Protein 6MDY (pdb70)

Organism: Legionella pneumophila subsp. pneumophila (strain Philadelphia 1 / ATCC 33152 / DSM 7513) (NCBI:txid272624)

Foldseek 3Di:
DDDAQHDDWDLLGQAAEEEEAAADDDLVQRLVGLLLVVVLCVVVVHQYEYEHEYCDPVNRLVSLQCNCVVSVHAYEYEDDQPRPQVSNLVRHQEYEHDQVCLPVLVSLLVNLVSLGAYEYEHHLDDDLLVVLVSLCSSCVVPNPRYEYEYQFHDDPPQFGADDLVSQVSNVVSVHFYEYELLRNGPPLVCSLVVLLVNLLSTGGYYYAYEDVVSHHNSVCVSVSVVSSSVSNVVNSVPPPPD/DADAQHDDFDLLDAAAEEEEAAADDDLVVRLVLLLLVVVLCVVVVHQYEYEYEYPDDPVVRLVSLQCSCVVSVHAYEYEDDLPRPQVSSLVRHQEYEYDQVCLPVLVSLCVNLVSLGAYEYEHHLDDDLLVVLVSLCSSCVPPNPRYEYEYQFHDDPPQAGARDLVSQVSNVVSVHFYEYELLRSPNPCVCSLVVLLVNLLSTGGYYYAHEDVVHHDSVCVSVSVVSSSVSNVVSSVPPPPD/DADAQHDDFDLLDAAAEEEEAAADDDLVVRLVLLLLVVVLCVVVVHQYEYEYEYPPVRLVSLQCNCVVNVHAYEYEDDPPRPLVSSLVRGQEYEYDQVCLVVLVSLCVNLVSLGAYEYEHHLDDDLLCVLVSLCSSCVVPNPRYEYEYQFHDDPPLFGADPLVSQVSNVVSVHFYEYELLRSGNPCVCSLVVLLVNLLSTGGYYYAHEDVVHHDSVCVNVSVVVSSVSNVVSSVPPPSD/DWFDAQHDTFDLLDAAAEEEEAAADQDLVQRLVLLLLVVVLCVVVVHAYEYEHEQAGLPRDDPVPTHGDDNVVRLVSLQCSCVVSVHAYEYEDDQPRPLVSSVVRGQEYEYRQVCLPVLVSLLVNLVSLGAYEYEHHLDDDLVVSLVSLCSSCVVPSRRYEYEYQFHDDPPLFGARDLVSQVSNVVSVHFYEYELLRNGNPCVCSLVVLLVNLLSTGGYYYAYEDVVHDDPVCPNVSVVVSSVSNVVSSVPPPSD

Nearest PDB structures (foldseek):
  6mdy-assembly1_A  TM=1.004E+00  e=9.922E-48  Legionella pneumophila subsp. pneumophila str. Philadelphia 1
  6mdy-assembly1_C  TM=9.969E-01  e=2.234E-43  Legionella pneumophila subsp. pneumophila str. Philadelphia 1
  6mdy-assembly1_D  TM=9.939E-01  e=1.418E-42  Legionella pneumophila subsp. pneumophila str. Philadelphia 1
  3tml-assembly1_B  TM=9.877E-01  e=1.773E-34  Burkholderia cenocepacia J2315
  3fs2-assembly1_B  TM=9.643E-01  e=4.724E-30  Brucella melitensis

Sequence (978 aa):
HMRLCGFEAGLDKPLFLIAGPCVIESEELALETAGYLKEMCSQLNIPFIYKSSFPGFEKGLSILEKVKSQIGVPVLTDVHEDTPLFEVSSVVDVLQTPAFLCRQTNFIQKVAAMNKKPVNIKKGQFLAPWEMKHVIAKAKAQGNEQIMACERGVSFGYNNLVSDMRSLVIMRETGCPVVYDATHSVQQREFIPALARAAVAVGISGLFMETHPPNSWPLDKMKQLLESLKAADEVYKKYSTDFHMRLCGFEAGLDKPLFLIAGPCVIESEELALETAGYLKEMCSQLNIPFIYKSSFGPGFEKGLSILEKVKSQIGVPVLTDVHEDTPLFEVSSVVDVLQTPAFLCRQTNFIQKVAAMNKPVNIKKGQFLAPWEMKHVIAKAKAQGNEQIMACERGVSFGYNNLVSDMRSLVIMRETGCPVVYDATHSVQQREEFIPALARAAVAVGISGLFMETHPNSWPLDKMKQLLESLKAADEVYKKYSTDFHMRLCGFEAGLDKPLFLIAGPCVIESEELALETAGYLKEMCSQLNIPFIYKSSFFEKGLSILEKVKSQIGVPVLTDVHEDTPLFEVSSVVDVLQTPAFLCRQTNFIQKVAAMNKPVNIKKGQFLAPWEMKHVIAKAKAQGNEQIMACERGVSFGYNNLVSDMRSLVIMRETGCPVVYDATHSVQQREFIPALARAAVAVGISGLFMETHPNSWPLDKMKQLLESLKAADEVYKKYSTDFHHMRLCGFEAGLDKPLFLIAGPCVIESEELALETAGYLKEMCSQLNIPFIYKSSFDKANRSSISSYRGPGFEKGLSILEKVKSQIGVPVLTDVHEDTPLFEVSSVVDVLQTPAFLCRQTNNFIQKVAAMNKPVNIKKKGQFLAPWEMKHVIAKAKAQGNEQIMACERGVVSFGYNNLVSDMRSLVIMRETGCPVVYDATHSVQQREFIPALARAAVAVGISGLFMETHPNSWPLDKMKQLLESLKAADEVYKKYSTDF

InterPro domains:
  IPR006218 DAHP synthetase I/KDSA [PF00793] (8-265)
  IPR006269 3-deoxy-8-phosphooctulonate synthase [MF_00056] (8-270)
  IPR006269 3-deoxy-8-phosphooctulonate synthase [PTHR21057] (7-270)
  IPR006269 3-deoxy-8-phosphooctulonate synthase [TIGR01362] (13-268)
  IPR013785 Aldolase-type TIM barrel [G3DSA:3.20.20.70] (1-273)

Radius of gyration: 30.58 Å; Cα contacts (8 Å, |Δi|>4): 2216; chains: 4; bounding box: 65×64×78 Å

Solvent-accessible surface area: 34092 Å² total; per-residue (Å²): 128,18,68,2,41,91,36,88,1,6,30,74,62,74,10,0,1,0,0,0,11,72,56,13,70,52,87,76,41,6,34,67,7,0,24,110,0,78,53,10,1,84,131,26,119,13,32,18,0,1,11,2,37,93,116,44,79,78,52,2,11,53,21,6,94,26,0,73,94,138,30,43,9,28,0,0,0,32,1,56,23,89,28,63,23,165,85,0,10,89,19,1,35,0,0,3,0,14,9,28,0,1,76,1,23,20,8,3,23,105,0,4,61,43,108,53,12,0,0,0,13,1,0,13,22,1,1,5,128,32,0,42,97,18,3,61,92,1,64,73,134,61,8,76,53,1,0,0,0,3,31,0,6,12,4,15,46,82,42,20,0,4,6,2,12,1,1,25,35,1,52,141,26,64,12,8,4,0,0,0,0,1,39,1,9,72,74,38,117,21,0,24,2,2,0,30,0,0,1,5,0,0,1,3,0,1,2,0,16,0,93,108,141,29,27,24,42,13,118,104,0,79,104,8,3,64,8,1,67,20,5,6,61,23,4,45,154,74,21,130,69,122,153,18,65,1,43,91,34,83,1,7,32,50,47,69,2,0,1,0,0,0,21,79,51,5,75,52,90,69,38,3,24,135,7,0,23,112,0,82,110,7,1,73,63,25,123,9,34,17,0,0,7,1,33,70,112,44,45,74,70,54,0,8,66,18,0,83,23,0,74,83,122,28,44,8,32,0,0,3,36,1,56,28,84,27,65,25,161,84,1,16,90,20,2,29,0,0,2,0,16,7,24,0,1,114,35,48,118,21,3,57,46,0,5,62,43,122,53,12,1,0,0,11,1,0,16,23,2,1,6,124,22,0,27,112,24,2,59,106,4,64,62,180,61,15,73,51,0,0,0,0,2,24,0,4,10,4,10,43,84,40,21,0,5,5,1,19,1,1,27,44,0,48,111,18,62,12,11,3,0,0,0,0,3,55,0,2,74,118,41,134,28,0,20,4,3,0,30,0,0,0,4,0,0,0,2,0,0,2,0,14,4,103,110,84,43,23,35,18,114,106,0,77,67,10,1,68,10,0,56,23,6,5,60,25,3,46,80,87,20,106,73,124,105,18,64,1,44,88,37,86,2,9,33,71,55,89,9,0,0,0,0,0,23,83,59,30,94,53,89,76,42,3,28,67,7,0,23,104,0,25,125,13,2,76,73,14,134,13,36,18,0,0,10,1,29,92,119,78,75,14,24,73,28,3,63,27,0,64,82,122,47,58,14,32,0,1,8,39,0,57,26,87,31,64,22,156,105,4,10,90,24,0,28,0,0,6,0,14,8,26,0,1,115,40,67,122,22,2,66,46,0,6,56,33,104,52,14,1,0,0,13,1,0,21,24,1,2,5,144,23,0,37,69,21,2,61,21,2,68,78,90,61,8,76,53,2,0,0,0,3,37,0,4,10,5,13,46,82,35,19,0,3,6,2,20,1,1,23,42,0,49,114,16,62,14,10,4,0,0,1,0,2,19,0,10,72,90,52,75,32,0,23,4,3,0,32,0,0,0,3,0,0,3,1,0,1,6,0,35,5,43,134,90,41,40,57,17,122,31,0,92,71,11,1,71,10,1,57,13,6,13,104,28,6,43,79,102,20,130,71,120,184,85,14,142,1,41,67,29,60,4,10,29,78,48,71,2,0,1,0,0,0,8,53,38,3,121,50,88,76,54,2,26,67,3,0,22,107,0,77,46,18,0,81,144,30,114,7,32,16,0,0,12,2,11,45,10,39,52,52,34,37,7,86,90,79,57,216,44,24,40,68,75,47,1,27,69,18,4,88,19,0,68,79,121,38,47,8,31,0,2,12,26,0,8,28,61,23,62,23,157,102,2,13,92,23,0,31,0,0,6,0,3,7,13,0,0,109,32,48,133,21,4,53,44,0,6,64,36,118,50,11,1,0,0,21,0,0,13,23,2,2,6,125,28,0,57,101,10,0,58,91,2,37,82,153,49,14,107,52,1,0,0,0,1,36,0,3,12,3,12,46,87,36,17,0,4,5,2,21,1,1,24,34,0,48,113,22,24,11,12,4,0,0,0,0,7,18,1,9,76,78,46,116,21,0,25,5,3,0,30,0,0,0,4,0,0,0,2,0,0,6,0,32,0,41,119,76,50,28,42,15,117,114,0,104,69,11,1,62,12,0,59,20,8,6,126,22,4,44,76,101,24,128,62,130

Structure (mmCIF, N/CA/C/O backbone):
data_6MDY
#
_entry.id   6MDY
#
_cell.length_a   71.520
_cell.length_b   87.320
_cell.length_c   160.520
_cell.angle_alpha   90.000
_cell.angle_beta   90.000
_cell.angle_gamma   90.000
#
_symmetry.space_group_name_H-M   'P 21 21 21'
#
loop_
_entity.id
_entity.type
_entity.pdbx_description
1 polymer '2-dehydro-3-deoxyphosphooctonate aldolase'
2 water water
#
loop_
_atom_site.group_PDB
_atom_site.id
_atom_site.type_symbol
_atom_site.label_atom_id
_atom_site.label_alt_id
_atom_site.label_comp_id
_atom_site.label_asym_id
_atom_site.label_entity_id
_atom_site.label_seq_id
_atom_site.pdbx_PDB_ins_code
_atom_site.Cartn_x
_atom_site.Cartn_y
_atom_site.Cartn_z
_atom_site.occupancy
_atom_site.B_iso_or_equiv
_atom_site.auth_seq_id
_atom_site.auth_comp_id
_atom_site.auth_asym_id
_atom_site.auth_atom_id
_atom_site.pdbx_PDB_model_num
ATOM 1 N N . HIS A 1 8 ? -6.213 -28.112 -1.270 1.00 77.24 0 HIS A N 1
ATOM 2 C CA . HIS A 1 8 ? -5.064 -28.179 -2.175 1.00 79.99 0 HIS A CA 1
ATOM 3 C C . HIS A 1 8 ? -5.319 -27.428 -3.486 1.00 77.77 0 HIS A C 1
ATOM 4 O O . HIS A 1 8 ? -6.233 -27.772 -4.233 1.00 80.12 0 HIS A O 1
ATOM 6 N N . MET A 1 9 ? -4.550 -26.361 -3.719 1.00 67.87 1 MET A N 1
ATOM 7 C CA . MET A 1 9 ? -4.651 -25.526 -4.912 1.00 56.69 1 MET A CA 1
ATOM 8 C C . MET A 1 9 ? -3.271 -25.339 -5.536 1.00 62.48 1 MET A C 1
ATOM 9 O O . MET A 1 9 ? -2.278 -25.190 -4.817 1.00 67.92 1 MET A O 1
ATOM 14 N N . ARG A 1 10 ? -3.199 -25.363 -6.869 1.00 61.18 2 ARG A N 1
ATOM 15 C CA . ARG A 1 10 ? -1.950 -25.106 -7.578 1.00 54.89 2 ARG A CA 1
ATOM 16 C C . ARG A 1 10 ? -1.869 -23.640 -7.990 1.00 51.37 2 ARG A C 1
ATOM 17 O O . ARG A 1 10 ? -2.871 -23.031 -8.375 1.00 56.65 2 ARG A O 1
ATOM 19 N N . LEU A 1 11 ? -0.658 -23.091 -7.943 1.00 41.49 3 LEU A N 1
ATOM 20 C CA . LEU A 1 11 ? -0.463 -21.656 -8.123 1.00 39.59 3 LEU A CA 1
ATOM 21 C C . LEU A 1 11 ? 0.995 -21.395 -8.464 1.00 48.00 3 LEU A C 1
ATOM 22 O O . LEU A 1 11 ? 1.873 -21.670 -7.641 1.00 57.65 3 LEU A O 1
ATOM 27 N N . CYS A 1 12 ? 1.254 -20.886 -9.669 1.00 41.77 4 CYS A N 1
ATOM 28 C CA . CYS A 1 12 ? 2.590 -20.423 -10.059 1.00 41.61 4 CYS A CA 1
ATOM 29 C C . CYS A 1 12 ? 3.660 -21.487 -9.847 1.00 52.58 4 CYS A C 1
ATOM 30 O O . CYS A 1 12 ? 4.762 -21.201 -9.372 1.00 59.53 4 CYS A O 1
ATOM 33 N N . GLY A 1 13 ? 3.331 -22.730 -10.182 1.00 54.45 5 GLY A N 1
ATOM 34 C CA . GLY A 1 13 ? 4.287 -23.813 -10.115 1.00 52.30 5 GLY A CA 1
ATOM 35 C C . GLY A 1 13 ? 4.428 -24.478 -8.762 1.00 54.68 5 GLY A C 1
ATOM 36 O O . GLY A 1 13 ? 5.157 -25.471 -8.656 1.00 64.93 5 GLY A O 1
ATOM 37 N N . PHE A 1 14 ? 3.774 -23.964 -7.721 1.00 49.05 6 PHE A N 1
ATOM 38 C CA . PHE A 1 14 ? 3.773 -24.615 -6.420 1.00 52.52 6 PHE A CA 1
ATOM 39 C C . PHE A 1 14 ? 2.336 -24.760 -5.940 1.00 57.96 6 PHE A C 1
ATOM 40 O O . PHE A 1 14 ? 1.400 -24.198 -6.518 1.00 63.84 6 PHE A O 1
ATOM 48 N N . GLU A 1 15 ? 2.166 -25.526 -4.869 1.00 55.74 7 GLU A N 1
ATOM 49 C CA . GLU A 1 15 ? 0.855 -25.774 -4.292 1.00 53.26 7 GLU A CA 1
ATOM 50 C C . GLU A 1 15 ? 0.679 -24.947 -3.030 1.00 49.25 7 GLU A C 1
ATOM 51 O O . GLU A 1 15 ? 1.603 -24.819 -2.220 1.00 51.26 7 GLU A O 1
ATOM 57 N N . ALA A 1 16 ? -0.508 -24.378 -2.877 1.00 44.49 8 ALA A N 1
ATOM 58 C CA . ALA A 1 16 ? -0.835 -23.520 -1.752 1.00 40.22 8 ALA A CA 1
ATOM 59 C C . ALA A 1 16 ? -1.941 -24.150 -0.920 1.00 41.87 8 ALA A C 1
ATOM 60 O O . ALA A 1 16 ? -2.933 -24.655 -1.461 1.00 42.60 8 ALA A O 1
ATOM 62 N N . GLY A 1 17 ? -1.774 -24.095 0.400 1.00 35.32 9 GLY A N 1
ATOM 63 C CA . GLY A 1 17 ? -2.736 -24.678 1.310 1.00 33.53 9 GLY A CA 1
ATOM 64 C C . GLY A 1 17 ? -2.320 -24.658 2.770 1.00 42.56 9 GLY A C 1
ATOM 65 O O . GLY A 1 17 ? -1.141 -24.473 3.101 1.00 41.20 9 GLY A O 1
ATOM 66 N N . LEU A 1 18 ? -3.304 -24.845 3.654 1.00 42.25 10 LEU A N 1
ATOM 67 C CA . LEU A 1 18 ? -3.044 -24.852 5.090 1.00 42.41 10 LEU A CA 1
ATOM 68 C C . LEU A 1 18 ? -1.985 -25.878 5.479 1.00 47.01 10 LEU A C 1
ATOM 69 O O . LEU A 1 18 ? -1.220 -25.652 6.427 1.00 39.60 10 LEU A O 1
ATOM 74 N N . ASP A 1 19 ? -1.927 -27.003 4.767 1.00 51.98 11 ASP A N 1
ATOM 75 C CA . ASP A 1 19 ? -0.980 -28.081 5.030 1.00 53.62 11 ASP A CA 1
ATOM 76 C C . ASP A 1 19 ? 0.261 -28.017 4.149 1.00 59.82 11 ASP A C 1
ATOM 77 O O . ASP A 1 19 ? 1.140 -28.874 4.275 1.00 62.17 11 ASP A O 1
ATOM 82 N N . LYS A 1 20 ? 0.346 -27.048 3.267 1.00 62.65 12 LYS A N 1
ATOM 83 C CA . LYS A 1 20 ? 1.468 -26.891 2.358 1.00 51.34 12 LYS A CA 1
ATOM 84 C C . LYS A 1 20 ? 2.466 -25.905 2.942 1.00 44.19 12 LYS A C 1
ATOM 85 O O . LYS A 1 20 ? 2.148 -25.182 3.890 1.00 47.31 12 LYS A O 1
ATOM 91 N N . PRO A 1 21 ? 3.700 -25.875 2.439 1.00 42.34 13 PRO A N 1
ATOM 92 C CA . PRO A 1 21 ? 4.651 -24.872 2.933 1.00 42.69 13 PRO A CA 1
ATOM 93 C C . PRO A 1 21 ? 4.098 -23.466 2.749 1.00 42.09 13 PRO A C 1
ATOM 94 O O . PRO A 1 21 ? 3.437 -23.159 1.752 1.00 42.97 13 PRO A O 1
ATOM 98 N N . LEU A 1 22 ? 4.373 -22.612 3.728 1.00 40.13 14 LEU A N 1
ATOM 99 C CA . LEU A 1 22 ? 3.908 -21.235 3.662 1.00 39.35 14 LEU A CA 1
ATOM 100 C C . LEU A 1 22 ? 4.595 -20.519 2.505 1.00 44.79 14 LEU A C 1
ATOM 101 O O . LEU A 1 22 ? 5.805 -20.656 2.313 1.00 46.90 14 LEU A O 1
ATOM 106 N N . PHE A 1 23 ? 3.824 -19.758 1.728 1.00 41.18 15 PHE A N 1
ATOM 107 C CA . PHE A 1 23 ? 4.385 -18.968 0.639 1.00 34.61 15 PHE A CA 1
ATOM 108 C C . PHE A 1 23 ? 4.255 -17.482 0.938 1.00 41.39 15 PHE A C 1
ATOM 109 O O . PHE A 1 23 ? 3.493 -17.062 1.814 1.00 44.36 15 PHE A O 1
ATOM 117 N N . LEU A 1 24 ? 4.991 -16.678 0.164 1.00 42.54 16 LEU A N 1
ATOM 118 C CA . LEU A 1 24 ? 5.092 -15.240 0.388 1.00 35.32 16 LEU A CA 1
ATOM 119 C C . LEU A 1 24 ? 4.813 -14.470 -0.898 1.00 38.14 16 LEU A C 1
ATOM 120 O O . LEU A 1 24 ? 5.411 -14.752 -1.942 1.00 41.22 16 LEU A O 1
ATOM 125 N N . ILE A 1 25 ? 3.868 -13.533 -0.822 1.00 43.53 17 ILE A N 1
ATOM 126 C CA . ILE A 1 25 ? 3.704 -12.467 -1.807 1.00 41.95 17 ILE A CA 1
ATOM 127 C C . ILE A 1 25 ? 4.297 -11.204 -1.206 1.00 41.02 17 ILE A C 1
ATOM 128 O O . ILE A 1 25 ? 3.814 -10.718 -0.177 1.00 40.99 17 ILE A O 1
ATOM 133 N N . ALA A 1 26 ? 5.317 -10.645 -1.846 1.00 39.16 18 ALA A N 1
ATOM 134 C CA . ALA A 1 26 ? 5.947 -9.465 -1.279 1.00 41.82 18 ALA A CA 1
ATOM 135 C C . ALA A 1 26 ? 6.498 -8.587 -2.392 1.00 42.50 18 ALA A C 1
ATOM 136 O O . ALA A 1 26 ? 6.743 -9.045 -3.512 1.00 47.64 18 ALA A O 1
ATOM 138 N N . GLY A 1 27 ? 6.717 -7.321 -2.047 1.00 38.23 19 GLY A N 1
ATOM 139 C CA . GLY A 1 27 ? 7.242 -6.330 -2.956 1.00 41.57 19 GLY A CA 1
ATOM 140 C C . GLY A 1 27 ? 6.916 -4.937 -2.458 1.00 43.97 19 GLY A C 1
ATOM 141 O O . GLY A 1 27 ? 6.222 -4.770 -1.450 1.00 38.46 19 GLY A O 1
ATOM 142 N N . PRO A 1 28 ? 7.398 -3.909 -3.154 1.00 45.98 20 PRO A N 1
ATOM 143 C CA . PRO A 1 28 ? 7.075 -2.536 -2.753 1.00 45.54 20 PRO A CA 1
ATOM 144 C C . PRO A 1 28 ? 5.638 -2.186 -3.106 1.00 52.09 20 PRO A C 1
ATOM 145 O O . PRO A 1 28 ? 4.974 -2.873 -3.888 1.00 55.95 20 PRO A O 1
ATOM 149 N N . CYS A 1 29 ? 5.157 -1.090 -2.514 1.00 56.98 21 CYS A N 1
ATOM 150 C CA . CYS A 1 29 ? 3.782 -0.667 -2.763 1.00 67.65 21 CYS A CA 1
ATOM 151 C C . CYS A 1 29 ? 3.571 -0.311 -4.230 1.00 72.35 21 CYS A C 1
ATOM 152 O O . CYS A 1 29 ? 2.747 -0.922 -4.922 1.00 73.84 21 CYS A O 1
ATOM 155 N N . VAL A 1 30 ? 4.306 0.682 -4.721 1.00 75.86 22 VAL A N 1
ATOM 156 C CA . VAL A 1 30 ? 4.193 1.120 -6.104 1.00 75.23 22 VAL A CA 1
ATOM 157 C C . VAL A 1 30 ? 5.552 0.951 -6.761 1.00 81.65 22 VAL A C 1
ATOM 158 O O . VAL A 1 30 ? 6.595 1.036 -6.104 1.00 80.00 22 VAL A O 1
ATOM 160 N N . ILE A 1 31 ? 5.535 0.696 -8.068 1.00 86.10 23 ILE A N 1
ATOM 161 C CA . ILE A 1 31 ? 6.774 0.602 -8.830 1.00 84.21 23 ILE A CA 1
ATOM 162 C C . ILE A 1 31 ? 7.420 1.981 -8.863 1.00 83.19 23 ILE A C 1
ATOM 163 O O . ILE A 1 31 ? 6.822 2.948 -9.346 1.00 87.57 23 ILE A O 1
ATOM 165 N N . GLU A 1 32 ? 8.641 2.080 -8.333 1.00 78.34 24 GLU A N 1
ATOM 166 C CA . GLU A 1 32 ? 9.380 3.351 -8.345 1.00 74.80 24 GLU A CA 1
ATOM 167 C C . GLU A 1 32 ? 10.211 3.456 -9.622 1.00 81.16 24 GLU A C 1
ATOM 168 O O . GLU A 1 32 ? 9.873 4.214 -10.535 1.00 76.98 24 GLU A O 1
ATOM 170 N N . SER A 1 33 ? 11.310 2.709 -9.686 1.00 83.74 25 SER A N 1
ATOM 171 C CA . SER A 1 33 ? 12.169 2.673 -10.858 1.00 80.79 25 SER A CA 1
ATOM 172 C C . SER A 1 33 ? 12.347 1.230 -11.294 1.00 73.90 25 SER A C 1
ATOM 173 O O . SER A 1 33 ? 12.261 0.306 -10.481 1.00 71.34 25 SER A O 1
ATOM 176 N N . GLU A 1 34 ? 12.585 1.049 -12.594 1.00 77.62 26 GLU A N 1
ATOM 177 C CA . GLU A 1 34 ? 12.964 -0.263 -13.108 1.00 77.62 26 GLU A CA 1
ATOM 178 C C . GLU A 1 34 ? 14.190 -0.802 -12.380 1.00 80.68 26 GLU A C 1
ATOM 179 O O . GLU A 1 34 ? 14.277 -2.004 -12.104 1.00 82.28 26 GLU A O 1
ATOM 185 N N . GLU A 1 35 ? 15.146 0.073 -12.059 1.00 81.62 27 GLU A N 1
ATOM 186 C CA . GLU A 1 35 ? 16.334 -0.356 -11.328 1.00 80.11 27 GLU A CA 1
ATOM 187 C C . GLU A 1 35 ? 15.964 -0.892 -9.950 1.00 76.35 27 GLU A C 1
ATOM 188 O O . GLU A 1 35 ? 16.447 -1.951 -9.533 1.00 77.09 27 GLU A O 1
ATOM 190 N N . LEU A 1 36 ? 15.098 -0.177 -9.229 1.00 73.18 28 LEU A N 1
ATOM 191 C CA . LEU A 1 36 ? 14.726 -0.607 -7.884 1.00 71.30 28 LEU A CA 1
ATOM 192 C C . LEU A 1 36 ? 13.911 -1.894 -7.919 1.00 71.00 28 LEU A C 1
ATOM 193 O O . LEU A 1 36 ? 14.090 -2.774 -7.067 1.00 63.71 28 LEU A O 1
ATOM 195 N N . ALA A 1 37 ? 13.009 -2.017 -8.897 1.00 74.59 29 ALA A N 1
ATOM 196 C CA . ALA A 1 37 ? 12.168 -3.206 -8.996 1.00 66.88 29 ALA A CA 1
ATOM 197 C C . ALA A 1 37 ? 12.999 -4.462 -9.234 1.00 68.06 29 ALA A C 1
ATOM 198 O O . ALA A 1 37 ? 12.739 -5.509 -8.630 1.00 65.16 29 ALA A O 1
ATOM 200 N N . LEU A 1 38 ? 13.995 -4.388 -10.120 1.00 66.85 30 LEU A N 1
ATOM 201 C CA . LEU A 1 38 ? 14.817 -5.566 -10.367 1.00 68.23 30 LEU A CA 1
ATOM 202 C C . LEU A 1 38 ? 15.689 -5.894 -9.161 1.00 66.36 30 LEU A C 1
ATOM 203 O O . LEU A 1 38 ? 15.889 -7.069 -8.836 1.00 70.22 30 LEU A O 1
ATOM 208 N N . GLU A 1 39 ? 16.198 -4.873 -8.469 1.00 65.69 31 GLU A N 1
ATOM 209 C CA . GLU A 1 39 ? 16.985 -5.127 -7.266 1.00 59.83 31 GLU A CA 1
ATOM 210 C C . GLU A 1 39 ? 16.117 -5.729 -6.168 1.00 61.35 31 GLU A C 1
ATOM 211 O O . GLU A 1 39 ? 16.503 -6.715 -5.530 1.00 65.83 31 GLU A O 1
ATOM 213 N N . THR A 1 40 ? 14.930 -5.159 -5.948 1.00 53.57 32 THR A N 1
ATOM 214 C CA . THR A 1 40 ? 14.042 -5.660 -4.904 1.00 48.39 32 THR A CA 1
ATOM 215 C C . THR A 1 40 ? 13.563 -7.077 -5.204 1.00 47.68 32 THR A C 1
ATOM 216 O O . THR A 1 40 ? 13.648 -7.966 -4.346 1.00 49.86 32 THR A O 1
ATOM 220 N N . ALA A 1 41 ? 13.076 -7.312 -6.426 1.00 45.40 33 ALA A N 1
ATOM 221 C CA . ALA A 1 41 ? 12.598 -8.644 -6.790 1.00 44.97 33 ALA A CA 1
ATOM 222 C C . ALA A 1 41 ? 13.715 -9.676 -6.710 1.00 51.46 33 ALA A C 1
ATOM 223 O O . ALA A 1 41 ? 13.509 -10.790 -6.208 1.00 47.54 33 ALA A O 1
ATOM 225 N N . GLY A 1 42 ? 14.905 -9.324 -7.205 1.00 55.49 34 GLY A N 1
ATOM 226 C CA . GLY A 1 42 ? 16.032 -10.237 -7.123 1.00 51.62 34 GLY A CA 1
ATOM 227 C C . GLY A 1 42 ? 16.447 -10.527 -5.694 1.00 50.56 34 GLY A C 1
ATOM 228 O O . GLY A 1 42 ? 16.821 -11.655 -5.365 1.00 51.21 34 GLY A O 1
ATOM 229 N N . TYR A 1 43 ? 16.401 -9.508 -4.829 1.00 43.04 35 TYR A N 1
ATOM 230 C CA . TYR A 1 43 ? 16.763 -9.703 -3.429 1.00 44.33 35 TYR A CA 1
ATOM 231 C C . TYR A 1 43 ? 15.774 -10.633 -2.734 1.00 50.58 35 TYR A C 1
ATOM 232 O O . TYR A 1 43 ? 16.174 -11.582 -2.049 1.00 51.02 35 TYR A O 1
ATOM 241 N N . LEU A 1 44 ? 14.474 -10.401 -2.930 1.00 51.53 36 LEU A N 1
ATOM 242 C CA . LEU A 1 44 ? 13.473 -11.261 -2.308 1.00 50.12 36 LEU A CA 1
ATOM 243 C C . LEU A 1 44 ? 13.543 -12.684 -2.850 1.00 53.81 36 LEU A C 1
ATOM 244 O O . LEU A 1 44 ? 13.264 -13.641 -2.117 1.00 54.62 36 LEU A O 1
ATOM 249 N N . LYS A 1 45 ? 13.895 -12.841 -4.128 1.00 50.80 37 LYS A N 1
ATOM 250 C CA . LYS A 1 45 ? 14.021 -14.176 -4.703 1.00 52.73 37 LYS A CA 1
ATOM 251 C C . LYS A 1 45 ? 15.140 -14.966 -4.025 1.00 54.31 37 LYS A C 1
ATOM 252 O O . LYS A 1 45 ? 14.961 -16.142 -3.679 1.00 55.42 37 LYS A O 1
ATOM 258 N N . GLU A 1 46 ? 16.305 -14.335 -3.821 1.00 50.32 38 GLU A N 1
ATOM 259 C CA . GLU A 1 46 ? 17.427 -15.058 -3.224 1.00 43.44 38 GLU A CA 1
ATOM 260 C C . GLU A 1 46 ? 17.135 -15.412 -1.774 1.00 52.90 38 GLU A C 1
ATOM 261 O O . GLU A 1 46 ? 17.421 -16.528 -1.328 1.00 58.05 38 GLU A O 1
ATOM 263 N N . MET A 1 47 ? 16.547 -14.482 -1.032 1.00 53.76 39 MET A N 1
ATOM 264 C CA . MET A 1 47 ? 16.197 -14.746 0.357 1.00 54.80 39 MET A CA 1
ATOM 265 C C . MET A 1 47 ? 15.155 -15.854 0.473 1.00 53.19 39 MET A C 1
ATOM 266 O O . MET A 1 47 ? 15.298 -16.773 1.288 1.00 54.13 39 MET A O 1
ATOM 271 N N . CYS A 1 48 ? 14.105 -15.795 -0.351 1.00 48.57 40 CYS A N 1
ATOM 272 C CA . CYS A 1 48 ? 13.043 -16.794 -0.258 1.00 48.86 40 CYS A CA 1
ATOM 273 C C . CYS A 1 48 ? 13.523 -18.165 -0.711 1.00 49.54 40 CYS A C 1
ATOM 274 O O . CYS A 1 48 ? 13.089 -19.189 -0.170 1.00 53.09 40 CYS A O 1
ATOM 277 N N . SER A 1 49 ? 14.401 -18.209 -1.712 1.00 47.86 41 SER A N 1
ATOM 278 C CA . SER A 1 49 ? 14.927 -19.495 -2.158 1.00 57.94 41 SER A CA 1
ATOM 279 C C . SER A 1 49 ? 15.760 -20.159 -1.063 1.00 66.15 41 SER A C 1
ATOM 280 O O . SER A 1 49 ? 15.618 -21.362 -0.813 1.00 69.48 41 SER A O 1
ATOM 283 N N . GLN A 1 50 ? 16.590 -19.382 -0.359 1.00 66.03 42 GLN A N 1
ATOM 284 C CA . GLN A 1 50 ? 17.417 -19.937 0.709 1.00 60.41 42 GLN A CA 1
ATOM 285 C C . GLN A 1 50 ? 16.609 -20.361 1.929 1.00 63.72 42 GLN A C 1
ATOM 286 O O . GLN A 1 50 ? 17.078 -21.200 2.708 1.00 65.24 42 GLN A O 1
ATOM 292 N N . LEU A 1 51 ? 15.390 -19.853 2.086 1.00 63.17 43 LEU A N 1
ATOM 293 C CA . LEU A 1 51 ? 14.529 -20.248 3.189 1.00 58.53 43 LEU A CA 1
ATOM 294 C C . LEU A 1 51 ? 13.441 -21.214 2.755 1.00 62.05 43 LEU A C 1
ATOM 295 O O . LEU A 1 51 ? 12.589 -21.572 3.573 1.00 72.52 43 LEU A O 1
ATOM 300 N N . ASN A 1 52 ? 13.456 -21.643 1.492 1.00 59.55 44 ASN A N 1
ATOM 301 C CA . ASN A 1 52 ? 12.508 -22.625 0.975 1.00 62.54 44 ASN A CA 1
ATOM 302 C C . ASN A 1 52 ? 11.072 -22.113 1.038 1.00 64.25 44 ASN A C 1
ATOM 303 O O . ASN A 1 52 ? 10.144 -22.855 1.367 1.00 71.89 44 ASN A O 1
ATOM 308 N N . ILE A 1 53 ? 10.881 -20.843 0.708 1.00 58.33 45 ILE A N 1
ATOM 309 C CA . ILE A 1 53 ? 9.563 -20.217 0.713 1.00 46.58 45 ILE A CA 1
ATOM 310 C C . ILE A 1 53 ? 9.171 -19.938 -0.732 1.00 47.56 45 ILE A C 1
ATOM 311 O O . ILE A 1 53 ? 9.874 -19.189 -1.421 1.00 49.33 45 ILE A O 1
ATOM 316 N N . PRO A 1 54 ? 8.093 -20.527 -1.239 1.00 47.57 46 PRO A N 1
ATOM 317 C CA . PRO A 1 54 ? 7.629 -20.160 -2.580 1.00 38.61 46 PRO A CA 1
ATOM 318 C C . PRO A 1 54 ? 7.291 -18.678 -2.611 1.00 43.35 46 PRO A C 1
ATOM 319 O O . PRO A 1 54 ? 6.679 -18.148 -1.680 1.00 40.32 46 PRO A O 1
ATOM 323 N N . PHE A 1 55 ? 7.693 -18.005 -3.692 1.00 40.18 47 PHE A N 1
ATOM 324 C CA . PHE A 1 55 ? 7.689 -16.549 -3.717 1.00 41.22 47 PHE A CA 1
ATOM 325 C C . PHE A 1 55 ? 6.966 -15.998 -4.939 1.00 44.73 47 PHE A C 1
ATOM 326 O O . PHE A 1 55 ? 7.160 -16.478 -6.058 1.00 53.99 47 PHE A O 1
ATOM 334 N N . ILE A 1 56 ? 6.148 -14.966 -4.719 1.00 42.37 48 ILE A N 1
ATOM 335 C CA . ILE A 1 56 ? 5.526 -14.201 -5.794 1.00 41.15 48 ILE A CA 1
ATOM 336 C C . ILE A 1 56 ? 5.805 -12.722 -5.563 1.00 42.80 48 ILE A C 1
ATOM 337 O O . ILE A 1 56 ? 5.466 -12.178 -4.505 1.00 44.93 48 ILE A O 1
ATOM 342 N N . TYR A 1 57 ? 6.385 -12.066 -6.563 1.00 37.85 49 TYR A N 1
ATOM 343 C CA . TYR A 1 57 ? 6.647 -10.637 -6.476 1.00 45.84 49 TYR A CA 1
ATOM 344 C C . TYR A 1 57 ? 5.390 -9.847 -6.817 1.00 42.64 49 TYR A C 1
ATOM 345 O O . TYR A 1 57 ? 4.626 -10.224 -7.710 1.00 39.48 49 TYR A O 1
ATOM 354 N N . LYS A 1 58 ? 5.184 -8.738 -6.113 1.00 41.07 50 LYS A N 1
ATOM 355 C CA . LYS A 1 58 ? 4.027 -7.888 -6.354 1.00 49.01 50 LYS A CA 1
ATOM 356 C C . LYS A 1 58 ? 4.447 -6.428 -6.426 1.00 53.20 50 LYS A C 1
ATOM 357 O O . LYS A 1 58 ? 5.381 -5.998 -5.744 1.00 56.90 50 LYS A O 1
ATOM 363 N N . SER A 1 59 ? 3.754 -5.677 -7.280 1.00 57.60 51 SER A N 1
ATOM 364 C CA . SER A 1 59 ? 3.857 -4.225 -7.308 1.00 64.59 51 SER A CA 1
ATOM 365 C C . SER A 1 59 ? 2.689 -3.680 -8.114 1.00 77.72 51 SER A C 1
ATOM 366 O O . SER A 1 59 ? 2.174 -4.351 -9.010 1.00 81.97 51 SER A O 1
ATOM 369 N N . SER A 1 60 ? 2.268 -2.465 -7.772 1.00 85.76 52 SER A N 1
ATOM 370 C CA . SER A 1 60 ? 1.129 -1.810 -8.398 1.00 95.99 52 SER A CA 1
ATOM 371 C C . SER A 1 60 ? 1.557 -0.557 -9.154 1.00 90.38 52 SER A C 1
ATOM 372 O O . SER A 1 60 ? 2.706 -0.113 -9.082 1.00 86.89 52 SER A O 1
ATOM 375 N N . PHE A 1 61 ? 0.608 -0.016 -9.912 1.00 83.07 53 PHE A N 1
ATOM 376 C CA . PHE A 1 61 ? 0.786 1.234 -10.636 1.00 84.97 53 PHE A CA 1
ATOM 377 C C . PHE A 1 61 ? 0.279 2.399 -9.798 1.00 86.11 53 PHE A C 1
ATOM 378 O O . PHE A 1 61 ? -0.861 2.383 -9.332 1.00 84.76 53 PHE A O 1
ATOM 386 N N . PRO A 1 75 ? 5.706 6.788 -13.097 1.00 89.32 67 PRO A N 1
ATOM 387 C CA . PRO A 1 75 ? 5.699 5.557 -13.898 1.00 93.11 67 PRO A CA 1
ATOM 388 C C . PRO A 1 75 ? 4.379 5.348 -14.644 1.00 94.62 67 PRO A C 1
ATOM 389 O O . PRO A 1 75 ? 3.365 5.049 -14.009 1.00 93.04 67 PRO A O 1
ATOM 393 N N . GLY A 1 76 ? 4.399 5.497 -15.970 1.00 91.54 68 GLY A N 1
ATOM 394 C CA . GLY A 1 76 ? 3.186 5.358 -16.749 1.00 93.00 68 GLY A CA 1
ATOM 395 C C . GLY A 1 76 ? 2.657 3.936 -16.764 1.00 94.87 68 GLY A C 1
ATOM 396 O O . GLY A 1 76 ? 3.353 2.973 -16.435 1.00 100.84 68 GLY A O 1
ATOM 397 N N . PHE A 1 77 ? 1.385 3.810 -17.161 1.00 85.17 69 PHE A N 1
ATOM 398 C CA . PHE A 1 77 ? 0.739 2.498 -17.203 1.00 71.67 69 PHE A CA 1
ATOM 399 C C . PHE A 1 77 ? 1.428 1.576 -18.205 1.00 66.66 69 PHE A C 1
ATOM 400 O O . PHE A 1 77 ? 1.601 0.379 -17.942 1.00 61.78 69 PHE A O 1
ATOM 408 N N . GLU A 1 78 ? 1.796 2.104 -19.373 1.00 66.75 70 GLU A N 1
ATOM 409 C CA . GLU A 1 78 ? 2.512 1.287 -20.346 1.00 65.40 70 GLU A CA 1
ATOM 410 C C . GLU A 1 78 ? 3.917 0.957 -19.854 1.00 73.30 70 GLU A C 1
ATOM 411 O O . GLU A 1 78 ? 4.379 -0.181 -19.995 1.00 76.86 70 GLU A O 1
ATOM 413 N N . LYS A 1 79 ? 4.603 1.932 -19.255 1.00 77.41 71 LYS A N 1
ATOM 414 C CA . LYS A 1 79 ? 5.965 1.692 -18.788 1.00 78.68 71 LYS A CA 1
ATOM 415 C C . LYS A 1 79 ? 5.987 0.724 -17.610 1.00 81.30 71 LYS A C 1
ATOM 416 O O . LYS A 1 79 ? 6.868 -0.141 -17.529 1.00 83.58 71 LYS A O 1
ATOM 418 N N . GLY A 1 80 ? 5.015 0.838 -16.703 1.00 74.14 72 GLY A N 1
ATOM 419 C CA . GLY A 1 80 ? 4.953 -0.074 -15.573 1.00 64.23 72 GLY A CA 1
ATOM 420 C C . GLY A 1 80 ? 4.733 -1.519 -15.983 1.00 73.58 72 GLY A C 1
ATOM 421 O O . GLY A 1 80 ? 5.267 -2.439 -15.358 1.00 77.82 72 GLY A O 1
ATOM 422 N N . LEU A 1 81 ? 3.935 -1.742 -17.032 1.00 70.75 73 LEU A N 1
ATOM 423 C CA . LEU A 1 81 ? 3.685 -3.107 -17.492 1.00 72.04 73 LEU A CA 1
ATOM 424 C C . LEU A 1 81 ? 4.952 -3.789 -17.994 1.00 69.71 73 LEU A C 1
ATOM 425 O O . LEU A 1 81 ? 5.148 -4.987 -17.757 1.00 70.46 73 LEU A O 1
ATOM 430 N N . SER A 1 82 ? 5.818 -3.059 -18.708 1.00 71.84 74 SER A N 1
ATOM 431 C CA . SER A 1 82 ? 7.042 -3.694 -19.200 1.00 74.99 74 SER A CA 1
ATOM 432 C C . SER A 1 82 ? 8.016 -3.952 -18.062 1.00 75.44 74 SER A C 1
ATOM 433 O O . SER A 1 82 ? 8.758 -4.941 -18.096 1.00 78.49 74 SER A O 1
ATOM 436 N N . ILE A 1 83 ? 8.050 -3.064 -17.064 1.00 76.36 75 ILE A N 1
ATOM 437 C CA . ILE A 1 83 ? 8.942 -3.271 -15.926 1.00 75.25 75 ILE A CA 1
ATOM 438 C C . ILE A 1 83 ? 8.565 -4.552 -15.199 1.00 67.71 75 ILE A C 1
ATOM 439 O O . ILE A 1 83 ? 9.434 -5.330 -14.791 1.00 71.43 75 ILE A O 1
ATOM 444 N N . LEU A 1 84 ? 7.266 -4.811 -15.051 1.00 56.98 76 LEU A N 1
ATOM 445 C CA . LEU A 1 84 ? 6.861 -6.082 -14.465 1.00 57.15 76 LEU A CA 1
ATOM 446 C C . LEU A 1 84 ? 7.190 -7.227 -15.406 1.00 60.32 76 LEU A C 1
ATOM 447 O O . LEU A 1 84 ? 7.620 -8.301 -14.972 1.00 62.05 76 LEU A O 1
ATOM 452 N N . GLU A 1 85 ? 7.041 -6.986 -16.706 1.00 61.49 77 GLU A N 1
ATOM 453 C CA . GLU A 1 85 ? 7.413 -7.967 -17.717 1.00 67.74 77 GLU A CA 1
ATOM 454 C C . GLU A 1 85 ? 8.909 -8.239 -17.685 1.00 67.84 77 GLU A C 1
ATOM 455 O O . GLU A 1 85 ? 9.343 -9.382 -17.875 1.00 67.52 77 GLU A O 1
ATOM 461 N N . LYS A 1 86 ? 9.712 -7.198 -17.460 1.00 66.41 78 LYS A N 1
ATOM 462 C CA . LYS A 1 86 ? 11.154 -7.388 -17.355 1.00 63.72 78 LYS A CA 1
ATOM 463 C C . LYS A 1 86 ? 11.529 -8.097 -16.057 1.00 64.60 78 LYS A C 1
ATOM 464 O O . LYS A 1 86 ? 12.448 -8.921 -16.045 1.00 72.19 78 LYS A O 1
ATOM 466 N N . VAL A 1 87 ? 10.829 -7.801 -14.957 1.00 58.60 79 VAL A N 1
ATOM 467 C CA . VAL A 1 87 ? 11.075 -8.519 -13.706 1.00 58.13 79 VAL A CA 1
ATOM 468 C C . VAL A 1 87 ? 10.772 -10.000 -13.877 1.00 58.52 79 VAL A C 1
ATOM 469 O O . VAL A 1 87 ? 11.591 -10.865 -13.545 1.00 58.15 79 VAL A O 1
ATOM 473 N N . LYS A 1 88 ? 9.586 -10.307 -14.401 1.00 57.80 80 LYS A N 1
ATOM 474 C CA . LYS A 1 88 ? 9.191 -11.694 -14.622 1.00 54.64 80 LYS A CA 1
ATOM 475 C C . LYS A 1 88 ? 10.233 -12.449 -15.433 1.00 61.41 80 LYS A C 1
ATOM 476 O O . LYS A 1 88 ? 10.555 -13.603 -15.124 1.00 61.25 80 LYS A O 1
ATOM 482 N N . SER A 1 89 ? 10.798 -11.802 -16.452 1.00 68.78 81 SER A N 1
ATOM 483 C CA . SER A 1 89 ? 11.697 -12.475 -17.381 1.00 70.82 81 SER A CA 1
ATOM 484 C C . SER A 1 89 ? 13.152 -12.462 -16.914 1.00 70.15 81 SER A C 1
ATOM 485 O O . SER A 1 89 ? 13.832 -13.490 -16.980 1.00 68.52 81 SER A O 1
ATOM 488 N N . GLN A 1 90 ? 13.642 -11.326 -16.413 1.00 68.73 82 GLN A N 1
ATOM 489 C CA . GLN A 1 90 ? 15.029 -11.236 -15.960 1.00 70.49 82 GLN A CA 1
ATOM 490 C C . GLN A 1 90 ? 15.227 -11.934 -14.619 1.00 68.98 82 GLN A C 1
ATOM 491 O O . GLN A 1 90 ? 16.170 -12.716 -14.447 1.00 67.26 82 GLN A O 1
ATOM 497 N N . ILE A 1 91 ? 14.347 -11.655 -13.655 1.00 63.01 83 ILE A N 1
ATOM 498 C CA . ILE A 1 91 ? 14.484 -12.248 -12.332 1.00 63.56 83 ILE A CA 1
ATOM 499 C C . ILE A 1 91 ? 13.911 -13.662 -12.300 1.00 66.07 83 ILE A C 1
ATOM 500 O O . ILE A 1 91 ? 14.339 -14.489 -11.488 1.00 69.20 83 ILE A O 1
ATOM 505 N N . GLY A 1 92 ? 12.951 -13.971 -13.168 1.00 63.22 84 GLY A N 1
ATOM 506 C CA . GLY A 1 92 ? 12.371 -15.300 -13.180 1.00 53.80 84 GLY A CA 1
ATOM 507 C C . GLY A 1 92 ? 11.498 -15.583 -11.973 1.00 58.66 84 GLY A C 1
ATOM 508 O O . GLY A 1 92 ? 11.708 -16.573 -11.265 1.00 62.52 84 GLY A O 1
ATOM 509 N N . VAL A 1 93 ? 10.527 -14.714 -11.712 1.00 49.90 85 VAL A N 1
ATOM 510 C CA . VAL A 1 93 ? 9.594 -14.906 -10.606 1.00 43.41 85 VAL A CA 1
ATOM 511 C C . VAL A 1 93 ? 8.170 -14.677 -11.093 1.00 47.43 85 VAL A C 1
ATOM 512 O O . VAL A 1 93 ? 7.960 -13.940 -12.068 1.00 56.64 85 VAL A O 1
ATOM 516 N N . PRO A 1 94 ? 7.169 -15.270 -10.450 1.00 44.05 86 PRO A N 1
ATOM 517 C CA . PRO A 1 94 ? 5.784 -14.890 -10.748 1.00 47.37 86 PRO A CA 1
ATOM 518 C C . PRO A 1 94 ? 5.508 -13.486 -10.236 1.00 48.11 86 PRO A C 1
ATOM 519 O O . PRO A 1 94 ? 6.051 -13.056 -9.216 1.00 59.64 86 PRO A O 1
ATOM 523 N N . VAL A 1 95 ? 4.664 -12.758 -10.959 1.00 44.12 87 VAL A N 1
ATOM 524 C CA . VAL A 1 95 ? 4.373 -11.376 -10.604 1.00 44.57 87 VAL A CA 1
ATOM 525 C C . VAL A 1 95 ? 2.874 -11.219 -10.387 1.00 49.18 87 VAL A C 1
ATOM 526 O O . VAL A 1 95 ? 2.052 -11.884 -11.028 1.00 37.69 87 VAL A O 1
ATOM 530 N N . LEU A 1 96 ? 2.529 -10.341 -9.441 1.00 44.03 88 LEU A N 1
ATOM 531 C CA . LEU A 1 96 ? 1.154 -10.050 -9.054 1.00 41.52 88 LEU A CA 1
ATOM 532 C C . LEU A 1 96 ? 0.910 -8.548 -9.067 1.00 43.38 88 LEU A C 1
ATOM 533 O O . LEU A 1 96 ? 1.823 -7.759 -8.795 1.00 39.82 88 LEU A O 1
ATOM 538 N N . THR A 1 97 ? -0.328 -8.165 -9.406 1.00 37.90 89 THR A N 1
ATOM 539 C CA . THR A 1 97 ? -0.775 -6.781 -9.341 1.00 40.84 89 THR A CA 1
ATOM 540 C C . THR A 1 97 ? -2.295 -6.762 -9.212 1.00 43.13 89 THR A C 1
ATOM 541 O O . THR A 1 97 ? -2.981 -7.778 -9.423 1.00 40.02 89 THR A O 1
ATOM 545 N N . ASP A 1 98 ? -2.788 -5.624 -8.728 1.00 51.24 90 ASP A N 1
ATOM 546 C CA . ASP A 1 98 ? -4.205 -5.290 -8.718 1.00 56.28 90 ASP A CA 1
ATOM 547 C C . ASP A 1 98 ? -4.686 -4.678 -10.024 1.00 55.62 90 ASP A C 1
ATOM 548 O O . ASP A 1 98 ? -3.918 -4.144 -10.823 1.00 66.22 90 ASP A O 1
ATOM 553 N N . VAL A 1 99 ? -5.996 -4.819 -10.218 1.00 48.23 91 VAL A N 1
ATOM 554 C CA . VAL A 1 99 ? -6.794 -4.305 -11.317 1.00 51.15 91 VAL A CA 1
ATOM 555 C C . VAL A 1 99 ? -8.015 -3.641 -10.700 1.00 49.87 91 VAL A C 1
ATOM 556 O O . VAL A 1 99 ? -8.491 -4.051 -9.636 1.00 49.43 91 VAL A O 1
ATOM 560 N N . HIS A 1 100 ? -8.504 -2.606 -11.360 1.00 46.14 92 HIS A N 1
ATOM 561 C CA . HIS A 1 100 ? -9.678 -1.857 -10.955 1.00 42.09 92 HIS A CA 1
ATOM 562 C C . HIS A 1 100 ? -10.777 -2.096 -11.980 1.00 43.12 92 HIS A C 1
ATOM 563 O O . HIS A 1 100 ? -10.598 -2.839 -12.954 1.00 42.75 92 HIS A O 1
ATOM 570 N N . GLU A 1 101 ? -11.924 -1.457 -11.750 1.00 43.90 93 GLU A N 1
ATOM 571 C CA . GLU A 1 101 ? -13.052 -1.610 -12.660 1.00 48.99 93 GLU A CA 1
ATOM 572 C C . GLU A 1 101 ? -12.732 -1.096 -14.059 1.00 53.64 93 GLU A C 1
ATOM 573 O O . GLU A 1 101 ? -13.351 -1.540 -15.030 1.00 54.58 93 GLU A O 1
ATOM 5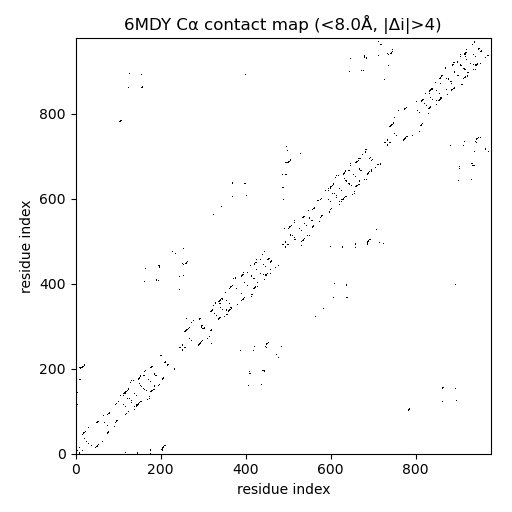79 N N . ASP A 1 102 ? -11.775 -0.180 -14.186 1.00 54.42 94 ASP A N 1
ATOM 580 C CA . ASP A 1 102 ? -11.395 0.386 -15.474 1.00 53.77 94 ASP A CA 1
ATOM 581 C C . ASP A 1 102 ? -10.043 -0.127 -15.965 1.00 47.95 94 ASP A C 1
ATOM 582 O O . ASP A 1 102 ? -9.477 0.444 -16.903 1.00 51.41 94 ASP A O 1
ATOM 587 N N . THR A 1 103 ? -9.503 -1.169 -15.341 1.00 48.46 95 THR A N 1
ATOM 588 C CA . THR A 1 103 ? -8.247 -1.746 -15.804 1.00 52.25 95 THR A CA 1
ATOM 589 C C . THR A 1 103 ? -8.498 -2.540 -17.077 1.00 50.76 95 THR A C 1
ATOM 590 O O . THR A 1 103 ? -9.434 -3.347 -17.116 1.00 57.13 95 THR A O 1
ATOM 594 N N . PRO A 1 104 ? -7.691 -2.354 -18.135 1.00 55.30 96 PRO A N 1
ATOM 595 C CA . PRO A 1 104 ? -7.799 -3.247 -19.300 1.00 58.30 96 PRO A CA 1
ATOM 596 C C . PRO A 1 104 ? -7.250 -4.622 -18.960 1.00 53.74 96 PRO A C 1
ATOM 597 O O . PRO A 1 104 ? -6.031 -4.825 -18.929 1.00 50.55 96 PRO A O 1
ATOM 601 N N . LEU A 1 105 ? -8.153 -5.576 -18.721 1.00 51.58 97 LEU A N 1
ATOM 602 C CA . LEU A 1 105 ? -7.746 -6.858 -18.157 1.00 50.30 97 LEU A CA 1
ATOM 603 C C . LEU A 1 105 ? -6.860 -7.655 -19.107 1.00 57.55 97 LEU A C 1
ATOM 604 O O . LEU A 1 105 ? -5.853 -8.223 -18.676 1.00 64.12 97 LEU A O 1
ATOM 609 N N . PHE A 1 106 ? -7.180 -7.679 -20.405 1.00 54.83 98 PHE A N 1
ATOM 610 C CA . PHE A 1 106 ? -6.403 -8.513 -21.320 1.00 63.69 98 PHE A CA 1
ATOM 611 C C . PHE A 1 106 ? -4.957 -8.040 -21.404 1.00 55.30 98 PHE A C 1
ATOM 612 O O . PHE A 1 106 ? -4.028 -8.856 -21.422 1.00 55.45 98 PHE A O 1
ATOM 620 N N . GLU A 1 107 ? -4.745 -6.725 -21.410 1.00 60.79 99 GLU A N 1
ATOM 621 C CA . GLU A 1 107 ? -3.385 -6.207 -21.477 1.00 62.01 99 GLU A CA 1
ATOM 622 C C . GLU A 1 107 ? -2.616 -6.560 -20.212 1.00 66.02 99 GLU A C 1
ATOM 623 O O . GLU A 1 107 ? -1.480 -7.046 -20.278 1.00 68.62 99 GLU A O 1
ATOM 629 N N . VAL A 1 108 ? -3.230 -6.332 -19.047 1.00 50.95 100 VAL A N 1
ATOM 630 C CA . VAL A 1 108 ? -2.598 -6.698 -17.783 1.00 53.93 100 VAL A CA 1
ATOM 631 C C . VAL A 1 108 ? -2.462 -8.213 -17.666 1.00 53.65 100 VAL A C 1
ATOM 632 O O . VAL A 1 108 ? -1.407 -8.730 -17.276 1.00 47.27 100 VAL A O 1
ATOM 636 N N . SER A 1 109 ? -3.515 -8.950 -18.032 1.00 57.65 101 SER A N 1
ATOM 637 C CA . SER A 1 109 ? -3.505 -10.403 -17.883 1.00 63.85 101 SER A CA 1
ATOM 638 C C . SER A 1 109 ? -2.449 -11.060 -18.764 1.00 64.75 101 SER A C 1
ATOM 639 O O . SER A 1 109 ? -1.983 -12.163 -18.452 1.00 67.76 101 SER A O 1
ATOM 642 N N . SER A 1 110 ? -2.067 -10.414 -19.864 1.00 62.54 102 SER A N 1
ATOM 643 C CA . SER A 1 110 ? -1.063 -10.962 -20.765 1.00 71.81 102 SER A CA 1
ATOM 644 C C . SER A 1 110 ? 0.363 -10.785 -20.254 1.00 74.04 102 SER A C 1
ATOM 645 O O . SER A 1 110 ? 1.301 -11.260 -20.902 1.00 86.73 102 SER A O 1
ATOM 648 N N . VAL A 1 111 ? 0.552 -10.127 -19.115 1.00 64.59 103 VAL A N 1
ATOM 649 C CA . VAL A 1 111 ? 1.870 -9.900 -18.536 1.00 67.47 103 VAL A CA 1
ATOM 650 C C . VAL A 1 111 ? 2.014 -10.587 -17.181 1.00 61.97 103 VAL A C 1
ATOM 651 O O . VAL A 1 111 ? 2.994 -11.298 -16.932 1.00 57.68 103 VAL A O 1
ATOM 655 N N . VAL A 1 112 ? 1.055 -10.370 -16.283 1.00 50.86 104 VAL A N 1
ATOM 656 C CA . VAL A 1 112 ? 1.224 -10.805 -14.900 1.00 59.75 104 VAL A CA 1
ATOM 657 C C . VAL A 1 112 ? 0.775 -12.247 -14.727 1.00 59.78 104 VAL A C 1
ATOM 658 O O . VAL A 1 112 ? 0.104 -12.814 -15.600 1.00 68.63 104 VAL A O 1
ATOM 662 N N . ASP A 1 113 ? 1.159 -12.845 -13.598 1.00 44.67 105 ASP A N 1
ATOM 663 C CA . ASP A 1 113 ? 0.826 -14.224 -13.267 1.00 47.40 105 ASP A CA 1
ATOM 664 C C . ASP A 1 113 ? -0.351 -14.342 -12.309 1.00 50.29 105 ASP A C 1
ATOM 665 O O . ASP A 1 113 ? -1.079 -15.341 -12.363 1.00 52.04 105 ASP A O 1
ATOM 670 N N . VAL A 1 114 ? -0.541 -13.363 -11.421 1.00 42.46 106 VAL A N 1
ATOM 671 C CA . VAL A 1 114 ? -1.599 -13.396 -10.419 1.00 43.80 106 VAL A CA 1
ATOM 672 C C . VAL A 1 114 ? -2.314 -12.052 -10.423 1.00 47.82 106 VAL A C 1
ATOM 673 O O . VAL A 1 114 ? -1.677 -11.003 -10.282 1.00 53.05 106 VAL A O 1
ATOM 677 N N . LEU A 1 115 ? -3.633 -12.084 -10.572 1.00 49.27 107 LEU A N 1
ATOM 678 C CA . LEU A 1 115 ? -4.453 -10.893 -10.428 1.00 44.44 107 LEU A CA 1
ATOM 679 C C . LEU A 1 115 ? -4.890 -10.746 -8.978 1.00 43.15 107 LEU A C 1
ATOM 680 O O . LEU A 1 115 ? -5.016 -11.730 -8.241 1.00 46.17 107 LEU A O 1
ATOM 685 N N . GLN A 1 116 ? -5.114 -9.503 -8.569 1.00 37.43 108 GLN A N 1
ATOM 686 C CA . GLN A 1 116 ? -5.569 -9.210 -7.217 1.00 37.65 108 GLN A CA 1
ATOM 687 C C . GLN A 1 116 ? -6.640 -8.129 -7.280 1.00 43.22 108 GLN A C 1
ATOM 688 O O . GLN A 1 116 ? -6.468 -7.126 -7.979 1.00 39.23 108 GLN A O 1
ATOM 694 N N . THR A 1 117 ? -7.743 -8.333 -6.552 1.00 39.61 109 THR A N 1
ATOM 695 C CA . THR A 1 117 ? -8.800 -7.332 -6.461 1.00 36.71 109 THR A CA 1
ATOM 696 C C . THR A 1 117 ? -8.676 -6.553 -5.158 1.00 39.70 109 THR A C 1
ATOM 697 O O . THR A 1 117 ? -8.611 -7.167 -4.078 1.00 34.76 109 THR A O 1
ATOM 701 N N . PRO A 1 118 ? -8.636 -5.222 -5.213 1.00 45.85 110 PRO A N 1
ATOM 702 C CA . PRO A 1 118 ? -8.474 -4.431 -3.985 1.00 41.37 110 PRO A CA 1
ATOM 703 C C . PRO A 1 118 ? -9.675 -4.568 -3.059 1.00 42.41 110 PRO A C 1
ATOM 704 O O . PRO A 1 118 ? -10.795 -4.871 -3.480 1.00 37.48 110 PRO A O 1
ATOM 708 N N . ALA A 1 119 ? -9.412 -4.321 -1.770 1.00 41.74 111 ALA A N 1
ATOM 709 C CA . ALA A 1 119 ? -10.408 -4.569 -0.728 1.00 35.12 111 ALA A CA 1
ATOM 710 C C . ALA A 1 119 ? -11.698 -3.789 -0.968 1.00 30.08 111 ALA A C 1
ATOM 711 O O . ALA A 1 119 ? -12.797 -4.302 -0.723 1.00 33.49 111 ALA A O 1
ATOM 713 N N . PHE A 1 120 ? -11.594 -2.561 -1.476 1.00 32.08 112 PHE A N 1
ATOM 714 C CA . PHE A 1 120 ? -12.784 -1.730 -1.615 1.00 31.62 112 PHE A CA 1
ATOM 715 C C . PHE A 1 120 ? -13.699 -2.191 -2.746 1.00 29.06 112 PHE A C 1
ATOM 716 O O . PHE A 1 120 ? -14.817 -1.674 -2.855 1.00 36.33 112 PHE A O 1
ATOM 724 N N . LEU A 1 121 ? -13.266 -3.156 -3.565 1.00 29.81 113 LEU A N 1
ATOM 725 C CA . LEU A 1 121 ? -14.055 -3.682 -4.676 1.00 29.82 113 LEU A CA 1
ATOM 726 C C . LEU A 1 121 ? -14.628 -5.067 -4.415 1.00 32.91 113 LEU A C 1
ATOM 727 O O . LEU A 1 121 ? -15.237 -5.646 -5.320 1.00 36.85 113 LEU A O 1
ATOM 732 N N . CYS A 1 122 ? -14.441 -5.617 -3.212 1.00 28.55 114 CYS A N 1
ATOM 733 C CA . CYS A 1 122 ? -14.801 -7.009 -2.952 1.00 27.21 114 CYS A CA 1
ATOM 734 C C . CYS A 1 122 ? -16.297 -7.266 -3.123 1.00 27.82 114 CYS A C 1
ATOM 735 O O . CYS A 1 122 ? -16.698 -8.407 -3.375 1.00 33.98 114 CYS A O 1
ATOM 738 N N . ARG A 1 123 ? -17.139 -6.245 -2.960 1.00 32.75 115 ARG A N 1
ATOM 739 C CA . ARG A 1 123 ? -18.575 -6.419 -3.165 1.00 33.26 115 ARG A CA 1
ATOM 740 C C . ARG A 1 123 ? -19.035 -6.162 -4.599 1.00 33.22 115 ARG A C 1
ATOM 741 O O . ARG A 1 123 ? -20.227 -6.324 -4.880 1.00 37.21 115 ARG A O 1
ATOM 749 N N . GLN A 1 124 ? -18.147 -5.757 -5.511 1.00 34.30 116 GLN A N 1
ATOM 750 C CA . GLN A 1 124 ? -18.539 -5.544 -6.910 1.00 41.37 116 GLN A CA 1
ATOM 751 C C . GLN A 1 124 ? -18.480 -6.877 -7.656 1.00 33.14 116 GLN A C 1
ATOM 752 O O . GLN A 1 124 ? -17.512 -7.200 -8.346 1.00 36.05 116 GLN A O 1
ATOM 758 N N . THR A 1 125 ? -19.558 -7.658 -7.523 1.00 41.53 117 THR A N 1
ATOM 759 C CA . THR A 1 125 ? -19.568 -9.025 -8.044 1.00 40.70 117 THR A CA 1
ATOM 760 C C . THR A 1 125 ? -19.315 -9.046 -9.543 1.00 51.03 117 THR A C 1
ATOM 761 O O . THR A 1 125 ? -18.521 -9.852 -10.039 1.00 57.44 117 THR A O 1
ATOM 765 N N . ASN A 1 126 ? -20.004 -8.175 -10.281 1.00 56.06 118 ASN A N 1
ATOM 766 C CA . ASN A 1 126 ? -19.819 -8.088 -11.724 1.00 60.01 118 ASN A CA 1
ATOM 767 C C . ASN A 1 126 ? -18.351 -7.893 -12.083 1.00 51.40 118 ASN A C 1
ATOM 768 O O . ASN A 1 126 ? -17.849 -8.505 -13.032 1.00 54.13 118 ASN A O 1
ATOM 773 N N . PHE A 1 127 ? -17.636 -7.075 -11.314 1.00 43.78 119 PHE A N 1
ATOM 774 C CA . PHE A 1 127 ? -16.219 -6.874 -11.587 1.00 37.26 119 PHE A CA 1
ATOM 775 C C . PHE A 1 127 ? -15.386 -8.085 -11.171 1.00 39.42 119 PHE A C 1
ATOM 776 O O . PHE A 1 127 ? -14.469 -8.486 -11.896 1.00 42.88 119 PHE A O 1
ATOM 784 N N . ILE A 1 128 ? -15.686 -8.685 -10.014 1.00 34.36 120 ILE A N 1
ATOM 785 C CA . ILE A 1 128 ? -14.944 -9.869 -9.576 1.00 42.29 120 ILE A CA 1
ATOM 786 C C . ILE A 1 128 ? -15.031 -10.983 -10.618 1.00 43.50 120 ILE A C 1
ATOM 787 O O . ILE A 1 128 ? -14.026 -11.622 -10.949 1.00 34.84 120 ILE A O 1
ATOM 792 N N . GLN A 1 129 ? -16.225 -11.214 -11.171 1.00 40.87 121 GLN A N 1
ATOM 793 C CA . GLN A 1 129 ? -16.382 -12.278 -12.155 1.00 40.81 121 GLN A CA 1
ATOM 794 C C . GLN A 1 129 ? -15.606 -11.984 -13.431 1.00 45.32 121 GLN A C 1
ATOM 795 O O . GLN A 1 129 ? -15.048 -12.903 -14.045 1.00 42.31 121 GLN A O 1
ATOM 801 N N . LYS A 1 130 ? -15.554 -10.713 -13.848 1.00 43.91 122 LYS A N 1
ATOM 802 C CA . LYS A 1 130 ? -14.766 -10.367 -15.028 1.00 46.42 122 LYS A CA 1
ATOM 803 C C . LYS A 1 130 ? -13.291 -10.670 -14.803 1.00 49.07 122 LYS A C 1
ATOM 804 O O . LYS A 1 130 ? -12.598 -11.127 -15.721 1.00 50.08 122 LYS A O 1
ATOM 810 N N . VAL A 1 131 ? -12.799 -10.418 -13.585 1.00 39.81 123 VAL A N 1
ATOM 811 C CA . VAL A 1 131 ? -11.408 -10.716 -13.248 1.00 40.33 123 VAL A CA 1
ATOM 812 C C . VAL A 1 131 ? -11.168 -12.218 -13.268 1.00 43.07 123 VAL A C 1
ATOM 813 O O . VAL A 1 131 ? -10.195 -12.704 -13.860 1.00 48.83 123 VAL A O 1
ATOM 817 N N . ALA A 1 132 ? -12.060 -12.977 -12.624 1.00 41.59 124 ALA A N 1
ATOM 818 C CA . ALA A 1 132 ? -11.913 -14.425 -12.565 1.00 43.15 124 ALA A CA 1
ATOM 819 C C . ALA A 1 132 ? -12.049 -15.064 -13.944 1.00 45.48 124 ALA A C 1
ATOM 820 O O . ALA A 1 132 ? -11.502 -16.146 -14.181 1.00 42.61 124 ALA A O 1
ATOM 822 N N . ALA A 1 133 ? -12.766 -14.415 -14.865 1.00 48.42 125 ALA A N 1
ATOM 823 C CA . ALA A 1 133 ? -12.943 -14.974 -16.201 1.00 50.87 125 ALA A CA 1
ATOM 824 C C . ALA A 1 133 ? -11.655 -14.974 -17.014 1.00 50.56 125 ALA A C 1
ATOM 825 O O . ALA A 1 133 ? -11.629 -15.569 -18.093 1.00 57.51 125 ALA A O 1
ATOM 827 N N . MET A 1 134 ? -10.601 -14.310 -16.539 1.00 52.48 126 MET A N 1
ATOM 828 C CA . MET A 1 134 ? -9.305 -14.363 -17.203 1.00 55.29 126 MET A CA 1
ATOM 829 C C . MET A 1 134 ? -8.583 -15.684 -16.954 1.00 51.94 126 MET A C 1
ATOM 830 O O . MET A 1 134 ? -7.515 -15.909 -17.527 1.00 50.29 126 MET A O 1
ATOM 835 N N . ASN A 1 135 ? -9.133 -16.534 -16.082 1.00 57.11 127 ASN A N 1
ATOM 836 C CA . ASN A 1 135 ? -8.634 -17.879 -15.796 1.00 60.05 127 ASN A CA 1
ATOM 837 C C . ASN A 1 135 ? -7.206 -17.884 -15.258 1.00 62.41 127 ASN A C 1
ATOM 838 O O . ASN A 1 135 ? -6.463 -18.854 -15.425 1.00 63.93 127 ASN A O 1
ATOM 843 N N . LYS A 1 136 ? -6.828 -16.818 -14.591 1.00 58.93 128 LYS A N 1
ATOM 844 C CA A LYS A 1 136 ? -5.598 -16.749 -13.825 0.56 55.11 128 LYS A CA 1
ATOM 845 C CA B LYS A 1 136 ? -5.599 -16.740 -13.825 0.44 55.14 128 LYS A CA 1
ATOM 846 C C . LYS A 1 136 ? -5.904 -16.877 -12.345 1.00 52.84 128 LYS A C 1
ATOM 847 O O . LYS A 1 136 ? -7.058 -16.766 -11.918 1.00 44.16 128 LYS A O 1
ATOM 858 N N . PRO A 1 137 ? -4.892 -17.133 -11.520 1.00 50.33 129 PRO A N 1
ATOM 859 C CA . PRO A 1 137 ? -5.118 -17.073 -10.074 1.00 43.51 129 PRO A CA 1
ATOM 860 C C . PRO A 1 137 ? -5.505 -15.662 -9.663 1.00 50.93 129 PRO A C 1
ATOM 861 O O . PRO A 1 137 ? -5.013 -14.682 -10.223 1.00 59.96 129 PRO A O 1
ATOM 865 N N . VAL A 1 138 ? -6.416 -15.560 -8.696 1.00 50.02 130 VAL A N 1
ATOM 866 C CA . VAL A 1 138 ? -6.898 -14.268 -8.217 1.00 42.30 130 VAL A CA 1
ATOM 867 C C . VAL A 1 138 ? -6.792 -14.230 -6.700 1.00 41.64 130 VAL A C 1
ATOM 868 O O . VAL A 1 138 ? -7.321 -15.110 -6.011 1.00 43.86 130 VAL A O 1
ATOM 872 N N . ASN A 1 139 ? -6.109 -13.211 -6.185 1.00 39.92 131 ASN A N 1
ATOM 873 C CA . ASN A 1 139 ? -6.082 -12.911 -4.760 1.00 34.89 131 ASN A CA 1
ATOM 874 C C . ASN A 1 139 ? -7.176 -11.881 -4.470 1.00 37.59 131 ASN A C 1
ATOM 875 O O . ASN A 1 139 ? -7.045 -10.708 -4.834 1.00 33.62 131 ASN A O 1
ATOM 880 N N . ILE A 1 140 ? -8.262 -12.318 -3.839 1.00 34.08 132 ILE A N 1
ATOM 881 C CA . ILE A 1 140 ? -9.402 -11.456 -3.536 1.00 30.37 132 ILE A CA 1
ATOM 882 C C . ILE A 1 140 ? -9.249 -10.944 -2.110 1.00 34.30 132 ILE A C 1
ATOM 883 O O . ILE A 1 140 ? -9.281 -11.723 -1.148 1.00 30.11 132 ILE A O 1
ATOM 888 N N . LYS A 1 141 ? -9.047 -9.636 -1.977 1.00 26.30 133 LYS A N 1
ATOM 889 C CA . LYS A 1 141 ? -8.876 -9.025 -0.667 1.00 32.85 133 LYS A CA 1
ATOM 890 C C . LYS A 1 141 ? -10.229 -8.731 -0.029 1.00 34.73 133 LYS A C 1
ATOM 891 O O . LYS A 1 141 ? -11.103 -8.113 -0.650 1.00 31.07 133 LYS A O 1
ATOM 897 N N . LYS A 1 142 ? -10.381 -9.156 1.223 1.00 29.80 134 LYS A N 1
ATOM 898 C CA . LYS A 1 142 ? -11.599 -8.896 1.978 1.00 28.58 134 LYS A CA 1
ATOM 899 C C . LYS A 1 142 ? -11.652 -7.422 2.371 1.00 29.84 134 LYS A C 1
ATOM 900 O O . LYS A 1 142 ? -10.658 -6.857 2.835 1.00 28.77 134 LYS A O 1
ATOM 906 N N . GLY A 1 143 ? -12.803 -6.787 2.170 1.00 35.82 135 GLY A N 1
ATOM 907 C CA . GLY A 1 143 ? -12.953 -5.407 2.588 1.00 24.49 135 GLY A CA 1
ATOM 908 C C . GLY A 1 143 ? -12.994 -5.270 4.099 1.00 33.40 135 GLY A C 1
ATOM 909 O O . GLY A 1 143 ? -13.488 -6.138 4.819 1.00 37.17 135 GLY A O 1
ATOM 910 N N . GLN A 1 144 ? -12.460 -4.147 4.587 1.00 35.76 136 GLN A N 1
ATOM 911 C CA . GLN A 1 144 ? -12.487 -3.827 6.011 1.00 34.78 136 GLN A CA 1
ATOM 912 C C . GLN A 1 144 ? -13.901 -3.689 6.551 1.00 34.65 136 GLN A C 1
ATOM 913 O O . GLN A 1 144 ? -14.081 -3.649 7.775 1.00 34.32 136 GLN A O 1
ATOM 919 N N . PHE A 1 145 ? -14.896 -3.627 5.668 1.00 32.02 137 PHE A N 1
ATOM 920 C CA . PHE A 1 145 ? -16.305 -3.501 6.010 1.00 31.63 137 PHE A CA 1
ATOM 921 C C . PHE A 1 145 ? -17.037 -4.830 5.917 1.00 25.99 137 PHE A C 1
ATOM 922 O O . PHE A 1 145 ? -18.269 -4.856 6.004 1.00 31.43 137 PHE A O 1
ATOM 930 N N . LEU A 1 146 ? -16.308 -5.928 5.731 1.00 25.18 138 LEU A N 1
ATOM 931 C CA . LEU A 1 146 ? -16.891 -7.247 5.527 1.00 33.95 138 LEU A CA 1
ATOM 932 C C . LEU A 1 146 ? -16.706 -8.130 6.752 1.00 38.02 138 LEU A C 1
ATOM 933 O O . LEU A 1 146 ? -15.649 -8.115 7.395 1.00 41.37 138 LEU A O 1
ATOM 938 N N . ALA A 1 147 ? -17.742 -8.877 7.075 1.00 34.61 139 ALA A N 1
ATOM 939 C CA . ALA A 1 147 ? -17.613 -9.953 8.039 1.00 36.66 139 ALA A CA 1
ATOM 940 C C . ALA A 1 147 ? -17.026 -11.185 7.351 1.00 42.83 139 ALA A C 1
ATOM 941 O O . ALA A 1 147 ? -17.227 -11.383 6.149 1.00 37.35 139 ALA A O 1
ATOM 943 N N . PRO A 1 148 ? -16.273 -12.013 8.086 1.00 41.93 140 PRO A N 1
ATOM 944 C CA . PRO A 1 148 ? -15.597 -13.156 7.440 1.00 43.79 140 PRO A CA 1
ATOM 945 C C . PRO A 1 148 ? -16.534 -14.090 6.693 1.00 43.45 140 PRO A C 1
ATOM 946 O O . PRO A 1 148 ? -16.191 -14.561 5.601 1.00 39.68 140 PRO A O 1
ATOM 950 N N . TRP A 1 149 ? -17.711 -14.365 7.255 1.00 44.09 141 TRP A N 1
ATOM 951 C CA . TRP A 1 149 ? -18.681 -15.245 6.613 1.00 44.81 141 TRP A CA 1
ATOM 952 C C . TRP A 1 149 ? -19.194 -14.675 5.294 1.00 45.54 141 TRP A C 1
ATOM 953 O O . TRP A 1 149 ? -19.753 -15.416 4.475 1.00 46.63 141 TRP A O 1
ATOM 964 N N . GLU A 1 150 ? -19.053 -13.371 5.077 1.00 42.43 142 GLU A N 1
ATOM 965 C CA . GLU A 1 150 ? -19.466 -12.818 3.798 1.00 46.13 142 GLU A CA 1
ATOM 966 C C . GLU A 1 150 ? -18.500 -13.185 2.679 1.00 46.30 142 GLU A C 1
ATOM 967 O O . GLU A 1 150 ? -18.880 -13.113 1.507 1.00 51.74 142 GLU A O 1
ATOM 973 N N . MET A 1 151 ? -17.263 -13.578 3.006 1.00 42.11 143 MET A N 1
ATOM 974 C CA . MET A 1 151 ? -16.328 -13.961 1.952 1.00 44.98 143 MET A CA 1
ATOM 975 C C . MET A 1 151 ? -16.755 -15.255 1.276 1.00 50.02 143 MET A C 1
ATOM 976 O O . MET A 1 151 ? -16.410 -15.482 0.111 1.00 46.74 143 MET A O 1
ATOM 981 N N . LYS A 1 152 ? -17.483 -16.118 1.990 1.00 47.24 144 LYS A N 1
ATOM 982 C CA . LYS A 1 152 ? -18.039 -17.307 1.356 1.00 46.94 144 LYS A CA 1
ATOM 983 C C . LYS A 1 152 ? -18.863 -16.924 0.134 1.00 49.94 144 LYS A C 1
ATOM 984 O O . LYS A 1 152 ? -18.768 -17.563 -0.918 1.00 54.72 144 LYS A O 1
ATOM 986 N N . HIS A 1 153 ? -19.674 -15.874 0.256 1.00 50.03 145 HIS A N 1
ATOM 987 C CA . HIS A 1 153 ? -20.526 -15.460 -0.853 1.00 49.19 145 HIS A CA 1
ATOM 988 C C . HIS A 1 153 ? -19.721 -14.799 -1.964 1.00 44.00 145 HIS A C 1
ATOM 989 O O . HIS A 1 153 ? -19.971 -15.049 -3.148 1.00 44.06 145 HIS A O 1
ATOM 996 N N . VAL A 1 154 ? -18.732 -13.979 -1.603 1.00 36.60 146 VAL A N 1
ATOM 997 C CA . VAL A 1 154 ? -17.872 -13.341 -2.600 1.00 31.84 146 VAL A CA 1
ATOM 998 C C . VAL A 1 154 ? -17.093 -14.388 -3.396 1.00 42.78 146 VAL A C 1
ATOM 999 O O . VAL A 1 154 ? -17.053 -14.360 -4.634 1.00 41.96 146 VAL A O 1
ATOM 1003 N N . ILE A 1 155 ? -16.459 -15.326 -2.692 1.00 35.84 147 ILE A N 1
ATOM 1004 C CA . ILE A 1 155 ? -15.639 -16.333 -3.353 1.00 30.61 147 ILE A CA 1
ATOM 1005 C C . ILE A 1 155 ? -16.487 -17.296 -4.167 1.00 38.99 147 ILE A C 1
ATOM 1006 O O . ILE A 1 155 ? -16.077 -17.745 -5.248 1.00 41.45 147 ILE A O 1
ATOM 1011 N N . ALA A 1 156 ? -17.664 -17.658 -3.655 1.00 43.52 148 ALA A N 1
ATOM 1012 C CA . ALA A 1 156 ? -18.507 -18.611 -4.368 1.00 41.62 148 ALA A CA 1
ATOM 1013 C C . ALA A 1 156 ? -18.913 -18.069 -5.731 1.00 48.67 148 ALA A C 1
ATOM 1014 O O . ALA A 1 156 ? -18.848 -18.783 -6.740 1.00 53.96 148 ALA A O 1
ATOM 1016 N N . LYS A 1 157 ? -19.324 -16.797 -5.786 1.00 52.37 149 LYS A N 1
ATOM 1017 C CA . LYS A 1 157 ? -19.693 -16.204 -7.070 1.00 60.89 149 LYS A CA 1
ATOM 1018 C C . LYS A 1 157 ? -18.480 -16.025 -7.971 1.00 54.60 149 LYS A C 1
ATOM 1019 O O . LYS A 1 157 ? -18.606 -16.120 -9.197 1.00 52.42 149 LYS A O 1
ATOM 1025 N N . ALA A 1 158 ? -17.302 -15.796 -7.380 1.00 48.15 150 ALA A N 1
ATOM 1026 C CA . ALA A 1 158 ? -16.068 -15.687 -8.154 1.00 43.08 150 ALA A CA 1
ATOM 1027 C C . ALA A 1 158 ? -15.690 -17.017 -8.791 1.00 45.08 150 ALA A C 1
ATOM 1028 O O . ALA A 1 158 ? -15.099 -17.041 -9.874 1.00 39.49 150 ALA A O 1
ATOM 1030 N N . LYS A 1 159 ? -16.001 -18.124 -8.131 1.00 52.70 151 LYS A N 1
ATOM 1031 C CA . LYS A 1 159 ? -15.691 -19.451 -8.638 1.00 51.28 151 LYS A CA 1
ATOM 1032 C C . LYS A 1 159 ? -16.794 -20.042 -9.509 1.00 62.93 151 LYS A C 1
ATOM 1033 O O . LYS A 1 159 ? -16.608 -21.133 -10.063 1.00 69.33 151 LYS A O 1
ATOM 1039 N N . ALA A 1 160 ? -17.919 -19.340 -9.662 1.00 57.13 152 ALA A N 1
ATOM 1040 C CA . ALA A 1 160 ? -19.137 -19.926 -10.229 1.00 57.15 152 ALA A CA 1
ATOM 1041 C C . ALA A 1 160 ? -18.963 -20.347 -11.665 1.00 59.87 152 ALA A C 1
ATOM 1042 O O . ALA A 1 160 ? -19.819 -21.044 -12.224 1.00 62.03 152 ALA A O 1
ATOM 1044 N N . GLN A 1 161 ? -17.903 -19.888 -12.282 1.00 55.06 153 GLN A N 1
ATOM 1045 C CA . GLN A 1 161 ? -17.733 -20.003 -13.710 1.00 58.49 153 GLN A CA 1
ATOM 1046 C C . GLN A 1 161 ? -16.461 -20.820 -14.028 1.00 60.34 153 GLN A C 1
ATOM 1047 O O . GLN A 1 161 ? -15.938 -20.801 -15.150 1.00 62.62 153 GLN A O 1
ATOM 1053 N N . GLY A 1 162 ? -15.947 -21.550 -13.009 1.00 60.36 154 GLY A N 1
ATOM 1054 C CA . GLY A 1 162 ? -14.931 -22.580 -13.139 1.00 59.91 154 GLY A CA 1
ATOM 1055 C C . GLY A 1 162 ? -13.535 -22.187 -12.699 1.00 63.55 154 GLY A C 1
ATOM 1056 O O . GLY A 1 162 ? -12.668 -23.065 -12.622 1.00 75.03 154 GLY A O 1
ATOM 1057 N N . ASN A 1 163 ? -13.285 -20.916 -12.375 1.00 53.86 155 ASN A N 1
ATOM 1058 C CA . ASN A 1 163 ? -11.935 -20.537 -11.958 1.00 46.97 155 ASN A CA 1
ATOM 1059 C C . ASN A 1 163 ? -11.647 -21.149 -10.594 1.00 51.58 155 ASN A C 1
ATOM 1060 O O . ASN A 1 163 ? -12.157 -20.677 -9.577 1.00 53.13 155 ASN A O 1
ATOM 1065 N N . GLU A 1 164 ? -10.833 -22.204 -10.570 1.00 62.91 156 GLU A N 1
ATOM 1066 C CA . GLU A 1 164 ? -10.508 -22.921 -9.344 1.00 66.26 156 GLU A CA 1
ATOM 1067 C C . GLU A 1 164 ? -9.226 -22.412 -8.688 1.00 63.78 156 GLU A C 1
ATOM 1068 O O . GLU A 1 164 ? -8.599 -23.144 -7.910 1.00 71.15 156 GLU A O 1
ATOM 1070 N N . GLN A 1 165 ? -8.814 -21.186 -8.999 1.00 53.98 157 GLN A N 1
ATOM 1071 C CA . GLN A 1 165 ? -7.578 -20.608 -8.491 1.00 47.97 157 GLN A CA 1
ATOM 1072 C C . GLN A 1 165 ? -7.843 -19.319 -7.725 1.00 48.45 157 GLN A C 1
ATOM 1073 O O . GLN A 1 165 ? -7.165 -18.306 -7.929 1.00 41.60 157 GLN A O 1
ATOM 1079 N N . ILE A 1 166 ? -8.858 -19.320 -6.864 1.00 52.30 158 ILE A N 1
ATOM 1080 C CA . ILE A 1 166 ? -9.211 -18.149 -6.068 1.00 40.33 158 ILE A CA 1
ATOM 1081 C C . ILE A 1 166 ? -8.592 -18.277 -4.683 1.00 47.32 158 ILE A C 1
ATOM 1082 O O . ILE A 1 166 ? -8.600 -19.359 -4.080 1.00 48.85 158 ILE A O 1
ATOM 1087 N N . MET A 1 167 ? -8.075 -17.167 -4.165 1.00 47.37 159 MET A N 1
ATOM 1088 C CA . MET A 1 167 ? -7.560 -17.105 -2.806 1.00 38.94 159 MET A CA 1
ATOM 1089 C C . MET A 1 167 ? -8.260 -15.985 -2.052 1.00 37.29 159 MET A C 1
ATOM 1090 O O . MET A 1 167 ? -8.753 -15.026 -2.653 1.00 37.03 159 MET A O 1
ATOM 1095 N N . ALA A 1 168 ? -8.317 -16.129 -0.729 1.00 31.79 160 ALA A N 1
ATOM 1096 C CA . ALA A 1 168 ? -8.957 -15.160 0.150 1.00 26.15 160 ALA A CA 1
ATOM 1097 C C . ALA A 1 168 ? -7.889 -14.481 0.991 1.00 31.19 160 ALA A C 1
ATOM 1098 O O . ALA A 1 168 ? -7.157 -15.152 1.726 1.00 34.97 160 ALA A O 1
ATOM 1100 N N . CYS A 1 169 ? -7.820 -13.155 0.900 1.00 40.04 161 CYS A N 1
ATOM 1101 C CA . CYS A 1 169 ? -6.769 -12.379 1.545 1.00 40.03 161 CYS A CA 1
ATOM 1102 C C . CYS A 1 169 ? -7.363 -11.495 2.630 1.00 38.92 161 CYS A C 1
ATOM 1103 O O . CYS A 1 169 ? -8.210 -10.638 2.350 1.00 43.55 161 CYS A O 1
ATOM 1106 N N . GLU A 1 170 ? -6.887 -11.688 3.855 1.00 34.06 162 GLU A N 1
ATOM 1107 C CA . GLU A 1 170 ? -7.316 -10.917 5.014 1.00 33.92 162 GLU A CA 1
ATOM 1108 C C . GLU A 1 170 ? -6.434 -9.680 5.167 1.00 31.78 162 GLU A C 1
ATOM 1109 O O . GLU A 1 170 ? -5.207 -9.781 5.092 1.00 36.98 162 GLU A O 1
ATOM 1115 N N . ARG A 1 171 ? -7.055 -8.508 5.353 1.00 26.04 163 ARG A N 1
ATOM 1116 C CA . ARG A 1 171 ? -6.297 -7.266 5.507 1.00 27.69 163 ARG A CA 1
ATOM 1117 C C . ARG A 1 171 ? -6.776 -6.426 6.693 1.00 28.64 163 ARG A C 1
ATOM 1118 O O . ARG A 1 171 ? -6.416 -5.248 6.797 1.00 28.32 163 ARG A O 1
ATOM 1126 N N . GLY A 1 172 ? -7.571 -6.992 7.591 1.00 25.22 164 GLY A N 1
ATOM 1127 C CA . GLY A 1 172 ? -8.073 -6.240 8.720 1.00 20.30 164 GLY A CA 1
ATOM 1128 C C . GLY A 1 172 ? -9.516 -5.799 8.543 1.00 27.14 164 GLY A C 1
ATOM 1129 O O . GLY A 1 172 ? -10.088 -5.832 7.448 1.00 27.57 164 GLY A O 1
ATOM 1130 N N . VAL A 1 173 ? -10.113 -5.394 9.663 1.00 22.32 165 VAL A N 1
ATOM 1131 C CA . VAL A 1 173 ? -11.505 -4.971 9.730 1.00 22.43 165 VAL A CA 1
ATOM 1132 C C . VAL A 1 173 ? -11.562 -3.657 10.498 1.00 32.29 165 VAL A C 1
ATOM 1133 O O . VAL A 1 173 ? -10.757 -3.407 11.403 1.00 37.02 165 VAL A O 1
ATOM 1137 N N . SER A 1 174 ? -12.503 -2.800 10.112 1.00 27.99 166 SER A N 1
ATOM 1138 C CA . SER A 1 174 ? -12.619 -1.492 10.744 1.00 27.44 166 SER A CA 1
ATOM 1139 C C . SER A 1 174 ? -12.955 -1.635 12.222 1.00 25.27 166 SER A C 1
ATOM 1140 O O . SER A 1 174 ? -13.813 -2.429 12.610 1.00 30.59 166 SER A O 1
ATOM 1143 N N . PHE A 1 175 ? -12.286 -0.836 13.044 1.00 19.03 167 PHE A N 1
ATOM 1144 C CA . PHE A 1 175 ? -12.449 -0.844 14.494 1.00 28.58 167 PHE A CA 1
ATOM 1145 C C . PHE A 1 175 ? -12.599 0.615 14.914 1.00 24.43 167 PHE A C 1
ATOM 1146 O O . PHE A 1 175 ? -11.602 1.304 15.145 1.00 23.31 167 PHE A O 1
ATOM 1154 N N . GLY A 1 176 ? -13.842 1.085 15.001 1.00 30.02 168 GLY A N 1
ATOM 1155 C CA . GLY A 1 176 ? -14.045 2.495 15.268 1.00 28.90 168 GLY A CA 1
ATOM 1156 C C . GLY A 1 176 ? -13.511 3.339 14.124 1.00 32.52 168 GLY A C 1
ATOM 1157 O O . GLY A 1 176 ? -13.472 2.918 12.965 1.00 39.83 168 GLY A O 1
ATOM 1158 N N . TYR A 1 177 ? -13.074 4.547 14.460 1.00 23.75 169 TYR A N 1
ATOM 1159 C CA . TYR A 1 177 ? -12.491 5.459 13.487 1.00 31.74 169 TYR A CA 1
ATOM 1160 C C . TYR A 1 177 ? -10.978 5.282 13.402 1.00 32.81 169 TYR A C 1
ATOM 1161 O O . TYR A 1 177 ? -10.298 5.134 14.420 1.00 30.72 169 TYR A O 1
ATOM 1170 N N . ASN A 1 178 ? -10.459 5.291 12.171 1.00 37.64 170 ASN A N 1
ATOM 1171 C CA . ASN A 1 178 ? -9.016 5.368 11.912 1.00 40.19 170 ASN A CA 1
ATOM 1172 C C . ASN A 1 178 ? -8.242 4.255 12.612 1.00 35.25 170 ASN A C 1
ATOM 1173 O O . ASN A 1 178 ? -7.173 4.479 13.182 1.00 42.90 170 ASN A O 1
ATOM 1178 N N . ASN A 1 179 ? -8.760 3.037 12.533 1.00 26.80 171 ASN A N 1
ATOM 1179 C CA . ASN A 1 179 ? -8.132 1.920 13.215 1.00 22.53 171 ASN A CA 1
ATOM 1180 C C . ASN A 1 179 ? -8.607 0.629 12.572 1.00 29.12 171 ASN A C 1
ATOM 1181 O O . ASN A 1 179 ? -9.807 0.457 12.334 1.00 34.15 171 ASN A O 1
ATOM 1186 N N . LEU A 1 180 ? -7.668 -0.265 12.289 1.00 26.09 172 LEU A N 1
ATOM 1187 C CA . LEU A 1 180 ? -7.969 -1.598 11.798 1.00 22.54 172 LEU A CA 1
ATOM 1188 C C . LEU A 1 180 ? -7.534 -2.612 12.840 1.00 34.30 172 LEU A C 1
ATOM 1189 O O . LEU A 1 180 ? -6.450 -2.487 13.422 1.00 47.33 172 LEU A O 1
ATOM 1194 N N . VAL A 1 181 ? -8.381 -3.605 13.092 1.00 26.22 173 VAL A N 1
ATOM 1195 C CA . VAL A 1 181 ? -8.040 -4.684 14.008 1.00 25.72 173 VAL A CA 1
ATOM 1196 C C . VAL A 1 181 ? -7.972 -5.973 13.207 1.00 25.93 173 VAL A C 1
ATOM 1197 O O . VAL A 1 181 ? -8.717 -6.157 12.237 1.00 19.89 173 VAL A O 1
ATOM 1201 N N . SER A 1 182 ? -7.047 -6.844 13.595 1.00 34.83 174 SER A N 1
ATOM 1202 C CA . SER A 1 182 ? -6.841 -8.134 12.947 1.00 33.41 174 SER A CA 1
ATOM 1203 C C . SER A 1 182 ? -7.551 -9.187 13.790 1.00 20.13 174 SER A C 1
ATOM 1204 O O . SER A 1 182 ? -6.988 -9.704 14.755 1.00 38.51 174 SER A O 1
ATOM 1207 N N . ASP A 1 183 ? -8.784 -9.512 13.422 1.00 18.98 175 ASP A N 1
ATOM 1208 C CA . ASP A 1 183 ? -9.547 -10.561 14.101 1.00 27.11 175 ASP A CA 1
ATOM 1209 C C . ASP A 1 183 ? -9.067 -11.913 13.578 1.00 32.54 175 ASP A C 1
ATOM 1210 O O . ASP A 1 183 ? -9.436 -12.341 12.481 1.00 26.62 175 ASP A O 1
ATOM 1215 N N . MET A 1 184 ? -8.266 -12.607 14.388 1.00 27.02 176 MET A N 1
ATOM 1216 C CA . MET A 1 184 ? -7.653 -13.855 13.950 1.00 31.83 176 MET A CA 1
ATOM 1217 C C . MET A 1 184 ? -8.682 -14.951 13.666 1.00 30.11 176 MET A C 1
ATOM 1218 O O . MET A 1 184 ? -8.358 -15.924 12.975 1.00 33.28 176 MET A O 1
ATOM 1223 N N . ARG A 1 185 ? -9.909 -14.820 14.182 1.00 24.81 177 ARG A N 1
ATOM 1224 C CA . ARG A 1 185 ? -10.955 -15.790 13.860 1.00 26.83 177 ARG A CA 1
ATOM 1225 C C . ARG A 1 185 ? -11.235 -15.831 12.368 1.00 32.68 177 ARG A C 1
ATOM 1226 O O . ARG A 1 185 ? -11.636 -16.874 11.837 1.00 33.63 177 ARG A O 1
ATOM 1234 N N . SER A 1 186 ? -11.034 -14.703 11.683 1.00 28.35 178 SER A N 1
ATOM 1235 C CA . SER A 1 186 ? -11.307 -14.633 10.256 1.00 25.19 178 SER A CA 1
ATOM 1236 C C . SER A 1 186 ? -10.443 -15.617 9.486 1.00 29.93 178 SER A C 1
ATOM 1237 O O . SER A 1 186 ? -10.894 -16.190 8.484 1.00 29.17 178 SER A O 1
ATOM 1240 N N . LEU A 1 187 ? -9.212 -15.843 9.959 1.00 32.57 179 LEU A N 1
ATOM 1241 C CA . LEU A 1 187 ? -8.312 -16.796 9.318 1.00 33.60 179 LEU A CA 1
ATOM 1242 C C . LEU A 1 187 ? -8.858 -18.212 9.372 1.00 34.52 179 LEU A C 1
ATOM 1243 O O . LEU A 1 187 ? -8.602 -19.010 8.461 1.00 29.70 179 LEU A O 1
ATOM 1248 N N . VAL A 1 188 ? -9.606 -18.538 10.427 1.00 26.06 180 VAL A N 1
ATOM 1249 C CA . VAL A 1 188 ? -10.196 -19.865 10.541 1.00 29.77 180 VAL A CA 1
ATOM 1250 C C . VAL A 1 188 ? -11.470 -19.948 9.720 1.00 34.09 180 VAL A C 1
ATOM 1251 O O . VAL A 1 188 ? -11.672 -20.908 8.964 1.00 32.04 180 VAL A O 1
ATOM 1255 N N . ILE A 1 189 ? -12.336 -18.932 9.862 1.00 27.44 181 ILE A N 1
ATOM 1256 C CA . ILE A 1 189 ? -13.644 -18.933 9.209 1.00 30.21 181 ILE A CA 1
ATOM 1257 C C . ILE A 1 189 ? -13.496 -19.021 7.698 1.00 36.15 181 ILE A C 1
ATOM 1258 O O . ILE A 1 189 ? -14.206 -19.789 7.035 1.00 33.53 181 ILE A O 1
ATOM 1263 N N . MET A 1 190 ? -12.569 -18.244 7.127 1.00 31.97 182 MET A N 1
ATOM 1264 C CA . MET A 1 190 ? -12.465 -18.207 5.674 1.00 28.31 182 MET A CA 1
ATOM 1265 C C . MET A 1 190 ? -11.922 -19.504 5.089 1.00 34.50 182 MET A C 1
ATOM 1266 O O . MET A 1 190 ? -11.965 -19.673 3.869 1.00 39.63 182 MET A O 1
ATOM 1271 N N . ARG A 1 191 ? -11.423 -20.423 5.920 1.00 32.66 183 ARG A N 1
ATOM 1272 C CA . ARG A 1 191 ? -11.114 -21.761 5.434 1.00 32.94 183 ARG A CA 1
ATOM 1273 C C . ARG A 1 191 ? -12.342 -22.457 4.862 1.00 41.65 183 ARG A C 1
ATOM 1274 O O . ARG A 1 191 ? -12.200 -23.365 4.033 1.00 39.34 183 ARG A O 1
ATOM 1282 N N . GLU A 1 192 ? -13.544 -22.046 5.277 1.00 45.67 184 GLU A N 1
ATOM 1283 C CA . GLU A 1 192 ? -14.761 -22.690 4.795 1.00 45.93 184 GLU A CA 1
ATOM 1284 C C . GLU A 1 192 ? -15.012 -22.430 3.314 1.00 45.14 184 GLU A C 1
ATOM 1285 O O . GLU A 1 192 ? -15.818 -23.138 2.702 1.00 38.23 184 GLU A O 1
ATOM 1291 N N . THR A 1 193 ? -14.337 -21.439 2.725 1.00 43.80 185 THR A N 1
ATOM 1292 C CA . THR A 1 193 ? -14.424 -21.234 1.286 1.00 46.15 185 THR A CA 1
ATOM 1293 C C . THR A 1 193 ? -13.736 -22.345 0.498 1.00 47.03 185 THR A C 1
ATOM 1294 O O . THR A 1 193 ? -14.017 -22.511 -0.695 1.00 44.31 185 THR A O 1
ATOM 1298 N N . GLY A 1 194 ? -12.889 -23.141 1.146 1.00 47.20 186 GLY A N 1
ATOM 1299 C CA . GLY A 1 194 ? -12.087 -24.107 0.428 1.00 41.13 186 GLY A CA 1
ATOM 1300 C C . GLY A 1 194 ? -10.944 -23.508 -0.358 1.00 38.39 186 GLY A C 1
ATOM 1301 O O . GLY A 1 194 ? -10.477 -24.121 -1.319 1.00 47.89 186 GLY A O 1
ATOM 1302 N N . CYS A 1 195 ? -10.471 -22.333 0.029 1.00 36.21 187 CYS A N 1
ATOM 1303 C CA . CYS A 1 195 ? -9.439 -21.610 -0.692 1.00 37.69 187 CYS A CA 1
ATOM 1304 C C . CYS A 1 195 ? -8.284 -21.318 0.248 1.00 36.15 187 CYS A C 1
ATOM 1305 O O . CYS A 1 195 ? -8.467 -21.256 1.470 1.00 41.05 187 CYS A O 1
ATOM 1308 N N . PRO A 1 196 ? -7.081 -21.122 -0.284 1.00 35.81 188 PRO A N 1
ATOM 1309 C CA . PRO A 1 196 ? -5.977 -20.665 0.569 1.00 35.72 188 PRO A CA 1
ATOM 1310 C C . PRO A 1 196 ? -6.322 -19.325 1.202 1.00 36.56 188 PRO A C 1
ATOM 1311 O O . PRO A 1 196 ? -6.918 -18.450 0.569 1.00 32.82 188 PRO A O 1
ATOM 1315 N N . VAL A 1 197 ? -5.993 -19.190 2.479 1.00 30.33 189 VAL A N 1
ATOM 1316 C CA . VAL A 1 197 ? -6.163 -17.936 3.196 1.00 28.75 189 VAL A CA 1
ATOM 1317 C C . VAL A 1 197 ? -4.813 -17.241 3.232 1.00 29.58 189 VAL A C 1
ATOM 1318 O O . VAL A 1 197 ? -3.814 -17.829 3.669 1.00 32.66 189 VAL A O 1
ATOM 1322 N N . VAL A 1 198 ? -4.776 -16.002 2.755 1.00 34.57 190 VAL A N 1
ATOM 1323 C CA . VAL A 1 198 ? -3.566 -15.190 2.729 1.00 29.40 190 VAL A CA 1
ATOM 1324 C C . VAL A 1 198 ? -3.723 -14.084 3.758 1.00 32.48 190 VAL A C 1
ATOM 1325 O O . VAL A 1 198 ? -4.800 -13.486 3.879 1.00 36.76 190 VAL A O 1
ATOM 1329 N N . TYR A 1 199 ? -2.655 -13.809 4.499 1.00 34.05 191 TYR A N 1
ATOM 1330 C CA . TYR A 1 199 ? -2.675 -12.784 5.537 1.00 29.60 191 TYR A CA 1
ATOM 1331 C C . TYR A 1 199 ? -1.826 -11.596 5.102 1.00 31.38 191 TYR A C 1
ATOM 1332 O O . TYR A 1 199 ? -0.606 -11.724 4.933 1.00 31.53 191 TYR A O 1
ATOM 1341 N N . ASP A 1 200 ? -2.465 -10.438 4.971 1.00 25.68 192 ASP A N 1
ATOM 1342 C CA . ASP A 1 200 ? -1.782 -9.179 4.675 1.00 39.48 192 ASP A CA 1
ATOM 1343 C C . ASP A 1 200 ? -1.250 -8.601 5.982 1.00 39.64 192 ASP A C 1
ATOM 1344 O O . ASP A 1 200 ? -1.987 -7.983 6.750 1.00 41.99 192 ASP A O 1
ATOM 1349 N N . ALA A 1 201 ? 0.044 -8.783 6.224 1.00 46.30 193 ALA A N 1
ATOM 1350 C CA . ALA A 1 201 ? 0.649 -8.373 7.485 1.00 51.89 193 ALA A CA 1
ATOM 1351 C C . ALA A 1 201 ? 0.991 -6.889 7.540 1.00 51.19 193 ALA A C 1
ATOM 1352 O O . ALA A 1 201 ? 1.247 -6.373 8.633 1.00 61.08 193 ALA A O 1
ATOM 1354 N N . THR A 1 202 ? 1.019 -6.188 6.408 1.00 51.62 194 THR A N 1
ATOM 1355 C CA . THR A 1 202 ? 1.455 -4.798 6.407 1.00 51.40 194 THR A CA 1
ATOM 1356 C C . THR A 1 202 ? 0.300 -3.813 6.282 1.00 48.85 194 THR A C 1
ATOM 1357 O O . THR A 1 202 ? 0.518 -2.607 6.430 1.00 53.33 194 THR A O 1
ATOM 1361 N N . HIS A 1 203 ? -0.932 -4.296 6.103 1.00 47.06 195 HIS A N 1
ATOM 1362 C CA . HIS A 1 203 ? -2.093 -3.423 6.010 1.00 60.88 195 HIS A CA 1
ATOM 1363 C C . HIS A 1 203 ? -3.061 -3.616 7.168 1.00 68.57 195 HIS A C 1
ATOM 1364 O O . HIS A 1 203 ? -3.930 -2.765 7.366 1.00 73.69 195 HIS A O 1
ATOM 1371 N N . SER A 1 204 ? -2.932 -4.711 7.935 1.00 74.87 196 SER A N 1
ATOM 1372 C CA . SER A 1 204 ? -3.828 -5.002 9.053 1.00 77.78 196 SER A CA 1
ATOM 1373 C C . SER A 1 204 ? -3.654 -4.067 10.238 1.00 85.29 196 SER A C 1
ATOM 1374 O O . SER A 1 204 ? -4.440 -4.118 11.190 1.00 83.66 196 SER A O 1
ATOM 1377 N N . VAL A 1 205 ? -2.592 -3.279 10.207 1.00 107.18 197 VAL A N 1
ATOM 1378 C CA . VAL A 1 205 ? -2.296 -2.224 11.152 1.00 111.14 197 VAL A CA 1
ATOM 1379 C C . VAL A 1 205 ? -2.428 -0.818 10.545 1.00 113.29 197 VAL A C 1
ATOM 1380 O O . VAL A 1 205 ? -2.883 0.092 11.240 1.00 124.02 197 VAL A O 1
ATOM 1384 N N . GLN A 1 206 ? -2.053 -0.592 9.273 1.00 103.92 198 GLN A N 1
ATOM 1385 C CA . GLN A 1 206 ? -2.229 0.712 8.566 1.00 97.86 198 GLN A CA 1
ATOM 1386 C C . GLN A 1 206 ? -3.217 1.724 9.167 1.00 91.56 198 GLN A C 1
ATOM 1387 O O . GLN A 1 206 ? -4.396 1.417 9.373 1.00 85.79 198 GLN A O 1
ATOM 1389 N N . GLN A 1 218 ? 3.176 1.897 14.304 1.00 70.82 210 GLN A N 1
ATOM 1390 C CA . GLN A 1 218 ? 2.358 0.803 13.793 1.00 69.68 210 GLN A CA 1
ATOM 1391 C C . GLN A 1 218 ? 3.198 -0.237 13.036 1.00 69.75 210 GLN A C 1
ATOM 1392 O O . GLN A 1 218 ? 2.719 -1.320 12.719 1.00 69.91 210 GLN A O 1
ATOM 1394 N N . ARG A 1 219 ? 4.471 0.067 12.788 1.00 69.10 211 ARG A N 1
ATOM 1395 C CA . ARG A 1 219 ? 5.338 -0.911 12.139 1.00 63.21 211 ARG A CA 1
ATOM 1396 C C . ARG A 1 219 ? 5.864 -1.949 13.126 1.00 49.82 211 ARG A C 1
ATOM 1397 O O . ARG A 1 219 ? 6.156 -3.077 12.725 1.00 47.44 211 ARG A O 1
ATOM 1399 N N . GLU A 1 220 ? 5.980 -1.588 14.408 1.00 51.48 212 GLU A N 1
ATOM 1400 C CA . GLU A 1 220 ? 6.459 -2.515 15.432 1.00 54.05 212 GLU A CA 1
ATOM 1401 C C . GLU A 1 220 ? 5.559 -3.739 15.577 1.00 50.85 212 GLU A C 1
ATOM 1402 O O . GLU A 1 220 ? 6.021 -4.800 16.012 1.00 56.70 212 GLU A O 1
ATOM 1408 N N . PHE A 1 221 ? 4.273 -3.608 15.246 1.00 42.14 213 PHE A N 1
ATOM 1409 C CA . PHE A 1 221 ? 3.314 -4.699 15.369 1.00 29.51 213 PHE A CA 1
ATOM 1410 C C . PHE A 1 221 ? 3.313 -5.634 14.166 1.00 37.28 213 PHE A C 1
ATOM 1411 O O . PHE A 1 221 ? 2.673 -6.689 14.228 1.00 36.77 213 PHE A O 1
ATOM 1419 N N . ILE A 1 222 ? 3.958 -5.256 13.061 1.00 35.37 214 ILE A N 1
ATOM 1420 C CA . ILE A 1 222 ? 3.955 -6.113 11.874 1.00 36.16 214 ILE A CA 1
ATOM 1421 C C . ILE A 1 222 ? 4.498 -7.505 12.181 1.00 31.30 214 ILE A C 1
ATOM 1422 O O . ILE A 1 222 ? 3.809 -8.491 11.877 1.00 31.23 214 ILE A O 1
ATOM 1427 N N . PRO A 1 223 ? 5.690 -7.666 12.776 1.00 33.62 215 PRO A N 1
ATOM 1428 C CA . PRO A 1 223 ? 6.136 -9.037 13.095 1.00 31.15 215 PRO A CA 1
ATOM 1429 C C . PRO A 1 223 ? 5.242 -9.741 14.110 1.00 28.19 215 PRO A C 1
ATOM 1430 O O . PRO A 1 223 ? 4.968 -10.940 13.955 1.00 36.50 215 PRO A O 1
ATOM 1434 N N . ALA A 1 224 ? 4.760 -9.036 15.136 1.00 24.92 216 ALA A N 1
ATOM 1435 C CA . ALA A 1 224 ? 3.882 -9.677 16.112 1.00 32.24 216 ALA A CA 1
ATOM 1436 C C . ALA A 1 224 ? 2.627 -10.229 15.444 1.00 33.51 216 ALA A C 1
ATOM 1437 O O . ALA A 1 224 ? 2.282 -11.404 15.617 1.00 31.71 216 ALA A O 1
ATOM 1439 N N . LEU A 1 225 ? 1.956 -9.406 14.637 1.00 30.97 217 LEU A N 1
ATOM 1440 C CA . LEU A 1 225 ? 0.726 -9.858 14.004 1.00 23.06 217 LEU A CA 1
ATOM 1441 C C . LEU A 1 225 ? 0.999 -10.942 12.971 1.00 30.50 217 LEU A C 1
ATOM 1442 O O . LEU A 1 225 ? 0.162 -11.833 12.782 1.00 31.52 217 LEU A O 1
ATOM 1447 N N . ALA A 1 226 ? 2.154 -10.891 12.296 1.00 24.89 218 ALA A N 1
ATOM 1448 C CA . ALA A 1 226 ? 2.505 -11.960 11.364 1.00 25.70 218 ALA A CA 1
ATOM 1449 C C . ALA A 1 226 ? 2.747 -13.267 12.103 1.00 31.47 218 ALA A C 1
ATOM 1450 O O . ALA A 1 226 ? 2.334 -14.334 11.635 1.00 29.79 218 ALA A O 1
ATOM 1452 N N . ARG A 1 227 ? 3.421 -13.203 13.259 1.00 29.80 219 ARG A N 1
ATOM 1453 C CA . ARG A 1 227 ? 3.609 -14.403 14.069 1.00 31.18 219 ARG A CA 1
ATOM 1454 C C . ARG A 1 227 ? 2.263 -14.990 14.478 1.00 31.99 219 ARG A C 1
ATOM 1455 O O . ARG A 1 227 ? 2.042 -16.203 14.371 1.00 39.17 219 ARG A O 1
ATOM 1463 N N . ALA A 1 228 ? 1.344 -14.133 14.930 1.00 27.01 220 ALA A N 1
ATOM 1464 C CA . ALA A 1 228 ? 0.021 -14.589 15.341 1.00 27.97 220 ALA A CA 1
ATOM 1465 C C . ALA A 1 228 ? -0.691 -15.320 14.209 1.00 34.30 220 ALA A C 1
ATOM 1466 O O . ALA A 1 228 ? -1.156 -16.457 14.378 1.00 28.82 220 ALA A O 1
ATOM 1468 N N . ALA A 1 229 ? -0.771 -14.684 13.036 1.00 26.65 221 ALA A N 1
ATOM 1469 C CA . ALA A 1 229 ? -1.508 -15.266 11.921 1.00 23.31 221 ALA A CA 1
ATOM 1470 C C . ALA A 1 229 ? -0.920 -16.610 11.509 1.00 27.94 221 ALA A C 1
ATOM 1471 O O . ALA A 1 229 ? -1.656 -17.577 11.266 1.00 26.69 221 ALA A O 1
ATOM 1473 N N . VAL A 1 230 ? 0.406 -16.698 11.446 1.00 25.00 222 VAL A N 1
ATOM 1474 C CA . VAL A 1 230 ? 1.028 -17.954 11.053 1.00 27.72 222 VAL A CA 1
ATOM 1475 C C . VAL A 1 230 ? 0.755 -19.033 12.095 1.00 26.79 222 VAL A C 1
ATOM 1476 O O . VAL A 1 230 ? 0.522 -20.199 11.755 1.00 28.48 222 VAL A O 1
ATOM 1480 N N . ALA A 1 231 ? 0.741 -18.659 13.378 1.00 28.13 223 ALA A N 1
ATOM 1481 C CA . ALA A 1 231 ? 0.451 -19.634 14.425 1.00 25.32 223 ALA A CA 1
ATOM 1482 C C . ALA A 1 231 ? -0.989 -20.113 14.362 1.00 34.93 223 ALA A C 1
ATOM 1483 O O . ALA A 1 231 ? -1.262 -21.286 14.645 1.00 42.42 223 ALA A O 1
ATOM 1485 N N . VAL A 1 232 ? -1.915 -19.230 13.983 1.00 32.35 224 VAL A N 1
ATOM 1486 C CA . VAL A 1 232 ? -3.300 -19.645 13.800 1.00 30.62 224 VAL A CA 1
ATOM 1487 C C . VAL A 1 232 ? -3.387 -20.667 12.680 1.00 35.76 224 VAL A C 1
ATOM 1488 O O . VAL A 1 232 ? -4.149 -21.638 12.757 1.00 36.20 224 VAL A O 1
ATOM 1492 N N . GLY A 1 233 ? -2.582 -20.481 11.639 1.00 37.42 225 GLY A N 1
ATOM 1493 C CA . GLY A 1 233 ? -2.610 -21.350 10.485 1.00 36.23 225 GLY A CA 1
ATOM 1494 C C . GLY A 1 233 ? -3.144 -20.624 9.267 1.00 35.64 225 GLY A C 1
ATOM 1495 O O . GLY A 1 233 ? -4.347 -20.360 9.163 1.00 24.58 225 GLY A O 1
ATOM 1496 N N . ILE A 1 234 ? -2.254 -20.309 8.326 1.00 25.01 226 ILE A N 1
ATOM 1497 C CA . ILE A 1 234 ? -2.621 -19.664 7.075 1.00 26.60 226 ILE A CA 1
ATOM 1498 C C . ILE A 1 234 ? -1.895 -20.386 5.948 1.00 31.54 226 ILE A C 1
ATOM 1499 O O . ILE A 1 234 ? -1.048 -21.251 6.177 1.00 30.40 226 ILE A O 1
ATOM 1504 N N . SER A 1 235 ? -2.238 -20.020 4.716 1.00 32.91 227 SER A N 1
ATOM 1505 C CA . SER A 1 235 ? -1.602 -20.606 3.545 1.00 29.80 227 SER A CA 1
ATOM 1506 C C . SER A 1 235 ? -0.446 -19.773 3.026 1.00 29.57 227 SER A C 1
ATOM 1507 O O . SER A 1 235 ? 0.547 -20.327 2.552 1.00 33.59 227 SER A O 1
ATOM 1510 N N . GLY A 1 236 ? -0.554 -18.454 3.112 1.00 32.92 228 GLY A N 1
ATOM 1511 C CA . GLY A 1 236 ? 0.444 -17.577 2.535 1.00 37.47 228 GLY A CA 1
ATOM 1512 C C . GLY A 1 236 ? 0.468 -16.257 3.271 1.00 42.35 228 GLY A C 1
ATOM 1513 O O . GLY A 1 236 ? -0.471 -15.900 3.993 1.00 38.15 228 GLY A O 1
ATOM 1514 N N . LEU A 1 237 ? 1.569 -15.539 3.084 1.00 41.79 229 LEU A N 1
ATOM 1515 C CA . LEU A 1 237 ? 1.761 -14.220 3.656 1.00 31.93 229 LEU A CA 1
ATOM 1516 C C . LEU A 1 237 ? 1.845 -13.175 2.558 1.00 36.42 229 LEU A C 1
ATOM 1517 O O . LEU A 1 237 ? 2.490 -13.394 1.526 1.00 40.19 229 LEU A O 1
ATOM 1522 N N . PHE A 1 238 ? 1.260 -12.013 2.826 1.00 33.74 230 PHE A N 1
ATOM 1523 C CA . PHE A 1 238 ? 1.318 -10.865 1.934 1.00 35.11 230 PHE A CA 1
ATOM 1524 C C . PHE A 1 238 ? 2.003 -9.730 2.681 1.00 39.40 230 PHE A C 1
ATOM 1525 O O . PHE A 1 238 ? 1.586 -9.370 3.790 1.00 34.68 230 PHE A O 1
ATOM 1533 N N . MET A 1 239 ? 3.058 -9.173 2.086 1.00 37.67 231 MET A N 1
ATOM 1534 C CA . MET A 1 239 ? 3.862 -8.186 2.791 1.00 40.11 231 MET A CA 1
ATOM 1535 C C . MET A 1 239 ? 4.373 -7.123 1.837 1.00 38.14 231 MET A C 1
ATOM 1536 O O . MET A 1 239 ? 4.901 -7.435 0.768 1.00 43.08 231 MET A O 1
ATOM 1541 N N . GLU A 1 240 ? 4.236 -5.869 2.244 1.00 45.00 232 GLU A N 1
ATOM 1542 C CA . GLU A 1 240 ? 4.850 -4.759 1.536 1.00 45.33 232 GLU A CA 1
ATOM 1543 C C . GLU A 1 240 ? 6.233 -4.516 2.128 1.00 47.22 232 GLU A C 1
ATOM 1544 O O . GLU A 1 240 ? 6.384 -4.433 3.353 1.00 36.51 232 GLU A O 1
ATOM 1550 N N . THR A 1 241 ? 7.249 -4.460 1.271 1.00 48.66 233 THR A N 1
ATOM 1551 C CA . THR A 1 241 ? 8.608 -4.277 1.749 1.00 53.67 233 THR A CA 1
ATOM 1552 C C . THR A 1 241 ? 9.326 -3.236 0.906 1.00 64.14 233 THR A C 1
ATOM 1553 O O . THR A 1 241 ? 9.187 -3.211 -0.320 1.00 73.16 233 THR A O 1
ATOM 1557 N N . HIS A 1 242 ? 10.091 -2.376 1.579 1.00 70.89 234 HIS A N 1
ATOM 1558 C CA . HIS A 1 242 ? 10.918 -1.346 0.956 1.00 75.02 234 HIS A CA 1
ATOM 1559 C C . HIS A 1 242 ? 12.262 -1.269 1.666 1.00 76.21 234 HIS A C 1
ATOM 1560 O O . HIS A 1 242 ? 12.320 -1.432 2.893 1.00 79.98 234 HIS A O 1
ATOM 1567 N N . PRO A 1 243 ? 13.362 -1.044 0.931 1.00 78.78 235 PRO A N 1
ATOM 1568 C CA . PRO A 1 243 ? 14.653 -0.796 1.592 1.00 77.74 235 PRO A CA 1
ATOM 1569 C C . PRO A 1 243 ? 14.752 0.595 2.225 1.00 77.48 235 PRO A C 1
ATOM 1570 O O . PRO A 1 243 ? 14.334 1.580 1.616 1.00 76.75 235 PRO A O 1
ATOM 1574 N N . PRO A 1 253 ? 6.120 3.761 4.834 1.00 79.86 245 PRO A N 1
ATOM 1575 C CA . PRO A 1 253 ? 5.276 3.970 6.017 1.00 82.18 245 PRO A CA 1
ATOM 1576 C C . PRO A 1 253 ? 4.922 2.661 6.732 1.00 84.67 245 PRO A C 1
ATOM 1577 O O . PRO A 1 253 ? 5.614 2.265 7.674 1.00 81.35 245 PRO A O 1
ATOM 1579 N N . ASN A 1 254 ? 3.851 2.005 6.296 1.00 82.19 246 ASN A N 1
ATOM 1580 C CA . ASN A 1 254 ? 3.500 0.683 6.814 1.00 73.87 246 ASN A CA 1
ATOM 1581 C C . ASN A 1 254 ? 4.172 -0.416 5.995 1.00 72.78 246 ASN A C 1
ATOM 1582 O O . ASN A 1 254 ? 3.541 -1.369 5.547 1.00 77.93 246 ASN A O 1
ATOM 1584 N N . SER A 1 255 ? 5.479 -0.283 5.800 1.00 69.98 247 SER A N 1
ATOM 1585 C CA . SER A 1 255 ? 6.270 -1.252 5.062 1.00 68.55 247 SER A CA 1
ATOM 1586 C C . SER A 1 255 ? 7.327 -1.856 5.973 1.00 68.30 247 SER A C 1
ATOM 1587 O O . SER A 1 255 ? 7.763 -1.232 6.943 1.00 79.95 247 SER A O 1
ATOM 1590 N N . TRP A 1 256 ? 7.737 -3.077 5.652 1.00 61.80 248 TRP A N 1
ATOM 1591 C CA . TRP A 1 256 ? 8.806 -3.695 6.420 1.00 53.19 248 TRP A CA 1
ATOM 1592 C C . TRP A 1 256 ? 10.129 -3.498 5.701 1.00 54.50 248 TRP A C 1
ATOM 1593 O O . TRP A 1 256 ? 10.208 -3.736 4.489 1.00 54.57 248 TRP A O 1
ATOM 1604 N N . PRO A 1 257 ? 11.177 -3.055 6.391 1.00 53.34 249 PRO A N 1
ATOM 1605 C CA . PRO A 1 257 ? 12.457 -2.830 5.709 1.00 50.76 249 PRO A CA 1
ATOM 1606 C C . PRO A 1 257 ? 13.026 -4.124 5.144 1.00 51.44 249 PRO A C 1
ATOM 1607 O O . PRO A 1 257 ? 12.966 -5.182 5.776 1.00 54.29 249 PRO A O 1
ATOM 1611 N N . LEU A 1 258 ? 13.587 -4.015 3.935 1.00 48.64 250 LEU A N 1
ATOM 1612 C CA . LEU A 1 258 ? 14.086 -5.180 3.207 1.00 48.83 250 LEU A CA 1
ATOM 1613 C C . LEU A 1 258 ? 15.202 -5.892 3.965 1.00 51.40 250 LEU A C 1
ATOM 1614 O O . LEU A 1 258 ? 15.312 -7.123 3.915 1.00 50.18 250 LEU A O 1
ATOM 1619 N N . ASP A 1 259 ? 16.053 -5.138 4.649 1.00 52.26 251 ASP A N 1
ATOM 1620 C CA . ASP A 1 259 ? 17.171 -5.733 5.363 1.00 52.89 251 ASP A CA 1
ATOM 1621 C C . ASP A 1 259 ? 16.761 -6.360 6.687 1.00 54.37 251 ASP A C 1
ATOM 1622 O O . ASP A 1 259 ? 17.616 -6.926 7.373 1.00 68.06 251 ASP A O 1
ATOM 1627 N N . LYS A 1 260 ? 15.490 -6.272 7.065 1.00 43.95 252 LYS A N 1
ATOM 1628 C CA . LYS A 1 260 ? 14.975 -6.975 8.229 1.00 45.68 252 LYS A CA 1
ATOM 1629 C C . LYS A 1 260 ? 14.021 -8.088 7.838 1.00 42.28 252 LYS A C 1
ATOM 1630 O O . LYS A 1 260 ? 13.437 -8.735 8.717 1.00 34.46 252 LYS A O 1
ATOM 1636 N N . MET A 1 261 ? 13.858 -8.324 6.535 1.00 42.07 253 MET A N 1
ATOM 1637 C CA . MET A 1 261 ? 12.891 -9.303 6.054 1.00 45.97 253 MET A CA 1
ATOM 1638 C C . MET A 1 261 ? 13.308 -10.731 6.388 1.00 43.27 253 MET A C 1
ATOM 1639 O O . MET A 1 261 ? 12.471 -11.544 6.797 1.00 41.73 253 MET A O 1
ATOM 1644 N N . LYS A 1 262 ? 14.594 -11.059 6.227 1.00 44.42 254 LYS A N 1
ATOM 1645 C CA . LYS A 1 262 ? 15.012 -12.450 6.365 1.00 39.77 254 LYS A CA 1
ATOM 1646 C C . LYS A 1 262 ? 14.894 -12.928 7.804 1.00 41.26 254 LYS A C 1
ATOM 1647 O O . LYS A 1 262 ? 14.446 -14.055 8.051 1.00 38.86 254 LYS A O 1
ATOM 1653 N N . GLN A 1 263 ? 15.302 -12.101 8.767 1.00 34.55 255 GLN A N 1
ATOM 1654 C CA . GLN A 1 263 ? 15.135 -12.494 10.161 1.00 36.59 255 GLN A CA 1
ATOM 1655 C C . GLN A 1 263 ? 13.664 -12.725 10.483 1.00 34.98 255 GLN A C 1
ATOM 1656 O O . GLN A 1 263 ? 13.305 -13.722 11.125 1.00 31.82 255 GLN A O 1
ATOM 1662 N N . LEU A 1 264 ? 12.791 -11.844 9.993 1.00 30.68 256 LEU A N 1
ATOM 1663 C CA . LEU A 1 264 ? 11.364 -12.001 10.246 1.00 33.65 256 LEU A CA 1
ATOM 1664 C C . LEU A 1 264 ? 10.841 -13.287 9.618 1.00 34.01 256 LEU A C 1
ATOM 1665 O O . LEU A 1 264 ? 10.142 -14.071 10.270 1.00 37.86 256 LEU A O 1
ATOM 1670 N N . LEU A 1 265 ? 11.179 -13.529 8.351 1.00 37.14 257 LEU A N 1
ATOM 1671 C CA . LEU A 1 265 ? 10.728 -14.753 7.696 1.00 45.13 257 LEU A CA 1
ATOM 1672 C C . LEU A 1 265 ? 11.270 -15.991 8.402 1.00 46.39 257 LEU A C 1
ATOM 1673 O O . LEU A 1 265 ? 10.587 -17.022 8.457 1.00 54.76 257 LEU A O 1
ATOM 1678 N N . GLU A 1 266 ? 12.482 -15.908 8.958 1.00 37.64 258 GLU A N 1
ATOM 1679 C CA . GLU A 1 266 ? 13.007 -17.024 9.737 1.00 35.53 258 GLU A CA 1
ATOM 1680 C C . GLU A 1 266 ? 12.100 -17.345 10.922 1.00 38.18 258 GLU A C 1
ATOM 1681 O O . GLU A 1 266 ? 11.809 -18.516 11.189 1.00 38.54 258 GLU A O 1
ATOM 1687 N N . SER A 1 267 ? 11.625 -16.322 11.638 1.00 33.20 259 SER A N 1
ATOM 1688 C CA . SER A 1 267 ? 10.779 -16.605 12.793 1.00 31.44 259 SER A CA 1
ATOM 1689 C C . SER A 1 267 ? 9.411 -17.110 12.366 1.00 32.44 259 SER A C 1
ATOM 1690 O O . SER A 1 267 ? 8.844 -17.994 13.019 1.00 37.05 259 SER A O 1
ATOM 1693 N N . LEU A 1 268 ? 8.884 -16.592 11.253 1.00 29.98 260 LEU A N 1
ATOM 1694 C CA . LEU A 1 268 ? 7.575 -17.030 10.775 1.00 32.61 260 LEU A CA 1
ATOM 1695 C C . LEU A 1 268 ? 7.626 -18.455 10.253 1.00 33.44 260 LEU A C 1
ATOM 1696 O O . LEU A 1 268 ? 6.639 -19.191 10.365 1.00 41.73 260 LEU A O 1
ATOM 1701 N N . LYS A 1 269 ? 8.751 -18.856 9.663 1.00 27.28 261 LYS A N 1
ATOM 1702 C CA . LYS A 1 269 ? 8.868 -20.230 9.193 1.00 30.54 261 LYS A CA 1
ATOM 1703 C C . LYS A 1 269 ? 8.875 -21.203 10.367 1.00 37.18 261 LYS A C 1
ATOM 1704 O O . LYS A 1 269 ? 8.242 -22.265 10.308 1.00 40.81 261 LYS A O 1
ATOM 1710 N N . ALA A 1 270 ? 9.536 -20.829 11.466 1.00 38.56 262 ALA A N 1
ATOM 1711 C CA . ALA A 1 270 ? 9.543 -21.679 12.652 1.00 37.89 262 ALA A CA 1
ATOM 1712 C C . ALA A 1 270 ? 8.164 -21.758 13.293 1.00 38.95 262 ALA A C 1
ATOM 1713 O O . ALA A 1 270 ? 7.726 -22.842 13.698 1.00 39.08 262 ALA A O 1
ATOM 1715 N N . ALA A 1 271 ? 7.467 -20.625 13.399 1.00 31.70 263 ALA A N 1
ATOM 1716 C CA . ALA A 1 271 ? 6.106 -20.660 13.924 1.00 34.24 263 ALA A CA 1
ATOM 1717 C C . ALA A 1 271 ? 5.184 -21.468 13.015 1.00 37.60 263 ALA A C 1
ATOM 1718 O O . ALA A 1 271 ? 4.251 -22.121 13.497 1.00 41.66 263 ALA A O 1
ATOM 1720 N N . ASP A 1 272 ? 5.429 -21.434 11.701 1.00 36.69 264 ASP A N 1
ATOM 1721 C CA . ASP A 1 272 ? 4.621 -22.208 10.765 1.00 35.87 264 ASP A CA 1
ATOM 1722 C C . ASP A 1 272 ? 4.861 -23.703 10.929 1.00 39.19 264 ASP A C 1
ATOM 1723 O O . ASP A 1 272 ? 3.927 -24.501 10.800 1.00 41.66 264 ASP A O 1
ATOM 1728 N N . GLU A 1 273 ? 6.107 -24.103 11.202 1.00 40.22 265 GLU A N 1
ATOM 1729 C CA . GLU A 1 273 ? 6.385 -25.515 11.445 1.00 35.74 265 GLU A CA 1
ATOM 1730 C C . GLU A 1 273 ? 5.649 -26.003 12.689 1.00 34.23 265 GLU A C 1
ATOM 1731 O O . GLU A 1 273 ? 5.119 -27.121 12.712 1.00 39.14 265 GLU A O 1
ATOM 1733 N N . VAL A 1 274 ? 5.590 -25.169 13.726 1.00 34.70 266 VAL A N 1
ATOM 1734 C CA . VAL A 1 274 ? 4.888 -25.554 14.946 1.00 35.59 266 VAL A CA 1
ATOM 1735 C C . VAL A 1 274 ? 3.390 -25.703 14.693 1.00 39.99 266 VAL A C 1
ATOM 1736 O O . VAL A 1 274 ? 2.755 -26.631 15.214 1.00 40.94 266 VAL A O 1
ATOM 1740 N N . TYR A 1 275 ? 2.795 -24.808 13.892 1.00 37.20 267 TYR A N 1
ATOM 1741 C CA . TYR A 1 275 ? 1.367 -24.935 13.608 1.00 30.93 267 TYR A CA 1
ATOM 1742 C C . TYR A 1 275 ? 1.053 -26.244 12.892 1.00 33.50 267 TYR A C 1
ATOM 1743 O O . TYR A 1 275 ? 0.093 -26.945 13.240 1.00 39.40 267 TYR A O 1
ATOM 1752 N N . LYS A 1 276 ? 1.838 -26.586 11.872 1.00 33.71 268 LYS A N 1
ATOM 1753 C CA . LYS A 1 276 ? 1.534 -27.801 11.125 1.00 40.34 268 LYS A CA 1
ATOM 1754 C C . LYS A 1 276 ? 1.785 -29.051 11.957 1.00 44.53 268 LYS A C 1
ATOM 1755 O O . LYS A 1 276 ? 1.147 -30.084 11.731 1.00 48.63 268 LYS A O 1
ATOM 1761 N N . LYS A 1 277 ? 2.714 -28.985 12.911 1.00 46.97 269 LYS A N 1
ATOM 1762 C CA . LYS A 1 277 ? 3.034 -30.177 13.684 1.00 45.01 269 LYS A CA 1
ATOM 1763 C C . LYS A 1 277 ? 1.861 -30.602 14.557 1.00 42.68 269 LYS A C 1
ATOM 1764 O O . LYS A 1 277 ? 1.543 -31.793 14.638 1.00 53.75 269 LYS A O 1
ATOM 1770 N N . TYR A 1 278 ? 1.192 -29.652 15.198 1.00 36.50 270 TYR A N 1
ATOM 1771 C CA . TYR A 1 278 ? 0.117 -29.989 16.121 1.00 41.62 270 TYR A CA 1
ATOM 1772 C C . TYR A 1 278 ? -1.260 -29.742 15.533 1.00 41.03 270 TYR A C 1
ATOM 1773 O O . TYR A 1 278 ? -2.263 -29.996 16.208 1.00 43.58 270 TYR A O 1
ATOM 1782 N N . SER A 1 279 ? -1.331 -29.294 14.286 1.00 35.65 271 SER A N 1
ATOM 1783 C CA . SER A 1 279 ? -2.607 -28.914 13.704 1.00 40.80 271 SER A CA 1
ATOM 1784 C C . SER A 1 279 ? -3.576 -30.089 13.690 1.00 48.36 271 SER A C 1
ATOM 1785 O O . SER A 1 279 ? -3.213 -31.220 13.349 1.00 40.30 271 SER A O 1
ATOM 1788 N N . THR A 1 280 ? -4.808 -29.814 14.103 1.00 56.31 272 THR A N 1
ATOM 1789 C CA . THR A 1 280 ? -5.922 -30.732 13.934 1.00 58.18 272 THR A CA 1
ATOM 1790 C C . THR A 1 280 ? -6.869 -30.279 12.832 1.00 50.61 272 THR A C 1
ATOM 1791 O O . THR A 1 280 ? -7.940 -30.864 12.668 1.00 60.40 272 THR A O 1
ATOM 1795 N N . ASP A 1 281 ? -6.495 -29.258 12.068 1.00 53.42 273 ASP A N 1
ATOM 1796 C CA . ASP A 1 281 ? -7.343 -28.721 11.013 1.00 60.23 273 ASP A CA 1
ATOM 1797 C C . ASP A 1 281 ? -7.148 -29.423 9.679 1.00 63.38 273 ASP A C 1
ATOM 1798 O O . ASP A 1 281 ? -7.949 -29.207 8.762 1.00 54.78 273 ASP A O 1
ATOM 1803 N N . PHE A 1 282 ? -6.090 -30.218 9.535 1.00 70.86 274 PHE A N 1
ATOM 1804 C CA . PHE A 1 282 ? -5.965 -31.132 8.404 1.00 74.70 274 PHE A CA 1
ATOM 1805 C C . PHE A 1 282 ? -5.540 -32.512 8.900 1.00 82.71 274 PHE A C 1
ATOM 1806 O O . PHE A 1 282 ? -5.839 -32.884 10.037 1.00 87.37 274 PHE A O 1
ATOM 1815 N N . HIS B 1 8 ? 12.194 -9.530 36.255 1.00 87.43 0 HIS B N 1
ATOM 1816 C CA . HIS B 1 8 ? 11.188 -10.589 36.314 1.00 84.82 0 HIS B CA 1
ATOM 1817 C C . HIS B 1 8 ? 10.456 -10.577 37.648 1.00 73.49 0 HIS B C 1
ATOM 1818 O O . HIS B 1 8 ? 10.968 -10.103 38.657 1.00 78.83 0 HIS B O 1
ATOM 1825 N N . MET B 1 9 ? 9.269 -11.162 37.645 1.00 58.23 1 MET B N 1
ATOM 1826 C CA . MET B 1 9 ? 8.355 -11.139 38.769 1.00 42.41 1 MET B CA 1
ATOM 1827 C C . MET B 1 9 ? 8.231 -12.530 39.368 1.00 42.74 1 MET B C 1
ATOM 1828 O O . MET B 1 9 ? 8.152 -13.526 38.643 1.00 40.25 1 MET B O 1
ATOM 1833 N N . ARG B 1 10 ? 8.220 -12.585 40.697 1.00 42.32 2 ARG B N 1
ATOM 1834 C CA . ARG B 1 10 ? 8.042 -13.827 41.435 1.00 48.26 2 ARG B CA 1
ATOM 1835 C C . ARG B 1 10 ? 6.568 -14.002 41.772 1.00 50.57 2 ARG B C 1
ATOM 1836 O O . ARG B 1 10 ? 5.853 -13.030 42.032 1.00 52.65 2 ARG B O 1
ATOM 1838 N N . LEU B 1 11 ? 6.115 -15.253 41.751 1.00 47.19 3 LEU B N 1
ATOM 1839 C CA . LEU B 1 11 ? 4.689 -15.536 41.854 1.00 43.67 3 LEU B CA 1
ATOM 1840 C C . LEU B 1 11 ? 4.512 -17.006 42.218 1.00 45.01 3 LEU B C 1
ATOM 1841 O O . LEU B 1 11 ? 4.865 -17.883 41.422 1.00 46.97 3 LEU B O 1
ATOM 1846 N N . CYS B 1 12 ? 3.989 -17.271 43.418 1.00 38.45 4 CYS B N 1
ATOM 1847 C CA . CYS B 1 12 ? 3.646 -18.630 43.852 1.00 36.03 4 CYS B CA 1
ATOM 1848 C C . CYS B 1 12 ? 4.811 -19.599 43.687 1.00 43.63 4 CYS B C 1
ATOM 1849 O O . CYS B 1 12 ? 4.639 -20.742 43.257 1.00 49.86 4 CYS B O 1
ATOM 1852 N N . GLY B 1 13 ? 6.014 -19.134 44.010 1.00 45.04 5 GLY B N 1
ATOM 1853 C CA . GLY B 1 13 ? 7.183 -19.983 43.959 1.00 44.30 5 GLY B CA 1
ATOM 1854 C C . GLY B 1 13 ? 7.861 -20.093 42.608 1.00 48.08 5 GLY B C 1
ATOM 1855 O O . GLY B 1 13 ? 8.934 -20.709 42.524 1.00 53.31 5 GLY B O 1
ATOM 1856 N N . PHE B 1 14 ? 7.293 -19.510 41.552 1.00 40.62 6 PHE B N 1
ATOM 1857 C CA . PHE B 1 14 ? 7.927 -19.517 40.241 1.00 46.26 6 PHE B CA 1
ATOM 1858 C C . PHE B 1 14 ? 8.015 -18.095 39.702 1.00 51.93 6 PHE B C 1
ATOM 1859 O O . PHE B 1 14 ? 7.465 -17.149 40.272 1.00 54.72 6 PHE B O 1
ATOM 1867 N N . GLU B 1 15 ? 8.726 -17.958 38.588 1.00 53.10 7 GLU B N 1
ATOM 1868 C CA . GLU B 1 15 ? 8.951 -16.672 37.945 1.00 53.73 7 GLU B CA 1
ATOM 1869 C C . GLU B 1 15 ? 8.031 -16.498 36.745 1.00 46.66 7 GLU B C 1
ATOM 1870 O O . GLU B 1 15 ? 7.813 -17.434 35.968 1.00 47.03 7 GLU B O 1
ATOM 1876 N N . ALA B 1 16 ? 7.492 -15.293 36.602 1.00 41.41 8 ALA B N 1
ATOM 1877 C CA . ALA B 1 16 ? 6.608 -14.950 35.501 1.00 36.07 8 ALA B CA 1
ATOM 1878 C C . ALA B 1 16 ? 7.281 -13.884 34.651 1.00 38.97 8 ALA B C 1
ATOM 1879 O O . ALA B 1 16 ? 7.879 -12.937 35.175 1.00 42.17 8 ALA B O 1
ATOM 1881 N N . GLY B 1 17 ? 7.208 -14.055 33.341 1.00 37.23 9 GLY B N 1
ATOM 1882 C CA . GLY B 1 17 ? 7.814 -13.080 32.473 1.00 33.36 9 GLY B CA 1
ATOM 1883 C C . GLY B 1 17 ? 7.842 -13.476 31.018 1.00 40.16 9 GLY B C 1
ATOM 1884 O O . GLY B 1 17 ? 7.685 -14.648 30.657 1.00 43.07 9 GLY B O 1
ATOM 1885 N N . LEU B 1 18 ? 8.035 -12.466 30.174 1.00 43.06 10 LEU B N 1
ATOM 1886 C CA . LEU B 1 18 ? 8.118 -12.690 28.741 1.00 40.83 10 LEU B CA 1
ATOM 1887 C C . LEU B 1 18 ? 9.237 -13.663 28.391 1.00 46.78 10 LEU B C 1
ATOM 1888 O O . LEU B 1 18 ? 9.097 -14.461 27.457 1.00 54.14 10 LEU B O 1
ATOM 1893 N N . ASP B 1 19 ? 10.338 -13.632 29.141 1.00 44.03 11 ASP B N 1
ATOM 1894 C CA . ASP B 1 19 ? 11.476 -14.505 28.891 1.00 47.70 11 ASP B CA 1
ATOM 1895 C C . ASP B 1 19 ? 11.455 -15.762 29.749 1.00 44.69 11 ASP B C 1
ATOM 1896 O O . ASP B 1 19 ? 12.343 -16.607 29.610 1.00 47.51 11 ASP B O 1
ATOM 1901 N N . LYS B 1 20 ? 10.485 -15.899 30.630 1.00 40.84 12 LYS B N 1
ATOM 1902 C CA . LYS B 1 20 ? 10.367 -17.052 31.506 1.00 45.81 12 LYS B CA 1
ATOM 1903 C C . LYS B 1 20 ? 9.360 -18.046 30.935 1.00 45.82 12 LYS B C 1
ATOM 1904 O O . LYS B 1 20 ? 8.553 -17.695 30.072 1.00 42.68 12 LYS B O 1
ATOM 1910 N N . PRO B 1 21 ? 9.380 -19.304 31.380 1.00 47.88 13 PRO B N 1
ATOM 1911 C CA . PRO B 1 21 ? 8.407 -20.276 30.866 1.00 45.24 13 PRO B CA 1
ATOM 1912 C C . PRO B 1 21 ? 6.966 -19.845 31.098 1.00 49.74 13 PRO B C 1
ATOM 1913 O O . PRO B 1 21 ? 6.628 -19.231 32.112 1.00 56.25 13 PRO B O 1
ATOM 1917 N N . LEU B 1 22 ? 6.116 -20.184 30.135 1.00 46.46 14 LEU B N 1
ATOM 1918 C CA . LEU B 1 22 ? 4.702 -19.845 30.207 1.00 42.64 14 LEU B CA 1
ATOM 1919 C C . LEU B 1 22 ? 4.024 -20.569 31.368 1.00 45.17 14 LEU B C 1
ATOM 1920 O O . LEU B 1 22 ? 4.263 -21.757 31.600 1.00 38.70 14 LEU B O 1
ATOM 1925 N N . PHE B 1 23 ? 3.177 -19.852 32.105 1.00 41.98 15 PHE B N 1
ATOM 1926 C CA . PHE B 1 23 ? 2.387 -20.445 33.176 1.00 41.27 15 PHE B CA 1
ATOM 1927 C C . PHE B 1 23 ? 0.903 -20.436 32.810 1.00 36.66 15 PHE B C 1
ATOM 1928 O O . PHE B 1 23 ? 0.468 -19.746 31.885 1.00 41.79 15 PHE B O 1
ATOM 1936 N N . LEU B 1 24 ? 0.118 -21.207 33.570 1.00 34.14 16 LEU B N 1
ATOM 1937 C CA . LEU B 1 24 ? -1.301 -21.418 33.296 1.00 27.41 16 LEU B CA 1
ATOM 1938 C C . LEU B 1 24 ? -2.128 -21.162 34.549 1.00 30.71 16 LEU B C 1
ATOM 1939 O O . LEU B 1 24 ? -1.844 -21.722 35.610 1.00 32.23 16 LEU B O 1
ATOM 1944 N N . ILE B 1 25 ? -3.122 -20.292 34.426 1.00 31.88 17 ILE B N 1
ATOM 1945 C CA . ILE B 1 25 ? -4.213 -20.174 35.383 1.00 29.22 17 ILE B CA 1
ATOM 1946 C C . ILE B 1 25 ? -5.400 -20.900 34.773 1.00 37.77 17 ILE B C 1
ATOM 1947 O O . ILE B 1 25 ? -5.896 -20.504 33.710 1.00 37.40 17 ILE B O 1
ATOM 1952 N N . ALA B 1 26 ? -5.875 -21.948 35.437 1.00 34.32 18 ALA B N 1
ATOM 1953 C CA . ALA B 1 26 ? -6.951 -22.721 34.846 1.00 32.06 18 ALA B CA 1
ATOM 1954 C C . ALA B 1 26 ? -7.843 -23.305 35.925 1.00 36.16 18 ALA B C 1
ATOM 1955 O O . ALA B 1 26 ? -7.438 -23.490 37.075 1.00 41.08 18 ALA B O 1
ATOM 1957 N N . GLY B 1 27 ? -9.063 -23.628 35.514 1.00 38.98 19 GLY B N 1
ATOM 1958 C CA . GLY B 1 27 ? -10.051 -24.208 36.384 1.00 35.67 19 GLY B CA 1
ATOM 1959 C C . GLY B 1 27 ? -11.431 -23.954 35.829 1.00 43.29 19 GLY B C 1
ATOM 1960 O O . GLY B 1 27 ? -11.594 -23.276 34.812 1.00 48.03 19 GLY B O 1
ATOM 1961 N N . PRO B 1 28 ? -12.451 -24.493 36.484 1.00 48.45 20 PRO B N 1
ATOM 1962 C CA . PRO B 1 28 ? -13.830 -24.239 36.062 1.00 47.48 20 PRO B CA 1
ATOM 1963 C C . PRO B 1 28 ? -14.264 -22.833 36.457 1.00 59.31 20 PRO B C 1
ATOM 1964 O O . PRO B 1 28 ? -13.607 -22.145 37.239 1.00 64.06 20 PRO B O 1
ATOM 1968 N N . CYS B 1 29 ? -15.393 -22.405 35.888 1.00 71.92 21 CYS B N 1
ATOM 1969 C CA . CYS B 1 29 ? -15.913 -21.075 36.194 1.00 89.64 21 CYS B CA 1
ATOM 1970 C C . CYS B 1 29 ? -16.283 -20.950 37.669 1.00 101.64 21 CYS B C 1
ATOM 1971 O O . CYS B 1 29 ? -15.715 -20.131 38.401 1.00 101.77 21 CYS B O 1
ATOM 1974 N N . VAL B 1 30 ? -17.226 -21.770 38.126 1.00 107.24 22 VAL B N 1
ATOM 1975 C CA . VAL B 1 30 ? -17.715 -21.718 39.496 1.00 104.86 22 VAL B CA 1
ATOM 1976 C C . VAL B 1 30 ? -17.462 -23.061 40.165 1.00 101.35 22 VAL B C 1
ATOM 1977 O O . VAL B 1 30 ? -17.426 -24.109 39.512 1.00 100.68 22 VAL B O 1
ATOM 1979 N N . ILE B 1 31 ? -17.289 -23.017 41.486 1.00 97.82 23 ILE B N 1
ATOM 1980 C CA . ILE B 1 31 ? -17.096 -24.221 42.288 1.00 84.79 23 ILE B CA 1
ATOM 1981 C C . ILE B 1 31 ? -18.367 -25.059 42.241 1.00 89.38 23 ILE B C 1
ATOM 1982 O O . ILE B 1 31 ? -19.456 -24.581 42.582 1.00 89.30 23 ILE B O 1
ATOM 1984 N N . GLU B 1 32 ? -18.240 -26.309 41.789 1.00 91.39 24 GLU B N 1
ATOM 1985 C CA . GLU B 1 32 ? -19.396 -27.199 41.755 1.00 99.40 24 GLU B CA 1
ATOM 1986 C C . GLU B 1 32 ? -19.530 -27.973 43.062 1.00 96.84 24 GLU B C 1
ATOM 1987 O O . GLU B 1 32 ? -20.345 -27.619 43.920 1.00 105.89 24 GLU B O 1
ATOM 1989 N N . SER B 1 33 ? -18.736 -29.026 43.223 1.00 87.08 25 SER B N 1
ATOM 1990 C CA . SER B 1 33 ? -18.709 -29.811 44.448 1.00 81.27 25 SER B CA 1
ATOM 1991 C C . SER B 1 33 ? -17.264 -29.922 44.909 1.00 72.60 25 SER B C 1
ATOM 1992 O O . SER B 1 33 ? -16.332 -29.820 44.107 1.00 62.76 25 SER B O 1
ATOM 1995 N N . GLU B 1 34 ? -17.082 -30.112 46.216 1.00 72.79 26 GLU B N 1
ATOM 1996 C CA . GLU B 1 34 ? -15.744 -30.391 46.718 1.00 71.72 26 GLU B CA 1
ATOM 1997 C C . GLU B 1 34 ? -15.125 -31.572 45.983 1.00 68.50 26 GLU B C 1
ATOM 1998 O O . GLU B 1 34 ? -13.954 -31.518 45.591 1.00 60.39 26 GLU B O 1
ATOM 2004 N N . GLU B 1 35 ? -15.917 -32.619 45.724 1.00 74.02 27 GLU B N 1
ATOM 2005 C CA . GLU B 1 35 ? -15.405 -33.782 45.002 1.00 75.51 27 GLU B CA 1
ATOM 2006 C C . GLU B 1 35 ? -14.975 -33.405 43.590 1.00 73.90 27 GLU B C 1
ATOM 2007 O O . GLU B 1 35 ? -13.871 -33.748 43.152 1.00 68.72 27 GLU B O 1
ATOM 2009 N N . LEU B 1 36 ? -15.827 -32.669 42.869 1.00 73.40 28 LEU B N 1
ATOM 2010 C CA . LEU B 1 36 ? -15.501 -32.295 41.495 1.00 73.17 28 LEU B CA 1
ATOM 2011 C C . LEU B 1 36 ? -14.349 -31.297 41.447 1.00 73.26 28 LEU B C 1
ATOM 2012 O O . LEU B 1 36 ? -13.493 -31.375 40.556 1.00 71.46 28 LEU B O 1
ATOM 2014 N N . ALA B 1 37 ? -14.321 -30.337 42.377 1.00 71.45 29 ALA B N 1
ATOM 2015 C CA . ALA B 1 37 ? -13.237 -29.359 42.390 1.00 59.70 29 ALA B CA 1
ATOM 2016 C C . ALA B 1 37 ? -11.892 -30.029 42.647 1.00 48.46 29 ALA B C 1
ATOM 2017 O O . ALA B 1 37 ? -10.884 -29.657 42.038 1.00 48.04 29 ALA B O 1
ATOM 2019 N N . LEU B 1 38 ? -11.847 -31.000 43.567 1.00 51.46 30 LEU B N 1
ATOM 2020 C CA . LEU B 1 38 ? -10.581 -31.676 43.857 1.00 52.98 30 LEU B CA 1
ATOM 2021 C C . LEU B 1 38 ? -10.122 -32.542 42.700 1.00 53.63 30 LEU B C 1
ATOM 2022 O O . LEU B 1 38 ? -8.915 -32.654 42.445 1.00 55.94 30 LEU B O 1
ATOM 2027 N N . GLU B 1 39 ? -11.067 -33.171 42.002 1.00 61.44 31 GLU B N 1
ATOM 2028 C CA . GLU B 1 39 ? -10.724 -33.973 40.834 1.00 61.59 31 GLU B CA 1
ATOM 2029 C C . GLU B 1 39 ? -10.158 -33.092 39.726 1.00 59.38 31 GLU B C 1
ATOM 2030 O O . GLU B 1 39 ? -9.134 -33.415 39.117 1.00 57.23 31 GLU B O 1
ATOM 2036 N N . THR B 1 40 ? -10.818 -31.974 39.436 1.00 63.99 32 THR B N 1
ATOM 2037 C CA . THR B 1 40 ? -10.336 -31.105 38.377 1.00 61.78 32 THR B CA 1
ATOM 2038 C C . THR B 1 40 ? -8.964 -30.527 38.712 1.00 49.60 32 THR B C 1
ATOM 2039 O O . THR B 1 40 ? -8.061 -30.533 37.867 1.00 40.44 32 THR B O 1
ATOM 2043 N N . ALA B 1 41 ? -8.804 -29.999 39.939 1.00 47.00 33 ALA B N 1
ATOM 2044 C CA . ALA B 1 41 ? -7.525 -29.415 40.327 1.00 43.08 33 ALA B CA 1
ATOM 2045 C C . ALA B 1 41 ? -6.394 -30.436 40.227 1.00 43.08 33 ALA B C 1
ATOM 2046 O O . ALA B 1 41 ? -5.314 -30.117 39.718 1.00 45.93 33 ALA B O 1
ATOM 2048 N N . GLY B 1 42 ? -6.615 -31.665 40.705 1.00 42.14 34 GLY B N 1
ATOM 2049 C CA . GLY B 1 42 ? -5.568 -32.675 40.614 1.00 49.44 34 GLY B CA 1
ATOM 2050 C C . GLY B 1 42 ? -5.227 -33.042 39.182 1.00 52.66 34 GLY B C 1
ATOM 2051 O O . GLY B 1 42 ? -4.056 -33.217 38.836 1.00 53.69 34 GLY B O 1
ATOM 2052 N N . TYR B 1 43 ? -6.247 -33.141 38.327 1.00 42.75 35 TYR B N 1
ATOM 2053 C CA . TYR B 1 43 ? -6.034 -33.494 36.930 1.00 45.08 35 TYR B CA 1
ATOM 2054 C C . TYR B 1 43 ? -5.220 -32.422 36.221 1.00 50.40 35 TYR B C 1
ATOM 2055 O O . TYR B 1 43 ? -4.294 -32.732 35.463 1.00 58.06 35 TYR B O 1
ATOM 2064 N N . LEU B 1 44 ? -5.559 -31.152 36.455 1.00 52.11 36 LEU B N 1
ATOM 2065 C CA . LEU B 1 44 ? -4.813 -30.047 35.859 1.00 46.19 36 LEU B CA 1
ATOM 2066 C C . LEU B 1 44 ? -3.394 -29.966 36.407 1.00 50.67 36 LEU B C 1
ATOM 2067 O O . LEU B 1 44 ? -2.466 -29.595 35.679 1.00 46.06 36 LEU B O 1
ATOM 2072 N N . LYS B 1 45 ? -3.205 -30.294 37.689 1.00 51.33 37 LYS B N 1
ATOM 2073 C CA . LYS B 1 45 ? -1.865 -30.257 38.263 1.00 47.07 37 LYS B CA 1
ATOM 2074 C C . LYS B 1 45 ? -0.954 -31.267 37.579 1.00 46.07 37 LYS B C 1
ATOM 2075 O O . LYS B 1 45 ? 0.175 -30.944 37.193 1.00 48.14 37 LYS B O 1
ATOM 2081 N N . GLU B 1 46 ? -1.451 -32.492 37.389 1.00 46.42 38 GLU B N 1
ATOM 2082 C CA . GLU B 1 46 ? -0.641 -33.553 36.801 1.00 51.10 38 GLU B CA 1
ATOM 2083 C C . GLU B 1 46 ? -0.307 -33.252 35.351 1.00 54.44 38 GLU B C 1
ATOM 2084 O O . GLU B 1 46 ? 0.806 -33.534 34.890 1.00 58.19 38 GLU B O 1
ATOM 2090 N N . MET B 1 47 ? -1.273 -32.699 34.619 1.00 44.77 39 MET B N 1
ATOM 2091 C CA . MET B 1 47 ? -1.066 -32.354 33.220 1.00 41.12 39 MET B CA 1
ATOM 2092 C C . MET B 1 47 ? 0.026 -31.304 33.071 1.00 45.39 39 MET B C 1
ATOM 2093 O O . MET B 1 47 ? 0.908 -31.421 32.208 1.00 46.84 39 MET B O 1
ATOM 2098 N N . CYS B 1 48 ? -0.017 -30.268 33.910 1.00 43.16 40 CYS B N 1
ATOM 2099 C CA . CYS B 1 48 ? 1.008 -29.235 33.867 1.00 45.18 40 CYS B CA 1
ATOM 2100 C C . CYS B 1 48 ? 2.338 -29.781 34.357 1.00 45.30 40 CYS B C 1
ATOM 2101 O O . CYS B 1 48 ? 3.401 -29.407 33.847 1.00 48.21 40 CYS B O 1
ATOM 2104 N N . SER B 1 49 ? 2.293 -30.665 35.352 1.00 43.73 41 SER B N 1
ATOM 2105 C CA . SER B 1 49 ? 3.520 -31.276 35.838 1.00 41.75 41 SER B CA 1
ATOM 2106 C C . SER B 1 49 ? 4.165 -32.110 34.745 1.00 49.11 41 SER B C 1
ATOM 2107 O O . SER B 1 49 ? 5.385 -32.065 34.556 1.00 57.24 41 SER B O 1
ATOM 2110 N N . GLN B 1 50 ? 3.360 -32.854 33.988 1.00 50.39 42 GLN B N 1
ATOM 2111 C CA . GLN B 1 50 ? 3.920 -33.637 32.898 1.00 54.55 42 GLN B CA 1
ATOM 2112 C C . GLN B 1 50 ? 4.414 -32.750 31.760 1.00 50.33 42 GLN B C 1
ATOM 2113 O O . GLN B 1 50 ? 5.221 -33.205 30.947 1.00 49.69 42 GLN B O 1
ATOM 2115 N N . LEU B 1 51 ? 3.976 -31.491 31.699 1.00 45.42 43 LEU B N 1
ATOM 2116 C CA . LEU B 1 51 ? 4.448 -30.553 30.689 1.00 53.65 43 LEU B CA 1
ATOM 2117 C C . LEU B 1 51 ? 5.388 -29.487 31.238 1.00 53.43 43 LEU B C 1
ATOM 2118 O O . LEU B 1 51 ? 5.788 -28.593 30.488 1.00 47.74 43 LEU B O 1
ATOM 2123 N N . ASN B 1 52 ? 5.722 -29.536 32.527 1.00 57.64 44 ASN B N 1
ATOM 2124 C CA . ASN B 1 52 ? 6.649 -28.580 33.138 1.00 56.96 44 ASN B CA 1
ATOM 2125 C C . ASN B 1 52 ? 6.154 -27.144 32.981 1.00 49.44 44 ASN B C 1
ATOM 2126 O O . ASN B 1 52 ? 6.922 -26.228 32.671 1.00 50.52 44 ASN B O 1
ATOM 2131 N N . ILE B 1 53 ? 4.858 -26.958 33.181 1.00 35.77 45 ILE B N 1
ATOM 2132 C CA . ILE B 1 53 ? 4.189 -25.667 33.082 1.00 35.18 45 ILE B CA 1
ATOM 2133 C C . ILE B 1 53 ? 3.774 -25.260 34.491 1.00 46.86 45 ILE B C 1
ATOM 2134 O O . ILE B 1 53 ? 2.966 -25.962 35.112 1.00 51.46 45 ILE B O 1
ATOM 2139 N N . PRO B 1 54 ? 4.281 -24.153 35.031 1.00 44.75 46 PRO B N 1
ATOM 2140 C CA . PRO B 1 54 ? 3.809 -23.707 36.347 1.00 40.55 46 PRO B CA 1
ATOM 2141 C C . PRO B 1 54 ? 2.308 -23.469 36.300 1.00 47.89 46 PRO B C 1
ATOM 2142 O O . PRO B 1 54 ? 1.775 -22.973 35.305 1.00 51.26 46 PRO B O 1
ATOM 2146 N N . PHE B 1 55 ? 1.619 -23.877 37.369 1.00 46.64 47 PHE B N 1
ATOM 2147 C CA . PHE B 1 55 ? 0.166 -23.976 37.361 1.00 38.08 47 PHE B CA 1
ATOM 2148 C C . PHE B 1 55 ? -0.449 -23.254 38.554 1.00 38.66 47 PHE B C 1
ATOM 2149 O O . PHE B 1 55 ? 0.050 -23.359 39.680 1.00 43.40 47 PHE B O 1
ATOM 2157 N N . ILE B 1 56 ? -1.536 -22.520 38.297 1.00 33.17 48 ILE B N 1
ATOM 2158 C CA . ILE B 1 56 ? -2.351 -21.896 39.336 1.00 37.95 48 ILE B CA 1
ATOM 2159 C C . ILE B 1 56 ? -3.805 -22.277 39.092 1.00 41.06 48 ILE B C 1
ATOM 2160 O O . ILE B 1 56 ? -4.317 -22.095 37.981 1.00 34.10 48 ILE B O 1
ATOM 2165 N N . TYR B 1 57 ? -4.458 -22.823 40.124 1.00 39.88 49 TYR B N 1
ATOM 2166 C CA . TYR B 1 57 ? -5.870 -23.187 40.056 1.00 37.74 49 TYR B CA 1
ATOM 2167 C C . TYR B 1 57 ? -6.778 -21.992 40.332 1.00 47.65 49 TYR B C 1
ATOM 2168 O O . TYR B 1 57 ? -6.494 -21.165 41.206 1.00 53.87 49 TYR B O 1
ATOM 2177 N N . LYS B 1 58 ? -7.894 -21.917 39.598 1.00 47.66 50 LYS B N 1
ATOM 2178 C CA . LYS B 1 58 ? -8.872 -20.852 39.787 1.00 46.35 50 LYS B CA 1
ATOM 2179 C C . LYS B 1 58 ? -10.289 -21.408 39.797 1.00 52.51 50 LYS B C 1
ATOM 2180 O O . LYS B 1 58 ? -10.589 -22.390 39.109 1.00 53.00 50 LYS B O 1
ATOM 2186 N N . SER B 1 59 ? -11.139 -20.803 40.625 1.00 46.90 51 SER B N 1
ATOM 2187 C CA . SER B 1 59 ? -12.583 -20.981 40.547 1.00 54.58 51 SER B CA 1
ATOM 2188 C C . SER B 1 59 ? -13.228 -19.923 41.429 1.00 67.28 51 SER B C 1
ATOM 2189 O O . SER B 1 59 ? -12.655 -19.512 42.444 1.00 59.09 51 SER B O 1
ATOM 2192 N N . SER B 1 60 ? -14.424 -19.496 41.037 1.00 79.99 52 SER B N 1
ATOM 2193 C CA . SER B 1 60 ? -15.170 -18.457 41.732 1.00 91.34 52 SER B CA 1
ATOM 2194 C C . SER B 1 60 ? -16.434 -19.042 42.349 1.00 91.18 52 SER B C 1
ATOM 2195 O O . SER B 1 60 ? -16.802 -20.194 42.103 1.00 85.87 52 SER B O 1
ATOM 2198 N N . PHE B 1 61 ? -17.075 -18.242 43.193 1.00 91.29 53 PHE B N 1
ATOM 2199 C CA . PHE B 1 61 ? -18.303 -18.665 43.859 1.00 99.89 53 PHE B CA 1
ATOM 2200 C C . PHE B 1 61 ? -19.573 -18.181 43.153 1.00 104.14 53 PHE B C 1
ATOM 2201 O O . PHE B 1 61 ? -19.628 -17.067 42.629 1.00 103.88 53 PHE B O 1
ATOM 2209 N N . GLY B 1 74 ? -24.628 -21.121 43.100 1.00 110.80 66 GLY B N 1
ATOM 2210 C CA . GLY B 1 74 ? -23.811 -22.222 43.583 1.00 112.11 66 GLY B CA 1
ATOM 2211 C C . GLY B 1 74 ? -23.594 -22.222 45.087 1.00 120.99 66 GLY B C 1
ATOM 2212 O O . GLY B 1 74 ? -24.395 -21.648 45.828 1.00 129.26 66 GLY B O 1
ATOM 2213 N N . PRO B 1 75 ? -22.518 -22.872 45.539 1.00 119.78 67 PRO B N 1
ATOM 2214 C CA . PRO B 1 75 ? -22.227 -22.909 46.978 1.00 124.50 67 PRO B CA 1
ATOM 2215 C C . PRO B 1 75 ? -22.064 -21.512 47.559 1.00 127.20 67 PRO B C 1
ATOM 2216 O O . PRO B 1 75 ? -21.715 -20.559 46.858 1.00 131.31 67 PRO B O 1
ATOM 2220 N N . GLY B 1 76 ? -22.319 -21.404 48.858 1.00 123.78 68 GLY B N 1
ATOM 2221 C CA . GLY B 1 76 ? -22.166 -20.138 49.548 1.00 124.05 68 GLY B CA 1
ATOM 2222 C C . GLY B 1 76 ? -20.738 -19.623 49.495 1.00 122.60 68 GLY B C 1
ATOM 2223 O O . GLY B 1 76 ? -19.795 -20.305 49.090 1.00 115.55 68 GLY B O 1
ATOM 2224 N N . PHE B 1 77 ? -20.589 -18.366 49.916 1.00 79.64 69 PHE B N 1
ATOM 2225 C CA . PHE B 1 77 ? -19.271 -17.742 49.928 1.00 74.72 69 PHE B CA 1
ATOM 2226 C C . PHE B 1 77 ? -18.342 -18.425 50.929 1.00 77.95 69 PHE B C 1
ATOM 2227 O O . PHE B 1 77 ? -17.177 -18.700 50.613 1.00 74.53 69 PHE B O 1
ATOM 2235 N N . GLU B 1 78 ? -18.841 -18.717 52.137 1.00 76.43 70 GLU B N 1
ATOM 2236 C CA . GLU B 1 78 ? -18.014 -19.371 53.150 1.00 73.20 70 GLU B CA 1
ATOM 2237 C C . GLU B 1 78 ? -17.699 -20.813 52.771 1.00 73.64 70 GLU B C 1
ATOM 2238 O O . GLU B 1 78 ? -16.573 -21.281 52.976 1.00 73.88 70 GLU B O 1
ATOM 2240 N N . LYS B 1 79 ? -18.682 -21.539 52.234 1.00 74.21 71 LYS B N 1
ATOM 2241 C CA . LYS B 1 79 ? -18.448 -22.926 51.841 1.00 74.54 71 LYS B CA 1
ATOM 2242 C C . LYS B 1 79 ? -17.513 -23.007 50.639 1.00 65.88 71 LYS B C 1
ATOM 2243 O O . LYS B 1 79 ? -16.678 -23.916 50.553 1.00 70.42 71 LYS B O 1
ATOM 2245 N N . GLY B 1 80 ? -17.646 -22.074 49.695 1.00 57.21 72 GLY B N 1
ATOM 2246 C CA . GLY B 1 80 ? -16.732 -22.048 48.568 1.00 51.76 72 GLY B CA 1
ATOM 2247 C C . GLY B 1 80 ? -15.304 -21.772 48.993 1.00 60.14 72 GLY B C 1
ATOM 2248 O O . GLY B 1 80 ? -14.357 -22.328 48.429 1.00 62.05 72 GLY B O 1
ATOM 2249 N N . LEU B 1 81 ? -15.129 -20.903 49.994 1.00 62.21 73 LEU B N 1
ATOM 2250 C CA . LEU B 1 81 ? -13.797 -20.617 50.520 1.00 58.10 73 LEU B CA 1
ATOM 2251 C C . LEU B 1 81 ? -13.153 -21.862 51.117 1.00 55.30 73 LEU B C 1
ATOM 2252 O O . LEU B 1 81 ? -11.932 -22.042 51.025 1.00 55.10 73 LEU B O 1
ATOM 2257 N N . SER B 1 82 ? -13.955 -22.725 51.748 1.00 55.51 74 SER B N 1
ATOM 2258 C CA . SER B 1 82 ? -13.402 -23.942 52.333 1.00 55.28 74 SER B CA 1
ATOM 2259 C C . SER B 1 82 ? -12.950 -24.910 51.253 1.00 54.66 74 SER B C 1
ATOM 2260 O O . SER B 1 82 ? -11.920 -25.578 51.398 1.00 56.35 74 SER B O 1
ATOM 2263 N N . ILE B 1 83 ? -13.698 -24.983 50.155 1.00 53.28 75 ILE B N 1
ATOM 2264 C CA . ILE B 1 83 ? -13.320 -25.874 49.065 1.00 55.98 75 ILE B CA 1
ATOM 2265 C C . ILE B 1 83 ? -11.991 -25.433 48.467 1.00 51.89 75 ILE B C 1
ATOM 2266 O O . ILE B 1 83 ? -11.138 -26.265 48.131 1.00 54.92 75 ILE B O 1
ATOM 2271 N N . LEU B 1 84 ? -11.784 -24.118 48.345 1.00 39.90 76 LEU B N 1
ATOM 2272 C CA . LEU B 1 84 ? -10.486 -23.621 47.903 1.00 49.59 76 LEU B CA 1
ATOM 2273 C C . LEU B 1 84 ? -9.410 -23.909 48.940 1.00 53.15 76 LEU B C 1
ATOM 2274 O O . LEU B 1 84 ? -8.251 -24.155 48.583 1.00 50.05 76 LEU B O 1
ATOM 2279 N N . GLU B 1 85 ? -9.778 -23.883 50.223 1.00 55.31 77 GLU B N 1
ATOM 2280 C CA . GLU B 1 85 ? -8.848 -24.269 51.278 1.00 59.31 77 GLU B CA 1
ATOM 2281 C C . GLU B 1 85 ? -8.475 -25.740 51.161 1.00 56.40 77 GLU B C 1
ATOM 2282 O O . GLU B 1 85 ? -7.302 -26.103 51.305 1.00 60.18 77 GLU B O 1
ATOM 2288 N N . LYS B 1 86 ? -9.453 -26.596 50.871 1.00 55.98 78 LYS B N 1
ATOM 2289 C CA . LYS B 1 86 ? -9.154 -28.019 50.740 1.00 59.50 78 LYS B CA 1
ATOM 2290 C C . LYS B 1 86 ? -8.387 -28.314 49.456 1.00 57.48 78 LYS B C 1
ATOM 2291 O O . LYS B 1 86 ? -7.498 -29.171 49.447 1.00 60.76 78 LYS B O 1
ATOM 2293 N N . VAL B 1 87 ? -8.702 -27.607 48.366 1.00 53.78 79 VAL B N 1
ATOM 2294 C CA . VAL B 1 87 ? -7.930 -27.762 47.132 1.00 53.18 79 VAL B CA 1
ATOM 2295 C C . VAL B 1 87 ? -6.476 -27.381 47.371 1.00 60.49 79 VAL B C 1
ATOM 2296 O O . VAL B 1 87 ? -5.552 -28.126 47.023 1.00 64.25 79 VAL B O 1
ATOM 2300 N N . LYS B 1 88 ? -6.258 -26.206 47.967 1.00 60.50 80 LYS B N 1
ATOM 2301 C CA . LYS B 1 88 ? -4.907 -25.745 48.272 1.00 54.61 80 LYS B CA 1
ATOM 2302 C C . LYS B 1 88 ? -4.133 -26.761 49.102 1.00 58.40 80 LYS B C 1
ATOM 2303 O O . LYS B 1 88 ? -2.955 -27.019 48.832 1.00 65.53 80 LYS B O 1
ATOM 2309 N N . SER B 1 89 ? -4.778 -27.360 50.104 1.00 55.67 81 SER B N 1
ATOM 2310 C CA . SER B 1 89 ? -4.067 -28.224 51.038 1.00 59.19 81 SER B CA 1
ATOM 2311 C C . SER B 1 89 ? -3.985 -29.665 50.546 1.00 66.48 81 SER B C 1
ATOM 2312 O O . SER B 1 89 ? -2.917 -30.284 50.618 1.00 67.66 81 SER B O 1
ATOM 2315 N N . GLN B 1 90 ? -5.089 -30.201 50.025 1.00 66.60 82 GLN B N 1
ATOM 2316 C CA . GLN B 1 90 ? -5.118 -31.584 49.568 1.00 60.50 82 GLN B CA 1
ATOM 2317 C C . GLN B 1 90 ? -4.404 -31.745 48.227 1.00 55.47 82 GLN B C 1
ATOM 2318 O O . GLN B 1 90 ? -3.567 -32.640 48.061 1.00 52.25 82 GLN B O 1
ATOM 2324 N N . ILE B 1 91 ? -4.713 -30.879 47.260 1.00 51.09 83 ILE B N 1
ATOM 2325 C CA . ILE B 1 91 ? -4.087 -31.006 45.946 1.00 55.65 83 ILE B CA 1
ATOM 2326 C C . ILE B 1 91 ? -2.696 -30.386 45.947 1.00 56.06 83 ILE B C 1
ATOM 2327 O O . ILE B 1 91 ? -1.842 -30.766 45.137 1.00 53.81 83 ILE B O 1
ATOM 2332 N N . GLY B 1 92 ? -2.442 -29.429 46.832 1.00 55.46 84 GLY B N 1
ATOM 2333 C CA . GLY B 1 92 ? -1.131 -28.820 46.893 1.00 54.59 84 GLY B CA 1
ATOM 2334 C C . GLY B 1 92 ? -0.836 -27.960 45.683 1.00 53.36 84 GLY B C 1
ATOM 2335 O O . GLY B 1 92 ? 0.201 -28.126 45.034 1.00 52.81 84 GLY B O 1
ATOM 2336 N N . VAL B 1 93 ? -1.744 -27.042 45.367 1.00 47.02 85 VAL B N 1
ATOM 2337 C CA . VAL B 1 93 ? -1.558 -26.108 44.260 1.00 42.72 85 VAL B CA 1
ATOM 2338 C C . VAL B 1 93 ? -1.893 -24.707 44.760 1.00 44.44 85 VAL B C 1
ATOM 2339 O O . VAL B 1 93 ? -2.656 -24.563 45.728 1.00 47.82 85 VAL B O 1
ATOM 2343 N N . PRO B 1 94 ? -1.335 -23.656 44.163 1.00 38.96 86 PRO B N 1
ATOM 2344 C CA . PRO B 1 94 ? -1.795 -22.301 44.484 1.00 38.77 86 PRO B CA 1
ATOM 2345 C C . PRO B 1 94 ? -3.170 -22.060 43.880 1.00 41.27 86 PRO B C 1
ATOM 2346 O O . PRO B 1 94 ? -3.514 -22.618 42.836 1.00 44.54 86 PRO B O 1
ATOM 2350 N N . VAL B 1 95 ? -3.969 -21.231 44.554 1.00 39.79 87 VAL B N 1
ATOM 2351 C CA . VAL B 1 95 ? -5.339 -20.962 44.130 1.00 35.66 87 VAL B CA 1
ATOM 2352 C C . VAL B 1 95 ? -5.545 -19.463 43.906 1.00 35.13 87 VAL B C 1
ATOM 2353 O O . VAL B 1 95 ? -4.955 -18.617 44.588 1.00 32.19 87 VAL B O 1
ATOM 2357 N N . LEU B 1 96 ? -6.397 -19.145 42.923 1.00 40.70 88 LEU B N 1
ATOM 2358 C CA . LEU B 1 96 ? -6.752 -17.780 42.541 1.00 37.59 88 LEU B CA 1
ATOM 2359 C C . LEU B 1 96 ? -8.271 -17.643 42.528 1.00 43.77 88 LEU B C 1
ATOM 2360 O O . LEU B 1 96 ? -8.990 -18.596 42.215 1.00 46.60 88 LEU B O 1
ATOM 2365 N N . THR B 1 97 ? -8.764 -16.452 42.868 1.00 39.15 89 THR B N 1
ATOM 2366 C CA . THR B 1 97 ? -10.194 -16.187 42.760 1.00 40.74 89 THR B CA 1
ATOM 2367 C C . THR B 1 97 ? -10.422 -14.690 42.595 1.00 34.73 89 THR B C 1
ATOM 2368 O O . THR B 1 97 ? -9.539 -13.877 42.870 1.00 36.35 89 THR B O 1
ATOM 2372 N N . ASP B 1 98 ? -11.623 -14.337 42.139 1.00 40.71 90 ASP B N 1
ATOM 2373 C CA . ASP B 1 98 ? -12.000 -12.941 41.933 1.00 40.44 90 ASP B CA 1
ATOM 2374 C C . ASP B 1 98 ? -12.455 -12.307 43.245 1.00 35.72 90 ASP B C 1
ATOM 2375 O O . ASP B 1 98 ? -12.881 -12.994 44.177 1.00 37.75 90 ASP B O 1
ATOM 2380 N N . VAL B 1 99 ? -12.359 -10.979 43.313 1.00 25.01 91 VAL B N 1
ATOM 2381 C CA . VAL B 1 99 ? -12.915 -10.201 44.415 1.00 35.90 91 VAL B CA 1
ATOM 2382 C C . VAL B 1 99 ? -13.693 -9.024 43.838 1.00 35.20 91 VAL B C 1
ATOM 2383 O O . VAL B 1 99 ? -13.383 -8.523 42.752 1.00 36.41 91 VAL B O 1
ATOM 2387 N N . HIS B 1 100 ? -14.731 -8.607 44.559 1.00 43.10 92 HIS B N 1
ATOM 2388 C CA . HIS B 1 100 ? -15.580 -7.478 44.195 1.00 36.49 92 HIS B CA 1
ATOM 2389 C C . HIS B 1 100 ? -15.418 -6.355 45.216 1.00 36.12 92 HIS B C 1
ATOM 2390 O O . HIS B 1 100 ? -14.684 -6.478 46.199 1.00 45.52 92 HIS B O 1
ATOM 2397 N N . GLU B 1 101 ? -16.139 -5.253 44.988 1.00 37.42 93 GLU B N 1
ATOM 2398 C CA . GLU B 1 101 ? -16.043 -4.107 45.890 1.00 40.93 93 GLU B CA 1
ATOM 2399 C C . GLU B 1 101 ? -16.519 -4.453 47.295 1.00 33.21 93 GLU B C 1
ATOM 2400 O O . GLU B 1 101 ? -16.079 -3.831 48.266 1.00 44.76 93 GLU B O 1
ATOM 2406 N N . ASP B 1 102 ? -17.398 -5.442 47.426 1.00 33.59 94 ASP B N 1
ATOM 2407 C CA . ASP B 1 102 ? -17.937 -5.845 48.720 1.00 43.59 94 ASP B CA 1
ATOM 2408 C C . ASP B 1 102 ? -17.370 -7.176 49.202 1.00 42.78 94 ASP B C 1
ATOM 2409 O O . ASP B 1 102 ? -17.899 -7.753 50.155 1.00 51.79 94 ASP B O 1
ATOM 2414 N N . THR B 1 103 ? -16.318 -7.676 48.571 1.00 42.67 95 THR B N 1
ATOM 2415 C CA . THR B 1 103 ? -15.698 -8.914 49.025 1.00 47.33 95 THR B CA 1
ATOM 2416 C C . THR B 1 103 ? -14.911 -8.651 50.302 1.00 52.69 95 THR B C 1
ATOM 2417 O O . THR B 1 103 ? -14.116 -7.704 50.345 1.00 56.79 95 THR B O 1
ATOM 2421 N N . PRO B 1 104 ? -15.071 -9.478 51.353 1.00 55.70 96 PRO B N 1
ATOM 2422 C CA . PRO B 1 104 ? -14.193 -9.341 52.527 1.00 51.99 96 PRO B CA 1
ATOM 2423 C C . PRO B 1 104 ? -12.776 -9.790 52.198 1.00 46.71 96 PRO B C 1
ATOM 2424 O O . PRO B 1 104 ? -12.492 -10.988 52.089 1.00 47.48 96 PRO B O 1
ATOM 2428 N N . LEU B 1 105 ? -11.884 -8.809 52.023 1.00 38.36 97 LEU B N 1
ATOM 2429 C CA . LEU B 1 105 ? -10.551 -9.083 51.497 1.00 42.33 97 LEU B CA 1
ATOM 2430 C C . LEU B 1 105 ? -9.715 -9.922 52.459 1.00 46.97 97 LEU B C 1
ATOM 2431 O O . LEU B 1 105 ? -8.957 -10.795 52.017 1.00 42.08 97 LEU B O 1
ATOM 2436 N N . PHE B 1 106 ? -9.810 -9.661 53.772 1.00 36.47 98 PHE B N 1
ATOM 2437 C CA . PHE B 1 106 ? -8.977 -10.394 54.726 1.00 37.90 98 PHE B CA 1
ATOM 2438 C C . PHE B 1 106 ? -9.354 -11.870 54.796 1.00 38.08 98 PHE B C 1
ATOM 2439 O O . PHE B 1 106 ? -8.474 -12.736 54.875 1.00 38.32 98 PHE B O 1
ATOM 2447 N N . GLU B 1 107 ? -10.648 -12.179 54.742 1.00 38.20 99 GLU B N 1
ATOM 2448 C CA . GLU B 1 107 ? -11.064 -13.577 54.786 1.00 44.34 99 GLU B CA 1
ATOM 2449 C C . GLU B 1 107 ? -10.606 -14.329 53.543 1.00 44.54 99 GLU B C 1
ATOM 2450 O O . GLU B 1 107 ? -10.085 -15.447 53.641 1.00 40.64 99 GLU B O 1
ATOM 2456 N N . VAL B 1 108 ? -10.810 -13.733 52.361 1.00 39.87 100 VAL B N 1
ATOM 2457 C CA . VAL B 1 108 ? -10.370 -14.349 51.111 1.00 40.48 100 VAL B CA 1
ATOM 2458 C C . VAL B 1 108 ? -8.848 -14.444 51.065 1.00 44.85 100 VAL B C 1
ATOM 2459 O O . VAL B 1 108 ? -8.290 -15.478 50.675 1.00 45.40 100 VAL B O 1
ATOM 2463 N N . SER B 1 109 ? -8.152 -13.372 51.473 1.00 33.22 101 SER B N 1
ATOM 2464 C CA . SER B 1 109 ? -6.692 -13.364 51.407 1.00 35.64 101 SER B CA 1
ATOM 2465 C C . SER B 1 109 ? -6.072 -14.393 52.343 1.00 43.86 101 SER B C 1
ATOM 2466 O O . SER B 1 109 ? -4.952 -14.854 52.097 1.00 47.88 101 SER B O 1
ATOM 2469 N N . SER B 1 110 ? -6.767 -14.765 53.415 1.00 45.21 102 SER B N 1
ATOM 2470 C CA . SER B 1 110 ? -6.205 -15.769 54.308 1.00 51.10 102 SER B CA 1
ATOM 2471 C C . SER B 1 110 ? -6.316 -17.177 53.733 1.00 52.85 102 SER B C 1
ATOM 2472 O O . SER B 1 110 ? -5.787 -18.117 54.330 1.00 57.35 102 SER B O 1
ATOM 2475 N N . VAL B 1 111 ? -6.946 -17.330 52.568 1.00 48.46 103 VAL B N 1
ATOM 2476 C CA . VAL B 1 111 ? -7.136 -18.621 51.920 1.00 49.34 103 VAL B CA 1
ATOM 2477 C C . VAL B 1 111 ? -6.411 -18.688 50.579 1.00 45.11 103 VAL B C 1
ATOM 2478 O O . VAL B 1 111 ? -5.637 -19.617 50.324 1.00 41.38 103 VAL B O 1
ATOM 2482 N N . VAL B 1 112 ? -6.648 -17.711 49.706 1.00 38.40 104 VAL B N 1
ATOM 2483 C CA . VAL B 1 112 ? -6.137 -17.808 48.343 1.00 45.59 104 VAL B CA 1
ATOM 2484 C C . VAL B 1 112 ? -4.727 -17.241 48.245 1.00 48.71 104 VAL B C 1
ATOM 2485 O O . VAL B 1 112 ? -4.255 -16.544 49.149 1.00 48.93 104 VAL B O 1
ATOM 2489 N N . ASP B 1 113 ? -4.056 -17.544 47.134 1.00 43.26 105 ASP B N 1
ATOM 2490 C CA . ASP B 1 113 ? -2.699 -17.094 46.854 1.00 38.06 105 ASP B CA 1
ATOM 2491 C C . ASP B 1 113 ? -2.646 -15.907 45.908 1.00 39.37 105 ASP B C 1
ATOM 2492 O O . ASP B 1 113 ? -1.729 -15.088 46.012 1.00 31.42 105 ASP B O 1
ATOM 2497 N N . VAL B 1 114 ? -3.606 -15.797 44.993 1.00 40.05 106 VAL B N 1
ATOM 2498 C CA . VAL B 1 114 ? -3.634 -14.742 43.989 1.00 41.10 106 VAL B CA 1
ATOM 2499 C C . VAL B 1 114 ? -5.033 -14.147 43.961 1.00 38.13 106 VAL B C 1
ATOM 2500 O O . VAL B 1 114 ? -6.021 -14.881 43.855 1.00 37.48 106 VAL B O 1
ATOM 2504 N N . LEU B 1 115 ? -5.112 -12.824 44.073 1.00 33.65 107 LEU B N 1
ATOM 2505 C CA . LEU B 1 115 ? -6.353 -12.085 43.899 1.00 32.25 107 LEU B CA 1
ATOM 2506 C C . LEU B 1 115 ? -6.517 -11.664 42.441 1.00 36.48 107 LEU B C 1
ATOM 2507 O O . LEU B 1 115 ? -5.537 -11.498 41.708 1.00 37.92 107 LEU B O 1
ATOM 2512 N N . GLN B 1 116 ? -7.767 -11.499 42.016 1.00 27.95 108 GLN B N 1
ATOM 2513 C CA . GLN B 1 116 ? -8.037 -11.069 40.648 1.00 27.00 108 GLN B CA 1
ATOM 2514 C C . GLN B 1 116 ? -9.143 -10.019 40.614 1.00 30.89 108 GLN B C 1
ATOM 2515 O O . GLN B 1 116 ? -10.190 -10.192 41.246 1.00 31.09 108 GLN B O 1
ATOM 2521 N N . THR B 1 117 ? -8.908 -8.925 39.869 1.00 31.66 109 THR B N 1
ATOM 2522 C CA . THR B 1 117 ? -9.984 -7.953 39.726 1.00 34.05 109 THR B CA 1
ATOM 2523 C C . THR B 1 117 ? -10.661 -8.127 38.381 1.00 38.73 109 THR B C 1
ATOM 2524 O O . THR B 1 117 ? -9.977 -8.124 37.341 1.00 40.21 109 THR B O 1
ATOM 2528 N N . PRO B 1 118 ? -11.983 -8.287 38.377 1.00 36.25 110 PRO B N 1
ATOM 2529 C CA . PRO B 1 118 ? -12.703 -8.512 37.120 1.00 33.08 110 PRO B CA 1
ATOM 2530 C C . PRO B 1 118 ? -12.624 -7.306 36.198 1.00 35.73 110 PRO B C 1
ATOM 2531 O O . PRO B 1 118 ? -12.331 -6.179 36.613 1.00 34.86 110 PRO B O 1
ATOM 2535 N N . ALA B 1 119 ? -12.851 -7.584 34.910 1.00 24.46 111 ALA B N 1
ATOM 2536 C CA . ALA B 1 119 ? -12.715 -6.561 33.884 1.00 23.54 111 ALA B CA 1
ATOM 2537 C C . ALA B 1 119 ? -13.618 -5.365 34.163 1.00 28.23 111 ALA B C 1
ATOM 2538 O O . ALA B 1 119 ? -13.209 -4.213 33.968 1.00 29.46 111 ALA B O 1
ATOM 2540 N N . PHE B 1 120 ? -14.828 -5.609 34.675 1.00 30.10 112 PHE B N 1
ATOM 2541 C CA . PHE B 1 120 ? -15.778 -4.512 34.833 1.00 34.20 112 PHE B CA 1
ATOM 2542 C C . PHE B 1 120 ? -15.406 -3.563 35.966 1.00 41.00 112 PHE B C 1
ATOM 2543 O O . PHE B 1 120 ? -16.036 -2.504 36.090 1.00 40.86 112 PHE B O 1
ATOM 2551 N N . LEU B 1 121 ? -14.394 -3.898 36.772 1.00 34.81 113 LEU B N 1
ATOM 2552 C CA . LEU B 1 121 ? -13.942 -3.039 37.860 1.00 32.97 113 LEU B CA 1
ATOM 2553 C C . LEU B 1 121 ? -12.614 -2.343 37.567 1.00 32.65 113 LEU B C 1
ATOM 2554 O O . LEU B 1 121 ? -12.113 -1.612 38.431 1.00 25.93 113 LEU B O 1
ATOM 2559 N N . CYS B 1 122 ? -12.054 -2.514 36.360 1.00 23.99 114 CYS B N 1
ATOM 2560 C CA . CYS B 1 122 ? -10.683 -2.072 36.092 1.00 28.94 114 CYS B CA 1
ATOM 2561 C C . CYS B 1 122 ? -10.502 -0.569 36.257 1.00 24.43 114 CYS B C 1
ATOM 2562 O O . CYS B 1 122 ? -9.391 -0.115 36.547 1.00 39.93 114 CYS B O 1
ATOM 2565 N N . ARG B 1 123 ? -11.554 0.218 36.077 1.00 25.77 115 ARG B N 1
ATOM 2566 C CA . ARG B 1 123 ? -11.443 1.656 36.279 1.00 31.54 115 ARG B CA 1
ATOM 2567 C C . ARG B 1 123 ? -11.719 2.091 37.716 1.00 30.87 115 ARG B C 1
ATOM 2568 O O . ARG B 1 123 ? -11.566 3.275 38.022 1.00 35.36 115 ARG B O 1
ATOM 2576 N N . GLN B 1 124 ? -12.082 1.176 38.614 1.00 28.01 116 GLN B N 1
ATOM 2577 C CA . GLN B 1 124 ? -12.341 1.550 40.009 1.00 37.14 116 GLN B CA 1
ATOM 2578 C C . GLN B 1 124 ? -11.004 1.616 40.735 1.00 39.17 116 GLN B C 1
ATOM 2579 O O . GLN B 1 124 ? -10.583 0.662 41.394 1.00 33.11 116 GLN B O 1
ATOM 2585 N N . THR B 1 125 ? -10.344 2.778 40.623 1.00 43.76 117 THR B N 1
ATOM 2586 C CA . THR B 1 125 ? -8.961 2.925 41.080 1.00 44.97 117 THR B CA 1
ATOM 2587 C C . THR B 1 125 ? -8.819 2.578 42.557 1.00 40.80 117 THR B C 1
ATOM 2588 O O . THR B 1 125 ? -7.906 1.841 42.953 1.00 34.89 117 THR B O 1
ATOM 2592 N N . ASN B 1 126 ? -9.708 3.106 43.392 1.00 34.48 118 ASN B N 1
ATOM 2593 C CA . ASN B 1 126 ? -9.551 2.886 44.818 1.00 39.52 118 ASN B CA 1
ATOM 2594 C C . ASN B 1 126 ? -9.857 1.445 45.194 1.00 39.39 118 ASN B C 1
ATOM 2595 O O . ASN B 1 126 ? -9.231 0.902 46.112 1.00 41.50 118 ASN B O 1
ATOM 2600 N N . PHE B 1 127 ? -10.786 0.794 44.497 1.00 30.96 119 PHE B N 1
ATOM 2601 C CA . PHE B 1 127 ? -10.964 -0.625 44.768 1.00 37.27 119 PHE B CA 1
ATOM 2602 C C . PHE B 1 127 ? -9.720 -1.405 44.372 1.00 40.32 119 PHE B C 1
ATOM 2603 O O . PHE B 1 127 ? -9.280 -2.289 45.117 1.00 38.23 119 PHE B O 1
ATOM 2611 N N . ILE B 1 128 ? -9.125 -1.073 43.214 1.00 39.32 120 ILE B N 1
ATOM 2612 C CA . ILE B 1 128 ? -7.874 -1.714 42.803 1.00 44.60 120 ILE B CA 1
ATOM 2613 C C . ILE B 1 128 ? -6.806 -1.505 43.869 1.00 41.77 120 ILE B C 1
ATOM 2614 O O . ILE B 1 128 ? -6.068 -2.432 44.226 1.00 41.15 120 ILE B O 1
ATOM 2619 N N . GLN B 1 129 ? -6.728 -0.289 44.411 1.00 35.69 121 GLN B N 1
ATOM 2620 C CA . GLN B 1 129 ? -5.740 0.004 45.442 1.00 42.39 121 GLN B CA 1
ATOM 2621 C C . GLN B 1 129 ? -6.032 -0.763 46.731 1.00 42.73 121 GLN B C 1
ATOM 2622 O O . GLN B 1 129 ? -5.100 -1.195 47.420 1.00 43.79 121 GLN B O 1
ATOM 2628 N N . LYS B 1 130 ? -7.311 -0.944 47.084 1.00 45.39 122 LYS B N 1
ATOM 2629 C CA . LYS B 1 130 ? -7.619 -1.750 48.266 1.00 42.67 122 LYS B CA 1
ATOM 2630 C C . LYS B 1 130 ? -7.189 -3.197 48.061 1.00 40.56 122 LYS B C 1
ATOM 2631 O O . LYS B 1 130 ? -6.661 -3.831 48.982 1.00 46.39 122 LYS B O 1
ATOM 2633 N N . VAL B 1 131 ? -7.378 -3.721 46.848 1.00 42.13 123 VAL B N 1
ATOM 2634 C CA . VAL B 1 131 ? -6.969 -5.088 46.535 1.00 42.46 123 VAL B CA 1
ATOM 2635 C C . VAL B 1 131 ? -5.453 -5.229 46.611 1.00 49.16 123 VAL B C 1
ATOM 2636 O O . VAL B 1 131 ? -4.928 -6.184 47.201 1.00 45.39 123 VAL B O 1
ATOM 2640 N N . ALA B 1 132 ? -4.728 -4.289 45.996 1.00 45.98 124 ALA B N 1
ATOM 2641 C CA . ALA B 1 132 ? -3.272 -4.367 46.000 1.00 42.03 124 ALA B CA 1
ATOM 2642 C C . ALA B 1 132 ? -2.708 -4.207 47.404 1.00 38.28 124 ALA B C 1
ATOM 2643 O O . ALA B 1 132 ? -1.636 -4.742 47.706 1.00 38.77 124 ALA B O 1
ATOM 2645 N N . ALA B 1 133 ? -3.427 -3.506 48.283 1.00 40.82 125 ALA B N 1
ATOM 2646 C CA . ALA B 1 133 ? -2.928 -3.277 49.632 1.00 39.84 125 ALA B CA 1
ATOM 2647 C C . ALA B 1 133 ? -2.879 -4.550 50.465 1.00 41.44 125 ALA B C 1
ATOM 2648 O O . ALA B 1 133 ? -2.255 -4.542 51.533 1.00 44.95 125 ALA B O 1
ATOM 2650 N N . MET B 1 134 ? -3.483 -5.643 49.987 1.00 41.67 126 MET B N 1
ATOM 2651 C CA . MET B 1 134 ? -3.427 -6.932 50.666 1.00 40.38 126 MET B CA 1
ATOM 2652 C C . MET B 1 134 ? -2.076 -7.618 50.510 1.00 42.99 126 MET B C 1
ATOM 2653 O O . MET B 1 134 ? -1.856 -8.663 51.131 1.00 48.83 126 MET B O 1
ATOM 2658 N N . ASN B 1 135 ? -1.177 -7.056 49.699 1.00 49.42 127 ASN B N 1
ATOM 2659 C CA . ASN B 1 135 ? 0.192 -7.555 49.528 1.00 56.63 127 ASN B CA 1
ATOM 2660 C C . ASN B 1 135 ? 0.240 -8.970 48.965 1.00 46.40 127 ASN B C 1
ATOM 2661 O O . ASN B 1 135 ? 1.165 -9.730 49.254 1.00 42.63 127 ASN B O 1
ATOM 2666 N N . LYS B 1 136 ? -0.745 -9.335 48.165 1.00 41.53 128 LYS B N 1
ATOM 2667 C CA . LYS B 1 136 ? -0.714 -10.569 47.410 1.00 43.71 128 LYS B CA 1
ATOM 2668 C C . LYS B 1 136 ? -0.648 -10.251 45.925 1.00 42.92 128 LYS B C 1
ATOM 2669 O O . LYS B 1 136 ? -1.034 -9.158 45.499 1.00 40.56 128 LYS B O 1
ATOM 2675 N N . PRO B 1 137 ? -0.120 -11.159 45.109 1.00 42.31 129 PRO B N 1
ATOM 2676 C CA . PRO B 1 137 ? -0.157 -10.937 43.657 1.00 36.73 129 PRO B CA 1
ATOM 2677 C C . PRO B 1 137 ? -1.585 -10.705 43.183 1.00 29.02 129 PRO B C 1
ATOM 2678 O O . PRO B 1 137 ? -2.531 -11.298 43.703 1.00 33.64 129 PRO B O 1
ATOM 2682 N N . VAL B 1 138 ? -1.743 -9.811 42.204 1.00 24.00 130 VAL B N 1
ATOM 2683 C CA . VAL B 1 138 ? -3.059 -9.459 41.675 1.00 26.46 130 VAL B CA 1
ATOM 2684 C C . VAL B 1 138 ? -3.054 -9.624 40.161 1.00 37.17 130 VAL B C 1
ATOM 2685 O O . VAL B 1 138 ? -2.199 -9.061 39.466 1.00 39.51 130 VAL B O 1
ATOM 2689 N N . ASN B 1 139 ? -4.015 -10.392 39.656 1.00 32.65 131 ASN B N 1
ATOM 2690 C CA . ASN B 1 139 ? -4.292 -10.464 38.231 1.00 22.98 131 ASN B CA 1
ATOM 2691 C C . ASN B 1 139 ? -5.353 -9.409 37.927 1.00 29.20 131 ASN B C 1
ATOM 2692 O O . ASN B 1 139 ? -6.520 -9.570 38.305 1.00 32.15 131 ASN B O 1
ATOM 2697 N N . ILE B 1 140 ? -4.945 -8.313 37.282 1.00 25.74 132 ILE B N 1
ATOM 2698 C CA . ILE B 1 140 ? -5.857 -7.218 36.952 1.00 26.57 132 ILE B CA 1
ATOM 2699 C C . ILE B 1 140 ? -6.351 -7.410 35.519 1.00 27.90 132 ILE B C 1
ATOM 2700 O O . ILE B 1 140 ? -5.582 -7.266 34.565 1.00 28.97 132 ILE B O 1
ATOM 2705 N N . LYS B 1 141 ? -7.641 -7.700 35.358 1.00 30.06 133 LYS B N 1
ATOM 2706 C CA . LYS B 1 141 ? -8.195 -7.912 34.023 1.00 33.51 133 LYS B CA 1
ATOM 2707 C C . LYS B 1 141 ? -8.519 -6.586 33.339 1.00 35.38 133 LYS B C 1
ATOM 2708 O O . LYS B 1 141 ? -9.231 -5.742 33.896 1.00 32.38 133 LYS B O 1
ATOM 2714 N N . LYS B 1 142 ? -7.991 -6.414 32.124 1.00 30.32 134 LYS B N 1
ATOM 2715 C CA . LYS B 1 142 ? -8.311 -5.253 31.299 1.00 25.77 134 LYS B CA 1
ATOM 2716 C C . LYS B 1 142 ? -9.788 -5.271 30.906 1.00 33.94 134 LYS B C 1
ATOM 2717 O O . LYS B 1 142 ? -10.305 -6.293 30.440 1.00 27.33 134 LYS B O 1
ATOM 2723 N N . GLY B 1 143 ? -10.473 -4.146 31.104 1.00 31.27 135 GLY B N 1
ATOM 2724 C CA . GLY B 1 143 ? -11.870 -4.066 30.721 1.00 26.09 135 GLY B CA 1
ATOM 2725 C C . GLY B 1 143 ? -12.045 -4.024 29.213 1.00 36.33 135 GLY B C 1
ATOM 2726 O O . GLY B 1 143 ? -11.237 -3.452 28.482 1.00 45.99 135 GLY B O 1
ATOM 2727 N N . GLN B 1 144 ? -13.139 -4.631 28.746 1.00 44.03 136 GLN B N 1
ATOM 2728 C CA . GLN B 1 144 ? -13.486 -4.648 27.324 1.00 53.05 136 GLN B CA 1
ATOM 2729 C C . GLN B 1 144 ? -13.715 -3.255 26.753 1.00 49.81 136 GLN B C 1
ATOM 2730 O O . GLN B 1 144 ? -13.800 -3.104 25.531 1.00 40.84 136 GLN B O 1
ATOM 2736 N N . PHE B 1 145 ? -13.822 -2.243 27.607 1.00 51.92 137 PHE B N 1
ATOM 2737 C CA . PHE B 1 145 ? -14.012 -0.860 27.203 1.00 42.97 137 PHE B CA 1
ATOM 2738 C C . PHE B 1 145 ? -12.720 -0.064 27.278 1.00 33.44 137 PHE B C 1
ATOM 2739 O O . PHE B 1 145 ? -12.756 1.161 27.171 1.00 40.30 137 PHE B O 1
ATOM 2747 N N . LEU B 1 146 ? -11.585 -0.728 27.482 1.00 38.25 138 LEU B N 1
ATOM 2748 C CA . LEU B 1 146 ? -10.302 -0.067 27.690 1.00 42.85 138 LEU B CA 1
ATOM 2749 C C . LEU B 1 146 ? -9.393 -0.208 26.477 1.00 46.02 138 LEU B C 1
ATOM 2750 O O . LEU B 1 146 ? -9.323 -1.276 25.860 1.00 46.57 138 LEU B O 1
ATOM 2755 N N . ALA B 1 147 ? -8.700 0.888 26.143 1.00 41.98 139 ALA B N 1
ATOM 2756 C CA . ALA B 1 147 ? -7.591 0.830 25.209 1.00 38.87 139 ALA B CA 1
ATOM 2757 C C . ALA B 1 147 ? -6.341 0.334 25.936 1.00 41.63 139 ALA B C 1
ATOM 2758 O O . ALA B 1 147 ? -6.157 0.608 27.125 1.00 28.25 139 ALA B O 1
ATOM 2760 N N . PRO B 1 148 ? -5.468 -0.400 25.240 1.00 35.39 140 PRO B N 1
ATOM 2761 C CA . PRO B 1 148 ? -4.298 -0.990 25.924 1.00 37.30 140 PRO B CA 1
ATOM 2762 C C . PRO B 1 148 ? -3.419 0.023 26.641 1.00 37.44 140 PRO B C 1
ATOM 2763 O O . PRO B 1 148 ? -2.965 -0.253 27.760 1.00 38.70 140 PRO B O 1
ATOM 2767 N N . TRP B 1 149 ? -3.187 1.199 26.040 1.00 37.14 141 TRP B N 1
ATOM 2768 C CA . TRP B 1 149 ? -2.325 2.207 26.650 1.00 35.74 141 TRP B CA 1
ATOM 2769 C C . TRP B 1 149 ? -2.880 2.729 27.967 1.00 38.80 141 TRP B C 1
ATOM 2770 O O . TRP B 1 149 ? -2.123 3.275 28.778 1.00 44.92 141 TRP B O 1
ATOM 2781 N N . GLU B 1 150 ? -4.182 2.576 28.196 1.00 36.10 142 GLU B N 1
ATOM 2782 C CA . GLU B 1 150 ? -4.777 3.001 29.453 1.00 37.86 142 GLU B CA 1
ATOM 2783 C C . GLU B 1 150 ? -4.413 2.070 30.599 1.00 41.56 142 GLU B C 1
ATOM 2784 O O . GLU B 1 150 ? -4.582 2.438 31.767 1.00 44.03 142 GLU B O 1
ATOM 2790 N N . MET B 1 151 ? -3.941 0.867 30.290 1.00 39.45 143 MET B N 1
ATOM 2791 C CA . MET B 1 151 ? -3.602 -0.075 31.345 1.00 44.63 143 MET B CA 1
ATOM 2792 C C . MET B 1 151 ? -2.381 0.369 32.138 1.00 49.28 143 MET B C 1
ATOM 2793 O O . MET B 1 151 ? -2.283 0.060 33.329 1.00 50.79 143 MET B O 1
ATOM 2798 N N . LYS B 1 152 ? -1.457 1.107 31.513 1.00 53.62 144 LYS B N 1
ATOM 2799 C CA . LYS B 1 152 ? -0.290 1.594 32.244 1.00 49.17 144 LYS B CA 1
ATOM 2800 C C . LYS B 1 152 ? -0.714 2.357 33.485 1.00 48.42 144 LYS B C 1
ATOM 2801 O O . LYS B 1 152 ? -0.163 2.155 34.571 1.00 50.13 144 LYS B O 1
ATOM 2803 N N . HIS B 1 153 ? -1.721 3.214 33.347 1.00 50.84 145 HIS B N 1
ATOM 2804 C CA . HIS B 1 153 ? -2.178 4.008 34.479 1.00 52.28 145 HIS B CA 1
ATOM 2805 C C . HIS B 1 153 ? -2.922 3.151 35.501 1.00 48.98 145 HIS B C 1
ATOM 2806 O O . HIS B 1 153 ? -2.777 3.360 36.711 1.00 51.72 145 HIS B O 1
ATOM 2813 N N . VAL B 1 154 ? -3.715 2.178 35.043 1.00 36.62 146 VAL B N 1
ATOM 2814 C CA . VAL B 1 154 ? -4.388 1.280 35.981 1.00 36.91 146 VAL B CA 1
ATOM 2815 C C . VAL B 1 154 ? -3.358 0.507 36.791 1.00 40.04 146 VAL B C 1
ATOM 2816 O O . VAL B 1 154 ? -3.473 0.371 38.016 1.00 39.10 146 VAL B O 1
ATOM 2820 N N . ILE B 1 155 ? -2.350 -0.034 36.105 1.00 36.25 147 ILE B N 1
ATOM 2821 C CA . ILE B 1 155 ? -1.301 -0.793 36.771 1.00 37.05 147 ILE B CA 1
ATOM 2822 C C . ILE B 1 155 ? -0.464 0.112 37.662 1.00 40.38 147 ILE B C 1
ATOM 2823 O O . ILE B 1 155 ? -0.105 -0.260 38.786 1.00 43.24 147 ILE B O 1
ATOM 2828 N N . ALA B 1 156 ? -0.149 1.317 37.182 1.00 38.72 148 ALA B N 1
ATOM 2829 C CA . ALA B 1 156 ? 0.687 2.227 37.958 1.00 35.80 148 ALA B CA 1
ATOM 2830 C C . ALA B 1 156 ? 0.035 2.576 39.286 1.00 44.02 148 ALA B C 1
ATOM 2831 O O . ALA B 1 156 ? 0.715 2.663 40.316 1.00 49.33 148 ALA B O 1
ATOM 2833 N N . LYS B 1 157 ? -1.284 2.801 39.278 1.00 41.74 149 LYS B N 1
ATOM 2834 C CA . LYS B 1 157 ? -1.982 3.104 40.521 1.00 48.96 149 LYS B CA 1
ATOM 2835 C C . LYS B 1 157 ? -1.967 1.909 41.467 1.00 54.37 149 LYS B C 1
ATOM 2836 O O . LYS B 1 157 ? -1.890 2.088 42.689 1.00 52.21 149 LYS B O 1
ATOM 2842 N N . ALA B 1 158 ? -1.999 0.689 40.915 1.00 50.88 150 ALA B N 1
ATOM 2843 C CA . ALA B 1 158 ? -1.945 -0.516 41.739 1.00 44.88 150 ALA B CA 1
ATOM 2844 C C . ALA B 1 158 ? -0.580 -0.700 42.400 1.00 37.87 150 ALA B C 1
ATOM 2845 O O . ALA B 1 158 ? -0.501 -1.202 43.524 1.00 40.05 150 ALA B O 1
ATOM 2847 N N . LYS B 1 159 ? 0.496 -0.298 41.734 1.00 37.83 151 LYS B N 1
ATOM 2848 C CA . LYS B 1 159 ? 1.841 -0.456 42.272 1.00 42.54 151 LYS B CA 1
ATOM 2849 C C . LYS B 1 159 ? 2.275 0.720 43.133 1.00 48.39 151 LYS B C 1
ATOM 2850 O O . LYS B 1 159 ? 3.385 0.694 43.672 1.00 56.41 151 LYS B O 1
ATOM 2856 N N . ALA B 1 160 ? 1.426 1.742 43.276 1.00 46.79 152 ALA B N 1
ATOM 2857 C CA . ALA B 1 160 ? 1.866 3.008 43.847 1.00 49.89 152 ALA B CA 1
ATOM 2858 C C . ALA B 1 160 ? 2.301 2.891 45.304 1.00 48.05 152 ALA B C 1
ATOM 2859 O O . ALA B 1 160 ? 2.998 3.784 45.801 1.00 58.03 152 ALA B O 1
ATOM 2861 N N . GLN B 1 161 ? 1.895 1.842 46.011 1.00 41.58 153 GLN B N 1
ATOM 2862 C CA . GLN B 1 161 ? 2.320 1.667 47.394 1.00 46.74 153 GLN B CA 1
ATOM 2863 C C . GLN B 1 161 ? 3.159 0.405 47.586 1.00 41.20 153 GLN B C 1
ATOM 2864 O O . GLN B 1 161 ? 3.195 -0.156 48.679 1.00 39.75 153 GLN B O 1
ATOM 2870 N N . GLY B 1 162 ? 3.831 -0.066 46.534 1.00 38.02 154 GLY B N 1
ATOM 2871 C CA . GLY B 1 162 ? 4.898 -1.039 46.683 1.00 41.20 154 GLY B CA 1
ATOM 2872 C C . GLY B 1 162 ? 4.567 -2.469 46.307 1.00 41.50 154 GLY B C 1
ATOM 2873 O O . GLY B 1 162 ? 5.472 -3.314 46.329 1.00 42.15 154 GLY B O 1
ATOM 2874 N N . ASN B 1 163 ? 3.322 -2.787 45.977 1.00 34.44 155 ASN B N 1
ATOM 2875 C CA . ASN B 1 163 ? 3.015 -4.143 45.543 1.00 33.04 155 ASN B CA 1
ATOM 2876 C C . ASN B 1 163 ? 3.658 -4.380 44.183 1.00 40.97 155 ASN B C 1
ATOM 2877 O O . ASN B 1 163 ? 3.192 -3.858 43.167 1.00 40.98 155 ASN B O 1
ATOM 2882 N N . GLU B 1 164 ? 4.735 -5.160 44.161 1.00 41.53 156 GLU B N 1
ATOM 2883 C CA . GLU B 1 164 ? 5.469 -5.434 42.937 1.00 43.24 156 GLU B CA 1
ATOM 2884 C C . GLU B 1 164 ? 5.027 -6.732 42.246 1.00 51.47 156 GLU B C 1
ATOM 2885 O O . GLU B 1 164 ? 5.756 -7.247 41.390 1.00 62.33 156 GLU B O 1
ATOM 2887 N N . GLN B 1 165 ? 3.840 -7.249 42.555 1.00 47.94 157 GLN B N 1
ATOM 2888 C CA . GLN B 1 165 ? 3.377 -8.515 41.993 1.00 45.19 157 GLN B CA 1
ATOM 2889 C C . GLN B 1 165 ? 2.079 -8.356 41.210 1.00 39.54 157 GLN B C 1
ATOM 2890 O O . GLN B 1 165 ? 1.159 -9.166 41.325 1.00 43.53 157 GLN B O 1
ATOM 2896 N N . ILE B 1 166 ? 1.993 -7.323 40.399 1.00 33.45 158 ILE B N 1
ATOM 2897 C CA . ILE B 1 166 ? 0.805 -7.038 39.607 1.00 27.44 158 ILE B CA 1
ATOM 2898 C C . ILE B 1 166 ? 0.987 -7.624 38.217 1.00 31.09 158 ILE B C 1
ATOM 2899 O O . ILE B 1 166 ? 2.083 -7.572 37.647 1.00 38.93 158 ILE B O 1
ATOM 2904 N N . MET B 1 167 ? -0.089 -8.188 37.672 1.00 33.40 159 MET B N 1
ATOM 2905 C CA . MET B 1 167 ? -0.139 -8.687 36.306 1.00 26.21 159 MET B CA 1
ATOM 2906 C C . MET B 1 167 ? -1.302 -8.030 35.569 1.00 32.60 159 MET B C 1
ATOM 2907 O O . MET B 1 167 ? -2.297 -7.624 36.184 1.00 30.84 159 MET B O 1
ATOM 2912 N N . ALA B 1 168 ? -1.172 -7.935 34.244 1.00 30.21 160 ALA B N 1
ATOM 2913 C CA . ALA B 1 168 ? -2.196 -7.359 33.378 1.00 25.80 160 ALA B CA 1
ATOM 2914 C C . ALA B 1 168 ? -2.765 -8.460 32.499 1.00 28.77 160 ALA B C 1
ATOM 2915 O O . ALA B 1 168 ? -2.019 -9.117 31.764 1.00 37.49 160 ALA B O 1
ATOM 2917 N N . CYS B 1 169 ? -4.079 -8.638 32.553 1.00 26.88 161 CYS B N 1
ATOM 2918 C CA . CYS B 1 169 ? -4.750 -9.746 31.887 1.00 28.51 161 CYS B CA 1
ATOM 2919 C C . CYS B 1 169 ? -5.639 -9.228 30.767 1.00 25.19 161 CYS B C 1
ATOM 2920 O O . CYS B 1 169 ? -6.564 -8.444 31.012 1.00 29.76 161 CYS B O 1
ATOM 2923 N N . GLU B 1 170 ? -5.364 -9.695 29.551 1.00 29.11 162 GLU B N 1
ATOM 2924 C CA . GLU B 1 170 ? -6.103 -9.326 28.355 1.00 28.59 162 GLU B CA 1
ATOM 2925 C C . GLU B 1 170 ? -7.262 -10.294 28.170 1.00 30.29 162 GLU B C 1
ATOM 2926 O O . GLU B 1 170 ? -7.065 -11.512 28.202 1.00 41.55 162 GLU B O 1
ATOM 2932 N N . ARG B 1 171 ? -8.472 -9.754 27.979 1.00 25.00 163 ARG B N 1
ATOM 2933 C CA . ARG B 1 171 ? -9.651 -10.599 27.807 1.00 25.33 163 ARG B CA 1
ATOM 2934 C C . ARG B 1 171 ? -10.521 -10.174 26.626 1.00 33.18 163 ARG B C 1
ATOM 2935 O O . ARG B 1 171 ? -11.691 -10.565 26.563 1.00 37.84 163 ARG B O 1
ATOM 2943 N N . GLY B 1 172 ? -10.007 -9.364 25.709 1.00 29.19 164 GLY B N 1
ATOM 2944 C CA . GLY B 1 172 ? -10.774 -8.929 24.561 1.00 27.09 164 GLY B CA 1
ATOM 2945 C C . GLY B 1 172 ? -11.329 -7.531 24.741 1.00 32.56 164 GLY B C 1
ATOM 2946 O O . GLY B 1 172 ? -11.353 -6.969 25.837 1.00 36.84 164 GLY B O 1
ATOM 2947 N N . VAL B 1 173 ? -11.787 -6.965 23.621 1.00 29.29 165 VAL B N 1
ATOM 2948 C CA . VAL B 1 173 ? -12.298 -5.601 23.562 1.00 25.38 165 VAL B CA 1
ATOM 2949 C C . VAL B 1 173 ? -13.599 -5.606 22.768 1.00 29.38 165 VAL B C 1
ATOM 2950 O O . VAL B 1 173 ? -13.751 -6.367 21.803 1.00 32.58 165 VAL B O 1
ATOM 2954 N N . SER B 1 174 ? -14.548 -4.769 23.192 1.00 31.08 166 SER B N 1
ATOM 2955 C CA . SER B 1 174 ? -15.859 -4.701 22.554 1.00 30.83 166 SER B CA 1
ATOM 2956 C C . SER B 1 174 ? -15.738 -4.398 21.066 1.00 26.59 166 SER B C 1
ATOM 2957 O O . SER B 1 174 ? -14.951 -3.541 20.647 1.00 24.78 166 SER B O 1
ATOM 2960 N N . PHE B 1 175 ? -16.523 -5.119 20.263 1.00 26.26 167 PHE B N 1
ATOM 2961 C CA . PHE B 1 175 ? -16.501 -4.980 18.801 1.00 29.98 167 PHE B CA 1
ATOM 2962 C C . PHE B 1 175 ? -17.948 -4.944 18.318 1.00 33.89 167 PHE B C 1
ATOM 2963 O O . PHE B 1 175 ? -18.571 -5.989 18.094 1.00 31.16 167 PHE B O 1
ATOM 2971 N N . GLY B 1 176 ? -18.479 -3.737 18.164 1.00 29.78 168 GLY B N 1
ATOM 2972 C CA . GLY B 1 176 ? -19.883 -3.687 17.840 1.00 33.55 168 GLY B CA 1
ATOM 2973 C C . GLY B 1 176 ? -20.706 -4.259 18.978 1.00 32.11 168 GLY B C 1
ATOM 2974 O O . GLY B 1 176 ? -20.312 -4.230 20.149 1.00 38.64 168 GLY B O 1
ATOM 2975 N N . TYR B 1 177 ? -21.860 -4.808 18.629 1.00 33.61 169 TYR B N 1
ATOM 2976 C CA . TYR B 1 177 ? -22.721 -5.436 19.618 1.00 39.47 169 TYR B CA 1
ATOM 2977 C C . TYR B 1 177 ? -22.412 -6.926 19.748 1.00 40.62 169 TYR B C 1
ATOM 2978 O O . TYR B 1 177 ? -22.189 -7.618 18.749 1.00 41.10 169 TYR B O 1
ATOM 2987 N N . ASN B 1 178 ? -22.377 -7.401 20.997 1.00 40.53 170 ASN B N 1
ATOM 2988 C CA . ASN B 1 178 ? -22.348 -8.832 21.330 1.00 46.14 170 ASN B CA 1
ATOM 2989 C C . ASN B 1 178 ? -21.177 -9.557 20.676 1.00 42.90 170 ASN B C 1
ATOM 2990 O O . ASN B 1 178 ? -21.320 -10.663 20.151 1.00 50.24 170 ASN B O 1
ATOM 2995 N N . ASN B 1 179 ? -20.001 -8.944 20.745 1.00 31.21 171 ASN B N 1
ATOM 2996 C CA . ASN B 1 179 ? -18.835 -9.519 20.092 1.00 27.14 171 ASN B CA 1
ATOM 2997 C C . ASN B 1 179 ? -17.583 -8.948 20.729 1.00 31.69 171 ASN B C 1
ATOM 2998 O O . ASN B 1 179 ? -17.457 -7.729 20.876 1.00 34.07 171 ASN B O 1
ATOM 3003 N N . LEU B 1 180 ? -16.658 -9.828 21.078 1.00 28.63 172 LEU B N 1
ATOM 3004 C CA . LEU B 1 180 ? -15.351 -9.436 21.568 1.00 24.89 172 LEU B CA 1
ATOM 3005 C C . LEU B 1 180 ? -14.314 -9.865 20.546 1.00 34.29 172 LEU B C 1
ATOM 3006 O O . LEU B 1 180 ? -14.361 -10.994 20.038 1.00 33.65 172 LEU B O 1
ATOM 3011 N N . VAL B 1 181 ? -13.380 -8.974 20.257 1.00 30.29 173 VAL B N 1
ATOM 3012 C CA . VAL B 1 181 ? -12.282 -9.284 19.360 1.00 30.21 173 VAL B CA 1
ATOM 3013 C C . VAL B 1 181 ? -11.000 -9.239 20.175 1.00 29.24 173 VAL B C 1
ATOM 3014 O O . VAL B 1 181 ? -10.874 -8.466 21.132 1.00 31.10 173 VAL B O 1
ATOM 3018 N N . SER B 1 182 ? -10.063 -10.112 19.823 1.00 30.59 174 SER B N 1
ATOM 3019 C CA . SER B 1 182 ? -8.768 -10.185 20.492 1.00 28.77 174 SER B CA 1
ATOM 3020 C C . SER B 1 182 ? -7.759 -9.424 19.636 1.00 30.79 174 SER B C 1
ATOM 3021 O O . SER B 1 1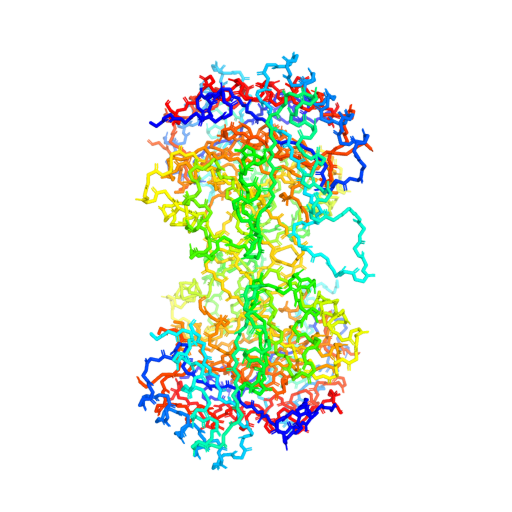82 ? -7.236 -9.953 18.654 1.00 43.00 174 SER B O 1
ATOM 3024 N N . ASP B 1 183 ? -7.510 -8.168 20.001 1.00 26.17 175 ASP B N 1
ATOM 3025 C CA . ASP B 1 183 ? -6.529 -7.318 19.330 1.00 22.91 175 ASP B CA 1
ATOM 3026 C C . ASP B 1 183 ? -5.145 -7.685 19.846 1.00 28.61 175 ASP B C 1
ATOM 3027 O O . ASP B 1 183 ? -4.754 -7.277 20.939 1.00 28.96 175 ASP B O 1
ATOM 3032 N N . MET B 1 184 ? -4.384 -8.426 19.032 1.00 34.81 176 MET B N 1
ATOM 3033 C CA . MET B 1 184 ? -3.089 -8.950 19.459 1.00 33.04 176 MET B CA 1
ATOM 3034 C C . MET B 1 184 ? -2.061 -7.853 19.730 1.00 27.49 176 MET B C 1
ATOM 3035 O O . MET B 1 184 ? -1.089 -8.102 20.449 1.00 29.63 176 MET B O 1
ATOM 3040 N N . ARG B 1 185 ? -2.257 -6.645 19.196 1.00 27.19 177 ARG B N 1
ATOM 3041 C CA . ARG B 1 185 ? -1.351 -5.550 19.542 1.00 31.27 177 ARG B CA 1
ATOM 3042 C C . ARG B 1 185 ? -1.368 -5.268 21.041 1.00 27.37 177 ARG B C 1
ATOM 3043 O O . ARG B 1 185 ? -0.359 -4.836 21.605 1.00 29.57 177 ARG B O 1
ATOM 3051 N N . SER B 1 186 ? -2.498 -5.519 21.700 1.00 20.50 178 SER B N 1
ATOM 3052 C CA . SER B 1 186 ? -2.601 -5.222 23.117 1.00 24.58 178 SER B CA 1
ATOM 3053 C C . SER B 1 186 ? -1.583 -6.020 23.922 1.00 27.81 178 SER B C 1
ATOM 3054 O O . SER B 1 186 ? -1.063 -5.528 24.931 1.00 29.31 178 SER B O 1
ATOM 3057 N N . LEU B 1 187 ? -1.272 -7.237 23.477 1.00 22.66 179 LEU B N 1
ATOM 3058 C CA . LEU B 1 187 ? -0.266 -8.043 24.154 1.00 23.21 179 LEU B CA 1
ATOM 3059 C C . LEU B 1 187 ? 1.106 -7.387 24.090 1.00 34.26 179 LEU B C 1
ATOM 3060 O O . LEU B 1 187 ? 1.914 -7.535 25.024 1.00 30.85 179 LEU B O 1
ATOM 3065 N N . VAL B 1 188 ? 1.385 -6.653 23.007 1.00 23.56 180 VAL B N 1
ATOM 3066 C CA . VAL B 1 188 ? 2.668 -5.967 22.883 1.00 28.23 180 VAL B CA 1
ATOM 3067 C C . VAL B 1 188 ? 2.655 -4.657 23.658 1.00 29.96 180 VAL B C 1
ATOM 3068 O O . VAL B 1 188 ? 3.575 -4.368 24.431 1.00 37.71 180 VAL B O 1
ATOM 3072 N N . ILE B 1 189 ? 1.603 -3.856 23.478 1.00 25.86 181 ILE B N 1
ATOM 3073 C CA . ILE B 1 189 ? 1.533 -2.551 24.132 1.00 32.39 181 ILE B CA 1
ATOM 3074 C C . ILE B 1 189 ? 1.613 -2.701 25.643 1.00 33.66 181 ILE B C 1
ATOM 3075 O O . ILE B 1 189 ? 2.297 -1.927 26.318 1.00 29.63 181 ILE B O 1
ATOM 3080 N N . MET B 1 190 ? 0.901 -3.679 26.201 1.00 35.61 182 MET B N 1
ATOM 3081 C CA . MET B 1 190 ? 0.845 -3.796 27.652 1.00 33.71 182 MET B CA 1
ATOM 3082 C C . MET B 1 190 ? 2.154 -4.273 28.272 1.00 38.11 182 MET B C 1
ATOM 3083 O O . MET B 1 190 ? 2.281 -4.233 29.499 1.00 39.19 182 MET B O 1
ATOM 3088 N N . ARG B 1 191 ? 3.127 -4.719 27.473 1.00 34.52 183 ARG B N 1
ATOM 3089 C CA . ARG B 1 191 ? 4.460 -4.954 28.018 1.00 28.50 183 ARG B CA 1
ATOM 3090 C C . ARG B 1 191 ? 5.050 -3.688 28.632 1.00 42.59 183 ARG B C 1
ATOM 3091 O O . ARG B 1 191 ? 5.941 -3.783 29.484 1.00 43.61 183 ARG B O 1
ATOM 3099 N N . GLU B 1 192 ? 4.581 -2.507 28.209 1.00 42.10 184 GLU B N 1
ATOM 3100 C CA . GLU B 1 192 ? 5.062 -1.236 28.748 1.00 40.95 184 GLU B CA 1
ATOM 3101 C C . GLU B 1 192 ? 4.616 -0.992 30.190 1.00 39.99 184 GLU B C 1
ATOM 3102 O O . GLU B 1 192 ? 5.127 -0.067 30.828 1.00 35.31 184 GLU B O 1
ATOM 3108 N N . THR B 1 193 ? 3.668 -1.773 30.712 1.00 39.53 185 THR B N 1
ATOM 3109 C CA . THR B 1 193 ? 3.333 -1.698 32.130 1.00 34.81 185 THR B CA 1
ATOM 3110 C C . THR B 1 193 ? 4.465 -2.187 33.024 1.00 38.00 185 THR B C 1
ATOM 3111 O O . THR B 1 193 ? 4.402 -1.986 34.240 1.00 39.01 185 THR B O 1
ATOM 3115 N N . GLY B 1 194 ? 5.465 -2.863 32.469 1.00 40.03 186 GLY B N 1
ATOM 3116 C CA . GLY B 1 194 ? 6.471 -3.480 33.301 1.00 43.55 186 GLY B CA 1
ATOM 3117 C C . GLY B 1 194 ? 5.968 -4.685 34.061 1.00 50.60 186 GLY B C 1
ATOM 3118 O O . GLY B 1 194 ? 6.538 -5.034 35.098 1.00 61.14 186 GLY B O 1
ATOM 3119 N N . CYS B 1 195 ? 4.904 -5.318 33.586 1.00 39.83 187 CYS B N 1
ATOM 3120 C CA . CYS B 1 195 ? 4.261 -6.433 34.261 1.00 31.99 187 CYS B CA 1
ATOM 3121 C C . CYS B 1 195 ? 4.140 -7.607 33.309 1.00 21.59 187 CYS B C 1
ATOM 3122 O O . CYS B 1 195 ? 4.096 -7.426 32.089 1.00 32.23 187 CYS B O 1
ATOM 3125 N N . PRO B 1 196 ? 4.048 -8.823 33.837 1.00 26.56 188 PRO B N 1
ATOM 3126 C CA . PRO B 1 196 ? 3.703 -9.962 32.982 1.00 27.09 188 PRO B CA 1
ATOM 3127 C C . PRO B 1 196 ? 2.327 -9.755 32.368 1.00 32.06 188 PRO B C 1
ATOM 3128 O O . PRO B 1 196 ? 1.397 -9.297 33.035 1.00 38.72 188 PRO B O 1
ATOM 3132 N N . VAL B 1 197 ? 2.201 -10.083 31.081 1.00 31.29 189 VAL B N 1
ATOM 3133 C CA . VAL B 1 197 ? 0.920 -10.030 30.387 1.00 22.61 189 VAL B CA 1
ATOM 3134 C C . VAL B 1 197 ? 0.332 -11.435 30.335 1.00 30.90 189 VAL B C 1
ATOM 3135 O O . VAL B 1 197 ? 0.980 -12.373 29.858 1.00 34.35 189 VAL B O 1
ATOM 3139 N N . VAL B 1 198 ? -0.901 -11.570 30.820 1.00 35.18 190 VAL B N 1
ATOM 3140 C CA . VAL B 1 198 ? -1.636 -12.827 30.870 1.00 33.49 190 VAL B CA 1
ATOM 3141 C C . VAL B 1 198 ? -2.739 -12.769 29.824 1.00 35.28 190 VAL B C 1
ATOM 3142 O O . VAL B 1 198 ? -3.383 -11.727 29.652 1.00 30.70 190 VAL B O 1
ATOM 3146 N N . TYR B 1 199 ? -2.956 -13.879 29.118 1.00 32.88 191 TYR B N 1
ATOM 3147 C CA . TYR B 1 199 ? -3.965 -13.942 28.069 1.00 22.74 191 TYR B CA 1
ATOM 3148 C C . TYR B 1 199 ? -5.119 -14.833 28.510 1.00 25.97 191 TYR B C 1
ATOM 3149 O O . TYR B 1 199 ? -4.927 -16.023 28.791 1.00 24.36 191 TYR B O 1
ATOM 3158 N N . ASP B 1 200 ? -6.314 -14.254 28.562 1.00 24.91 192 ASP B N 1
ATOM 3159 C CA . ASP B 1 200 ? -7.542 -14.992 28.836 1.00 31.75 192 ASP B CA 1
ATOM 3160 C C . ASP B 1 200 ? -8.050 -15.587 27.527 1.00 39.18 192 ASP B C 1
ATOM 3161 O O . ASP B 1 200 ? -8.653 -14.895 26.706 1.00 34.20 192 ASP B O 1
ATOM 3166 N N . ALA B 1 201 ? -7.805 -16.879 27.319 1.00 45.21 193 ALA B N 1
ATOM 3167 C CA . ALA B 1 201 ? -8.169 -17.499 26.051 1.00 43.67 193 ALA B CA 1
ATOM 3168 C C . ALA B 1 201 ? -9.636 -17.920 25.971 1.00 45.97 193 ALA B C 1
ATOM 3169 O O . ALA B 1 201 ? -10.140 -18.137 24.867 1.00 51.64 193 ALA B O 1
ATOM 3171 N N . THR B 1 202 ? -10.335 -18.033 27.096 1.00 46.40 194 THR B N 1
ATOM 3172 C CA . THR B 1 202 ? -11.704 -18.515 27.093 1.00 52.30 194 THR B CA 1
ATOM 3173 C C . THR B 1 202 ? -12.719 -17.389 27.276 1.00 58.99 194 THR B C 1
ATOM 3174 O O . THR B 1 202 ? -13.918 -17.645 27.172 1.00 59.98 194 THR B O 1
ATOM 3178 N N . HIS B 1 203 ? -12.287 -16.137 27.456 1.00 69.31 195 HIS B N 1
ATOM 3179 C CA . HIS B 1 203 ? -13.224 -15.026 27.667 1.00 84.47 195 HIS B CA 1
ATOM 3180 C C . HIS B 1 203 ? -13.207 -14.014 26.547 1.00 87.31 195 HIS B C 1
ATOM 3181 O O . HIS B 1 203 ? -14.227 -13.380 26.248 1.00 89.30 195 HIS B O 1
ATOM 3188 N N . SER B 1 204 ? -12.088 -13.912 25.879 1.00 88.44 196 SER B N 1
ATOM 3189 C CA . SER B 1 204 ? -12.025 -13.083 24.705 1.00 92.21 196 SER B CA 1
ATOM 3190 C C . SER B 1 204 ? -12.674 -13.722 23.471 1.00 89.75 196 SER B C 1
ATOM 3191 O O . SER B 1 204 ? -12.515 -13.216 22.350 1.00 84.85 196 SER B O 1
ATOM 3194 N N . VAL B 1 205 ? -13.340 -14.851 23.669 1.00 87.87 197 VAL B N 1
ATOM 3195 C CA . VAL B 1 205 ? -14.228 -15.438 22.687 1.00 89.64 197 VAL B CA 1
ATOM 3196 C C . VAL B 1 205 ? -15.656 -15.066 23.016 1.00 94.94 197 VAL B C 1
ATOM 3197 O O . VAL B 1 205 ? -16.376 -14.628 22.120 1.00 92.74 197 VAL B O 1
ATOM 3201 N N . GLN B 1 206 ? -16.031 -15.113 24.309 1.00 99.14 198 GLN B N 1
ATOM 3202 C CA . GLN B 1 206 ? -17.425 -14.986 24.807 1.00 101.47 198 GLN B CA 1
ATOM 3203 C C . GLN B 1 206 ? -18.525 -14.565 23.806 1.00 104.76 198 GLN B C 1
ATOM 3204 O O . GLN B 1 206 ? -18.946 -13.408 23.755 1.00 105.93 198 GLN B O 1
ATOM 3206 N N . GLN B 1 218 ? -18.474 -21.068 18.814 1.00 74.84 210 GLN B N 1
ATOM 3207 C CA . GLN B 1 218 ? -17.563 -20.014 19.251 1.00 76.38 210 GLN B CA 1
ATOM 3208 C C . GLN B 1 218 ? -16.409 -20.581 20.084 1.00 73.06 210 GLN B C 1
ATOM 3209 O O . GLN B 1 218 ? -15.422 -19.890 20.368 1.00 56.95 210 GLN B O 1
ATOM 3215 N N . ARG B 1 219 ? -16.526 -21.860 20.444 1.00 79.08 211 ARG B N 1
ATOM 3216 C CA . ARG B 1 219 ? -15.473 -22.528 21.198 1.00 75.78 211 ARG B CA 1
ATOM 3217 C C . ARG B 1 219 ? -14.334 -23.012 20.312 1.00 69.79 211 ARG B C 1
ATOM 3218 O O . ARG B 1 219 ? -13.215 -23.181 20.805 1.00 69.36 211 ARG B O 1
ATOM 3220 N N . GLU B 1 220 ? -14.586 -23.227 19.020 1.00 71.66 212 GLU B N 1
ATOM 3221 C CA A GLU B 1 220 ? -13.546 -23.709 18.119 0.46 68.59 212 GLU B CA 1
ATOM 3222 C CA B GLU B 1 220 ? -13.539 -23.712 18.129 0.54 68.54 212 GLU B CA 1
ATOM 3223 C C . GLU B 1 220 ? -12.458 -22.670 17.859 1.00 65.47 212 GLU B C 1
ATOM 3224 O O . GLU B 1 220 ? -11.430 -23.013 17.265 1.00 69.14 212 GLU B O 1
ATOM 3235 N N . PHE B 1 221 ? -12.652 -21.420 18.285 1.00 43.11 213 PHE B N 1
ATOM 3236 C CA . PHE B 1 221 ? -11.633 -20.391 18.136 1.00 30.05 213 PHE B CA 1
ATOM 3237 C C . PHE B 1 221 ? -10.682 -20.315 19.322 1.00 37.33 213 PHE B C 1
ATOM 3238 O O . PHE B 1 221 ? -9.630 -19.671 19.208 1.00 37.67 213 PHE B O 1
ATOM 3246 N N . ILE B 1 222 ? -11.024 -20.947 20.452 1.00 32.98 214 ILE B N 1
ATOM 3247 C CA . ILE B 1 222 ? -10.146 -20.899 21.626 1.00 35.59 214 ILE B CA 1
ATOM 3248 C C . ILE B 1 222 ? -8.739 -21.405 21.319 1.00 34.13 214 ILE B C 1
ATOM 3249 O O . ILE B 1 222 ? -7.771 -20.700 21.644 1.00 35.52 214 ILE B O 1
ATOM 3254 N N . PRO B 1 223 ? -8.544 -22.593 20.729 1.00 42.34 215 PRO B N 1
ATOM 3255 C CA . PRO B 1 223 ? -7.160 -23.015 20.450 1.00 43.28 215 PRO B CA 1
ATOM 3256 C C . PRO B 1 223 ? -6.452 -22.096 19.476 1.00 43.93 215 PRO B C 1
ATOM 3257 O O . PRO B 1 223 ? -5.260 -21.809 19.655 1.00 39.01 215 PRO B O 1
ATOM 3261 N N . ALA B 1 224 ? -7.158 -21.627 18.444 1.00 35.70 216 ALA B N 1
ATOM 3262 C CA . ALA B 1 224 ? -6.547 -20.721 17.478 1.00 31.50 216 ALA B CA 1
ATOM 3263 C C . ALA B 1 224 ? -6.068 -19.436 18.148 1.00 32.69 216 ALA B C 1
ATOM 3264 O O . ALA B 1 224 ? -4.938 -18.985 17.921 1.00 29.51 216 ALA B O 1
ATOM 3266 N N . LEU B 1 225 ? -6.918 -18.822 18.975 1.00 36.31 217 LEU B N 1
ATOM 3267 C CA . LEU B 1 225 ? -6.537 -17.559 19.603 1.00 31.57 217 LEU B CA 1
ATOM 3268 C C . LEU B 1 225 ? -5.435 -17.744 20.642 1.00 28.34 217 LEU B C 1
ATOM 3269 O O . LEU B 1 225 ? -4.574 -16.870 20.790 1.00 24.43 217 LEU B O 1
ATOM 3274 N N . ALA B 1 226 ? -5.423 -18.872 21.352 1.00 32.90 218 ALA B N 1
ATOM 3275 C CA . ALA B 1 226 ? -4.348 -19.109 22.310 1.00 32.75 218 ALA B CA 1
ATOM 3276 C C . ALA B 1 226 ? -3.013 -19.262 21.598 1.00 27.23 218 ALA B C 1
ATOM 3277 O O . ALA B 1 226 ? -1.992 -18.737 22.061 1.00 31.93 218 ALA B O 1
ATOM 3279 N N . ARG B 1 227 ? -3.001 -19.969 20.464 1.00 28.16 219 ARG B N 1
ATOM 3280 C CA . ARG B 1 227 ? -1.774 -20.089 19.680 1.00 32.83 219 ARG B CA 1
ATOM 3281 C C . ARG B 1 227 ? -1.284 -18.712 19.252 1.00 29.02 219 ARG B C 1
ATOM 3282 O O . ARG B 1 227 ? -0.099 -18.389 19.396 1.00 27.47 219 ARG B O 1
ATOM 3290 N N . ALA B 1 228 ? -2.201 -17.871 18.765 1.00 33.30 220 ALA B N 1
ATOM 3291 C CA . ALA B 1 228 ? -1.839 -16.518 18.357 1.00 36.38 220 ALA B CA 1
ATOM 3292 C C . ALA B 1 228 ? -1.192 -15.756 19.507 1.00 40.43 220 ALA B C 1
ATOM 3293 O O . ALA B 1 228 ? -0.082 -15.225 19.368 1.00 35.65 220 ALA B O 1
ATOM 3295 N N . ALA B 1 229 ? -1.851 -15.729 20.670 1.00 42.11 221 ALA B N 1
ATOM 3296 C CA . ALA B 1 229 ? -1.313 -14.969 21.794 1.00 34.37 221 ALA B CA 1
ATOM 3297 C C . ALA B 1 229 ? 0.069 -15.473 22.191 1.00 31.55 221 ALA B C 1
ATOM 3298 O O . ALA B 1 229 ? 0.992 -14.680 22.413 1.00 31.96 221 ALA B O 1
ATOM 3300 N N . VAL B 1 230 ? 0.244 -16.791 22.252 1.00 34.04 222 VAL B N 1
ATOM 3301 C CA . VAL B 1 230 ? 1.533 -17.330 22.662 1.00 33.88 222 VAL B CA 1
ATOM 3302 C C . VAL B 1 230 ? 2.606 -17.014 21.624 1.00 29.24 222 VAL B C 1
ATOM 3303 O O . VAL B 1 230 ? 3.749 -16.697 21.973 1.00 31.20 222 VAL B O 1
ATOM 3307 N N . ALA B 1 231 ? 2.251 -17.053 20.335 1.00 24.53 223 ALA B N 1
ATOM 3308 C CA . ALA B 1 231 ? 3.235 -16.735 19.305 1.00 25.92 223 ALA B CA 1
ATOM 3309 C C . ALA B 1 231 ? 3.630 -15.268 19.347 1.00 27.58 223 ALA B C 1
ATOM 3310 O O . ALA B 1 231 ? 4.779 -14.923 19.047 1.00 32.49 223 ALA B O 1
ATOM 3312 N N . VAL B 1 232 ? 2.691 -14.394 19.701 1.00 27.17 224 VAL B N 1
ATOM 3313 C CA . VAL B 1 232 ? 3.017 -12.985 19.873 1.00 24.73 224 VAL B CA 1
ATOM 3314 C C . VAL B 1 232 ? 3.987 -12.808 21.025 1.00 29.19 224 VAL B C 1
ATOM 3315 O O . VAL B 1 232 ? 4.889 -11.962 20.975 1.00 32.91 224 VAL B O 1
ATOM 3319 N N . GLY B 1 233 ? 3.825 -13.607 22.078 1.00 31.49 225 GLY B N 1
ATOM 3320 C CA . GLY B 1 233 ? 4.658 -13.493 23.258 1.00 22.96 225 GLY B CA 1
ATOM 3321 C C . GLY B 1 233 ? 3.861 -13.009 24.451 1.00 30.20 225 GLY B C 1
ATOM 3322 O O . GLY B 1 233 ? 3.445 -11.846 24.501 1.00 32.53 225 GLY B O 1
ATOM 3323 N N . ILE B 1 234 ? 3.619 -13.904 25.409 1.00 29.18 226 ILE B N 1
ATOM 3324 C CA . ILE B 1 234 ? 2.906 -13.587 26.641 1.00 29.63 226 ILE B CA 1
ATOM 3325 C C . ILE B 1 234 ? 3.646 -14.256 27.791 1.00 31.63 226 ILE B C 1
ATOM 3326 O O . ILE B 1 234 ? 4.580 -15.033 27.589 1.00 28.11 226 ILE B O 1
ATOM 3331 N N . SER B 1 235 ? 3.213 -13.945 29.009 1.00 31.87 227 SER B N 1
ATOM 3332 C CA . SER B 1 235 ? 3.783 -14.540 30.210 1.00 29.84 227 SER B CA 1
ATOM 3333 C C . SER B 1 235 ? 2.971 -15.720 30.729 1.00 31.61 227 SER B C 1
ATOM 3334 O O . SER B 1 235 ? 3.547 -16.704 31.199 1.00 30.22 227 SER B O 1
ATOM 3337 N N . GLY B 1 236 ? 1.646 -15.664 30.618 1.00 33.17 228 GLY B N 1
ATOM 3338 C CA . GLY B 1 236 ? 0.804 -16.707 31.172 1.00 34.83 228 GLY B CA 1
ATOM 3339 C C . GLY B 1 236 ? -0.498 -16.813 30.404 1.00 45.13 228 GLY B C 1
ATOM 3340 O O . GLY B 1 236 ? -0.898 -15.899 29.672 1.00 42.31 228 GLY B O 1
ATOM 3341 N N . LEU B 1 237 ? -1.151 -17.958 30.576 1.00 40.46 229 LEU B N 1
ATOM 3342 C CA . LEU B 1 237 ? -2.446 -18.239 29.980 1.00 33.10 229 LEU B CA 1
ATOM 3343 C C . LEU B 1 237 ? -3.493 -18.378 31.071 1.00 35.24 229 LEU B C 1
ATOM 3344 O O . LEU B 1 237 ? -3.215 -18.937 32.138 1.00 36.09 229 LEU B O 1
ATOM 3349 N N . PHE B 1 238 ? -4.699 -17.888 30.783 1.00 29.37 230 PHE B N 1
ATOM 3350 C CA . PHE B 1 238 ? -5.856 -17.991 31.666 1.00 32.69 230 PHE B CA 1
ATOM 3351 C C . PHE B 1 238 ? -6.942 -18.748 30.911 1.00 42.71 230 PHE B C 1
ATOM 3352 O O . PHE B 1 238 ? -7.312 -18.352 29.797 1.00 42.11 230 PHE B O 1
ATOM 3360 N N . MET B 1 239 ? -7.451 -19.831 31.510 1.00 42.32 231 MET B N 1
ATOM 3361 C CA . MET B 1 239 ? -8.387 -20.708 30.814 1.00 38.17 231 MET B CA 1
ATOM 3362 C C . MET B 1 239 ? -9.426 -21.304 31.753 1.00 36.39 231 MET B C 1
ATOM 3363 O O . MET B 1 239 ? -9.103 -21.769 32.848 1.00 46.46 231 MET B O 1
ATOM 3368 N N . GLU B 1 240 ? -10.675 -21.281 31.307 1.00 37.31 232 GLU B N 1
ATOM 3369 C CA . GLU B 1 240 ? -11.767 -22.011 31.935 1.00 50.03 232 GLU B CA 1
ATOM 3370 C C . GLU B 1 240 ? -11.902 -23.389 31.288 1.00 50.53 232 GLU B C 1
ATOM 3371 O O . GLU B 1 240 ? -11.807 -23.523 30.065 1.00 55.88 232 GLU B O 1
ATOM 3377 N N . THR B 1 241 ? -12.108 -24.415 32.118 1.00 55.03 233 THR B N 1
ATOM 3378 C CA . THR B 1 241 ? -12.117 -25.808 31.683 1.00 65.27 233 THR B CA 1
ATOM 3379 C C . THR B 1 241 ? -13.409 -26.494 32.107 1.00 67.63 233 THR B C 1
ATOM 3380 O O . THR B 1 241 ? -13.994 -26.172 33.145 1.00 63.75 233 THR B O 1
ATOM 3384 N N . HIS B 1 242 ? -13.830 -27.467 31.299 1.00 73.25 234 HIS B N 1
ATOM 3385 C CA . HIS B 1 242 ? -15.077 -28.195 31.500 1.00 77.28 234 HIS B CA 1
ATOM 3386 C C . HIS B 1 242 ? -14.778 -29.686 31.599 1.00 75.73 234 HIS B C 1
ATOM 3387 O O . HIS B 1 242 ? -14.145 -30.251 30.691 1.00 75.80 234 HIS B O 1
ATOM 3394 N N . PRO B 1 243 ? -15.202 -30.365 32.680 1.00 82.89 235 PRO B N 1
ATOM 3395 C CA . PRO B 1 243 ? -15.127 -31.818 32.898 1.00 85.31 235 PRO B CA 1
ATOM 3396 C C . PRO B 1 243 ? -16.213 -32.620 32.179 1.00 81.64 235 PRO B C 1
ATOM 3397 O O . PRO B 1 243 ? -16.527 -32.343 31.022 1.00 77.78 235 PRO B O 1
ATOM 3401 N N . ASN B 1 254 ? -18.549 -21.406 26.787 1.00 77.91 246 ASN B N 1
ATOM 3402 C CA . ASN B 1 254 ? -17.250 -20.937 26.320 1.00 74.57 246 ASN B CA 1
ATOM 3403 C C . ASN B 1 254 ? -16.093 -21.479 27.169 1.00 78.15 246 ASN B C 1
ATOM 3404 O O . ASN B 1 254 ? -15.229 -20.724 27.621 1.00 85.44 246 ASN B O 1
ATOM 3406 N N . SER B 1 255 ? -16.088 -22.793 27.384 1.00 79.67 247 SER B N 1
ATOM 3407 C CA . SER B 1 255 ? -15.029 -23.474 28.112 1.00 77.29 247 SER B CA 1
ATOM 3408 C C . SER B 1 255 ? -14.354 -24.506 27.216 1.00 74.04 247 SER B C 1
ATOM 3409 O O . SER B 1 255 ? -14.954 -25.012 26.261 1.00 79.03 247 SER B O 1
ATOM 3412 N N . TRP B 1 256 ? -13.103 -24.831 27.547 1.00 62.28 248 TRP B N 1
ATOM 3413 C CA . TRP B 1 256 ? -12.364 -25.857 26.824 1.00 59.23 248 TRP B CA 1
ATOM 3414 C C . TRP B 1 256 ? -12.486 -27.181 27.558 1.00 58.72 248 TRP B C 1
ATOM 3415 O O . TRP B 1 256 ? -12.307 -27.219 28.781 1.00 53.23 248 TRP B O 1
ATOM 3426 N N . PRO B 1 257 ? -12.807 -28.275 26.870 1.00 65.71 249 PRO B N 1
ATOM 3427 C CA . PRO B 1 257 ? -12.966 -29.562 27.566 1.00 66.08 249 PRO B CA 1
ATOM 3428 C C . PRO B 1 257 ? -11.660 -30.043 28.190 1.00 62.09 249 PRO B C 1
ATOM 3429 O O . PRO B 1 257 ? -10.582 -29.908 27.610 1.00 54.76 249 PRO B O 1
ATOM 3433 N N . LEU B 1 258 ? -11.780 -30.622 29.388 1.00 54.09 250 LEU B N 1
ATOM 3434 C CA . LEU B 1 258 ? -10.612 -31.057 30.156 1.00 47.43 250 LEU B CA 1
ATOM 3435 C C . LEU B 1 258 ? -9.805 -32.119 29.422 1.00 50.74 250 LEU B C 1
ATOM 3436 O O . LEU B 1 258 ? -8.569 -32.124 29.480 1.00 50.28 250 LEU B O 1
ATOM 3441 N N . ASP B 1 259 ? -10.478 -33.027 28.722 1.00 56.04 251 ASP B N 1
ATOM 3442 C CA . ASP B 1 259 ? -9.762 -34.093 28.040 1.00 56.65 251 ASP B CA 1
ATOM 3443 C C . ASP B 1 259 ? -9.099 -33.608 26.762 1.00 48.84 251 ASP B C 1
ATOM 3444 O O . ASP B 1 259 ? -8.433 -34.398 26.086 1.00 52.09 251 ASP B O 1
ATOM 3449 N N . LYS B 1 260 ? -9.267 -32.333 26.420 1.00 36.39 252 LYS B N 1
ATOM 3450 C CA . LYS B 1 260 ? -8.562 -31.733 25.302 1.00 40.14 252 LYS B CA 1
ATOM 3451 C C . LYS B 1 260 ? -7.522 -30.716 25.746 1.00 39.94 252 LYS B C 1
ATOM 3452 O O . LYS B 1 260 ? -6.863 -30.109 24.892 1.00 45.37 252 LYS B O 1
ATOM 3458 N N . MET B 1 261 ? -7.348 -30.526 27.059 1.00 41.28 253 MET B N 1
ATOM 3459 C CA . MET B 1 261 ? -6.420 -29.517 27.561 1.00 44.40 253 MET B CA 1
ATOM 3460 C C . MET B 1 261 ? -4.966 -29.897 27.294 1.00 47.59 253 MET B C 1
ATOM 3461 O O . MET B 1 261 ? -4.154 -29.037 26.933 1.00 52.30 253 MET B O 1
ATOM 3466 N N . LYS B 1 262 ? -4.607 -31.172 27.469 1.00 43.05 254 LYS B N 1
ATOM 3467 C CA . LYS B 1 262 ? -3.194 -31.524 27.365 1.00 45.41 254 LYS B CA 1
ATOM 3468 C C . LYS B 1 262 ? -2.688 -31.373 25.933 1.00 46.11 254 LYS B C 1
ATOM 3469 O O . LYS B 1 262 ? -1.588 -30.852 25.716 1.00 51.24 254 LYS B O 1
ATOM 3475 N N . GLN B 1 263 ? -3.476 -31.807 24.943 1.00 40.34 255 GLN B N 1
ATOM 3476 C CA . GLN B 1 263 ? -3.068 -31.619 23.552 1.00 41.17 255 GLN B CA 1
ATOM 3477 C C . GLN B 1 263 ? -2.903 -30.137 23.219 1.00 38.62 255 GLN B C 1
ATOM 3478 O O . GLN B 1 263 ? -1.917 -29.747 22.580 1.00 33.71 255 GLN B O 1
ATOM 3480 N N . LEU B 1 264 ? -3.832 -29.290 23.679 1.00 33.70 256 LEU B N 1
ATOM 3481 C CA . LEU B 1 264 ? -3.725 -27.859 23.398 1.00 30.99 256 LEU B CA 1
ATOM 3482 C C . LEU B 1 264 ? -2.483 -27.267 24.049 1.00 40.37 256 LEU B C 1
ATOM 3483 O O . LEU B 1 264 ? -1.698 -26.563 23.399 1.00 39.03 256 LEU B O 1
ATOM 3488 N N . LEU B 1 265 ? -2.284 -27.552 25.339 1.00 38.01 257 LEU B N 1
ATOM 3489 C CA . LEU B 1 265 ? -1.108 -27.040 26.027 1.00 36.24 257 LEU B CA 1
ATOM 3490 C C . LEU B 1 265 ? 0.170 -27.568 25.389 1.00 36.58 257 LEU B C 1
ATOM 3491 O O . LEU B 1 265 ? 1.183 -26.858 25.351 1.00 36.66 257 LEU B O 1
ATOM 3496 N N . GLU B 1 266 ? 0.145 -28.805 24.881 1.00 34.27 258 GLU B N 1
ATOM 3497 C CA . GLU B 1 266 ? 1.314 -29.328 24.179 1.00 44.37 258 GLU B CA 1
ATOM 3498 C C . GLU B 1 266 ? 1.651 -28.473 22.967 1.00 38.30 258 GLU B C 1
ATOM 3499 O O . GLU B 1 266 ? 2.826 -28.178 22.720 1.00 41.14 258 GLU B O 1
ATOM 3505 N N . SER B 1 267 ? 0.632 -28.059 22.203 1.00 30.36 259 SER B N 1
ATOM 3506 C CA . SER B 1 267 ? 0.872 -27.200 21.045 1.00 30.77 259 SER B CA 1
ATOM 3507 C C . SER B 1 267 ? 1.271 -25.792 21.462 1.00 35.82 259 SER B C 1
ATOM 3508 O O . SER B 1 267 ? 2.096 -25.157 20.795 1.00 35.89 259 SER B O 1
ATOM 3511 N N . LEU B 1 268 ? 0.709 -25.294 22.564 1.00 34.10 260 LEU B N 1
ATOM 3512 C CA . LEU B 1 268 ? 1.063 -23.958 23.024 1.00 33.31 260 LEU B CA 1
ATOM 3513 C C . LEU B 1 268 ? 2.486 -23.906 23.569 1.00 36.26 260 LEU B C 1
ATOM 3514 O O . LEU B 1 268 ? 3.176 -22.895 23.399 1.00 35.25 260 LEU B O 1
ATOM 3519 N N . LYS B 1 269 ? 2.954 -24.976 24.215 1.00 37.21 261 LYS B N 1
ATOM 3520 C CA . LYS B 1 269 ? 4.317 -24.933 24.732 1.00 44.28 261 LYS B CA 1
ATOM 3521 C C . LYS B 1 269 ? 5.332 -24.893 23.596 1.00 40.72 261 LYS B C 1
ATOM 3522 O O . LYS B 1 269 ? 6.343 -24.188 23.689 1.00 39.03 261 LYS B O 1
ATOM 3528 N N . ALA B 1 270 ? 5.060 -25.612 22.502 1.00 31.44 262 ALA B N 1
ATOM 3529 C CA . ALA B 1 270 ? 5.940 -25.559 21.342 1.00 38.00 262 ALA B CA 1
ATOM 3530 C C . ALA B 1 270 ? 5.911 -24.181 20.692 1.00 42.66 262 ALA B C 1
ATOM 3531 O O . ALA B 1 270 ? 6.956 -23.657 20.286 1.00 36.98 262 ALA B O 1
ATOM 3533 N N . ALA B 1 271 ? 4.727 -23.574 20.584 1.00 36.36 263 ALA B N 1
ATOM 3534 C CA . ALA B 1 271 ? 4.658 -22.219 20.047 1.00 40.25 263 ALA B CA 1
ATOM 3535 C C . ALA B 1 271 ? 5.415 -21.238 20.934 1.00 38.98 263 ALA B C 1
ATOM 3536 O O . ALA B 1 271 ? 6.083 -20.326 20.432 1.00 34.27 263 ALA B O 1
ATOM 3538 N N . ASP B 1 272 ? 5.371 -21.448 22.256 1.00 36.19 264 ASP B N 1
ATOM 3539 C CA . ASP B 1 272 ? 6.063 -20.554 23.180 1.00 39.54 264 ASP B CA 1
ATOM 3540 C C . ASP B 1 272 ? 7.570 -20.656 23.018 1.00 34.02 264 ASP B C 1
ATOM 3541 O O . ASP B 1 272 ? 8.278 -19.644 23.094 1.00 38.09 264 ASP B O 1
ATOM 3546 N N . GLU B 1 273 ? 8.079 -21.865 22.781 1.00 43.81 265 GLU B N 1
ATOM 3547 C CA . GLU B 1 273 ? 9.516 -22.023 22.586 1.00 44.98 265 GLU B CA 1
ATOM 3548 C C . GLU B 1 273 ? 9.984 -21.276 21.340 1.00 43.55 265 GLU B C 1
ATOM 3549 O O . GLU B 1 273 ? 11.023 -20.601 21.365 1.00 44.99 265 GLU B O 1
ATOM 3551 N N . VAL B 1 274 ? 9.198 -21.336 20.260 1.00 40.37 266 VAL B N 1
ATOM 3552 C CA . VAL B 1 274 ? 9.570 -20.648 19.027 1.00 38.62 266 VAL B CA 1
ATOM 3553 C C . VAL B 1 274 ? 9.587 -19.142 19.242 1.00 37.68 266 VAL B C 1
ATOM 3554 O O . VAL B 1 274 ? 10.504 -18.449 18.784 1.00 37.07 266 VAL B O 1
ATOM 3558 N N . TYR B 1 275 ? 8.608 -18.614 19.978 1.00 37.79 267 TYR B N 1
ATOM 3559 C CA . TYR B 1 275 ? 8.634 -17.183 20.253 1.00 33.76 267 TYR B CA 1
ATOM 3560 C C . TYR B 1 275 ? 9.903 -16.800 21.002 1.00 36.39 267 TYR B C 1
ATOM 3561 O O . TYR B 1 275 ? 10.559 -15.811 20.656 1.00 40.96 267 TYR B O 1
ATOM 3570 N N . LYS B 1 276 ? 10.279 -17.580 22.016 1.00 37.80 268 LYS B N 1
ATOM 3571 C CA . LYS B 1 276 ? 11.450 -17.215 22.812 1.00 46.52 268 LYS B CA 1
ATOM 3572 C C . LYS B 1 276 ? 12.746 -17.347 22.021 1.00 44.37 268 LYS B C 1
ATOM 3573 O O . LYS B 1 276 ? 13.701 -16.610 22.286 1.00 49.45 268 LYS B O 1
ATOM 3579 N N . LYS B 1 277 ? 12.806 -18.271 21.056 1.00 48.53 269 LYS B N 1
ATOM 3580 C CA . LYS B 1 277 ? 14.041 -18.447 20.295 1.00 44.70 269 LYS B CA 1
ATOM 3581 C C . LYS B 1 277 ? 14.326 -17.231 19.426 1.00 41.37 269 LYS B C 1
ATOM 3582 O O . LYS B 1 277 ? 15.475 -16.789 19.335 1.00 43.76 269 LYS B O 1
ATOM 3584 N N . TYR B 1 278 ? 13.293 -16.658 18.805 1.00 38.74 270 TYR B N 1
ATOM 3585 C CA . TYR B 1 278 ? 13.467 -15.555 17.868 1.00 38.27 270 TYR B CA 1
ATOM 3586 C C . TYR B 1 278 ? 13.153 -14.203 18.479 1.00 49.18 270 TYR B C 1
ATOM 3587 O O . TYR B 1 278 ? 13.218 -13.189 17.774 1.00 54.31 270 TYR B O 1
ATOM 3596 N N . SER B 1 279 ? 12.810 -14.160 19.764 1.00 50.84 271 SER B N 1
ATOM 3597 C CA . SER B 1 279 ? 12.365 -12.911 20.357 1.00 54.42 271 SER B CA 1
ATOM 3598 C C . SER B 1 279 ? 13.472 -11.867 20.340 1.00 62.27 271 SER B C 1
ATOM 3599 O O . SER B 1 279 ? 14.603 -12.124 20.765 1.00 62.68 271 SER B O 1
ATOM 3602 N N . THR B 1 280 ? 13.127 -10.681 19.849 1.00 65.89 272 THR B N 1
ATOM 3603 C CA . THR B 1 280 ? 13.948 -9.490 19.988 1.00 68.30 272 THR B CA 1
ATOM 3604 C C . THR B 1 280 ? 13.344 -8.515 20.990 1.00 69.48 272 THR B C 1
ATOM 3605 O O . THR B 1 280 ? 13.804 -7.375 21.089 1.00 78.18 272 THR B O 1
ATOM 3609 N N . ASP B 1 281 ? 12.313 -8.937 21.727 1.00 75.32 273 ASP B N 1
ATOM 3610 C CA . ASP B 1 281 ? 11.644 -8.079 22.695 1.00 88.17 273 ASP B CA 1
ATOM 3611 C C . ASP B 1 281 ? 12.304 -8.122 24.064 1.00 100.14 273 ASP B C 1
ATOM 3612 O O . ASP B 1 281 ? 12.051 -7.235 24.889 1.00 101.15 273 ASP B O 1
ATOM 3617 N N . PHE B 1 282 ? 13.153 -9.117 24.308 1.00 102.51 274 PHE B N 1
ATOM 3618 C CA . PHE B 1 282 ? 14.011 -9.142 25.485 1.00 103.98 274 PHE B CA 1
ATOM 3619 C C . PHE B 1 282 ? 15.438 -9.485 25.067 1.00 105.96 274 PHE B C 1
ATOM 3620 O O . PHE B 1 282 ? 16.410 -8.997 25.648 1.00 107.68 274 PHE B O 1
ATOM 3629 N N . HIS C 1 8 ? -48.920 5.320 33.030 1.00 89.73 0 HIS C N 1
ATOM 3630 C CA . HIS C 1 8 ? -47.565 5.859 33.052 1.00 85.43 0 HIS C CA 1
ATOM 3631 C C . HIS C 1 8 ? -46.863 5.494 34.357 1.00 89.98 0 HIS C C 1
ATOM 3632 O O . HIS C 1 8 ? -47.319 4.620 35.088 1.00 95.62 0 HIS C O 1
ATOM 3634 N N . MET C 1 9 ? -45.755 6.177 34.645 1.00 83.91 1 MET C N 1
ATOM 3635 C CA . MET C 1 9 ? -44.944 5.921 35.828 1.00 67.56 1 MET C CA 1
ATOM 3636 C C . MET C 1 9 ? -44.813 7.199 36.642 1.00 60.53 1 MET C C 1
ATOM 3637 O O . MET C 1 9 ? -44.633 8.285 36.082 1.00 51.65 1 MET C O 1
ATOM 3642 N N . ARG C 1 10 ? -44.913 7.066 37.961 1.00 55.70 2 ARG C N 1
ATOM 3643 C CA . ARG C 1 10 ? -44.732 8.185 38.871 1.00 58.01 2 ARG C CA 1
ATOM 3644 C C . ARG C 1 10 ? -43.295 8.228 39.384 1.00 59.95 2 ARG C C 1
ATOM 3645 O O . ARG C 1 10 ? -42.656 7.192 39.579 1.00 72.31 2 ARG C O 1
ATOM 3647 N N . LEU C 1 11 ? -42.791 9.447 39.595 1.00 51.71 3 LEU C N 1
ATOM 3648 C CA . LEU C 1 11 ? -41.393 9.653 39.974 1.00 57.54 3 LEU C CA 1
ATOM 3649 C C . LEU C 1 11 ? -41.278 11.047 40.577 1.00 60.16 3 LEU C C 1
ATOM 3650 O O . LEU C 1 11 ? -41.426 12.042 39.859 1.00 58.95 3 LEU C O 1
ATOM 3655 N N . CYS C 1 12 ? -40.988 11.115 41.879 1.00 58.27 4 CYS C N 1
ATOM 3656 C CA . CYS C 1 12 ? -40.762 12.385 42.575 1.00 45.47 4 CYS C CA 1
ATOM 3657 C C . CYS C 1 12 ? -41.914 13.361 42.347 1.00 55.78 4 CYS C C 1
ATOM 3658 O O . CYS C 1 12 ? -41.711 14.564 42.167 1.00 58.14 4 CYS C O 1
ATOM 3661 N N . GLY C 1 13 ? -43.139 12.839 42.354 1.00 52.11 5 GLY C N 1
ATOM 3662 C CA . GLY C 1 13 ? -44.311 13.672 42.239 1.00 52.72 5 GLY C CA 1
ATOM 3663 C C . GLY C 1 13 ? -44.751 14.003 40.831 1.00 55.10 5 GLY C C 1
ATOM 3664 O O . GLY C 1 13 ? -45.803 14.633 40.664 1.00 62.52 5 GLY C O 1
ATOM 3665 N N . PHE C 1 14 ? -44.004 13.594 39.810 1.00 53.73 6 PHE C N 1
ATOM 3666 C CA . PHE C 1 14 ? -44.417 13.831 38.436 1.00 55.17 6 PHE C CA 1
ATOM 3667 C C . PHE C 1 14 ? -44.418 12.519 37.664 1.00 58.30 6 PHE C C 1
ATOM 3668 O O . PHE C 1 14 ? -43.958 11.479 38.145 1.00 59.51 6 PHE C O 1
ATOM 3676 N N . GLU C 1 15 ? -44.948 12.575 36.449 1.00 58.86 7 GLU C N 1
ATOM 3677 C CA . GLU C 1 15 ? -45.047 11.394 35.612 1.00 61.27 7 GLU C CA 1
ATOM 3678 C C . GLU C 1 15 ? -43.935 11.400 34.574 1.00 52.29 7 GLU C C 1
ATOM 3679 O O . GLU C 1 15 ? -43.589 12.448 34.020 1.00 54.01 7 GLU C O 1
ATOM 3685 N N . ALA C 1 16 ? -43.343 10.229 34.363 1.00 49.46 8 ALA C N 1
ATOM 3686 C CA . ALA C 1 16 ? -42.265 10.036 33.405 1.00 44.24 8 ALA C CA 1
ATOM 3687 C C . ALA C 1 16 ? -42.735 9.065 32.335 1.00 45.33 8 ALA C C 1
ATOM 3688 O O . ALA C 1 16 ? -43.317 8.019 32.648 1.00 47.73 8 ALA C O 1
ATOM 3690 N N . GLY C 1 17 ? -42.477 9.404 31.080 1.00 42.04 9 GLY C N 1
ATOM 3691 C CA . GLY C 1 17 ? -42.892 8.521 30.015 1.00 43.75 9 GLY C CA 1
ATOM 3692 C C . GLY C 1 17 ? -42.749 9.122 28.640 1.00 46.98 9 GLY C C 1
ATOM 3693 O O . GLY C 1 17 ? -42.638 10.345 28.492 1.00 39.39 9 GLY C O 1
ATOM 3694 N N . LEU C 1 18 ? -42.762 8.253 27.625 1.00 53.00 10 LEU C N 1
ATOM 3695 C CA . LEU C 1 18 ? -42.664 8.706 26.241 1.00 42.53 10 LEU C CA 1
ATOM 3696 C C . LEU C 1 18 ? -43.756 9.719 25.908 1.00 40.98 10 LEU C C 1
ATOM 3697 O O . LEU C 1 18 ? -43.524 10.646 25.124 1.00 40.69 10 LEU C O 1
ATOM 3702 N N . ASP C 1 19 ? -44.927 9.587 26.525 1.00 49.57 11 ASP C N 1
ATOM 3703 C CA . ASP C 1 19 ? -46.062 10.471 26.283 1.00 56.13 11 ASP C CA 1
ATOM 3704 C C . ASP C 1 19 ? -46.145 11.620 27.284 1.00 63.78 11 ASP C C 1
ATOM 3705 O O . ASP C 1 19 ? -47.068 12.436 27.198 1.00 43.29 11 ASP C O 1
ATOM 3710 N N . LYS C 1 20 ? -45.252 11.672 28.259 1.00 65.04 12 LYS C N 1
ATOM 3711 C CA . LYS C 1 20 ? -45.260 12.740 29.243 1.00 60.71 12 LYS C CA 1
ATOM 3712 C C . LYS C 1 20 ? -44.199 13.780 28.909 1.00 52.55 12 LYS C C 1
ATOM 3713 O O . LYS C 1 20 ? -43.265 13.504 28.151 1.00 49.21 12 LYS C O 1
ATOM 3719 N N . PRO C 1 21 ? -44.314 14.993 29.461 1.00 50.68 13 PRO C N 1
ATOM 3720 C CA . PRO C 1 21 ? -43.278 16.012 29.237 1.00 41.56 13 PRO C CA 1
ATOM 3721 C C . PRO C 1 21 ? -41.904 15.551 29.703 1.00 49.80 13 PRO C C 1
ATOM 3722 O O . PRO C 1 21 ? -41.764 14.784 30.659 1.00 54.54 13 PRO C O 1
ATOM 3726 N N . LEU C 1 22 ? -40.885 16.027 28.996 1.00 46.57 14 LEU C N 1
ATOM 3727 C CA . LEU C 1 22 ? -39.504 15.679 29.304 1.00 39.59 14 LEU C CA 1
ATOM 3728 C C . LEU C 1 22 ? -39.098 16.197 30.686 1.00 46.38 14 LEU C C 1
ATOM 3729 O O . LEU C 1 22 ? -39.406 17.335 31.053 1.00 46.62 14 LEU C O 1
ATOM 3734 N N . PHE C 1 23 ? -38.411 15.355 31.463 1.00 42.15 15 PHE C N 1
ATOM 3735 C CA . PHE C 1 23 ? -37.866 15.763 32.754 1.00 43.11 15 PHE C CA 1
ATOM 3736 C C . PHE C 1 23 ? -36.340 15.782 32.684 1.00 42.07 15 PHE C C 1
ATOM 3737 O O . PHE C 1 23 ? -35.728 15.309 31.720 1.00 32.74 15 PHE C O 1
ATOM 3745 N N . LEU C 1 24 ? -35.723 16.388 33.698 1.00 39.75 16 LEU C N 1
ATOM 3746 C CA . LEU C 1 24 ? -34.281 16.592 33.700 1.00 37.93 16 LEU C CA 1
ATOM 3747 C C . LEU C 1 24 ? -33.667 16.142 35.015 1.00 41.35 16 LEU C C 1
ATOM 3748 O O . LEU C 1 24 ? -34.086 16.587 36.089 1.00 45.10 16 LEU C O 1
ATOM 3753 N N . ILE C 1 25 ? -32.668 15.271 34.913 1.00 42.22 17 ILE C N 1
ATOM 3754 C CA . ILE C 1 25 ? -31.731 14.986 35.991 1.00 42.50 17 ILE C CA 1
ATOM 3755 C C . ILE C 1 25 ? -30.465 15.784 35.702 1.00 46.00 17 ILE C C 1
ATOM 3756 O O . ILE C 1 25 ? -29.877 15.653 34.621 1.00 45.81 17 ILE C O 1
ATOM 3761 N N . ALA C 1 26 ? -30.058 16.642 36.637 1.00 45.10 18 ALA C N 1
ATOM 3762 C CA . ALA C 1 26 ? -28.882 17.470 36.402 1.00 48.08 18 ALA C CA 1
ATOM 3763 C C . ALA C 1 26 ? -28.156 17.757 37.713 1.00 47.05 18 ALA C C 1
ATOM 3764 O O . ALA C 1 26 ? -28.721 17.644 38.806 1.00 41.61 18 ALA C O 1
ATOM 3766 N N . GLY C 1 27 ? -26.883 18.132 37.582 1.00 44.22 19 GLY C N 1
ATOM 3767 C CA . GLY C 1 27 ? -26.063 18.463 38.720 1.00 36.01 19 GLY C CA 1
ATOM 3768 C C . GLY C 1 27 ? -24.581 18.308 38.448 1.00 42.25 19 GLY C C 1
ATOM 3769 O O . GLY C 1 27 ? -24.164 17.906 37.359 1.00 52.43 19 GLY C O 1
ATOM 3770 N N . PRO C 1 28 ? -23.755 18.641 39.436 1.00 49.01 20 PRO C N 1
ATOM 3771 C CA . PRO C 1 28 ? -22.309 18.434 39.310 1.00 55.41 20 PRO C CA 1
ATOM 3772 C C . PRO C 1 28 ? -21.972 16.959 39.463 1.00 73.19 20 PRO C C 1
ATOM 3773 O O . PRO C 1 28 ? -22.788 16.148 39.905 1.00 79.49 20 PRO C O 1
ATOM 3777 N N . CYS C 1 29 ? -20.737 16.619 39.093 1.00 84.69 21 CYS C N 1
ATOM 3778 C CA . CYS C 1 29 ? -20.295 15.234 39.211 1.00 94.87 21 CYS C CA 1
ATOM 3779 C C . CYS C 1 29 ? -20.265 14.785 40.671 1.00 101.69 21 CYS C C 1
ATOM 3780 O O . CYS C 1 29 ? -20.983 13.858 41.069 1.00 103.51 21 CYS C O 1
ATOM 3783 N N . VAL C 1 30 ? -19.436 15.437 41.485 1.00 98.56 22 VAL C N 1
ATOM 3784 C CA . VAL C 1 30 ? -19.271 15.104 42.894 1.00 94.19 22 VAL C CA 1
ATOM 3785 C C . VAL C 1 30 ? -19.570 16.336 43.736 1.00 97.05 22 VAL C C 1
ATOM 3786 O O . VAL C 1 30 ? -19.414 17.473 43.279 1.00 93.61 22 VAL C O 1
ATOM 3788 N N . ILE C 1 31 ? -20.012 16.106 44.973 1.00 103.55 23 ILE C N 1
ATOM 3789 C CA . ILE C 1 31 ? -20.206 17.214 45.897 1.00 104.76 23 ILE C CA 1
ATOM 3790 C C . ILE C 1 31 ? -18.844 17.822 46.187 1.00 107.62 23 ILE C C 1
ATOM 3791 O O . ILE C 1 31 ? -17.957 17.164 46.747 1.00 112.11 23 ILE C O 1
ATOM 3796 N N . GLU C 1 32 ? -18.678 19.085 45.811 1.00 101.54 24 GLU C N 1
ATOM 3797 C CA . GLU C 1 32 ? -17.444 19.825 46.098 1.00 98.84 24 GLU C CA 1
ATOM 3798 C C . GLU C 1 32 ? -17.584 20.514 47.453 1.00 100.00 24 GLU C C 1
ATOM 3799 O O . GLU C 1 32 ? -16.915 20.146 48.423 1.00 100.10 24 GLU C O 1
ATOM 3801 N N . SER C 1 33 ? -18.447 21.520 47.530 1.00 97.22 25 SER C N 1
ATOM 3802 C CA . SER C 1 33 ? -18.671 22.255 48.762 1.00 93.24 25 SER C CA 1
ATOM 3803 C C . SER C 1 33 ? -20.135 22.136 49.142 1.00 83.75 25 SER C C 1
ATOM 3804 O O . SER C 1 33 ? -21.000 21.959 48.281 1.00 85.11 25 SER C O 1
ATOM 3807 N N . GLU C 1 34 ? -20.415 22.180 50.443 1.00 76.73 26 GLU C N 1
ATOM 3808 C CA . GLU C 1 34 ? -21.800 22.349 50.864 1.00 71.82 26 GLU C CA 1
ATOM 3809 C C . GLU C 1 34 ? -22.381 23.632 50.281 1.00 68.27 26 GLU C C 1
ATOM 3810 O O . GLU C 1 34 ? -23.526 23.650 49.818 1.00 69.38 26 GLU C O 1
ATOM 3816 N N . GLU C 1 35 ? -21.585 24.707 50.268 1.00 76.10 27 GLU C N 1
ATOM 3817 C CA . GLU C 1 35 ? -22.031 25.972 49.695 1.00 83.20 27 GLU C CA 1
ATOM 3818 C C . GLU C 1 35 ? -22.282 25.833 48.199 1.00 88.21 27 GLU C C 1
ATOM 3819 O O . GLU C 1 35 ? -23.300 26.307 47.685 1.00 86.97 27 GLU C O 1
ATOM 3821 N N . LEU C 1 36 ? -21.361 25.180 47.484 1.00 90.02 28 LEU C N 1
ATOM 3822 C CA . LEU C 1 36 ? -21.498 25.058 46.033 1.00 88.01 28 LEU C CA 1
ATOM 3823 C C . LEU C 1 36 ? -22.692 24.190 45.653 1.00 81.87 28 LEU C C 1
ATOM 3824 O O . LEU C 1 36 ? -23.395 24.488 44.680 1.00 79.93 28 LEU C O 1
ATOM 3826 N N . ALA C 1 37 ? -22.930 23.104 46.393 1.00 76.59 29 ALA C N 1
ATOM 3827 C CA . ALA C 1 37 ? -24.067 22.243 46.083 1.00 67.23 29 ALA C CA 1
ATOM 3828 C C . ALA C 1 37 ? -25.382 22.992 46.250 1.00 71.25 29 ALA C C 1
ATOM 3829 O O . ALA C 1 37 ? -26.286 22.869 45.416 1.00 73.79 29 ALA C O 1
ATOM 3831 N N . LEU C 1 38 ? -25.503 23.790 47.314 1.00 71.26 30 LEU C N 1
ATOM 3832 C CA . LEU C 1 38 ? -26.743 24.522 47.541 1.00 65.82 30 LEU C CA 1
ATOM 3833 C C . LEU C 1 38 ? -26.965 25.582 46.469 1.00 64.36 30 LEU C C 1
ATOM 3834 O O . LEU C 1 38 ? -28.098 25.790 46.022 1.00 62.42 30 LEU C O 1
ATOM 3839 N N . GLU C 1 39 ? -25.891 26.246 46.031 1.00 66.00 31 GLU C N 1
ATOM 3840 C CA . GLU C 1 39 ? -26.008 27.262 44.990 1.00 67.73 31 GLU C CA 1
ATOM 3841 C C . GLU C 1 39 ? -26.390 26.640 43.651 1.00 64.13 31 GLU C C 1
ATOM 3842 O O . GLU C 1 39 ? -27.304 27.122 42.970 1.00 58.50 31 GLU C O 1
ATOM 3844 N N . THR C 1 40 ? -25.706 25.559 43.265 1.00 59.78 32 THR C N 1
ATOM 3845 C CA . THR C 1 40 ? -26.000 24.904 41.994 1.00 57.91 32 THR C CA 1
ATOM 3846 C C . THR C 1 40 ? -27.400 24.306 41.992 1.00 59.36 32 THR C C 1
ATOM 3847 O O . THR C 1 40 ? -28.154 24.481 41.026 1.00 61.01 32 THR C O 1
ATOM 3851 N N . ALA C 1 41 ? -27.764 23.597 43.062 1.00 59.15 33 ALA C N 1
ATOM 3852 C CA . ALA C 1 41 ? -29.110 23.040 43.142 1.00 62.07 33 ALA C CA 1
ATOM 3853 C C . ALA C 1 41 ? -30.156 24.147 43.090 1.00 62.53 33 ALA C C 1
ATOM 3854 O O . ALA C 1 41 ? -31.182 24.013 42.411 1.00 59.68 33 ALA C O 1
ATOM 3856 N N . GLY C 1 42 ? -29.910 25.252 43.803 1.00 61.87 34 GLY C N 1
ATOM 3857 C CA . GLY C 1 42 ? -30.826 26.378 43.743 1.00 54.55 34 GLY C CA 1
ATOM 3858 C C . GLY C 1 42 ? -30.889 27.007 42.363 1.00 59.10 34 GLY C C 1
ATOM 3859 O O . GLY C 1 42 ? -31.959 27.415 41.903 1.00 58.63 34 GLY C O 1
ATOM 3860 N N . TYR C 1 43 ? -29.740 27.111 41.690 1.00 57.43 35 TYR C N 1
ATOM 3861 C CA . TYR C 1 43 ? -29.723 27.673 40.344 1.00 58.80 35 TYR C CA 1
ATOM 3862 C C . TYR C 1 43 ? -30.483 26.773 39.378 1.00 62.80 35 TYR C C 1
ATOM 3863 O O . TYR C 1 43 ? -31.302 27.250 38.586 1.00 65.52 35 TYR C O 1
ATOM 3872 N N . LEU C 1 44 ? -30.230 25.460 39.438 1.00 63.18 36 LEU C N 1
ATOM 3873 C CA . LEU C 1 44 ? -30.923 24.531 38.550 1.00 60.15 36 LEU C CA 1
ATOM 3874 C C . LEU C 1 44 ? -32.409 24.461 38.871 1.00 65.40 36 LEU C C 1
ATOM 3875 O O . LEU C 1 44 ? -33.242 24.335 37.966 1.00 67.68 36 LEU C O 1
ATOM 3880 N N . LYS C 1 45 ? -32.764 24.553 40.152 1.00 61.36 37 LYS C N 1
ATOM 3881 C CA . LYS C 1 45 ? -34.178 24.561 40.503 1.00 53.68 37 LYS C CA 1
ATOM 3882 C C . LYS C 1 45 ? -34.875 25.786 39.917 1.00 65.07 37 LYS C C 1
ATOM 3883 O O . LYS C 1 45 ? -35.965 25.668 39.347 1.00 63.40 37 LYS C O 1
ATOM 3885 N N . GLU C 1 46 ? -34.240 26.956 39.992 1.00 68.21 38 GLU C N 1
ATOM 3886 C CA . GLU C 1 46 ? -34.887 28.164 39.496 1.00 76.81 38 GLU C CA 1
ATOM 3887 C C . GLU C 1 46 ? -35.088 28.096 37.991 1.00 71.08 38 GLU C C 1
ATOM 3888 O O . GLU C 1 46 ? -36.167 28.409 37.461 1.00 72.00 38 GLU C O 1
ATOM 3894 N N . MET C 1 47 ? -34.059 27.632 37.298 1.00 73.76 39 MET C N 1
ATOM 3895 C CA . MET C 1 47 ? -34.107 27.580 35.851 1.00 72.86 39 MET C CA 1
ATOM 3896 C C . MET C 1 47 ? -35.199 26.650 35.366 1.00 67.53 39 MET C C 1
ATOM 3897 O O . MET C 1 47 ? -35.967 27.002 34.462 1.00 74.47 39 MET C O 1
ATOM 3902 N N . CYS C 1 48 ? -35.307 25.473 35.980 1.00 52.51 40 CYS C N 1
ATOM 3903 C CA . CYS C 1 48 ? -36.300 24.512 35.530 1.00 50.11 40 CYS C CA 1
ATOM 3904 C C . CYS C 1 48 ? -37.712 25.014 35.783 1.00 53.79 40 CYS C C 1
ATOM 3905 O O . CYS C 1 48 ? -38.616 24.715 34.997 1.00 52.91 40 CYS C O 1
ATOM 3908 N N . SER C 1 49 ? -37.922 25.753 36.878 1.00 53.25 41 SER C N 1
ATOM 3909 C CA . SER C 1 49 ? -39.240 26.324 37.142 1.00 64.01 41 SER C CA 1
ATOM 3910 C C . SER C 1 49 ? -39.618 27.347 36.080 1.00 63.89 41 SER C C 1
ATOM 3911 O O . SER C 1 49 ? -40.772 27.398 35.639 1.00 73.13 41 SER C O 1
ATOM 3914 N N . GLN C 1 50 ? -38.655 28.166 35.648 1.00 61.99 42 GLN C N 1
ATOM 3915 C CA . GLN C 1 50 ? -38.955 29.166 34.634 1.00 66.79 42 GLN C CA 1
ATOM 3916 C C . GLN C 1 50 ? -39.267 28.525 33.292 1.00 66.42 42 GLN C C 1
ATOM 3917 O O . GLN C 1 50 ? -39.901 29.162 32.445 1.00 71.83 42 GLN C O 1
ATOM 3919 N N . LEU C 1 51 ? -38.866 27.271 33.092 1.00 65.92 43 LEU C N 1
ATOM 3920 C CA . LEU C 1 51 ? -39.215 26.528 31.893 1.00 66.81 43 LEU C CA 1
ATOM 3921 C C . LEU C 1 51 ? -40.243 25.439 32.150 1.00 64.97 43 LEU C C 1
ATOM 3922 O O . LEU C 1 51 ? -40.607 24.733 31.211 1.00 64.59 43 LEU C O 1
ATOM 3927 N N . ASN C 1 52 ? -40.718 25.276 33.388 1.00 62.76 44 ASN C N 1
ATOM 3928 C CA . ASN C 1 52 ? -41.737 24.267 33.693 1.00 64.11 44 ASN C CA 1
ATOM 3929 C C . ASN C 1 52 ? -41.265 22.857 33.321 1.00 59.83 44 ASN C C 1
ATOM 3930 O O . ASN C 1 52 ? -42.007 22.073 32.723 1.00 61.85 44 ASN C O 1
ATOM 3935 N N . ILE C 1 53 ? -40.018 22.539 33.647 1.00 46.10 45 ILE C N 1
ATOM 3936 C CA . ILE C 1 53 ? -39.411 21.237 33.370 1.00 48.15 45 ILE C CA 1
ATOM 3937 C C . ILE C 1 53 ? -39.223 20.505 34.696 1.00 50.93 45 ILE C C 1
ATOM 3938 O O . ILE C 1 53 ? -38.476 20.988 35.557 1.00 53.02 45 ILE C O 1
ATOM 3943 N N . PRO C 1 54 ? -39.831 19.333 34.892 1.00 48.69 46 PRO C N 1
ATOM 3944 C CA . PRO C 1 54 ? -39.598 18.588 36.138 1.00 48.20 46 PRO C CA 1
ATOM 3945 C C . PRO C 1 54 ? -38.117 18.291 36.326 1.00 49.55 46 PRO C C 1
ATOM 3946 O O . PRO C 1 54 ? -37.424 17.869 35.396 1.00 50.84 46 PRO C O 1
ATOM 3950 N N . PHE C 1 55 ? -37.637 18.491 37.550 1.00 44.71 47 PHE C N 1
ATOM 395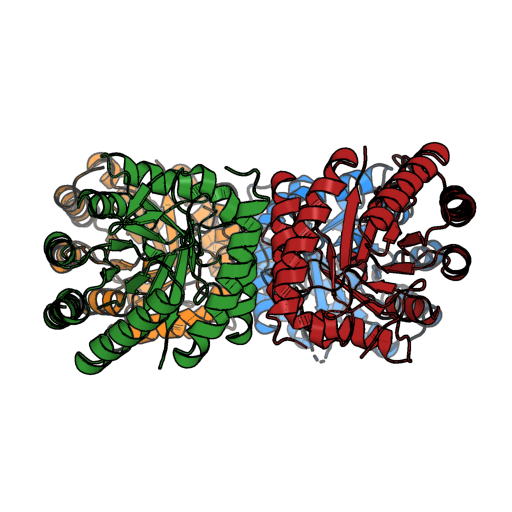1 C CA . PHE C 1 55 ? -36.205 18.517 37.805 1.00 48.40 47 PHE C CA 1
ATOM 3952 C C . PHE C 1 55 ? -35.831 17.588 38.953 1.00 48.71 47 PHE C C 1
ATOM 3953 O O . PHE C 1 55 ? -36.529 17.526 39.968 1.00 54.54 47 PHE C O 1
ATOM 3961 N N . ILE C 1 56 ? -34.725 16.866 38.781 1.00 43.46 48 ILE C N 1
ATOM 3962 C CA . ILE C 1 56 ? -34.125 16.059 39.838 1.00 45.18 48 ILE C CA 1
ATOM 3963 C C . ILE C 1 56 ? -32.654 16.439 39.944 1.00 49.44 48 ILE C C 1
ATOM 3964 O O . ILE C 1 56 ? -31.911 16.348 38.958 1.00 44.64 48 ILE C O 1
ATOM 3969 N N . TYR C 1 57 ? -32.228 16.835 41.139 1.00 52.83 49 TYR C N 1
ATOM 3970 C CA . TYR C 1 57 ? -30.830 17.165 41.365 1.00 53.51 49 TYR C CA 1
ATOM 3971 C C . TYR C 1 57 ? -30.032 15.894 41.601 1.00 53.45 49 TYR C C 1
ATOM 3972 O O . TYR C 1 57 ? -30.502 14.961 42.257 1.00 54.40 49 TYR C O 1
ATOM 3981 N N . LYS C 1 58 ? -28.817 15.861 41.065 1.00 50.10 50 LYS C N 1
ATOM 3982 C CA . LYS C 1 58 ? -27.943 14.714 41.244 1.00 56.88 50 LYS C CA 1
ATOM 3983 C C . LYS C 1 58 ? -26.528 15.182 41.552 1.00 58.58 50 LYS C C 1
ATOM 3984 O O . LYS C 1 58 ? -26.083 16.238 41.094 1.00 60.40 50 LYS C O 1
ATOM 3990 N N . SER C 1 59 ? -25.844 14.394 42.372 1.00 60.89 51 SER C N 1
ATOM 3991 C CA . SER C 1 59 ? -24.422 14.518 42.656 1.00 70.93 51 SER C CA 1
ATOM 3992 C C . SER C 1 59 ? -24.000 13.246 43.365 1.00 73.08 51 SER C C 1
ATOM 3993 O O . SER C 1 59 ? -24.813 12.615 44.045 1.00 72.15 51 SER C O 1
ATOM 3996 N N . SER C 1 60 ? -22.739 12.869 43.209 1.00 75.43 52 SER C N 1
ATOM 3997 C CA . SER C 1 60 ? -22.278 11.637 43.823 1.00 77.70 52 SER C CA 1
ATOM 3998 C C . SER C 1 60 ? -21.278 11.920 44.937 1.00 74.25 52 SER C C 1
ATOM 3999 O O . SER C 1 60 ? -20.687 13.001 45.028 1.00 70.29 52 SER C O 1
ATOM 4002 N N . PHE C 1 61 ? -21.102 10.914 45.786 1.00 73.77 53 PHE C N 1
ATOM 4003 C CA . PHE C 1 61 ? -20.154 10.969 46.882 1.00 75.92 53 PHE C CA 1
ATOM 4004 C C . PHE C 1 61 ? -18.857 10.285 46.476 1.00 84.11 53 PHE C C 1
ATOM 4005 O O . PHE C 1 61 ? -18.877 9.154 45.983 1.00 87.73 53 PHE C O 1
ATOM 4007 N N . PHE C 1 77 ? -18.193 9.791 53.054 1.00 87.05 69 PHE C N 1
ATOM 4008 C CA . PHE C 1 77 ? -19.513 9.242 52.767 1.00 86.01 69 PHE C CA 1
ATOM 4009 C C . PHE C 1 77 ? -20.586 9.833 53.678 1.00 85.02 69 PHE C C 1
ATOM 4010 O O . PHE C 1 77 ? -21.650 10.249 53.209 1.00 83.46 69 PHE C O 1
ATOM 4018 N N . GLU C 1 78 ? -20.295 9.891 54.982 1.00 80.48 70 GLU C N 1
ATOM 4019 C CA . GLU C 1 78 ? -21.261 10.458 55.915 1.00 70.65 70 GLU C CA 1
ATOM 4020 C C . GLU C 1 78 ? -21.422 11.955 55.683 1.00 78.08 70 GLU C C 1
ATOM 4021 O O . GLU C 1 78 ? -22.545 12.474 55.687 1.00 81.48 70 GLU C O 1
ATOM 4023 N N . LYS C 1 79 ? -20.312 12.659 55.448 1.00 74.46 71 LYS C N 1
ATOM 4024 C CA . LYS C 1 79 ? -20.381 14.101 55.238 1.00 68.84 71 LYS C CA 1
ATOM 4025 C C . LYS C 1 79 ? -21.039 14.441 53.906 1.00 66.78 71 LYS C C 1
ATOM 4026 O O . LYS C 1 79 ? -21.795 15.415 53.817 1.00 63.96 71 LYS C O 1
ATOM 4028 N N . GLY C 1 80 ? -20.747 13.672 52.856 1.00 72.33 72 GLY C N 1
ATOM 4029 C CA . GLY C 1 80 ? -21.403 13.910 51.579 1.00 67.89 72 GLY C CA 1
ATOM 4030 C C . GLY C 1 80 ? -22.892 13.620 51.621 1.00 63.48 72 GLY C C 1
ATOM 4031 O O . GLY C 1 80 ? -23.697 14.361 51.044 1.00 57.61 72 GLY C O 1
ATOM 4032 N N . LEU C 1 81 ? -23.277 12.542 52.313 1.00 66.17 73 LEU C N 1
ATOM 4033 C CA . LEU C 1 81 ? -24.690 12.212 52.470 1.00 67.15 73 LEU C CA 1
ATOM 4034 C C . LEU C 1 81 ? -25.428 13.301 53.231 1.00 70.59 73 LEU C C 1
ATOM 4035 O O . LEU C 1 81 ? -26.607 13.567 52.965 1.00 66.76 73 LEU C O 1
ATOM 4040 N N . SER C 1 82 ? -24.745 13.944 54.177 1.00 72.05 74 SER C N 1
ATOM 4041 C CA . SER C 1 82 ? -25.365 15.006 54.957 1.00 68.03 74 SER C CA 1
ATOM 4042 C C . SER C 1 82 ? -25.656 16.240 54.104 1.00 70.85 74 SER C C 1
ATOM 4043 O O . SER C 1 82 ? -26.686 16.896 54.291 1.00 56.20 74 SER C O 1
ATOM 4046 N N . ILE C 1 83 ? -24.761 16.576 53.169 1.00 75.44 75 ILE C N 1
ATOM 4047 C CA . ILE C 1 83 ? -24.966 17.747 52.320 1.00 71.59 75 ILE C CA 1
ATOM 4048 C C . ILE C 1 83 ? -26.160 17.543 51.415 1.00 66.65 75 ILE C C 1
ATOM 4049 O O . ILE C 1 83 ? -26.975 18.455 51.211 1.00 71.42 75 ILE C O 1
ATOM 4054 N N . LEU C 1 84 ? -26.304 16.335 50.880 1.00 61.85 76 LEU C N 1
ATOM 4055 C CA . LEU C 1 84 ? -27.458 16.066 50.027 1.00 62.68 76 LEU C CA 1
ATOM 4056 C C . LEU C 1 84 ? -28.746 16.151 50.811 1.00 67.10 76 LEU C C 1
ATOM 4057 O O . LEU C 1 84 ? -29.775 16.579 50.280 1.00 68.05 76 LEU C O 1
ATOM 4062 N N . GLU C 1 85 ? -28.741 15.778 52.078 1.00 70.81 77 GLU C N 1
ATOM 4063 C CA . GLU C 1 85 ? -29.991 16.113 52.726 1.00 80.73 77 GLU C CA 1
ATOM 4064 C C . GLU C 1 85 ? -30.196 17.621 52.893 1.00 76.62 77 GLU C C 1
ATOM 4065 O O . GLU C 1 85 ? -31.316 18.136 52.671 1.00 84.35 77 GLU C O 1
ATOM 4071 N N . LYS C 1 86 ? -29.148 18.357 53.260 1.00 67.72 78 LYS C N 1
ATOM 4072 C CA . LYS C 1 86 ? -29.390 19.780 53.403 1.00 67.94 78 LYS C CA 1
ATOM 4073 C C . LYS C 1 86 ? -29.828 20.348 52.067 1.00 67.96 78 LYS C C 1
ATOM 4074 O O . LYS C 1 86 ? -30.607 21.307 52.041 1.00 65.72 78 LYS C O 1
ATOM 4076 N N . VAL C 1 87 ? -29.353 19.768 50.958 1.00 60.35 79 VAL C N 1
ATOM 4077 C CA . VAL C 1 87 ? -29.838 20.152 49.629 1.00 64.71 79 VAL C CA 1
ATOM 4078 C C . VAL C 1 87 ? -31.328 19.842 49.477 1.00 64.12 79 VAL C C 1
ATOM 4079 O O . VAL C 1 87 ? -32.117 20.691 49.044 1.00 58.14 79 VAL C O 1
ATOM 4083 N N . LYS C 1 88 ? -31.719 18.600 49.785 1.00 61.95 80 LYS C N 1
ATOM 4084 C CA . LYS C 1 88 ? -33.122 18.205 49.704 1.00 64.75 80 LYS C CA 1
ATOM 4085 C C . LYS C 1 88 ? -34.012 19.141 50.508 1.00 79.48 80 LYS C C 1
ATOM 4086 O O . LYS C 1 88 ? -35.105 19.503 50.058 1.00 85.45 80 LYS C O 1
ATOM 4092 N N . SER C 1 89 ? -33.555 19.554 51.695 1.00 82.65 81 SER C N 1
ATOM 4093 C CA . SER C 1 89 ? -34.373 20.332 52.618 1.00 87.92 81 SER C CA 1
ATOM 4094 C C . SER C 1 89 ? -34.299 21.835 52.359 1.00 88.57 81 SER C C 1
ATOM 4095 O O . SER C 1 89 ? -35.336 22.507 52.334 1.00 92.36 81 SER C O 1
ATOM 4098 N N . GLN C 1 90 ? -33.103 22.379 52.128 1.00 86.90 82 GLN C N 1
ATOM 4099 C CA . GLN C 1 90 ? -32.984 23.822 51.936 1.00 88.76 82 GLN C CA 1
ATOM 4100 C C . GLN C 1 90 ? -33.501 24.238 50.564 1.00 81.98 82 GLN C C 1
ATOM 4101 O O . GLN C 1 90 ? -34.300 25.176 50.449 1.00 76.39 82 GLN C O 1
ATOM 4107 N N . ILE C 1 91 ? -33.071 23.539 49.512 1.00 78.84 83 ILE C N 1
ATOM 4108 C CA . ILE C 1 91 ? -33.479 23.920 48.165 1.00 78.36 83 ILE C CA 1
ATOM 4109 C C . ILE C 1 91 ? -34.865 23.381 47.829 1.00 76.44 83 ILE C C 1
ATOM 4110 O O . ILE C 1 91 ? -35.580 23.969 47.009 1.00 83.96 83 ILE C O 1
ATOM 4115 N N . GLY C 1 92 ? -35.273 22.274 48.445 1.00 70.07 84 GLY C N 1
ATOM 4116 C CA . GLY C 1 92 ? -36.568 21.685 48.161 1.00 59.00 84 GLY C CA 1
ATOM 4117 C C . GLY C 1 92 ? -36.663 21.046 46.786 1.00 61.24 84 GLY C C 1
ATOM 4118 O O . GLY C 1 92 ? -37.584 21.344 46.021 1.00 66.97 84 GLY C O 1
ATOM 4119 N N . VAL C 1 93 ? -35.720 20.167 46.458 1.00 53.41 85 VAL C N 1
ATOM 4120 C CA . VAL C 1 93 ? -35.735 19.439 45.189 1.00 60.80 85 VAL C CA 1
ATOM 4121 C C . VAL C 1 93 ? -35.482 17.966 45.473 1.00 53.60 85 VAL C C 1
ATOM 4122 O O . VAL C 1 93 ? -34.888 17.609 46.501 1.00 49.46 85 VAL C O 1
ATOM 4126 N N . PRO C 1 94 ? -35.933 17.081 44.585 1.00 57.46 86 PRO C N 1
ATOM 4127 C CA . PRO C 1 94 ? -35.559 15.670 44.707 1.00 59.25 86 PRO C CA 1
ATOM 4128 C C . PRO C 1 94 ? -34.089 15.484 44.381 1.00 59.94 86 PRO C C 1
ATOM 4129 O O . PRO C 1 94 ? -33.527 16.174 43.526 1.00 65.72 86 PRO C O 1
ATOM 4133 N N . VAL C 1 95 ? -33.468 14.523 45.061 1.00 57.52 87 VAL C N 1
ATOM 4134 C CA . VAL C 1 95 ? -32.037 14.283 44.943 1.00 53.39 87 VAL C CA 1
ATOM 4135 C C . VAL C 1 95 ? -31.804 12.854 44.472 1.00 42.23 87 VAL C C 1
ATOM 4136 O O . VAL C 1 95 ? -32.521 11.933 44.878 1.00 46.77 87 VAL C O 1
ATOM 4140 N N . LEU C 1 96 ? -30.782 12.677 43.627 1.00 38.87 88 LEU C N 1
ATOM 4141 C CA . LEU C 1 96 ? -30.373 11.394 43.068 1.00 37.22 88 LEU C CA 1
ATOM 4142 C C . LEU C 1 96 ? -28.883 11.202 43.317 1.00 47.22 88 LEU C C 1
ATOM 4143 O O . LEU C 1 96 ? -28.105 12.161 43.270 1.00 45.10 88 LEU C O 1
ATOM 4148 N N . THR C 1 97 ? -28.476 9.952 43.532 1.00 47.96 89 THR C N 1
ATOM 4149 C CA . THR C 1 97 ? -27.058 9.664 43.703 1.00 44.61 89 THR C CA 1
ATOM 4150 C C . THR C 1 97 ? -26.767 8.233 43.276 1.00 45.02 89 THR C C 1
ATOM 4151 O O . THR C 1 97 ? -27.665 7.389 43.209 1.00 35.71 89 THR C O 1
ATOM 4155 N N . ASP C 1 98 ? -25.487 7.965 43.009 1.00 51.15 90 ASP C N 1
ATOM 4156 C CA . ASP C 1 98 ? -25.053 6.637 42.598 1.00 51.86 90 ASP C CA 1
ATOM 4157 C C . ASP C 1 98 ? -24.913 5.753 43.827 1.00 53.63 90 ASP C C 1
ATOM 4158 O O . ASP C 1 98 ? -24.721 6.240 44.942 1.00 66.16 90 ASP C O 1
ATOM 4163 N N . VAL C 1 99 ? -25.016 4.442 43.621 1.00 50.97 91 VAL C N 1
ATOM 4164 C CA . VAL C 1 99 ? -24.708 3.468 44.661 1.00 56.18 91 VAL C CA 1
ATOM 4165 C C . VAL C 1 99 ? -23.803 2.399 44.061 1.00 56.04 91 VAL C C 1
ATOM 4166 O O . VAL C 1 99 ? -23.898 2.069 42.876 1.00 55.74 91 VAL C O 1
ATOM 4170 N N . HIS C 1 100 ? -22.909 1.869 44.884 1.00 55.69 92 HIS C N 1
ATOM 4171 C CA . HIS C 1 100 ? -21.969 0.830 44.484 1.00 54.30 92 HIS C CA 1
ATOM 4172 C C . HIS C 1 100 ? -22.252 -0.460 45.255 1.00 57.14 92 HIS C C 1
ATOM 4173 O O . HIS C 1 100 ? -23.141 -0.524 46.111 1.00 59.88 92 HIS C O 1
ATOM 4180 N N . GLU C 1 101 ? -21.458 -1.494 44.958 1.00 51.70 93 GLU C N 1
ATOM 4181 C CA . GLU C 1 101 ? -21.663 -2.791 45.597 1.00 55.06 93 GLU C CA 1
ATOM 4182 C C . GLU C 1 101 ? -21.453 -2.728 47.107 1.00 57.61 93 GLU C C 1
ATOM 4183 O O . GLU C 1 101 ? -22.006 -3.552 47.848 1.00 51.00 93 GLU C O 1
ATOM 4189 N N . ASP C 1 102 ? -20.664 -1.766 47.585 1.00 57.93 94 ASP C N 1
ATOM 4190 C CA . ASP C 1 102 ? -20.381 -1.637 49.007 1.00 58.87 94 ASP C CA 1
ATOM 4191 C C . ASP C 1 102 ? -21.084 -0.443 49.642 1.00 60.13 94 ASP C C 1
ATOM 4192 O O . ASP C 1 102 ? -20.812 -0.125 50.803 1.00 68.60 94 ASP C O 1
ATOM 4197 N N . THR C 1 103 ? -21.981 0.211 48.926 1.00 57.44 95 THR C N 1
ATOM 4198 C CA . THR C 1 103 ? -22.724 1.313 49.521 1.00 56.59 95 THR C CA 1
ATOM 4199 C C . THR C 1 103 ? -23.788 0.764 50.461 1.00 60.46 95 THR C C 1
ATOM 4200 O O . THR C 1 103 ? -24.533 -0.142 50.076 1.00 63.38 95 THR C O 1
ATOM 4204 N N . PRO C 1 104 ? -23.906 1.293 51.683 1.00 59.85 96 PRO C N 1
ATOM 4205 C CA . PRO C 1 104 ? -25.045 0.917 52.529 1.00 58.51 96 PRO C CA 1
ATOM 4206 C C . PRO C 1 104 ? -26.325 1.506 51.967 1.00 57.90 96 PRO C C 1
ATOM 4207 O O . PRO C 1 104 ? -26.572 2.713 52.068 1.00 50.40 96 PRO C O 1
ATOM 4211 N N . LEU C 1 105 ? -27.134 0.645 51.347 1.00 49.93 97 LEU C N 1
ATOM 4212 C CA . LEU C 1 105 ? -28.288 1.115 50.590 1.00 55.39 97 LEU C CA 1
ATOM 4213 C C . LEU C 1 105 ? -29.319 1.782 51.492 1.00 59.48 97 LEU C C 1
ATOM 4214 O O . LEU C 1 105 ? -29.878 2.825 51.137 1.00 58.50 97 LEU C O 1
ATOM 4219 N N . PHE C 1 106 ? -29.559 1.215 52.676 1.00 64.44 98 PHE C N 1
ATOM 4220 C CA . PHE C 1 106 ? -30.601 1.745 53.549 1.00 61.31 98 PHE C CA 1
ATOM 4221 C C . PHE C 1 106 ? -30.269 3.151 54.031 1.00 56.08 98 PHE C C 1
ATOM 4222 O O . PHE C 1 106 ? -31.169 3.982 54.191 1.00 56.45 98 PHE C O 1
ATOM 4230 N N . GLU C 1 107 ? -28.992 3.438 54.290 1.00 54.14 99 GLU C N 1
ATOM 4231 C CA . GLU C 1 107 ? -28.632 4.785 54.724 1.00 58.66 99 GLU C CA 1
ATOM 4232 C C . GLU C 1 107 ? -28.829 5.799 53.599 1.00 57.37 99 GLU C C 1
ATOM 4233 O O . GLU C 1 107 ? -29.423 6.864 53.807 1.00 64.38 99 GLU C O 1
ATOM 4239 N N . VAL C 1 108 ? -28.338 5.485 52.397 1.00 52.33 100 VAL C N 1
ATOM 4240 C CA . VAL C 1 108 ? -28.533 6.381 51.260 1.00 50.55 100 VAL C CA 1
ATOM 4241 C C . VAL C 1 108 ? -30.013 6.482 50.908 1.00 52.12 100 VAL C C 1
ATOM 4242 O O . VAL C 1 108 ? -30.525 7.568 50.608 1.00 49.96 100 VAL C O 1
ATOM 4246 N N . SER C 1 109 ? -30.723 5.348 50.930 1.00 54.50 101 SER C N 1
ATOM 4247 C CA . SER C 1 109 ? -32.129 5.343 50.534 1.00 56.62 101 SER C CA 1
ATOM 4248 C C . SER C 1 109 ? -33.000 6.155 51.487 1.00 58.56 101 SER C C 1
ATOM 4249 O O . SER C 1 109 ? -34.036 6.685 51.071 1.00 54.07 101 SER C O 1
ATOM 4252 N N . SER C 1 110 ? -32.600 6.277 52.754 1.00 54.46 102 SER C N 1
ATOM 4253 C CA . SER C 1 110 ? -33.362 7.075 53.707 1.00 53.60 102 SER C CA 1
ATOM 4254 C C . SER C 1 110 ? -33.114 8.568 53.538 1.00 56.51 102 SER C C 1
ATOM 4255 O O . SER C 1 110 ? -33.720 9.370 54.258 1.00 64.38 102 SER C O 1
ATOM 4258 N N . VAL C 1 111 ? -32.244 8.953 52.605 1.00 51.64 103 VAL C N 1
ATOM 4259 C CA . VAL C 1 111 ? -31.906 10.345 52.342 1.00 54.51 103 VAL C CA 1
ATOM 4260 C C . VAL C 1 111 ? -32.338 10.768 50.941 1.00 50.91 103 VAL C C 1
ATOM 4261 O O . VAL C 1 111 ? -33.073 11.744 50.772 1.00 49.99 103 VAL C O 1
ATOM 4265 N N . VAL C 1 112 ? -31.908 10.030 49.922 1.00 47.24 104 VAL C N 1
ATOM 4266 C CA . VAL C 1 112 ? -32.119 10.458 48.543 1.00 54.91 104 VAL C CA 1
ATOM 4267 C C . VAL C 1 112 ? -33.472 9.966 48.048 1.00 55.70 104 VAL C C 1
ATOM 4268 O O . VAL C 1 112 ? -34.116 9.125 48.684 1.00 60.16 104 VAL C O 1
ATOM 4272 N N . ASP C 1 113 ? -33.917 10.499 46.915 1.00 52.36 105 ASP C N 1
ATOM 4273 C CA . ASP C 1 113 ? -35.207 10.138 46.344 1.00 52.92 105 ASP C CA 1
ATOM 4274 C C . ASP C 1 113 ? -35.104 9.115 45.229 1.00 45.65 105 ASP C C 1
ATOM 4275 O O . ASP C 1 113 ? -36.049 8.349 45.015 1.00 41.19 105 ASP C O 1
ATOM 4280 N N . VAL C 1 114 ? -33.994 9.113 44.497 1.00 45.15 106 VAL C N 1
ATOM 4281 C CA . VAL C 1 114 ? -33.778 8.224 43.365 1.00 42.19 106 VAL C CA 1
ATOM 4282 C C . VAL C 1 114 ? -32.384 7.623 43.481 1.00 45.43 106 VAL C C 1
ATOM 4283 O O . VAL C 1 114 ? -31.399 8.351 43.641 1.00 52.47 106 VAL C O 1
ATOM 4287 N N . LEU C 1 115 ? -32.305 6.301 43.395 1.00 39.40 107 LEU C N 1
ATOM 4288 C CA . LEU C 1 115 ? -31.033 5.600 43.311 1.00 45.23 107 LEU C CA 1
ATOM 4289 C C . LEU C 1 115 ? -30.605 5.440 41.853 1.00 46.49 107 LEU C C 1
ATOM 4290 O O . LEU C 1 115 ? -31.432 5.394 40.936 1.00 33.48 107 LEU C O 1
ATOM 4295 N N . GLN C 1 116 ? -29.295 5.352 41.645 1.00 42.97 108 GLN C N 1
ATOM 4296 C CA . GLN C 1 116 ? -28.752 5.181 40.304 1.00 39.88 108 GLN C CA 1
ATOM 4297 C C . GLN C 1 116 ? -27.669 4.117 40.333 1.00 37.71 108 GLN C C 1
ATOM 4298 O O . GLN C 1 116 ? -26.836 4.097 41.245 1.00 37.58 108 GLN C O 1
ATOM 4304 N N . THR C 1 117 ? -27.714 3.221 39.385 1.00 34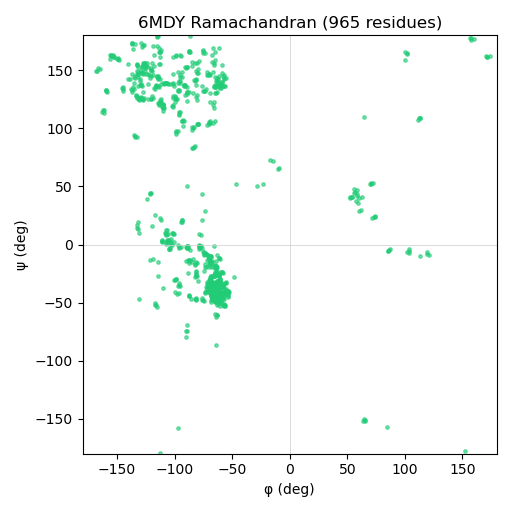.95 109 THR C N 1
ATOM 4305 C CA . THR C 1 117 ? -26.629 2.251 39.290 1.00 40.99 109 THR C CA 1
ATOM 4306 C C . THR C 1 117 ? -25.673 2.652 38.178 1.00 36.76 109 THR C C 1
ATOM 4307 O O . THR C 1 117 ? -26.117 2.914 37.043 1.00 37.01 109 THR C O 1
ATOM 4311 N N . PRO C 1 118 ? -24.377 2.742 38.470 1.00 34.43 110 PRO C N 1
ATOM 4312 C CA . PRO C 1 118 ? -23.416 3.151 37.438 1.00 38.15 110 PRO C CA 1
ATOM 4313 C C . PRO C 1 118 ? -23.305 2.121 36.318 1.00 42.69 110 PRO C C 1
ATOM 4314 O O . PRO C 1 118 ? -23.550 0.924 36.507 1.00 40.00 110 PRO C O 1
ATOM 4318 N N . ALA C 1 119 ? -22.899 2.609 35.137 1.00 39.27 111 ALA C N 1
ATOM 4319 C CA . ALA C 1 119 ? -22.880 1.779 33.933 1.00 33.73 111 ALA C CA 1
ATOM 4320 C C . ALA C 1 119 ? -22.024 0.528 34.104 1.00 42.70 111 ALA C C 1
ATOM 4321 O O . ALA C 1 119 ? -22.336 -0.520 33.523 1.00 42.28 111 ALA C O 1
ATOM 4323 N N . PHE C 1 120 ? -20.934 0.613 34.872 1.00 32.91 112 PHE C N 1
ATOM 4324 C CA . PHE C 1 120 ? -20.039 -0.533 34.979 1.00 33.75 112 PHE C CA 1
ATOM 4325 C C . PHE C 1 120 ? -20.610 -1.674 35.822 1.00 36.41 112 PHE C C 1
ATOM 4326 O O . PHE C 1 120 ? -20.017 -2.759 35.828 1.00 41.20 112 PHE C O 1
ATOM 4334 N N . LEU C 1 121 ? -21.748 -1.478 36.497 1.00 35.70 113 LEU C N 1
ATOM 4335 C CA . LEU C 1 121 ? -22.351 -2.522 37.323 1.00 33.78 113 LEU C CA 1
ATOM 4336 C C . LEU C 1 121 ? -23.605 -3.146 36.722 1.00 39.53 113 LEU C C 1
ATOM 4337 O O . LEU C 1 121 ? -24.186 -4.039 37.344 1.00 34.74 113 LEU C O 1
ATOM 4342 N N . CYS C 1 122 ? -24.018 -2.735 35.518 1.00 33.46 114 CYS C N 1
ATOM 4343 C CA . CYS C 1 122 ? -25.309 -3.162 34.981 1.00 39.21 114 CYS C CA 1
ATOM 4344 C C . CYS C 1 122 ? -25.411 -4.676 34.789 1.00 40.75 114 CYS C C 1
ATOM 4345 O O . CYS C 1 122 ? -26.519 -5.228 34.811 1.00 48.08 114 CYS C O 1
ATOM 4348 N N . ARG C 1 123 ? -24.295 -5.369 34.591 1.00 42.04 115 ARG C N 1
ATOM 4349 C CA . ARG C 1 123 ? -24.378 -6.815 34.421 1.00 46.24 115 ARG C CA 1
ATOM 4350 C C . ARG C 1 123 ? -24.355 -7.574 35.742 1.00 44.45 115 ARG C C 1
ATOM 4351 O O . ARG C 1 123 ? -24.575 -8.791 35.738 1.00 42.43 115 ARG C O 1
ATOM 4359 N N . GLN C 1 124 ? -24.167 -6.883 36.870 1.00 46.09 116 GLN C N 1
ATOM 4360 C CA . GLN C 1 124 ? -24.204 -7.519 38.189 1.00 51.89 116 GLN C CA 1
ATOM 4361 C C . GLN C 1 124 ? -25.668 -7.624 38.608 1.00 54.08 116 GLN C C 1
ATOM 4362 O O . GLN C 1 124 ? -26.202 -6.797 39.351 1.00 45.41 116 GLN C O 1
ATOM 4368 N N . THR C 1 125 ? -26.317 -8.690 38.128 1.00 57.37 117 THR C N 1
ATOM 4369 C CA . THR C 1 125 ? -27.761 -8.840 38.285 1.00 64.73 117 THR C CA 1
ATOM 4370 C C . THR C 1 125 ? -28.170 -8.814 39.752 1.00 65.19 117 THR C C 1
ATOM 4371 O O . THR C 1 125 ? -29.127 -8.129 40.129 1.00 63.16 117 THR C O 1
ATOM 4375 N N . ASN C 1 126 ? -27.454 -9.552 40.601 1.00 66.33 118 ASN C N 1
ATOM 4376 C CA . ASN C 1 126 ? -27.850 -9.615 42.001 1.00 62.60 118 ASN C CA 1
ATOM 4377 C C . ASN C 1 126 ? -27.738 -8.256 42.680 1.00 55.32 118 ASN C C 1
ATOM 4378 O O . ASN C 1 126 ? -28.575 -7.912 43.521 1.00 53.30 118 ASN C O 1
ATOM 4383 N N . PHE C 1 127 ? -26.736 -7.458 42.314 1.00 53.06 119 PHE C N 1
ATOM 4384 C CA . PHE C 1 127 ? -26.626 -6.122 42.890 1.00 47.04 119 PHE C CA 1
ATOM 4385 C C . PHE C 1 127 ? -27.780 -5.232 42.443 1.00 44.77 119 PHE C C 1
ATOM 4386 O O . PHE C 1 127 ? -28.305 -4.439 43.237 1.00 41.54 119 PHE C O 1
ATOM 4394 N N . ILE C 1 128 ? -28.181 -5.340 41.174 1.00 41.23 120 ILE C N 1
ATOM 4395 C CA . ILE C 1 128 ? -29.312 -4.555 40.685 1.00 42.64 120 ILE C CA 1
ATOM 4396 C C . ILE C 1 128 ? -30.560 -4.835 41.519 1.00 51.32 120 ILE C C 1
ATOM 4397 O O . ILE C 1 128 ? -31.293 -3.913 41.897 1.00 46.38 120 ILE C O 1
ATOM 4402 N N . GLN C 1 129 ? -30.810 -6.109 41.836 1.00 54.78 121 GLN C N 1
ATOM 4403 C CA . GLN C 1 129 ? -31.986 -6.468 42.624 1.00 49.99 121 GLN C CA 1
ATOM 4404 C C . GLN C 1 129 ? -31.883 -5.955 44.052 1.00 48.97 121 GLN C C 1
ATOM 4405 O O . GLN C 1 129 ? -32.889 -5.540 44.641 1.00 53.13 121 GLN C O 1
ATOM 4411 N N . LYS C 1 130 ? -30.680 -5.972 44.630 1.00 45.46 122 LYS C N 1
ATOM 4412 C CA . LYS C 1 130 ? -30.520 -5.411 45.966 1.00 55.46 122 LYS C CA 1
ATOM 4413 C C . LYS C 1 130 ? -30.856 -3.928 45.966 1.00 62.97 122 LYS C C 1
ATOM 4414 O O . LYS C 1 130 ? -31.452 -3.419 46.923 1.00 72.99 122 LYS C O 1
ATOM 4416 N N . VAL C 1 131 ? -30.471 -3.217 44.902 1.00 55.69 123 VAL C N 1
ATOM 4417 C CA . VAL C 1 131 ? -30.799 -1.800 44.791 1.00 44.92 123 VAL C CA 1
ATOM 4418 C C . VAL C 1 131 ? -32.297 -1.612 44.615 1.00 43.40 123 VAL C C 1
ATOM 4419 O O . VAL C 1 131 ? -32.915 -0.771 45.277 1.00 54.42 123 VAL C O 1
ATOM 4423 N N . ALA C 1 132 ? -32.904 -2.387 43.712 1.00 43.33 124 ALA C N 1
ATOM 4424 C CA . ALA C 1 132 ? -34.337 -2.264 43.464 1.00 48.51 124 ALA C CA 1
ATOM 4425 C C . ALA C 1 132 ? -35.163 -2.653 44.683 1.00 50.88 124 ALA C C 1
ATOM 4426 O O . ALA C 1 132 ? -36.297 -2.184 44.828 1.00 52.66 124 ALA C O 1
ATOM 4428 N N . ALA C 1 133 ? -34.618 -3.489 45.567 1.00 50.13 125 ALA C N 1
ATOM 4429 C CA . ALA C 1 133 ? -35.352 -3.901 46.755 1.00 57.28 125 ALA C CA 1
ATOM 4430 C C . ALA C 1 133 ? -35.558 -2.758 47.739 1.00 56.85 125 ALA C C 1
ATOM 4431 O O . ALA C 1 133 ? -36.317 -2.922 48.699 1.00 69.09 125 ALA C O 1
ATOM 4433 N N . MET C 1 134 ? -34.911 -1.610 47.530 1.00 49.15 126 MET C N 1
ATOM 4434 C CA . MET C 1 134 ? -35.156 -0.462 48.392 1.00 50.98 126 MET C CA 1
ATOM 4435 C C . MET C 1 134 ? -36.490 0.200 48.101 1.00 56.80 126 MET C C 1
ATOM 4436 O O . MET 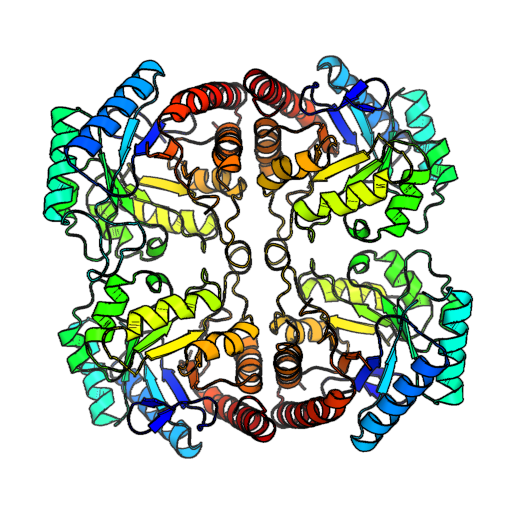C 1 134 ? -36.896 1.087 48.857 1.00 49.71 126 MET C O 1
ATOM 4441 N N . ASN C 1 135 ? -37.167 -0.205 47.024 1.00 66.43 127 ASN C N 1
ATOM 4442 C CA . ASN C 1 135 ? -38.495 0.302 46.671 1.00 66.89 127 ASN C CA 1
ATOM 4443 C C . ASN C 1 135 ? -38.485 1.818 46.471 1.00 63.23 127 ASN C C 1
ATOM 4444 O O . ASN C 1 135 ? -39.442 2.520 46.803 1.00 70.26 127 ASN C O 1
ATOM 4449 N N . LYS C 1 136 ? -37.395 2.319 45.921 1.00 52.97 128 LYS C N 1
ATOM 4450 C CA . LYS C 1 136 ? -37.255 3.666 45.417 1.00 50.63 128 LYS C CA 1
ATOM 4451 C C . LYS C 1 136 ? -37.089 3.627 43.900 1.00 51.76 128 LYS C C 1
ATOM 4452 O O . LYS C 1 136 ? -36.668 2.607 43.346 1.00 56.39 128 LYS C O 1
ATOM 4458 N N . PRO C 1 137 ? -37.433 4.694 43.190 1.00 46.58 129 PRO C N 1
ATOM 4459 C CA . PRO C 1 137 ? -37.120 4.729 41.756 1.00 41.80 129 PRO C CA 1
ATOM 4460 C C . PRO C 1 137 ? -35.624 4.551 41.543 1.00 48.72 129 PRO C C 1
ATOM 4461 O O . PRO C 1 137 ? -34.812 4.997 42.356 1.00 49.33 129 PRO C O 1
ATOM 4465 N N . VAL C 1 138 ? -35.261 3.833 40.475 1.00 47.15 130 VAL C N 1
ATOM 4466 C CA . VAL C 1 138 ? -33.862 3.554 40.153 1.00 38.62 130 VAL C CA 1
ATOM 4467 C C . VAL C 1 138 ? -33.589 3.859 38.685 1.00 49.20 130 VAL C C 1
ATOM 4468 O O . VAL C 1 138 ? -34.265 3.329 37.794 1.00 47.52 130 VAL C O 1
ATOM 4472 N N . ASN C 1 139 ? -32.574 4.685 38.443 1.00 53.66 131 ASN C N 1
ATOM 4473 C CA . ASN C 1 139 ? -32.038 4.944 37.112 1.00 41.60 131 ASN C CA 1
ATOM 4474 C C . ASN C 1 139 ? -30.880 3.978 36.861 1.00 40.61 131 ASN C C 1
ATOM 4475 O O . ASN C 1 139 ? -29.805 4.122 37.451 1.00 41.76 131 ASN C O 1
ATOM 4480 N N . ILE C 1 140 ? -31.103 2.985 36.005 1.00 42.91 132 ILE C N 1
ATOM 4481 C CA . ILE C 1 140 ? -30.110 1.961 35.687 1.00 36.72 132 ILE C CA 1
ATOM 4482 C C . ILE C 1 140 ? -29.377 2.376 34.413 1.00 35.51 132 ILE C C 1
ATOM 4483 O O . ILE C 1 140 ? -29.967 2.418 33.328 1.00 34.84 132 ILE C O 1
ATOM 4488 N N . LYS C 1 141 ? -28.086 2.672 34.526 1.00 33.38 133 LYS C N 1
ATOM 4489 C CA . LYS C 1 141 ? -27.316 3.080 33.357 1.00 30.27 133 LYS C CA 1
ATOM 4490 C C . LYS C 1 141 ? -26.888 1.861 32.549 1.00 34.87 133 LYS C C 1
ATOM 4491 O O . LYS C 1 141 ? -26.322 0.908 33.095 1.00 40.46 133 LYS C O 1
ATOM 4497 N N . LYS C 1 142 ? -27.163 1.898 31.247 1.00 34.47 134 LYS C N 1
ATOM 4498 C CA . LYS C 1 142 ? -26.679 0.871 30.338 1.00 33.83 134 LYS C CA 1
ATOM 4499 C C . LYS C 1 142 ? -25.167 0.987 30.184 1.00 34.57 134 LYS C C 1
ATOM 4500 O O . LYS C 1 142 ? -24.637 2.075 29.945 1.00 32.08 134 LYS C O 1
ATOM 4506 N N . GLY C 1 143 ? -24.467 -0.133 30.341 1.00 32.67 135 GLY C N 1
ATOM 4507 C CA . GLY C 1 143 ? -23.029 -0.123 30.154 1.00 37.42 135 GLY C CA 1
ATOM 4508 C C . GLY C 1 143 ? -22.650 0.155 28.711 1.00 44.24 135 GLY C C 1
ATOM 4509 O O . GLY C 1 143 ? -23.363 -0.201 27.771 1.00 49.99 135 GLY C O 1
ATOM 4510 N N . GLN C 1 144 ? -21.501 0.818 28.534 1.00 45.32 136 GLN C N 1
ATOM 4511 C CA . GLN C 1 144 ? -20.967 1.071 27.194 1.00 47.23 136 GLN C CA 1
ATOM 4512 C C . GLN C 1 144 ? -20.683 -0.223 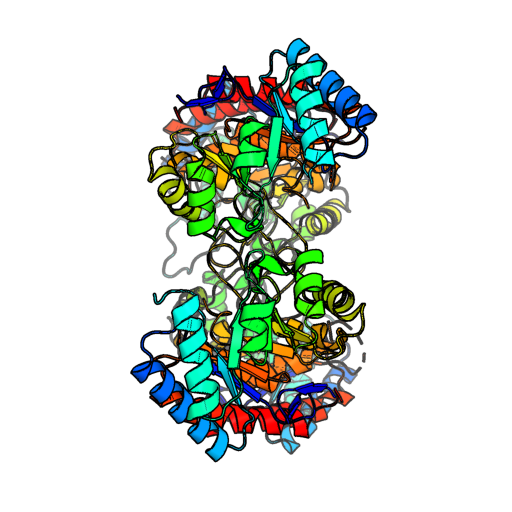26.444 1.00 36.56 136 GLN C C 1
ATOM 4513 O O . GLN C 1 144 ? -20.440 -0.179 25.234 1.00 37.65 136 GLN C O 1
ATOM 4519 N N . PHE C 1 145 ? -20.699 -1.356 27.148 1.00 33.55 137 PHE C N 1
ATOM 4520 C CA . PHE C 1 145 ? -20.452 -2.685 26.614 1.00 36.26 137 PHE C CA 1
ATOM 4521 C C . PHE C 1 145 ? -21.729 -3.501 26.405 1.00 27.56 137 PHE C C 1
ATOM 4522 O O . PHE C 1 145 ? -21.641 -4.696 26.124 1.00 29.17 137 PHE C O 1
ATOM 4530 N N . LEU C 1 146 ? -22.908 -2.894 26.528 1.00 33.91 138 LEU C N 1
ATOM 4531 C CA . LEU C 1 146 ? -24.175 -3.611 26.430 1.00 41.38 138 LEU C CA 1
ATOM 4532 C C . LEU C 1 146 ? -24.883 -3.323 25.119 1.00 48.26 138 LEU C C 1
ATOM 4533 O O . LEU C 1 146 ? -24.929 -2.175 24.658 1.00 48.26 138 LEU C O 1
ATOM 4538 N N . ALA C 1 147 ? -25.462 -4.370 24.545 1.00 46.91 139 ALA C N 1
ATOM 4539 C CA . ALA C 1 147 ? -26.387 -4.148 23.452 1.00 45.21 139 ALA C CA 1
ATOM 4540 C C . ALA C 1 147 ? -27.752 -3.738 24.004 1.00 39.20 139 ALA C C 1
ATOM 4541 O O . ALA C 1 147 ? -28.155 -4.187 25.080 1.00 34.43 139 ALA C O 1
ATOM 4543 N N . PRO C 1 148 ? -28.482 -2.892 23.272 1.00 40.56 140 PRO C N 1
ATOM 4544 C CA . PRO C 1 148 ? -29.761 -2.376 23.802 1.00 45.73 140 PRO C CA 1
ATOM 4545 C C . PRO C 1 148 ? -30.749 -3.466 24.184 1.00 49.28 140 PRO C C 1
ATOM 4546 O O . PRO C 1 148 ? -31.408 -3.358 25.226 1.00 51.99 140 PRO C O 1
ATOM 4550 N N . TRP C 1 149 ? -30.854 -4.528 23.381 1.00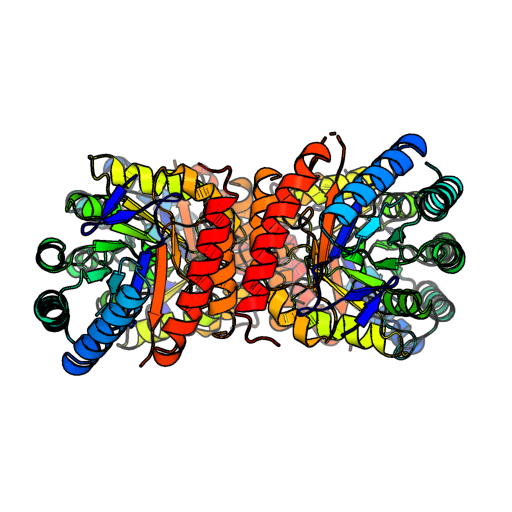 45.42 141 TRP C N 1
ATOM 4551 C CA . TRP C 1 149 ? -31.788 -5.605 23.688 1.00 43.61 141 TRP C CA 1
ATOM 4552 C C . TRP C 1 149 ? -31.442 -6.308 24.994 1.00 49.62 141 TRP C C 1
ATOM 4553 O O . TRP C 1 149 ? -32.297 -6.996 25.562 1.00 56.63 141 TRP C O 1
ATOM 4564 N N . GLU C 1 150 ? -30.206 -6.167 25.474 1.00 50.00 142 GLU C N 1
ATOM 4565 C CA . GLU C 1 150 ? -29.838 -6.773 26.745 1.00 54.51 142 GLU C CA 1
ATOM 4566 C C . GLU C 1 150 ? -30.450 -6.041 27.934 1.00 57.67 142 GLU C C 1
ATOM 4567 O O . GLU C 1 150 ? -30.547 -6.627 29.017 1.00 64.33 142 GLU C O 1
ATOM 4573 N N . MET C 1 151 ? -30.878 -4.786 27.761 1.00 54.36 143 MET C N 1
ATOM 4574 C CA . MET C 1 151 ? -31.484 -4.072 28.881 1.00 44.60 143 MET C CA 1
ATOM 4575 C C . MET C 1 151 ? -32.825 -4.676 29.264 1.00 45.45 143 MET C C 1
ATOM 4576 O O . MET C 1 151 ? -33.236 -4.570 30.424 1.00 43.32 143 MET C O 1
ATOM 4581 N N . LYS C 1 152 ? -33.521 -5.303 28.309 1.00 41.35 144 LYS C N 1
ATOM 4582 C CA . LYS C 1 152 ? -34.760 -5.997 28.642 1.00 41.54 144 LYS C CA 1
ATOM 4583 C C . LYS C 1 152 ? -34.530 -6.995 29.771 1.00 46.63 144 LYS C C 1
ATOM 4584 O O . LYS C 1 152 ? -35.340 -7.095 30.700 1.00 50.01 144 LYS C O 1
ATOM 4586 N N . HIS C 1 153 ? -33.421 -7.740 29.708 1.00 51.10 145 HIS C N 1
ATOM 4587 C CA . HIS C 1 153 ? -33.127 -8.716 30.751 1.00 45.61 145 HIS C CA 1
ATOM 4588 C C . HIS C 1 153 ? -32.710 -8.033 32.049 1.00 48.39 145 HIS C C 1
ATOM 4589 O O . HIS C 1 153 ? -33.132 -8.444 33.136 1.00 54.02 145 HIS C O 1
ATOM 4591 N N . VAL C 1 154 ? -31.905 -6.974 31.953 1.00 49.96 146 VAL C N 1
ATOM 4592 C CA . VAL C 1 154 ? -31.480 -6.241 33.145 1.00 49.03 146 VAL C CA 1
ATOM 4593 C C . VAL C 1 154 ? -32.688 -5.648 33.857 1.00 57.71 146 VAL C C 1
ATOM 4594 O O . VAL C 1 154 ? -32.841 -5.776 35.079 1.00 54.81 146 VAL C O 1
ATOM 4598 N N . ILE C 1 155 ? -33.574 -5.003 33.095 1.00 60.34 147 ILE C N 1
ATOM 4599 C CA . ILE C 1 155 ? -34.753 -4.373 33.680 1.00 57.44 147 ILE C CA 1
ATOM 4600 C C . ILE C 1 155 ? -35.698 -5.424 34.260 1.00 52.36 147 ILE C C 1
ATOM 4601 O O . ILE C 1 155 ? -36.295 -5.221 35.325 1.00 42.70 147 ILE C O 1
ATOM 4606 N N . ALA C 1 156 ? -35.855 -6.560 33.574 1.00 49.85 148 ALA C N 1
ATOM 4607 C CA . ALA C 1 156 ? -36.768 -7.588 34.069 1.00 48.85 148 ALA C CA 1
ATOM 4608 C C . ALA C 1 156 ? -36.338 -8.092 35.435 1.00 56.09 148 ALA C C 1
ATOM 4609 O O . ALA C 1 156 ? -37.171 -8.263 36.334 1.00 63.81 148 ALA C O 1
ATOM 4611 N N . LYS C 1 157 ? -35.037 -8.327 35.618 1.00 58.82 149 LYS C N 1
ATOM 4612 C CA . LYS C 1 157 ? -34.556 -8.762 36.923 1.00 57.61 149 LYS C CA 1
ATOM 4613 C C . LYS C 1 157 ? -34.723 -7.658 37.960 1.00 55.96 149 LYS C C 1
ATOM 4614 O O . LYS C 1 157 ? -34.989 -7.945 39.134 1.00 53.85 149 LYS C O 1
ATOM 4616 N N . ALA C 1 158 ? -34.613 -6.396 37.535 1.00 57.25 150 ALA C N 1
ATOM 4617 C CA . ALA C 1 158 ? -34.806 -5.274 38.448 1.00 58.07 150 ALA C CA 1
ATOM 4618 C C . ALA C 1 158 ? -36.257 -5.151 38.901 1.00 62.94 150 ALA C C 1
ATOM 4619 O O . ALA C 1 158 ? -36.521 -4.758 40.042 1.00 63.09 150 ALA C O 1
ATOM 4621 N N . LYS C 1 159 ? -37.212 -5.467 38.030 1.00 64.94 151 LYS C N 1
ATOM 4622 C CA . LYS C 1 159 ? -38.625 -5.334 38.363 1.00 65.70 151 LYS C CA 1
ATOM 4623 C C . LYS C 1 159 ? -39.199 -6.587 38.997 1.00 72.24 151 LYS C C 1
ATOM 4624 O O . LYS C 1 159 ? -40.383 -6.609 39.351 1.00 78.89 151 LYS C O 1
ATOM 4630 N N . ALA C 1 160 ? -38.382 -7.622 39.149 1.00 68.79 152 ALA C N 1
ATOM 4631 C CA . ALA C 1 160 ? -38.875 -8.940 39.513 1.00 69.39 152 ALA C CA 1
ATOM 4632 C C . ALA C 1 160 ? -39.495 -8.998 40.907 1.00 69.75 152 ALA C C 1
ATOM 4633 O O . ALA C 1 160 ? -40.230 -9.949 41.201 1.00 79.41 152 ALA C O 1
ATOM 4635 N N . GLN C 1 161 ? -39.218 -8.024 41.776 1.00 67.88 153 GLN C N 1
ATOM 4636 C CA . GLN C 1 161 ? -39.812 -7.991 43.107 1.00 65.86 153 GLN C CA 1
ATOM 4637 C C . GLN C 1 161 ? -40.781 -6.826 43.261 1.00 68.05 153 GLN C C 1
ATOM 4638 O O . GLN C 1 161 ? -41.063 -6.398 44.384 1.00 66.78 153 GLN C O 1
ATOM 4640 N N . GLY C 1 162 ? -41.293 -6.300 42.145 1.00 71.77 154 GLY C N 1
ATOM 4641 C CA . GLY C 1 162 ? -42.430 -5.405 42.149 1.00 74.30 154 GLY C CA 1
ATOM 4642 C C . GLY C 1 162 ? -42.100 -3.937 41.983 1.00 67.57 154 GLY C C 1
ATOM 4643 O O . GLY C 1 162 ? -43.025 -3.125 41.851 1.00 69.24 154 GLY C O 1
ATOM 4644 N N . ASN C 1 163 ? -40.823 -3.568 41.974 1.00 60.92 155 ASN C N 1
ATOM 4645 C CA . ASN C 1 163 ? -40.460 -2.164 41.805 1.00 59.53 155 ASN C CA 1
ATOM 4646 C C . ASN C 1 163 ? -40.842 -1.722 40.399 1.00 57.27 155 ASN C C 1
ATOM 4647 O O . ASN C 1 163 ? -40.164 -2.050 39.424 1.00 55.57 155 ASN C O 1
ATOM 4652 N N . GLU C 1 164 ? -41.935 -0.965 40.297 1.00 55.92 156 GLU C N 1
ATOM 4653 C CA . GLU C 1 164 ? -42.443 -0.465 39.029 1.00 53.15 156 GLU C CA 1
ATOM 4654 C C . GLU C 1 164 ? -41.925 0.933 38.712 1.00 58.77 156 GLU C C 1
ATOM 4655 O O . GLU C 1 164 ? -42.548 1.649 37.918 1.00 69.28 156 GLU C O 1
ATOM 4657 N N . GLN C 1 165 ? -40.814 1.342 39.323 1.00 50.46 157 GLN C N 1
ATOM 4658 C CA . GLN C 1 165 ? -40.244 2.671 39.140 1.00 50.07 157 GLN C CA 1
ATOM 4659 C C . GLN C 1 165 ? -38.819 2.600 38.603 1.00 54.29 157 GLN C C 1
ATOM 4660 O O . GLN C 1 165 ? -37.929 3.323 39.051 1.00 55.85 157 GLN C O 1
ATOM 4666 N N . ILE C 1 166 ? -38.591 1.732 37.631 1.00 50.14 158 ILE C N 1
ATOM 4667 C CA . ILE C 1 166 ? -37.279 1.544 37.028 1.00 33.81 158 ILE C CA 1
ATOM 4668 C C . ILE C 1 166 ? -37.194 2.373 35.754 1.00 39.19 158 ILE C C 1
ATOM 4669 O O . ILE C 1 166 ? -38.184 2.510 35.023 1.00 36.07 158 ILE C O 1
ATOM 4674 N N . MET C 1 167 ? -36.030 2.975 35.517 1.00 30.97 159 MET C N 1
ATOM 4675 C CA . MET C 1 167 ? -35.753 3.677 34.274 1.00 38.60 159 MET C CA 1
ATOM 4676 C C . MET C 1 167 ? -34.451 3.170 33.664 1.00 38.41 159 MET C C 1
ATOM 4677 O O . MET C 1 167 ? -33.567 2.673 34.370 1.00 41.05 159 MET C O 1
ATOM 4682 N N . ALA C 1 168 ? -34.342 3.313 32.342 1.00 30.29 160 ALA C N 1
ATOM 4683 C CA . ALA C 1 168 ? -33.178 2.888 31.568 1.00 29.27 160 ALA C CA 1
ATOM 4684 C C . ALA C 1 168 ? -32.458 4.117 31.025 1.00 29.13 160 ALA C C 1
ATOM 4685 O O . ALA C 1 168 ? -33.077 4.959 30.366 1.00 40.92 160 ALA C O 1
ATOM 4687 N N . CYS C 1 169 ? -31.165 4.232 31.313 1.00 28.85 161 CYS C N 1
ATOM 4688 C CA . CYS C 1 169 ? -30.388 5.417 30.964 1.00 32.20 161 CYS C CA 1
ATOM 4689 C C . CYS C 1 169 ? -29.332 5.069 29.922 1.00 41.39 161 CYS C C 1
ATOM 4690 O O . CYS C 1 169 ? -28.449 4.238 30.177 1.00 39.48 161 CYS C O 1
ATOM 4693 N N . GLU C 1 170 ? -29.396 5.749 28.776 1.00 34.02 162 GLU C N 1
ATOM 4694 C CA . GLU C 1 170 ? -28.468 5.543 27.670 1.00 25.82 162 GLU C CA 1
ATOM 4695 C C . GLU C 1 170 ? -27.247 6.433 27.860 1.00 32.14 162 GLU C C 1
ATOM 4696 O O . GLU C 1 170 ? -27.387 7.623 28.156 1.00 29.60 162 GLU C O 1
ATOM 4702 N N . ARG C 1 171 ? -26.049 5.858 27.736 1.00 36.67 163 ARG C N 1
ATOM 4703 C CA . ARG C 1 171 ? -24.833 6.642 27.947 1.00 36.65 163 ARG C CA 1
ATOM 4704 C C . ARG C 1 171 ? -23.822 6.462 26.819 1.00 38.09 163 ARG C C 1
ATOM 4705 O O . ARG C 1 171 ? -22.675 6.903 26.944 1.00 37.20 163 ARG C O 1
ATOM 4713 N N . GLY C 1 172 ? -24.206 5.815 25.724 1.00 32.92 164 GLY C N 1
ATOM 4714 C CA . GLY C 1 172 ? -23.249 5.536 24.675 1.00 40.88 164 GLY C CA 1
ATOM 4715 C C . GLY C 1 172 ? -22.756 4.095 24.702 1.00 36.47 164 GLY C C 1
ATOM 4716 O O . GLY C 1 172 ? -22.897 3.366 25.687 1.00 35.83 164 GLY C O 1
ATOM 4717 N N . VAL C 1 173 ? -22.156 3.684 23.592 1.00 35.78 165 VAL C N 1
ATOM 4718 C CA . VAL C 1 173 ? -21.578 2.355 23.462 1.00 31.94 165 VAL C CA 1
ATOM 4719 C C . VAL C 1 173 ? -20.147 2.517 22.964 1.00 27.46 165 VAL C C 1
ATOM 4720 O O . VAL C 1 173 ? -19.804 3.520 22.332 1.00 35.27 165 VAL C O 1
ATOM 4724 N N . SER C 1 174 ? -19.293 1.556 23.299 1.00 28.16 166 SER C N 1
ATOM 4725 C CA . SER C 1 174 ? -17.902 1.632 22.876 1.00 32.86 166 SER C CA 1
ATOM 4726 C C . SER C 1 174 ? -17.805 1.518 21.362 1.00 41.95 166 SER C C 1
ATOM 4727 O O . SER C 1 174 ? -18.461 0.676 20.742 1.00 55.04 166 SER C O 1
ATOM 4730 N N . PHE C 1 175 ? -16.968 2.366 20.770 1.00 35.68 167 PHE C N 1
ATOM 4731 C CA . PHE C 1 175 ? -16.757 2.413 19.324 1.00 30.48 167 PHE C CA 1
ATOM 4732 C C . PHE C 1 175 ? -15.250 2.484 19.102 1.00 31.74 167 PHE C C 1
ATOM 4733 O O . PHE C 1 175 ? -14.662 3.571 19.113 1.00 40.13 167 PHE C O 1
ATOM 4741 N N . GLY C 1 176 ? -14.622 1.326 18.907 1.00 29.53 168 GLY C N 1
ATOM 4742 C CA . GLY C 1 176 ? -13.173 1.304 18.814 1.00 26.39 168 GLY C CA 1
ATOM 4743 C C . GLY C 1 176 ? -12.541 1.717 20.135 1.00 30.55 168 GLY C C 1
ATOM 4744 O O . GLY C 1 176 ? -13.111 1.527 21.214 1.00 36.31 168 GLY C O 1
ATOM 4745 N N . TYR C 1 177 ? -11.341 2.285 20.055 1.00 27.92 169 TYR C N 1
ATOM 4746 C CA . TYR C 1 177 ? -10.658 2.761 21.250 1.00 33.19 169 TYR C CA 1
ATOM 4747 C C . TYR C 1 177 ? -10.972 4.231 21.509 1.00 38.08 169 TYR C C 1
ATOM 4748 O O . TYR C 1 177 ? -10.975 5.057 20.588 1.00 37.00 169 TYR C O 1
ATOM 4757 N N . ASN C 1 178 ? -11.228 4.544 22.781 1.00 32.87 170 ASN C N 1
ATOM 4758 C CA . ASN C 1 178 ? -11.322 5.919 23.271 1.00 40.26 170 ASN C CA 1
ATOM 4759 C C . ASN C 1 178 ? -12.391 6.716 22.536 1.00 35.33 170 ASN C C 1
ATOM 4760 O O . ASN C 1 178 ? -12.179 7.858 22.124 1.00 39.91 170 ASN C O 1
ATOM 4765 N N . ASN C 1 179 ? -13.558 6.103 22.394 1.00 28.43 171 ASN C N 1
ATOM 4766 C CA . ASN C 1 179 ? -14.635 6.715 21.642 1.00 27.23 171 ASN C CA 1
ATOM 4767 C C . ASN C 1 179 ? -15.945 6.063 22.058 1.00 31.06 171 ASN C C 1
ATOM 4768 O O . ASN C 1 179 ? -16.030 4.835 22.148 1.00 37.53 171 ASN C O 1
ATOM 4773 N N . LEU C 1 180 ? -16.943 6.890 22.346 1.00 25.97 172 LEU C N 1
ATOM 4774 C CA . LEU C 1 180 ? -18.297 6.423 22.595 1.00 31.42 172 LEU C CA 1
ATOM 4775 C C . LEU C 1 180 ? -19.183 6.994 21.509 1.00 30.74 172 LEU C C 1
ATOM 4776 O O . LEU C 1 180 ? -19.040 8.166 21.139 1.00 33.82 172 LEU C O 1
ATOM 4781 N N . VAL C 1 181 ? -20.066 6.159 20.980 1.00 31.45 173 VAL C N 1
ATOM 4782 C CA . VAL C 1 181 ? -21.010 6.622 19.975 1.00 24.04 173 VAL C CA 1
ATOM 4783 C C . VAL C 1 181 ? -22.418 6.443 20.514 1.00 20.40 173 VAL C C 1
ATOM 4784 O O . VAL C 1 181 ? -22.704 5.505 21.267 1.00 22.52 173 VAL C O 1
ATOM 4788 N N . SER C 1 182 ? -23.296 7.366 20.136 1.00 22.49 174 SER C N 1
ATOM 4789 C CA . SER C 1 182 ? -24.705 7.325 20.517 1.00 20.95 174 SER C CA 1
ATOM 4790 C C . SER C 1 182 ? -25.507 6.699 19.382 1.00 22.56 174 SER C C 1
ATOM 4791 O O . SER C 1 182 ? -25.886 7.379 18.426 1.00 22.90 174 SER C O 1
ATOM 4794 N N . ASP C 1 183 ? -25.785 5.406 19.503 1.00 27.19 175 ASP C N 1
ATOM 4795 C CA . ASP C 1 183 ? -26.675 4.718 18.571 1.00 19.56 175 ASP C CA 1
ATOM 4796 C C . ASP C 1 183 ? -28.100 5.053 18.993 1.00 29.69 175 ASP C C 1
ATOM 4797 O O . ASP C 1 183 ? -28.620 4.521 19.980 1.00 29.69 175 ASP C O 1
ATOM 4802 N N . MET C 1 184 ? -28.734 5.950 18.241 1.00 32.99 176 MET C N 1
ATOM 4803 C CA . MET C 1 184 ? -30.071 6.410 18.584 1.00 29.94 176 MET C CA 1
ATOM 4804 C C . MET C 1 184 ? -31.096 5.291 18.501 1.00 29.97 176 MET C C 1
ATOM 4805 O O . MET C 1 184 ? -32.196 5.433 19.040 1.00 34.96 176 MET C O 1
ATOM 4810 N N . ARG C 1 185 ? -30.774 4.194 17.813 1.00 34.12 177 ARG C N 1
ATOM 4811 C CA . ARG C 1 185 ? -31.689 3.059 17.784 1.00 36.77 177 ARG C CA 1
ATOM 4812 C C . ARG C 1 185 ? -31.930 2.507 19.180 1.00 35.70 177 ARG C C 1
ATOM 4813 O O . ARG C 1 185 ? -33.011 1.974 19.459 1.00 30.91 177 ARG C O 1
ATOM 4821 N N . SER C 1 186 ? -30.934 2.607 20.063 1.00 29.64 178 SER C N 1
ATOM 4822 C CA . SER C 1 186 ? -31.106 2.048 21.396 1.00 35.65 178 SER C CA 1
ATOM 4823 C C . SER C 1 186 ? -32.236 2.747 22.148 1.00 35.85 178 SER C C 1
ATOM 4824 O O . SER C 1 186 ? -32.969 2.097 22.911 1.00 26.54 178 SER C O 1
ATOM 4827 N N . LEU C 1 187 ? -32.425 4.053 21.906 1.00 26.70 179 LEU C N 1
ATOM 4828 C CA . LEU C 1 187 ? -33.511 4.788 22.551 1.00 32.65 179 LEU C CA 1
ATOM 4829 C C . LEU C 1 187 ? -34.870 4.225 22.174 1.00 38.26 179 LEU C C 1
ATOM 4830 O O . LEU C 1 187 ? -35.810 4.267 22.981 1.00 39.98 179 LEU C O 1
ATOM 4835 N N . VAL C 1 188 ? -34.985 3.697 20.956 1.00 33.41 180 VAL C N 1
ATOM 4836 C CA . VAL C 1 188 ? -36.229 3.101 20.483 1.00 27.67 180 VAL C CA 1
ATOM 4837 C C . VAL C 1 188 ? -36.371 1.677 21.005 1.00 25.80 180 VAL C C 1
ATOM 4838 O O . VAL C 1 188 ? -37.435 1.285 21.501 1.00 39.91 180 VAL C O 1
ATOM 4842 N N . ILE C 1 189 ? -35.294 0.892 20.907 1.00 39.86 181 ILE C N 1
ATOM 4843 C CA . ILE C 1 189 ? -35.315 -0.504 21.340 1.00 43.39 181 ILE C CA 1
ATOM 4844 C C . ILE C 1 189 ? -35.690 -0.604 22.816 1.00 44.57 181 ILE C C 1
ATOM 4845 O O . ILE C 1 189 ? -36.532 -1.419 23.210 1.00 44.71 181 ILE C O 1
ATOM 4850 N N . MET C 1 190 ? -35.091 0.249 23.650 1.00 40.83 182 MET C N 1
ATOM 4851 C CA . MET C 1 190 ? -35.292 0.146 25.087 1.00 36.65 182 MET C CA 1
ATOM 4852 C C . MET C 1 190 ? -36.701 0.530 25.518 1.00 40.49 182 MET C C 1
ATOM 4853 O O . MET C 1 190 ? -37.070 0.266 26.667 1.00 42.88 182 MET C O 1
ATOM 4858 N N . ARG C 1 191 ? -37.510 1.114 24.631 1.00 38.60 183 ARG C N 1
ATOM 4859 C CA . ARG C 1 191 ? -38.923 1.261 24.952 1.00 41.77 183 ARG C CA 1
ATOM 4860 C C . ARG C 1 191 ? -39.579 -0.088 25.208 1.00 44.85 183 ARG C C 1
ATOM 4861 O O . ARG C 1 191 ? -40.591 -0.151 25.917 1.00 49.21 183 ARG C O 1
ATOM 4869 N N . GLU C 1 192 ? -39.014 -1.170 24.664 1.00 44.17 184 GLU C N 1
ATOM 4870 C CA . GLU C 1 192 ? -39.567 -2.502 24.877 1.00 47.72 184 GLU C CA 1
ATOM 4871 C C . GLU C 1 192 ? -39.405 -2.989 26.320 1.00 43.39 184 GLU C C 1
ATOM 4872 O O . GLU C 1 192 ? -40.061 -3.966 26.703 1.00 40.41 184 GLU C O 1
ATOM 4878 N N . THR C 1 193 ? -38.558 -2.343 27.127 1.00 34.84 185 THR C N 1
ATOM 4879 C CA . THR C 1 193 ? -38.494 -2.651 28.554 1.00 36.03 185 THR C CA 1
ATOM 4880 C C . THR C 1 193 ? -39.738 -2.208 29.310 1.00 43.11 185 THR C C 1
ATOM 4881 O O . THR C 1 193 ? -39.908 -2.612 30.464 1.00 49.54 185 THR C O 1
ATOM 4885 N N . GLY C 1 194 ? -40.583 -1.369 28.712 1.00 58.10 186 GLY C N 1
ATOM 4886 C CA . GLY C 1 194 ? -41.711 -0.816 29.438 1.00 56.44 186 GLY C CA 1
ATOM 4887 C C . GLY C 1 194 ? -41.350 0.235 30.463 1.00 55.54 186 GLY C C 1
ATOM 4888 O O . GLY C 1 194 ? -42.105 0.440 31.416 1.00 56.15 186 GLY C O 1
ATOM 4889 N N . CYS C 1 195 ? -40.215 0.899 30.301 1.00 45.03 187 CYS C N 1
ATOM 4890 C CA . CYS C 1 195 ? -39.699 1.862 31.259 1.00 43.97 187 CYS C CA 1
ATOM 4891 C C . CYS C 1 195 ? -39.396 3.181 30.578 1.00 40.71 187 CYS C C 1
ATOM 4892 O O . CYS C 1 195 ? -39.137 3.223 29.368 1.00 38.77 187 CYS C O 1
ATOM 4895 N N . PRO C 1 196 ? -39.404 4.281 31.329 1.00 43.72 188 PRO C N 1
ATOM 4896 C CA . PRO C 1 196 ? -38.927 5.545 30.762 1.00 40.80 188 PRO C CA 1
ATOM 4897 C C . PRO C 1 196 ? -37.465 5.412 30.375 1.00 35.30 188 PRO C C 1
ATOM 4898 O O . PRO C 1 196 ? -36.654 4.859 31.121 1.00 45.39 188 PRO C O 1
ATOM 4902 N N . VAL C 1 197 ? -37.136 5.917 29.197 1.00 39.21 189 VAL C N 1
ATOM 4903 C CA . VAL C 1 197 ? -35.764 5.940 28.718 1.00 36.40 189 VAL C CA 1
ATOM 4904 C C . VAL C 1 197 ? -35.207 7.332 28.964 1.00 33.87 189 VAL C C 1
ATOM 4905 O O . VAL C 1 197 ? -35.824 8.333 28.575 1.00 31.20 189 VAL C O 1
ATOM 4909 N N . VAL C 1 198 ? -34.063 7.389 29.646 1.00 30.92 190 VAL C N 1
ATOM 4910 C CA . VAL C 1 198 ? -33.361 8.627 29.964 1.00 38.30 190 VAL C CA 1
ATOM 4911 C C . VAL C 1 198 ? -32.103 8.687 29.106 1.00 36.59 190 VAL C C 1
ATOM 4912 O O . VAL C 1 198 ? -31.426 7.669 28.914 1.00 34.02 190 VAL C O 1
ATOM 4916 N N . TYR C 1 199 ? -31.788 9.869 28.583 1.00 26.67 191 TYR C N 1
ATOM 4917 C CA . TYR C 1 199 ? -30.619 10.037 27.727 1.00 30.41 191 TYR C CA 1
ATOM 4918 C C . TYR C 1 199 ? -29.551 10.853 28.449 1.00 32.08 191 TYR C C 1
ATOM 4919 O O . TYR C 1 199 ? -29.786 12.012 28.807 1.00 29.91 191 TYR C O 1
ATOM 4928 N N . ASP C 1 200 ? -28.376 10.254 28.634 1.00 30.59 192 ASP C N 1
ATOM 4929 C CA . ASP C 1 200 ? -27.218 10.948 29.198 1.00 46.18 192 ASP C CA 1
ATOM 4930 C C . ASP C 1 200 ? -26.510 11.704 28.076 1.00 58.76 192 ASP C C 1
ATOM 4931 O O . ASP C 1 200 ? -25.739 11.133 27.303 1.00 79.25 192 ASP C O 1
ATOM 4936 N N . ALA C 1 201 ? -26.769 13.008 28.011 1.00 54.82 193 ALA C N 1
ATOM 4937 C CA . ALA C 1 201 ? -26.279 13.878 26.953 1.00 57.09 193 ALA C CA 1
ATOM 4938 C C . ALA C 1 201 ? -24.856 14.363 27.172 1.00 62.22 193 ALA C C 1
ATOM 4939 O O . ALA C 1 201 ? -24.228 14.842 26.219 1.00 72.84 193 ALA C O 1
ATOM 4941 N N . THR C 1 202 ? -24.337 14.260 28.393 1.00 61.03 194 THR C N 1
ATOM 4942 C CA . THR C 1 202 ? -23.038 14.826 28.731 1.00 65.07 194 THR C CA 1
ATOM 4943 C C . THR C 1 202 ? -21.943 13.776 28.863 1.00 68.03 194 THR C C 1
ATOM 4944 O O . THR C 1 202 ? -20.782 14.139 29.099 1.00 79.88 194 THR C O 1
ATOM 4948 N N . HIS C 1 203 ? -22.278 12.487 28.747 1.00 65.48 195 HIS C N 1
ATOM 4949 C CA . HIS C 1 203 ? -21.266 11.434 28.781 1.00 74.56 195 HIS C CA 1
ATOM 4950 C C . HIS C 1 203 ? -21.251 10.573 27.521 1.00 84.02 195 HIS C C 1
ATOM 4951 O O . HIS C 1 203 ? -20.267 9.855 27.310 1.00 96.51 195 HIS C O 1
ATOM 4953 N N . SER C 1 204 ? -22.273 10.651 26.657 1.00 91.90 196 SER C N 1
ATOM 4954 C CA . SER C 1 204 ? -22.287 9.845 25.435 1.00 99.95 196 SER C CA 1
ATOM 4955 C C . SER C 1 204 ? -21.179 10.260 24.476 1.00 100.09 196 SER C C 1
ATOM 4956 O O . SER C 1 204 ? -21.050 9.692 23.385 1.00 92.35 196 SER C O 1
ATOM 4959 N N . VAL C 1 205 ? -20.402 11.269 24.855 1.00 105.42 197 VAL C N 1
ATOM 4960 C CA . VAL C 1 205 ? -19.237 11.733 24.100 1.00 109.23 197 VAL C CA 1
ATOM 4961 C C . VAL C 1 205 ? -17.933 11.127 24.620 1.00 109.04 197 VAL C C 1
ATOM 4962 O O . VAL C 1 205 ? -17.107 10.665 23.827 1.00 111.06 197 VAL C O 1
ATOM 4966 N N . GLN C 1 206 ? -17.787 11.042 25.948 1.00 104.04 198 GLN C N 1
ATOM 4967 C CA . GLN C 1 206 ? -16.531 10.748 26.657 1.00 101.47 198 GLN C CA 1
ATOM 4968 C C . GLN C 1 206 ? -15.342 10.280 25.816 1.00 100.93 198 GLN C C 1
ATOM 4969 O O . GLN C 1 206 ? -15.095 9.089 25.692 1.00 101.78 198 GLN C O 1
ATOM 4971 N N . GLN C 1 218 ? -15.070 18.078 21.693 1.00 75.34 210 GLN C N 1
ATOM 4972 C CA . GLN C 1 218 ? -16.096 17.082 21.984 1.00 77.05 210 GLN C CA 1
ATOM 4973 C C . GLN C 1 218 ? -17.233 17.660 22.844 1.00 76.75 210 GLN C C 1
ATOM 4974 O O . GLN C 1 218 ? -18.257 17.010 23.061 1.00 68.11 210 GLN C O 1
ATOM 4976 N N . ARG C 1 219 ? -17.050 18.891 23.326 1.00 85.13 211 ARG C N 1
ATOM 4977 C CA . ARG C 1 219 ? -18.107 19.557 24.081 1.00 83.21 211 ARG C CA 1
ATOM 4978 C C . ARG C 1 219 ? -19.149 20.195 23.168 1.00 76.26 211 ARG C C 1
ATOM 4979 O O . ARG C 1 219 ? -20.287 20.418 23.595 1.00 67.24 211 ARG C O 1
ATOM 4981 N N . GLU C 1 220 ? -18.780 20.499 21.918 1.00 75.14 212 GLU C N 1
ATOM 4982 C CA . GLU C 1 220 ? -19.711 21.117 20.981 1.00 66.24 212 GLU C CA 1
ATOM 4983 C C . GLU C 1 220 ? -20.812 20.160 20.535 1.00 63.31 212 GLU C C 1
ATOM 4984 O O . GLU C 1 220 ? -21.832 20.611 19.998 1.00 66.25 212 GLU C O 1
ATOM 4986 N N . PHE C 1 221 ? -20.639 18.857 20.753 1.00 48.17 213 PHE C N 1
ATOM 4987 C CA . PHE C 1 221 ? -21.608 17.872 20.294 1.00 37.36 213 PHE C CA 1
ATOM 4988 C C . PHE C 1 221 ? -22.728 17.609 21.293 1.00 42.88 213 PHE C C 1
ATOM 4989 O O . PHE C 1 221 ? -23.738 16.993 20.920 1.00 36.60 213 PHE C O 1
ATOM 4997 N N . ILE C 1 222 ? -22.579 18.048 22.548 1.00 37.73 214 ILE C N 1
ATOM 4998 C CA . ILE C 1 222 ? -23.618 17.791 23.547 1.00 30.05 214 ILE C CA 1
ATOM 4999 C C . ILE C 1 222 ? -24.975 18.334 23.111 1.00 28.17 214 ILE C C 1
ATOM 5000 O O . ILE C 1 222 ? -25.959 17.574 23.148 1.00 35.31 214 ILE C O 1
ATOM 5005 N N . PRO C 1 223 ? -25.115 19.604 22.706 1.00 28.85 215 PRO C N 1
ATOM 5006 C CA . PRO C 1 223 ? -26.443 20.057 22.259 1.00 39.05 215 PRO C CA 1
ATOM 5007 C C . PRO C 1 223 ? -26.940 19.329 21.018 1.00 40.78 215 PRO C C 1
ATOM 5008 O O . PRO C 1 223 ? -28.125 18.972 20.958 1.00 42.34 215 PRO C O 1
ATOM 5012 N N . ALA C 1 224 ? -26.067 19.073 20.036 1.00 33.67 216 ALA C N 1
ATOM 5013 C CA . ALA C 1 224 ? -26.492 18.349 18.840 1.00 37.10 216 ALA C CA 1
ATOM 5014 C C . ALA C 1 224 ? -27.032 16.969 19.198 1.00 36.92 216 ALA C C 1
ATOM 5015 O O . ALA C 1 224 ? -28.107 16.573 18.733 1.00 32.86 216 ALA C O 1
ATOM 5017 N N . LEU C 1 225 ? -26.299 16.221 20.031 1.00 33.37 217 LEU C N 1
ATOM 5018 C CA . LEU C 1 225 ? -26.747 14.879 20.395 1.00 25.87 217 LEU C CA 1
ATOM 5019 C C . LEU C 1 225 ? -27.985 14.916 21.280 1.00 29.73 217 LEU C C 1
ATOM 5020 O O . LEU C 1 225 ? -28.840 14.025 21.183 1.00 39.49 217 LEU C O 1
ATOM 5025 N N . ALA C 1 226 ? -28.108 15.930 22.143 1.00 25.66 218 ALA C N 1
ATOM 5026 C CA . ALA C 1 226 ? -29.303 16.016 22.978 1.00 30.32 218 ALA C CA 1
ATOM 5027 C C . ALA C 1 226 ? -30.538 16.290 22.132 1.00 30.38 218 ALA C C 1
ATOM 5028 O O . ALA C 1 226 ? -31.611 15.726 22.386 1.00 29.60 218 ALA C O 1
ATOM 5030 N N . ARG C 1 227 ? -30.406 17.157 21.125 1.00 30.61 219 ARG C N 1
ATOM 5031 C CA . ARG C 1 227 ? -31.525 17.414 20.228 1.00 32.47 219 ARG C CA 1
ATOM 5032 C C . ARG C 1 227 ? -31.954 16.138 19.519 1.00 30.74 219 ARG C C 1
ATOM 5033 O O . ARG C 1 227 ? -33.145 15.811 19.464 1.00 30.24 219 ARG C O 1
ATOM 5041 N N . ALA C 1 228 ? -30.984 15.390 18.992 1.00 22.62 220 ALA C N 1
ATOM 5042 C CA . ALA C 1 228 ? -31.291 14.157 18.270 1.00 23.47 220 ALA C CA 1
ATOM 5043 C C . ALA C 1 228 ? -32.069 13.191 19.141 1.00 36.58 220 ALA C C 1
ATOM 5044 O O . ALA C 1 228 ? -33.119 12.680 18.734 1.00 38.90 220 ALA C O 1
ATOM 5046 N N . ALA C 1 229 ? -31.563 12.923 20.347 1.00 38.28 221 ALA C N 1
ATOM 5047 C CA . ALA C 1 229 ? -32.233 11.982 21.235 1.00 31.26 221 ALA C CA 1
ATOM 5048 C C . ALA C 1 229 ? -33.645 12.452 21.544 1.00 30.26 221 ALA C C 1
ATOM 5049 O O . ALA C 1 229 ? -34.586 11.651 21.570 1.00 30.58 221 ALA C O 1
ATOM 5051 N N . VAL C 1 230 ? -33.812 13.756 21.771 1.00 26.82 222 VAL C N 1
ATOM 5052 C CA . VAL C 1 230 ? -35.134 14.283 22.081 1.00 26.20 222 VAL C CA 1
ATOM 5053 C C . VAL C 1 230 ? -36.073 14.128 20.883 1.00 30.82 222 VAL C C 1
ATOM 5054 O O . VAL C 1 230 ? -37.252 13.781 21.043 1.00 37.17 222 VAL C O 1
ATOM 5058 N N . ALA C 1 231 ? -35.558 14.336 19.662 1.00 31.77 223 ALA C N 1
ATOM 5059 C CA . ALA C 1 231 ? -36.383 14.188 18.465 1.00 25.25 223 ALA C CA 1
ATOM 5060 C C . ALA C 1 231 ? -36.756 12.735 18.208 1.00 30.53 223 ALA C C 1
ATOM 5061 O O . ALA C 1 231 ? -37.835 12.458 17.667 1.00 27.47 223 ALA C O 1
ATOM 5063 N N . VAL C 1 232 ? -35.861 11.806 18.556 1.00 27.45 224 VAL C N 1
ATOM 5064 C CA . VAL C 1 232 ? -36.176 10.381 18.484 1.00 25.66 224 VAL C CA 1
ATOM 5065 C C . VAL C 1 232 ? -37.320 10.054 19.435 1.00 34.40 224 VAL C C 1
ATOM 5066 O O . VAL C 1 232 ? -38.231 9.285 19.098 1.00 36.72 224 VAL C O 1
ATOM 5070 N N . GLY C 1 233 ? -37.322 10.678 20.615 1.00 25.97 225 GLY C N 1
ATOM 5071 C CA . GLY C 1 233 ? -38.318 10.401 21.629 1.00 29.19 225 GLY C CA 1
ATOM 5072 C C . GLY C 1 233 ? -37.716 9.730 22.848 1.00 32.62 225 GLY C C 1
ATOM 5073 O O . GLY C 1 233 ? -37.287 8.574 22.772 1.00 35.37 225 GLY C O 1
ATOM 5074 N N . ILE C 1 234 ? -37.632 10.457 23.964 1.00 29.05 226 ILE C N 1
ATOM 5075 C CA . ILE C 1 234 ? -37.135 9.924 25.230 1.00 31.46 226 ILE C CA 1
ATOM 5076 C C . ILE C 1 234 ? -38.042 10.418 26.350 1.00 38.59 226 ILE C C 1
ATOM 5077 O O . ILE C 1 234 ? -38.932 11.244 26.148 1.00 29.35 226 ILE C O 1
ATOM 5082 N N . SER C 1 235 ? -37.806 9.901 27.548 1.00 36.33 227 SER C N 1
ATOM 5083 C CA . SER C 1 235 ? -38.578 10.361 28.689 1.00 33.03 227 SER C CA 1
ATOM 5084 C C . SER C 1 235 ? -37.866 11.447 29.473 1.00 31.73 227 SER C C 1
ATOM 5085 O O . SER C 1 235 ? -38.524 12.344 30.007 1.00 35.00 227 SER C O 1
ATOM 5088 N N . GLY C 1 236 ? -36.540 11.402 29.543 1.00 30.15 228 GLY C N 1
ATOM 5089 C CA . GLY C 1 236 ? -35.818 12.350 30.366 1.00 33.54 228 GLY C CA 1
ATOM 5090 C C . GLY C 1 236 ? -34.410 12.576 29.866 1.00 40.00 228 GLY C C 1
ATOM 5091 O O . GLY C 1 236 ? -33.854 11.781 29.101 1.00 30.40 228 GLY C O 1
ATOM 5092 N N . LEU C 1 237 ? -33.831 13.674 30.341 1.00 49.26 229 LEU C N 1
ATOM 5093 C CA . LEU C 1 237 ? -32.456 14.046 30.055 1.00 42.42 229 LEU C CA 1
ATOM 5094 C C . LEU C 1 237 ? -31.632 13.949 31.328 1.00 47.93 229 LEU C C 1
ATOM 5095 O O . LEU C 1 237 ? -32.097 14.301 32.417 1.00 56.21 229 LEU C O 1
ATOM 5100 N N . PHE C 1 238 ? -30.402 13.495 31.173 1.00 41.12 230 PHE C N 1
ATOM 5101 C CA . PHE C 1 238 ? -29.435 13.411 32.251 1.00 39.71 230 PHE C CA 1
ATOM 5102 C C . PHE C 1 238 ? -28.260 14.288 31.852 1.00 43.52 230 PHE C C 1
ATOM 5103 O O . PHE C 1 238 ? -27.768 14.183 30.724 1.00 30.73 230 PHE C O 1
ATOM 5111 N N . MET C 1 239 ? -27.853 15.199 32.737 1.00 47.43 231 MET C N 1
ATOM 5112 C CA . MET C 1 239 ? -26.812 16.147 32.358 1.00 46.32 231 MET C CA 1
ATOM 5113 C C . MET C 1 239 ? -25.900 16.484 33.526 1.00 55.76 231 MET C C 1
ATOM 5114 O O . MET C 1 239 ? -26.362 16.799 34.627 1.00 64.01 231 MET C O 1
ATOM 5119 N N . GLU C 1 240 ? -24.601 16.432 33.255 1.00 58.72 232 GLU C N 1
ATOM 5120 C CA . GLU C 1 240 ? -23.551 16.896 34.148 1.00 58.67 232 GLU C CA 1
ATOM 5121 C C . GLU C 1 240 ? -23.280 18.365 33.863 1.00 55.18 232 GLU C C 1
ATOM 5122 O O . GLU C 1 240 ? -23.228 18.783 32.703 1.00 52.62 232 GLU C O 1
ATOM 5128 N N . THR C 1 241 ? -23.151 19.157 34.915 1.00 52.44 233 THR C N 1
ATOM 5129 C CA . THR C 1 241 ? -23.004 20.594 34.772 1.00 57.55 233 THR C CA 1
ATOM 5130 C C . THR C 1 241 ? -21.809 21.085 35.566 1.00 69.02 233 THR C C 1
ATOM 5131 O O . THR C 1 241 ? -21.404 20.473 36.558 1.00 75.79 233 THR C O 1
ATOM 5135 N N . HIS C 1 242 ? -21.208 22.161 35.064 1.00 78.68 234 HIS C N 1
ATOM 5136 C CA . HIS C 1 242 ? -20.110 22.857 35.708 1.00 89.98 234 HIS C CA 1
ATOM 5137 C C . HIS C 1 242 ? -20.417 24.349 35.716 1.00 89.77 234 HIS C C 1
ATOM 5138 O O . HIS C 1 242 ? -20.904 24.888 34.716 1.00 83.76 234 HIS C O 1
ATOM 5140 N N . PRO C 1 243 ? -20.180 25.039 36.842 1.00 98.31 235 PRO C N 1
ATOM 5141 C CA . PRO C 1 243 ? -20.293 26.502 36.898 1.00 99.13 235 PRO C CA 1
ATOM 5142 C C . PRO C 1 243 ? -19.096 27.199 36.249 1.00 95.33 235 PRO C C 1
ATOM 5143 O O . PRO C 1 243 ? -19.110 28.421 36.101 1.00 90.44 235 PRO C O 1
ATOM 5147 N N . ASN C 1 254 ? -16.111 17.300 29.632 1.00 99.66 246 ASN C N 1
ATOM 5148 C CA . ASN C 1 254 ? -17.330 16.678 29.123 1.00 93.28 246 ASN C CA 1
ATOM 5149 C C . ASN C 1 254 ? -18.534 17.044 29.989 1.00 96.30 246 ASN C C 1
ATOM 5150 O O . ASN C 1 254 ? -19.251 16.168 30.469 1.00 96.92 246 ASN C O 1
ATOM 5152 N N . SER C 1 255 ? -18.721 18.344 30.220 1.00 93.28 247 SER C N 1
ATOM 5153 C CA . SER C 1 255 ? -19.860 18.863 30.966 1.00 82.60 247 SER C CA 1
ATOM 5154 C C . SER C 1 255 ? -20.347 20.148 30.306 1.00 77.54 247 SER C C 1
ATOM 5155 O O . SER C 1 255 ? -19.586 20.841 29.627 1.00 84.71 247 SER C O 1
ATOM 5158 N N . TRP C 1 256 ? -21.632 20.464 30.514 1.00 67.60 248 TRP C N 1
ATOM 5159 C CA . TRP C 1 256 ? -22.224 21.675 29.945 1.00 63.94 248 TRP C CA 1
ATOM 5160 C C . TRP C 1 256 ? -22.234 22.805 30.963 1.00 64.20 248 TRP C C 1
ATOM 5161 O O . TRP C 1 256 ? -22.636 22.588 32.117 1.00 62.71 248 TRP C O 1
ATOM 5172 N N . PRO C 1 257 ? -21.800 24.006 30.581 1.00 62.50 249 PRO C N 1
ATOM 5173 C CA . PRO C 1 257 ? -21.772 25.123 31.535 1.00 66.30 249 PRO C CA 1
ATOM 5174 C C . PRO C 1 257 ? -23.166 25.497 32.020 1.00 61.95 249 PRO C C 1
ATOM 5175 O O . PRO C 1 257 ? -24.132 25.510 31.255 1.00 64.21 249 PRO C O 1
ATOM 5179 N N . LEU C 1 258 ? -23.247 25.825 33.309 1.00 61.88 250 LEU C N 1
ATOM 5180 C CA . LEU C 1 258 ? -24.525 26.121 33.950 1.00 61.27 250 LEU C CA 1
ATOM 5181 C C . LEU C 1 258 ? -25.230 27.304 33.292 1.00 69.26 250 LEU C C 1
ATOM 5182 O O . LEU C 1 258 ? -26.462 27.321 33.186 1.00 70.21 250 LEU C O 1
ATOM 5187 N N . ASP C 1 259 ? -24.468 28.309 32.858 1.00 70.40 251 ASP C N 1
ATOM 5188 C CA . ASP C 1 259 ? -25.034 29.507 32.250 1.00 70.63 251 ASP C CA 1
ATOM 5189 C C . ASP C 1 259 ? -25.434 29.309 30.791 1.00 64.11 251 ASP C C 1
ATOM 5190 O O . ASP C 1 259 ? -25.946 30.247 30.171 1.00 64.79 251 ASP C O 1
ATOM 5195 N N . LYS C 1 260 ? -25.210 28.127 30.225 1.00 50.29 252 LYS C N 1
ATOM 5196 C CA . LYS C 1 260 ? -25.713 27.796 28.901 1.00 54.81 252 LYS C CA 1
ATOM 5197 C C . LYS C 1 260 ? -26.814 26.743 28.956 1.00 55.30 252 LYS C C 1
ATOM 5198 O O . LYS C 1 260 ? -27.316 26.324 27.907 1.00 47.40 252 LYS C O 1
ATOM 5200 N N . MET C 1 261 ? -27.213 26.321 30.160 1.00 55.29 253 MET C N 1
ATOM 5201 C CA . MET C 1 261 ? -28.217 25.273 30.297 1.00 50.24 253 MET C CA 1
ATOM 5202 C C . MET C 1 261 ? -29.584 25.753 29.827 1.00 52.41 253 MET C C 1
ATOM 5203 O O . MET C 1 261 ? -30.316 25.008 29.168 1.00 58.32 253 MET C O 1
ATOM 5208 N N . LYS C 1 262 ? -29.942 26.997 30.147 1.00 52.50 254 LYS C N 1
ATOM 5209 C CA . LYS C 1 262 ? -31.301 27.455 29.882 1.00 51.34 254 LYS C CA 1
ATOM 5210 C C . LYS C 1 262 ? -31.572 27.577 28.384 1.00 53.15 254 LYS C C 1
ATOM 5211 O O . LYS C 1 262 ? -32.617 27.124 27.903 1.00 55.76 254 LYS C O 1
ATOM 5217 N N . GLN C 1 263 ? -30.639 28.157 27.624 1.00 41.89 255 GLN C N 1
ATOM 5218 C CA . GLN C 1 263 ? -30.829 28.231 26.177 1.00 44.54 255 GLN C CA 1
ATOM 5219 C C . GLN C 1 263 ? -30.920 26.838 25.572 1.00 46.01 255 GLN C C 1
ATOM 5220 O O . GLN C 1 263 ? -31.755 26.587 24.695 1.00 51.37 255 GLN C O 1
ATOM 5222 N N . LEU C 1 264 ? -30.081 25.911 26.041 1.00 39.01 256 LEU C N 1
ATOM 5223 C CA . LEU C 1 264 ? -30.121 24.557 25.501 1.00 38.31 256 LEU C CA 1
ATOM 5224 C C . LEU C 1 264 ? -31.458 23.891 25.802 1.00 44.11 256 LEU C C 1
ATOM 5225 O O . LEU C 1 264 ? -32.123 23.373 24.897 1.00 45.85 256 LEU C O 1
ATOM 5230 N N . LEU C 1 265 ? -31.890 23.940 27.068 1.00 44.84 257 LEU C N 1
ATOM 5231 C CA . LEU C 1 265 ? -33.146 23.302 27.447 1.00 38.00 257 LEU C CA 1
ATOM 5232 C C . LEU C 1 265 ? -34.336 23.920 26.725 1.00 39.38 257 LEU C C 1
ATOM 5233 O O . LEU C 1 265 ? -35.286 23.208 26.385 1.00 43.54 257 LEU C O 1
ATOM 5238 N N . GLU C 1 266 ? -34.296 25.230 26.463 1.00 35.70 258 GLU C N 1
ATOM 5239 C CA . GLU C 1 266 ? -35.381 25.861 25.714 1.00 43.21 258 GLU C CA 1
ATOM 5240 C C . GLU C 1 266 ? -35.540 25.228 24.335 1.00 48.54 258 GLU C C 1
ATOM 5241 O O . GLU C 1 266 ? -36.667 24.988 23.880 1.00 42.73 258 GLU C O 1
ATOM 5247 N N . SER C 1 267 ? -34.424 24.958 23.649 1.00 33.28 259 SER C N 1
ATOM 5248 C CA . SER C 1 267 ? -34.518 24.317 22.343 1.00 42.39 259 SER C CA 1
ATOM 5249 C C . SER C 1 267 ? -34.930 22.853 22.468 1.00 44.23 259 SER C C 1
ATOM 5250 O O . SER C 1 267 ? -35.612 22.327 21.583 1.00 50.27 259 SER C O 1
ATOM 5253 N N . LEU C 1 268 ? -34.525 22.180 23.550 1.00 35.66 260 LEU C N 1
ATOM 5254 C CA . LEU C 1 268 ? -34.890 20.778 23.726 1.00 36.04 260 LEU C CA 1
ATOM 5255 C C . LEU C 1 268 ? -36.374 20.621 24.030 1.00 44.32 260 LEU C C 1
ATOM 5256 O O . LEU C 1 268 ? -37.011 19.661 23.577 1.00 45.80 260 LEU C O 1
ATOM 5261 N N . LYS C 1 269 ? -36.953 21.560 24.777 1.00 43.27 261 LYS C N 1
ATOM 5262 C CA . LYS C 1 269 ? -38.379 21.457 25.056 1.00 40.45 261 LYS C CA 1
ATOM 5263 C C . LYS C 1 269 ? -39.190 21.644 23.790 1.00 45.32 261 LYS C C 1
ATOM 5264 O O . LYS C 1 269 ? -40.226 20.998 23.606 1.00 46.91 261 LYS C O 1
ATOM 5270 N N . ALA C 1 270 ? -38.724 22.515 22.899 1.00 45.50 262 ALA C N 1
ATOM 5271 C CA . ALA C 1 270 ? -39.399 22.697 21.624 1.00 42.64 262 ALA C CA 1
ATOM 5272 C C . ALA C 1 270 ? -39.292 21.447 20.754 1.00 46.20 262 ALA C C 1
ATOM 5273 O O . ALA C 1 270 ? -40.277 21.030 20.135 1.00 56.05 262 ALA C O 1
ATOM 5275 N N . ALA C 1 271 ? -38.111 20.831 20.697 1.00 43.07 263 ALA C N 1
ATOM 5276 C CA . ALA C 1 271 ? -37.978 19.587 19.946 1.00 43.66 263 ALA C CA 1
ATOM 5277 C C . ALA C 1 271 ? -38.822 18.478 20.566 1.00 43.28 263 ALA C C 1
ATOM 5278 O O . ALA C 1 271 ? -39.408 17.657 19.849 1.00 35.13 263 ALA C O 1
ATOM 5280 N N . ASP C 1 272 ? -38.924 18.460 21.898 1.00 41.06 264 ASP C N 1
ATOM 5281 C CA . ASP C 1 272 ? -39.715 17.426 22.553 1.00 38.34 264 ASP C CA 1
ATOM 5282 C C . ASP C 1 272 ? -41.194 17.594 22.247 1.00 43.03 264 ASP C C 1
ATOM 5283 O O . ASP C 1 272 ? -41.911 16.604 22.049 1.00 46.80 264 ASP C O 1
ATOM 5288 N N . GLU C 1 273 ? -41.664 18.840 22.190 1.00 43.36 265 GLU C N 1
ATOM 5289 C CA . GLU C 1 273 ? -43.062 19.083 21.860 1.00 46.22 265 GLU C CA 1
ATOM 5290 C C . GLU C 1 273 ? -43.381 18.609 20.448 1.00 49.02 265 GLU C C 1
ATOM 5291 O O . GLU C 1 273 ? -44.453 18.036 20.207 1.00 48.73 265 GLU C O 1
ATOM 5297 N N . VAL C 1 274 ? -42.461 18.840 19.500 1.00 41.15 266 VAL C N 1
ATOM 5298 C CA . VAL C 1 274 ? -42.685 18.400 18.125 1.00 45.15 266 VAL C CA 1
ATOM 5299 C C . VAL C 1 274 ? -42.702 16.878 18.049 1.00 44.83 266 VAL C C 1
ATOM 5300 O O . VAL C 1 274 ? -43.533 16.291 17.346 1.00 49.99 266 VAL C O 1
ATOM 5304 N N . TYR C 1 275 ? -41.805 16.210 18.781 1.00 36.76 267 TYR C N 1
ATOM 5305 C CA . TYR C 1 275 ? -41.840 14.755 18.786 1.00 33.87 267 TYR C CA 1
ATOM 5306 C C . TYR C 1 275 ? -43.173 14.250 19.324 1.00 36.96 267 TYR C C 1
ATOM 5307 O O . TYR C 1 275 ? -43.779 13.333 18.761 1.00 38.83 267 TYR C O 1
ATOM 5316 N N . LYS C 1 276 ? -43.640 14.831 20.430 1.00 37.49 268 LYS C N 1
ATOM 5317 C CA . LYS C 1 276 ? -44.869 14.344 21.046 1.00 49.12 268 LYS C CA 1
ATOM 5318 C C . LYS C 1 276 ? -46.084 14.621 20.163 1.00 48.57 268 LYS C C 1
ATOM 5319 O O . LYS C 1 276 ? -47.075 13.887 20.236 1.00 47.17 268 LYS C O 1
ATOM 5321 N N . LYS C 1 277 ? -46.031 15.673 19.335 1.00 44.70 269 LYS C N 1
ATOM 5322 C CA . LYS C 1 277 ? -47.159 15.996 18.465 1.00 51.66 269 LYS C CA 1
ATOM 5323 C C . LYS C 1 277 ? -47.353 14.947 17.376 1.00 49.78 269 LYS C C 1
ATOM 5324 O O . LYS C 1 277 ? -48.491 14.583 17.057 1.00 53.82 269 LYS C O 1
ATOM 5326 N N . TYR C 1 278 ? -46.265 14.455 16.786 1.00 46.69 270 TYR C N 1
ATOM 5327 C CA . TYR C 1 278 ? -46.362 13.531 15.662 1.00 48.42 270 TYR C CA 1
ATOM 5328 C C . TYR C 1 278 ? -46.102 12.084 16.048 1.00 57.08 270 TYR C C 1
ATOM 5329 O O . TYR C 1 278 ? -46.183 11.207 15.181 1.00 64.07 270 TYR C O 1
ATOM 5338 N N . SER C 1 279 ? -45.818 11.809 17.319 1.00 50.66 271 SER C N 1
ATOM 5339 C CA . SER C 1 279 ? -45.415 10.467 17.719 1.00 56.07 271 SER C CA 1
ATOM 5340 C C . SER C 1 279 ? -46.532 9.462 17.468 1.00 66.15 271 SER C C 1
ATOM 5341 O O . SER C 1 279 ? -47.690 9.695 17.829 1.00 74.69 271 SER C O 1
ATOM 5344 N N . THR C 1 280 ? -46.179 8.353 16.818 1.00 67.74 272 THR C N 1
ATOM 5345 C CA . THR C 1 280 ? -47.037 7.180 16.709 1.00 72.70 272 THR C CA 1
ATOM 5346 C C . THR C 1 280 ? -46.520 6.025 17.556 1.00 71.90 272 THR C C 1
ATOM 5347 O O . THR C 1 280 ? -47.023 4.902 17.437 1.00 74.09 272 THR C O 1
ATOM 5351 N N . ASP C 1 281 ? -45.522 6.279 18.405 1.00 71.66 273 ASP C N 1
ATOM 5352 C CA . ASP C 1 281 ? -44.908 5.263 19.246 1.00 76.74 273 ASP C CA 1
ATOM 5353 C C . ASP C 1 281 ? -45.644 5.078 20.564 1.00 84.58 273 ASP C C 1
ATOM 5354 O O . ASP C 1 281 ? -45.396 4.091 21.265 1.00 91.56 273 ASP C O 1
ATOM 5359 N N . PHE C 1 282 ? -46.535 5.997 20.913 1.00 84.89 274 PHE C N 1
ATOM 5360 C CA . PHE C 1 282 ? -47.453 5.793 22.022 1.00 86.18 274 PHE C CA 1
ATOM 5361 C C . PHE C 1 282 ? -48.853 6.146 21.548 1.00 85.89 274 PHE C C 1
ATOM 5362 O O . PHE C 1 282 ? -49.003 6.905 20.587 1.00 81.70 274 PHE C O 1
ATOM 5371 N N . HIS D 1 7 ? -21.111 30.984 2.455 1.00 82.10 -1 HIS D N 1
ATOM 5372 C CA . HIS D 1 7 ? -21.318 29.826 1.584 1.00 89.99 -1 HIS D CA 1
ATOM 5373 C C . HIS D 1 7 ? -22.789 29.579 1.265 1.00 88.85 -1 HIS D C 1
ATOM 5374 O O . HIS D 1 7 ? -23.544 29.128 2.129 1.00 84.88 -1 HIS D O 1
ATOM 5381 N N . HIS D 1 8 ? -23.196 29.866 0.029 1.00 84.24 0 HIS D N 1
ATOM 5382 C CA . HIS D 1 8 ? -24.496 29.439 -0.465 1.00 76.66 0 HIS D CA 1
ATOM 5383 C C . HIS D 1 8 ? -24.306 28.548 -1.684 1.00 66.73 0 HIS D C 1
ATOM 5384 O O . HIS D 1 8 ? -23.400 28.765 -2.492 1.00 81.21 0 HIS D O 1
ATOM 5386 N N . MET D 1 9 ? -25.181 27.553 -1.833 1.00 50.80 1 MET D N 1
ATOM 5387 C CA . MET D 1 9 ? -25.079 26.621 -2.947 1.00 43.47 1 MET D CA 1
ATOM 5388 C C . MET D 1 9 ? -26.405 26.526 -3.683 1.00 41.03 1 MET D C 1
ATOM 5389 O O . MET D 1 9 ? -27.455 26.339 -3.058 1.00 42.24 1 MET D O 1
ATOM 5394 N N . ARG D 1 10 ? -26.352 26.642 -5.006 1.00 44.75 2 ARG D N 1
ATOM 5395 C CA . ARG D 1 10 ? -27.503 26.423 -5.868 1.00 47.34 2 ARG D CA 1
ATOM 5396 C C . ARG D 1 10 ? -27.399 25.043 -6.509 1.00 40.72 2 ARG D C 1
ATOM 5397 O O . ARG D 1 10 ? -26.307 24.556 -6.810 1.00 41.98 2 ARG D O 1
ATOM 5405 N N . LEU D 1 11 ? -28.554 24.428 -6.731 1.00 35.56 3 LEU D N 1
ATOM 5406 C CA . LEU D 1 11 ? -28.614 23.037 -7.161 1.00 38.90 3 LEU D CA 1
ATOM 5407 C C . LEU D 1 11 ? -29.988 22.787 -7.762 1.00 40.72 3 LEU D C 1
ATOM 5408 O O . LEU D 1 11 ? -30.995 22.881 -7.052 1.00 42.60 3 LEU D O 1
ATOM 5413 N N . CYS D 1 12 ? -30.030 22.486 -9.062 1.00 36.41 4 CYS D N 1
ATOM 5414 C CA . CYS D 1 12 ? -31.269 22.102 -9.744 1.00 28.27 4 CYS D CA 1
ATOM 5415 C C . CYS D 1 12 ? -32.378 23.131 -9.536 1.00 33.79 4 CYS D C 1
ATOM 5416 O O . CYS D 1 12 ? -33.548 22.788 -9.338 1.00 34.20 4 CYS D O 1
ATOM 5419 N N . GLY D 1 13 ? -32.011 24.410 -9.587 1.00 35.83 5 GLY D N 1
ATOM 5420 C CA . GLY D 1 13 ? -32.983 25.478 -9.494 1.00 37.12 5 GLY D CA 1
ATOM 5421 C C . GLY D 1 13 ? -33.348 25.932 -8.093 1.00 45.80 5 GLY D C 1
ATOM 5422 O O . GLY D 1 13 ? -34.130 26.882 -7.956 1.00 53.97 5 GLY D O 1
ATOM 5423 N N . PHE D 1 14 ? -32.829 25.289 -7.051 1.00 41.33 6 PHE D N 1
ATOM 5424 C CA . PHE D 1 14 ? -33.101 25.711 -5.687 1.00 42.58 6 PHE D CA 1
ATOM 5425 C C . PHE D 1 14 ? -31.805 25.861 -4.900 1.00 42.78 6 PHE D C 1
ATOM 5426 O O . PHE D 1 14 ? -30.713 25.536 -5.372 1.00 41.85 6 PHE D O 1
ATOM 5434 N N . GLU D 1 15 ? -31.948 26.371 -3.682 1.00 42.38 7 GLU D N 1
ATOM 5435 C CA . GLU D 1 15 ? -30.830 26.593 -2.780 1.00 42.55 7 GLU D CA 1
ATOM 5436 C C . GLU D 1 15 ? -30.763 25.463 -1.760 1.00 41.48 7 GLU D C 1
ATOM 5437 O O . GLU D 1 15 ? -31.792 25.028 -1.233 1.00 39.81 7 GLU D O 1
ATOM 5443 N N . ALA D 1 16 ? -29.548 24.976 -1.505 1.00 27.76 8 ALA D N 1
ATOM 5444 C CA . ALA D 1 16 ? -29.302 23.919 -0.533 1.00 26.79 8 ALA D CA 1
ATOM 5445 C C . ALA D 1 16 ? -28.403 24.451 0.571 1.00 31.87 8 ALA D C 1
ATOM 5446 O O . ALA D 1 16 ? -27.393 25.114 0.300 1.00 32.87 8 ALA D O 1
ATOM 5448 N N . GLY D 1 17 ? -28.757 24.152 1.812 1.00 27.46 9 GLY D N 1
ATOM 5449 C CA . GLY D 1 17 ? -27.926 24.616 2.903 1.00 35.42 9 GLY D CA 1
ATOM 5450 C C . GLY D 1 17 ? -28.526 24.403 4.272 1.00 35.26 9 GLY D C 1
ATOM 5451 O O . GLY D 1 17 ? -29.740 24.220 4.411 1.00 33.82 9 GLY D O 1
ATOM 5452 N N . LEU D 1 18 ? -27.668 24.443 5.293 1.00 39.29 10 LEU D N 1
ATOM 5453 C CA . LEU D 1 18 ? -28.124 24.262 6.666 1.00 39.56 10 LEU D CA 1
ATOM 5454 C C . LEU D 1 18 ? -29.205 25.265 7.037 1.00 42.35 10 LEU D C 1
ATOM 5455 O O . LEU D 1 18 ? -30.110 24.941 7.813 1.00 41.89 10 LEU D O 1
ATOM 5460 N N . ASP D 1 19 ? -29.139 26.473 6.476 1.00 42.07 11 ASP D N 1
ATOM 5461 C CA . ASP D 1 19 ? -30.096 27.540 6.739 1.00 42.78 11 ASP D CA 1
ATOM 5462 C C . ASP D 1 19 ? -31.206 27.616 5.701 1.00 43.02 11 ASP D C 1
ATOM 5463 O O . ASP D 1 19 ? -32.092 28.465 5.824 1.00 49.34 11 ASP D O 1
ATOM 5468 N N . LYS D 1 20 ? -31.170 26.776 4.682 1.00 35.89 12 LYS D N 1
ATOM 5469 C CA . LYS D 1 20 ? -32.151 26.758 3.612 1.00 37.43 12 LYS D CA 1
ATOM 5470 C C . LYS D 1 20 ? -33.174 25.664 3.851 1.00 33.84 12 LYS D C 1
ATOM 5471 O O . LYS D 1 20 ? -32.950 24.760 4.658 1.00 33.69 12 LYS D O 1
ATOM 5477 N N . PRO D 1 21 ? -34.319 25.722 3.169 1.00 34.21 13 PRO D N 1
ATOM 5478 C CA . PRO D 1 21 ? -35.317 24.654 3.305 1.00 27.55 13 PRO D CA 1
ATOM 5479 C C . PRO D 1 21 ? -34.750 23.287 2.965 1.00 29.32 13 PRO D C 1
ATOM 5480 O O . PRO D 1 21 ? -33.870 23.143 2.115 1.00 31.09 13 PRO D O 1
ATOM 5484 N N . LEU D 1 22 ? -35.259 22.284 3.677 1.00 27.44 14 LEU D N 1
ATOM 5485 C CA . LEU D 1 22 ? -34.844 20.900 3.499 1.00 28.22 14 LEU D CA 1
ATOM 5486 C C . LEU D 1 22 ? -35.226 20.394 2.111 1.00 32.41 14 LEU D C 1
ATOM 5487 O O . LEU D 1 22 ? -36.339 20.631 1.634 1.00 37.05 14 LEU D O 1
ATOM 5492 N N . PHE D 1 23 ? -34.303 19.699 1.453 1.00 24.91 15 PHE D N 1
ATOM 5493 C CA . PHE D 1 23 ? -34.625 19.081 0.172 1.00 35.28 15 PHE D CA 1
ATOM 5494 C C . PHE D 1 23 ? -34.580 17.565 0.305 1.00 30.75 15 PHE D C 1
ATOM 5495 O O . PHE D 1 23 ? -34.072 17.017 1.284 1.00 24.28 15 PHE D O 1
ATOM 5503 N N . LEU D 1 24 ? -35.142 16.885 -0.694 1.00 29.39 16 LEU D N 1
ATOM 5504 C CA . LEU D 1 24 ? -35.281 15.436 -0.656 1.00 32.06 16 LEU D CA 1
ATOM 5505 C C . LEU D 1 24 ? -34.777 14.827 -1.958 1.00 33.97 16 LEU D C 1
ATOM 5506 O O . LEU D 1 24 ? -35.226 15.213 -3.045 1.00 30.16 16 LEU D O 1
ATOM 5511 N N . ILE D 1 25 ? -33.839 13.891 -1.841 1.00 26.53 17 ILE D N 1
ATOM 5512 C CA . ILE D 1 25 ? -33.482 12.974 -2.916 1.00 32.16 17 ILE D CA 1
ATOM 5513 C C . ILE D 1 25 ? -34.164 11.650 -2.609 1.00 33.04 17 ILE D C 1
ATOM 5514 O O . ILE D 1 25 ? -33.932 11.056 -1.549 1.00 30.87 17 ILE D O 1
ATOM 5519 N N . ALA D 1 26 ? -35.024 11.192 -3.511 1.00 32.70 18 ALA D N 1
ATOM 5520 C CA . ALA D 1 26 ? -35.749 9.958 -3.256 1.00 35.24 18 ALA D CA 1
ATOM 5521 C C . ALA D 1 26 ? -36.058 9.247 -4.569 1.00 31.93 18 ALA D C 1
ATOM 5522 O O . ALA D 1 26 ? -36.062 9.845 -5.650 1.00 30.99 18 ALA D O 1
ATOM 5524 N N . GLY D 1 27 ? -36.329 7.956 -4.444 1.00 25.75 19 GLY D N 1
ATOM 5525 C CA . GLY D 1 27 ? -36.654 7.114 -5.562 1.00 28.94 19 GLY D CA 1
ATOM 5526 C C . GLY D 1 27 ? -36.388 5.658 -5.251 1.00 28.34 19 GLY D C 1
ATOM 5527 O O . GLY D 1 27 ? -35.927 5.303 -4.161 1.00 32.87 19 GLY D O 1
ATOM 5528 N N . PRO D 1 28 ? -36.692 4.782 -6.203 1.00 37.49 20 PRO D N 1
ATOM 5529 C CA . PRO D 1 28 ? -36.380 3.358 -6.037 1.00 38.05 20 PRO D CA 1
ATOM 5530 C C . PRO D 1 28 ? -34.891 3.102 -6.221 1.00 40.33 20 PRO D C 1
ATOM 5531 O O . PRO D 1 28 ? -34.151 3.937 -6.742 1.00 38.85 20 PRO D O 1
ATOM 5535 N N . CYS D 1 29 ? -34.452 1.921 -5.783 1.00 45.19 21 CYS D N 1
ATOM 5536 C CA . CYS D 1 29 ? -33.043 1.577 -5.943 1.00 52.80 21 CYS D CA 1
ATOM 5537 C C . CYS D 1 29 ? -32.668 1.462 -7.414 1.00 64.39 21 CYS D C 1
ATOM 5538 O O . CYS D 1 29 ? -31.795 2.185 -7.909 1.00 66.73 21 CYS D O 1
ATOM 5541 N N . VAL D 1 30 ? -33.320 0.547 -8.127 1.00 70.09 22 VAL D N 1
ATOM 5542 C CA . VAL D 1 30 ? -33.020 0.293 -9.527 1.00 72.87 22 VAL D CA 1
ATOM 5543 C C . VAL D 1 30 ? -34.267 0.568 -10.354 1.00 74.54 22 VAL D C 1
ATOM 5544 O O . VAL D 1 30 ? -35.401 0.426 -9.885 1.00 75.06 22 VAL D O 1
ATOM 5548 N N . ILE D 1 31 ? -34.040 1.008 -11.588 1.00 75.01 23 ILE D N 1
ATOM 5549 C CA . ILE D 1 31 ? -35.125 1.232 -12.535 1.00 70.94 23 ILE D CA 1
ATOM 5550 C C . ILE D 1 31 ? -35.719 -0.110 -12.938 1.00 71.74 23 ILE D C 1
ATOM 5551 O O . ILE D 1 31 ? -35.006 -1.002 -13.411 1.00 71.86 23 ILE D O 1
ATOM 5556 N N . GLU D 1 32 ? -37.021 -0.271 -12.721 1.00 67.84 24 GLU D N 1
ATOM 5557 C CA . GLU D 1 32 ? -37.727 -1.484 -13.149 1.00 70.19 24 GLU D CA 1
ATOM 5558 C C . GLU D 1 32 ? -38.274 -1.303 -14.562 1.00 71.06 24 GLU D C 1
ATOM 5559 O O . GLU D 1 32 ? -37.750 -1.867 -15.526 1.00 77.05 24 GLU D O 1
ATOM 5565 N N . SER D 1 33 ? -39.341 -0.525 -14.685 1.00 62.51 25 SER D N 1
ATOM 5566 C CA . SER D 1 33 ? -39.974 -0.240 -15.958 1.00 59.83 25 SER D CA 1
ATOM 5567 C C . SER D 1 33 ? -40.070 1.264 -16.146 1.00 61.42 25 SER D C 1
ATOM 5568 O O . SER D 1 33 ? -40.123 2.025 -15.176 1.00 63.35 25 SER D O 1
ATOM 5571 N N . GLU 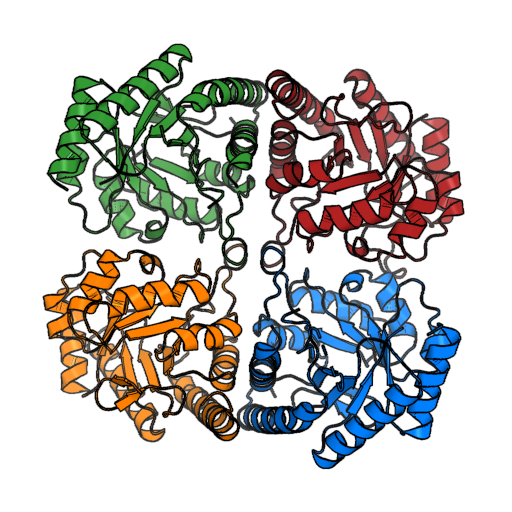D 1 34 ? -40.081 1.685 -17.411 1.00 59.21 26 GLU D N 1
ATOM 5572 C CA . GLU D 1 34 ? -40.367 3.080 -17.716 1.00 54.19 26 GLU D CA 1
ATOM 5573 C C . GLU D 1 34 ? -41.694 3.512 -17.100 1.00 55.03 26 GLU D C 1
ATOM 5574 O O . GLU D 1 34 ? -41.795 4.606 -16.534 1.00 53.23 26 GLU D O 1
ATOM 5580 N N . GLU D 1 35 ? -42.711 2.646 -17.162 1.00 53.13 27 GLU D N 1
ATOM 5581 C CA . GLU D 1 35 ? -43.999 2.980 -16.561 1.00 51.31 27 GLU D CA 1
ATOM 5582 C C . GLU D 1 35 ? -43.872 3.163 -15.053 1.00 53.30 27 GLU D C 1
ATOM 5583 O O . GLU D 1 35 ? -44.430 4.110 -14.485 1.00 48.79 27 GLU D O 1
ATOM 5585 N N . LEU D 1 36 ? -43.144 2.264 -14.386 1.00 55.31 28 LEU D N 1
ATOM 5586 C CA . LEU D 1 36 ? -43.021 2.360 -12.939 1.00 51.10 28 LEU D CA 1
ATOM 5587 C C . LEU D 1 36 ? -42.228 3.595 -12.532 1.00 48.17 28 LEU D C 1
ATOM 5588 O O . LEU D 1 36 ? -42.611 4.298 -11.589 1.00 54.12 28 LEU D O 1
ATOM 5593 N N . ALA D 1 37 ? -41.136 3.892 -13.243 1.00 41.38 29 ALA D N 1
ATOM 5594 C CA . ALA D 1 37 ? -40.326 5.051 -12.882 1.00 42.37 29 ALA D CA 1
ATOM 5595 C C . ALA D 1 37 ? -41.118 6.341 -13.034 1.00 47.84 29 ALA D C 1
ATOM 5596 O O . ALA D 1 37 ? -41.056 7.220 -12.168 1.00 51.55 29 ALA D O 1
ATOM 5598 N N . LEU D 1 38 ? -41.886 6.465 -14.118 1.00 51.58 30 LEU D N 1
ATOM 5599 C CA . LEU D 1 38 ? -42.653 7.685 -14.330 1.00 51.11 30 LEU D CA 1
ATOM 5600 C C . LEU D 1 38 ? -43.749 7.829 -13.280 1.00 48.48 30 LEU D C 1
ATOM 5601 O O . LEU D 1 38 ? -44.010 8.936 -12.795 1.00 38.49 30 LEU D O 1
ATOM 5606 N N . GLU D 1 39 ? -44.378 6.715 -12.895 1.00 51.22 31 GLU D N 1
ATOM 5607 C CA . GLU D 1 39 ? -45.421 6.764 -11.877 1.00 44.98 31 GLU D CA 1
ATOM 5608 C C . GLU D 1 39 ? -44.843 7.155 -10.525 1.00 46.07 31 GLU D C 1
ATOM 5609 O O . GLU D 1 39 ? -45.384 8.025 -9.833 1.00 46.94 31 GLU D O 1
ATOM 5611 N N . THR D 1 40 ? -43.730 6.534 -10.138 1.00 43.64 32 THR D N 1
ATOM 5612 C CA . THR D 1 40 ? -43.128 6.851 -8.849 1.00 43.62 32 THR D CA 1
ATOM 5613 C C . THR D 1 40 ? -42.619 8.289 -8.812 1.00 44.03 32 THR D C 1
ATOM 5614 O O . THR D 1 40 ? -42.879 9.024 -7.848 1.00 39.64 32 THR D O 1
ATOM 5618 N N . ALA D 1 41 ? -41.899 8.710 -9.857 1.00 34.85 33 ALA D N 1
ATOM 5619 C CA . ALA D 1 41 ? -41.382 10.075 -9.899 1.00 28.80 33 ALA D CA 1
ATOM 5620 C C . ALA D 1 41 ? -42.511 11.093 -9.849 1.00 40.55 33 ALA D C 1
ATOM 5621 O O . ALA D 1 41 ? -42.417 12.098 -9.133 1.00 37.60 33 ALA D O 1
ATOM 5623 N N . GLY D 1 42 ? -43.591 10.844 -10.595 1.00 40.97 34 GLY D N 1
ATOM 5624 C CA . GLY D 1 42 ? -44.719 11.758 -10.576 1.00 31.00 34 GLY D CA 1
ATOM 5625 C C . GLY D 1 42 ? -45.377 11.849 -9.214 1.00 38.16 34 GLY D C 1
ATOM 5626 O O . GLY D 1 42 ? -45.786 12.931 -8.781 1.00 42.60 34 GLY D O 1
ATOM 5627 N N . TYR D 1 43 ? -45.490 10.714 -8.520 1.00 39.07 35 TYR D N 1
ATOM 5628 C CA . TYR D 1 43 ? -46.084 10.716 -7.186 1.00 33.71 35 TYR D CA 1
ATOM 5629 C C . TYR D 1 43 ? -45.228 11.511 -6.201 1.00 35.53 35 TYR D C 1
ATOM 5630 O O . TYR D 1 43 ? -45.740 12.375 -5.478 1.00 29.16 35 TYR D O 1
ATOM 5639 N N . LEU D 1 44 ? -43.912 11.273 -6.193 1.00 28.19 36 LEU D N 1
ATOM 5640 C CA . LEU D 1 44 ? -43.048 12.001 -5.267 1.00 33.69 36 LEU D CA 1
ATOM 5641 C C . LEU D 1 44 ? -42.988 13.484 -5.596 1.00 36.89 36 LEU D C 1
ATOM 5642 O O . LEU D 1 44 ? -42.880 14.315 -4.684 1.00 33.04 36 LEU D O 1
ATOM 5647 N N . LYS D 1 45 ? -43.058 13.831 -6.884 1.00 34.31 37 LYS D N 1
ATOM 5648 C CA . LYS D 1 45 ? -43.024 15.235 -7.281 1.00 29.74 37 LYS D CA 1
ATOM 5649 C C . LYS D 1 45 ? -44.220 15.994 -6.716 1.00 26.95 37 LYS D C 1
ATOM 5650 O O . LYS D 1 45 ? -44.074 17.111 -6.206 1.00 27.47 37 LYS D O 1
ATOM 5656 N N . GLU D 1 46 ? -45.419 15.410 -6.813 1.00 29.80 38 GLU D N 1
ATOM 5657 C CA . GLU D 1 46 ? -46.607 16.089 -6.306 1.00 35.91 38 GLU D CA 1
ATOM 5658 C C . GLU D 1 46 ? -46.578 16.170 -4.784 1.00 37.14 38 GLU D C 1
ATOM 5659 O O . GLU D 1 46 ? -46.895 17.215 -4.203 1.00 37.84 38 GLU D O 1
ATOM 5661 N N . MET D 1 47 ? -46.164 15.087 -4.126 1.00 31.81 39 MET D N 1
ATOM 5662 C CA . MET D 1 47 ? -46.082 15.086 -2.671 1.00 30.35 39 MET D CA 1
ATOM 5663 C C . MET D 1 47 ? -45.089 16.133 -2.181 1.00 29.80 39 MET D C 1
ATOM 5664 O O . MET D 1 47 ? -45.377 16.886 -1.246 1.00 35.34 39 MET D O 1
ATOM 5669 N N . CYS D 1 48 ? -43.917 16.208 -2.810 1.00 28.07 40 CYS D N 1
ATOM 5670 C CA . CYS D 1 48 ? -42.929 17.180 -2.354 1.00 34.69 40 CYS D CA 1
ATOM 5671 C C . CYS D 1 48 ? -43.368 18.610 -2.659 1.00 31.29 40 CYS D C 1
ATOM 5672 O O . CYS D 1 48 ? -43.197 19.507 -1.825 1.00 29.40 40 CYS D O 1
ATOM 5675 N N . SER D 1 49 ? -44.002 18.830 -3.812 1.00 31.94 41 SER D N 1
ATOM 5676 C CA . SER D 1 49 ? -44.459 20.174 -4.150 1.00 30.79 41 SER D CA 1
ATOM 5677 C C . SER D 1 49 ? -45.502 20.670 -3.157 1.00 33.49 41 SER D C 1
ATOM 5678 O O . SER D 1 49 ? -45.481 21.840 -2.757 1.00 32.21 41 SER D O 1
ATOM 5681 N N . GLN D 1 50 ? -46.426 19.793 -2.755 1.00 35.34 42 GLN D N 1
ATOM 5682 C CA . GLN D 1 50 ? -47.477 20.126 -1.798 1.00 35.50 42 GLN D CA 1
ATOM 5683 C C . GLN D 1 50 ? -46.954 20.299 -0.379 1.00 28.26 42 GLN D C 1
ATOM 5684 O O . GLN D 1 50 ? -47.693 20.787 0.479 1.00 40.18 42 GLN D O 1
ATOM 5690 N N . LEU D 1 51 ? -45.721 19.875 -0.108 1.00 33.70 43 LEU D N 1
ATOM 5691 C CA . LEU D 1 51 ? -45.055 20.132 1.159 1.00 36.57 43 LEU D CA 1
ATOM 5692 C C . LEU D 1 51 ? -43.976 21.202 1.036 1.00 38.19 43 LEU D C 1
ATOM 5693 O O . LEU D 1 51 ? -43.306 21.509 2.027 1.00 33.38 43 LEU D O 1
ATOM 5698 N N . ASN D 1 52 ? -43.802 21.782 -0.154 1.00 38.08 44 ASN D N 1
ATOM 5699 C CA . ASN D 1 52 ? -42.796 22.814 -0.399 1.00 35.07 44 ASN D CA 1
ATOM 5700 C C . ASN D 1 52 ? -41.389 22.293 -0.119 1.00 30.89 44 ASN D C 1
ATOM 5701 O O . ASN D 1 52 ? -40.535 23.010 0.414 1.00 29.52 44 ASN D O 1
ATOM 5706 N N . ILE D 1 53 ? -41.136 21.047 -0.502 1.00 23.66 45 ILE D N 1
ATOM 5707 C CA . ILE D 1 53 ? -39.843 20.399 -0.304 1.00 25.33 45 ILE D CA 1
ATOM 5708 C C . ILE D 1 53 ? -39.193 20.232 -1.674 1.00 32.40 45 ILE D C 1
ATOM 5709 O O . ILE D 1 53 ? -39.712 19.473 -2.503 1.00 35.19 45 ILE D O 1
ATOM 5714 N N . PRO D 1 54 ? -38.063 20.894 -1.949 1.00 28.18 46 PRO D N 1
ATOM 5715 C CA . PRO D 1 54 ? -37.385 20.693 -3.235 1.00 22.58 46 PRO D CA 1
ATOM 5716 C C . PRO D 1 54 ? -37.008 19.235 -3.409 1.00 31.34 46 PRO D C 1
ATOM 5717 O O . PRO D 1 54 ? -36.609 18.558 -2.458 1.00 32.38 46 PRO D O 1
ATOM 5721 N N . PHE D 1 55 ? -37.177 18.744 -4.628 1.00 28.99 47 PHE D N 1
ATOM 5722 C CA . PHE D 1 55 ? -37.152 17.317 -4.877 1.00 31.64 47 PHE D CA 1
ATOM 5723 C C . PHE D 1 55 ? -36.214 16.963 -6.022 1.00 31.50 47 PHE D C 1
ATOM 5724 O O . PHE D 1 55 ? -36.184 17.636 -7.056 1.00 36.86 47 PHE D O 1
ATOM 5732 N N . ILE D 1 56 ? -35.454 15.891 -5.821 1.00 23.61 48 ILE D N 1
ATOM 5733 C CA . ILE D 1 56 ? -34.633 15.282 -6.855 1.00 28.71 48 ILE D CA 1
ATOM 5734 C C . ILE D 1 56 ? -34.976 13.805 -6.899 1.00 32.06 48 ILE D C 1
ATOM 5735 O O . ILE D 1 56 ? -34.903 13.115 -5.872 1.00 36.18 48 ILE D O 1
ATOM 5740 N N . TYR D 1 57 ? -35.356 13.319 -8.078 1.00 24.79 49 TYR D N 1
ATOM 5741 C CA . TYR D 1 57 ? -35.635 11.899 -8.244 1.00 28.44 49 TYR D CA 1
ATOM 5742 C C . TYR D 1 57 ? -34.331 11.147 -8.465 1.00 34.81 49 TYR D C 1
ATOM 5743 O O . TYR D 1 57 ? -33.449 11.612 -9.192 1.00 31.10 49 TYR D O 1
ATOM 5752 N N . LYS D 1 58 ? -34.225 9.958 -7.878 1.00 33.56 50 LYS D N 1
ATOM 5753 C CA . LYS D 1 58 ? -33.020 9.155 -8.033 1.00 41.69 50 LYS D CA 1
ATOM 5754 C C . LYS D 1 58 ? -33.390 7.738 -8.441 1.00 42.63 50 LYS D C 1
ATOM 5755 O O . LYS D 1 58 ? -34.407 7.193 -7.998 1.00 43.21 50 LYS D O 1
ATOM 5761 N N . SER D 1 59 ? -32.568 7.163 -9.312 1.00 39.64 51 SER D N 1
ATOM 5762 C CA . SER D 1 59 ? -32.664 5.752 -9.644 1.00 51.15 51 SER D CA 1
ATOM 5763 C C . SER D 1 59 ? -31.416 5.359 -10.416 1.00 46.37 51 SER D C 1
ATOM 5764 O O . SER D 1 59 ? -30.802 6.186 -11.094 1.00 48.97 51 SER D O 1
ATOM 5767 N N . SER D 1 60 ? -31.020 4.109 -10.258 1.00 41.85 52 SER D N 1
ATOM 5768 C CA . SER D 1 60 ? -29.883 3.550 -10.960 1.00 47.04 52 SER D CA 1
ATOM 5769 C C . SER D 1 60 ? -30.365 2.398 -11.823 1.00 55.52 52 SER D C 1
ATOM 5770 O O . SER D 1 60 ? -31.500 1.936 -11.701 1.00 52.90 52 SER D O 1
ATOM 5773 N N . PHE D 1 61 ? -29.476 1.907 -12.678 1.00 58.61 53 PHE D N 1
ATOM 5774 C CA . PHE D 1 61 ? -29.821 0.746 -13.480 1.00 60.97 53 PHE D CA 1
ATOM 5775 C C . PHE D 1 61 ? -29.484 -0.544 -12.752 1.00 67.25 53 PHE D C 1
ATOM 5776 O O . PHE D 1 61 ? -30.124 -1.573 -12.995 1.00 66.71 53 PHE D O 1
ATOM 5784 N N . ASP D 1 62 ? -28.530 -0.486 -11.828 1.00 65.46 54 ASP D N 1
ATOM 5785 C CA . ASP D 1 62 ? -28.148 -1.615 -11.004 1.00 70.80 54 ASP D CA 1
ATOM 5786 C C . ASP D 1 62 ? -27.978 -1.117 -9.575 1.00 74.79 54 ASP D C 1
ATOM 5787 O O . ASP D 1 62 ? -27.944 0.089 -9.316 1.00 69.63 54 ASP D O 1
ATOM 5792 N N . LYS D 1 63 ? -27.873 -2.057 -8.639 1.00 83.96 55 LYS D N 1
ATOM 5793 C CA . LYS D 1 63 ? -27.704 -1.687 -7.243 1.00 85.75 55 LYS D CA 1
ATOM 5794 C C . LYS D 1 63 ? -26.362 -0.979 -7.040 1.00 88.82 55 LYS D C 1
ATOM 5795 O O . LYS D 1 63 ? -25.482 -0.994 -7.909 1.00 92.33 55 LYS D O 1
ATOM 5797 N N . ALA D 1 64 ? -26.222 -0.336 -5.873 1.00 87.44 56 ALA D N 1
ATOM 5798 C CA . ALA D 1 64 ? -24.985 0.372 -5.548 1.00 78.46 56 ALA D CA 1
ATOM 5799 C C . ALA D 1 64 ? -23.770 -0.537 -5.701 1.00 75.89 56 ALA D C 1
ATOM 5800 O O . ALA D 1 64 ? -22.753 -0.138 -6.281 1.00 71.05 56 ALA D O 1
ATOM 5802 N N . ASN D 1 65 ? -23.862 -1.765 -5.190 1.00 73.11 57 ASN D N 1
ATOM 5803 C CA . ASN D 1 65 ? -22.862 -2.800 -5.450 1.00 71.86 57 ASN D CA 1
ATOM 5804 C C . ASN D 1 65 ? -23.347 -3.592 -6.660 1.00 79.08 57 ASN D C 1
ATOM 5805 O O . ASN D 1 65 ? -24.245 -4.430 -6.550 1.00 78.43 57 ASN D O 1
ATOM 5810 N N . ARG D 1 66 ? -22.756 -3.313 -7.821 1.00 83.60 58 ARG D N 1
ATOM 5811 C CA . ARG D 1 66 ? -23.249 -3.871 -9.073 1.00 84.88 58 ARG D CA 1
ATOM 5812 C C . ARG D 1 66 ? -23.174 -5.394 -9.058 1.00 79.86 58 ARG D C 1
ATOM 5813 O O . ARG D 1 66 ? -22.210 -5.984 -8.559 1.00 80.35 58 ARG D O 1
ATOM 5821 N N . SER D 1 67 ? -24.205 -6.025 -9.611 1.00 68.86 59 SER D N 1
ATOM 5822 C CA . SER D 1 67 ? -24.388 -7.465 -9.527 1.00 68.95 59 SER D CA 1
ATOM 5823 C C . SER D 1 67 ? -23.817 -8.166 -10.755 1.00 62.87 59 SER D C 1
ATOM 5824 O O . SER D 1 67 ? -23.581 -7.553 -11.796 1.00 63.04 59 SER D O 1
ATOM 5827 N N . SER D 1 68 ? -23.604 -9.473 -10.621 1.00 60.97 60 SER D N 1
ATOM 5828 C CA . SER D 1 68 ? -23.134 -10.255 -11.757 1.00 74.02 60 SER D CA 1
ATOM 5829 C C . SER D 1 68 ? -24.158 -10.204 -12.886 1.00 74.42 60 SER D C 1
ATOM 5830 O O . SER D 1 68 ? -25.368 -10.147 -12.648 1.00 69.59 60 SER D O 1
ATOM 5833 N N . ILE D 1 69 ? -23.659 -10.194 -14.126 1.00 57.30 61 ILE D N 1
ATOM 5834 C CA . ILE D 1 69 ? -24.547 -10.160 -15.287 1.00 66.31 61 ILE D CA 1
ATOM 5835 C C . ILE D 1 69 ? -25.369 -11.438 -15.375 1.00 72.83 61 ILE D C 1
ATOM 5836 O O . ILE D 1 69 ? -26.481 -11.431 -15.917 1.00 67.64 61 ILE D O 1
ATOM 5838 N N . SER D 1 70 ? -24.847 -12.547 -14.837 1.00 80.96 62 SER D N 1
ATOM 5839 C CA . SER D 1 70 ? -25.558 -13.822 -14.850 1.00 79.31 62 SER D CA 1
ATOM 5840 C C . SER D 1 70 ? -26.814 -13.805 -13.987 1.00 72.38 62 SER D C 1
ATOM 5841 O O . SER D 1 70 ? -27.678 -14.671 -14.162 1.00 77.15 62 SER D O 1
ATOM 5844 N N . SER D 1 71 ? -26.937 -12.844 -13.063 1.00 61.52 63 SER D N 1
ATOM 5845 C CA . SER D 1 71 ? -28.100 -12.749 -12.187 1.00 58.48 63 SER D CA 1
ATOM 5846 C C . SER D 1 71 ? -28.664 -11.329 -12.127 1.00 60.18 63 SER D C 1
ATOM 5847 O O . SER D 1 71 ? -29.407 -11.001 -11.194 1.00 57.30 63 SER D O 1
ATOM 5850 N N . TYR D 1 72 ? -28.340 -10.489 -13.109 1.00 56.37 64 TYR D N 1
ATOM 5851 C CA . TYR D 1 72 ? -28.746 -9.091 -13.094 1.00 59.41 64 TYR D CA 1
ATOM 5852 C C . TYR D 1 72 ? -30.192 -8.935 -13.558 1.00 64.05 64 TYR D C 1
ATOM 5853 O O . TYR D 1 72 ? -30.557 -9.371 -14.658 1.00 67.86 64 TYR D O 1
ATOM 5862 N N . ARG D 1 73 ? -31.009 -8.300 -12.721 1.00 59.59 65 ARG D N 1
ATOM 5863 C CA . ARG D 1 73 ? -32.400 -8.003 -13.036 1.00 59.34 65 ARG D CA 1
ATOM 5864 C C . ARG D 1 73 ? -32.533 -6.501 -13.248 1.00 64.01 65 ARG D C 1
ATOM 5865 O O . ARG D 1 73 ? -32.284 -5.713 -12.327 1.00 70.90 65 ARG D O 1
ATOM 5873 N N . GLY D 1 74 ? -32.914 -6.109 -14.458 1.00 62.75 66 GLY D N 1
ATOM 5874 C CA . GLY D 1 74 ? -33.047 -4.714 -14.791 1.00 61.05 66 GLY D CA 1
ATOM 5875 C C . GLY D 1 74 ? -32.819 -4.459 -16.265 1.00 59.10 66 GLY D C 1
ATOM 5876 O O . GLY D 1 74 ? -32.596 -5.381 -17.055 1.00 58.54 66 GLY D O 1
ATOM 5877 N N . PRO D 1 75 ? -32.878 -3.196 -16.663 1.00 59.10 67 PRO D N 1
ATOM 5878 C CA . PRO D 1 75 ? -32.622 -2.857 -18.066 1.00 57.32 67 PRO D CA 1
ATOM 5879 C C . PRO D 1 75 ? -31.139 -2.654 -18.314 1.00 58.09 67 PRO D C 1
ATOM 5880 O O . PRO D 1 75 ? -30.328 -2.767 -17.389 1.00 53.23 67 PRO D O 1
ATOM 5884 N N . GLY D 1 76 ? -30.765 -2.351 -19.544 1.00 68.47 68 GLY D N 1
ATOM 5885 C CA . GLY D 1 76 ? -29.386 -2.016 -19.808 1.00 75.39 68 GLY D CA 1
ATOM 5886 C C . GLY D 1 76 ? -28.992 -0.712 -19.142 1.00 72.98 68 GLY D C 1
ATOM 5887 O O . GLY D 1 76 ? -29.811 0.037 -18.607 1.00 66.13 68 GLY D O 1
ATOM 5888 N N . PHE D 1 77 ? -27.687 -0.450 -19.155 1.00 70.09 69 PHE D N 1
ATOM 5889 C CA . PHE D 1 77 ? -27.220 0.908 -18.912 1.00 59.18 69 PHE D CA 1
ATOM 5890 C C . PHE D 1 77 ? -27.835 1.875 -19.919 1.00 56.86 69 PHE D C 1
ATOM 5891 O O . PHE D 1 77 ? -28.235 2.987 -19.557 1.00 58.56 69 PHE D O 1
ATOM 5899 N N . GLU D 1 78 ? -27.912 1.473 -21.193 1.00 47.72 70 GLU D N 1
ATOM 5900 C CA . GLU D 1 78 ? -28.486 2.357 -22.204 1.00 47.10 70 GLU D CA 1
ATOM 5901 C C . GLU D 1 78 ? -29.989 2.553 -22.002 1.00 50.47 70 GLU D C 1
ATOM 5902 O O . GLU D 1 78 ? -30.483 3.685 -22.071 1.00 48.46 70 GLU D O 1
ATOM 5904 N N . LYS D 1 79 ? -30.733 1.478 -21.727 1.00 47.30 71 LYS D N 1
ATOM 5905 C CA . LYS D 1 79 ? -32.175 1.630 -21.548 1.00 42.50 71 LYS D CA 1
ATOM 5906 C C . LYS D 1 79 ? -32.488 2.378 -20.258 1.00 45.98 71 LYS D C 1
ATOM 5907 O O . LYS D 1 79 ? -33.436 3.173 -20.206 1.00 44.48 71 LYS D O 1
ATOM 5909 N N . GLY D 1 80 ? -31.707 2.140 -19.206 1.00 40.58 72 GLY D N 1
ATOM 5910 C CA . GLY D 1 80 ? -31.917 2.879 -17.974 1.00 42.64 72 GLY D CA 1
ATOM 5911 C C . GLY D 1 80 ? -31.685 4.367 -18.152 1.00 41.10 72 GLY D C 1
ATOM 5912 O O . GLY D 1 80 ? -32.407 5.191 -17.585 1.00 39.11 72 GLY D O 1
ATOM 5913 N N . LEU D 1 81 ? -30.674 4.728 -18.948 1.00 39.34 73 LEU D N 1
ATOM 5914 C CA . LEU D 1 81 ? -30.404 6.134 -19.233 1.00 37.86 73 LEU D CA 1
ATOM 5915 C C . LEU D 1 81 ? -31.557 6.777 -19.989 1.00 44.53 73 LEU D C 1
ATOM 5916 O O . LEU D 1 81 ? -31.854 7.960 -19.783 1.00 48.19 73 LEU D O 1
ATOM 5921 N N . SER D 1 82 ? -32.210 6.023 -20.878 1.00 46.80 74 SER D N 1
ATOM 5922 C CA . SER D 1 82 ? -33.340 6.578 -21.614 1.00 48.08 74 SER D CA 1
ATOM 5923 C C . SER D 1 82 ? -34.536 6.783 -20.702 1.00 46.42 74 SER D C 1
ATOM 5924 O O . SER D 1 82 ? -35.262 7.775 -20.832 1.00 35.08 74 SER D O 1
ATOM 5927 N N . ILE D 1 83 ? -34.743 5.861 -19.762 1.00 45.91 75 ILE D N 1
ATOM 5928 C CA . ILE D 1 83 ? -35.873 5.980 -18.847 1.00 42.28 75 ILE D CA 1
ATOM 5929 C C . ILE D 1 83 ? -35.724 7.226 -17.982 1.00 37.94 75 ILE D C 1
ATOM 5930 O O . ILE D 1 83 ? -36.694 7.955 -17.744 1.00 33.52 75 ILE D O 1
ATOM 5935 N N . LEU D 1 84 ? -34.498 7.516 -17.541 1.00 34.53 76 LEU D N 1
ATOM 5936 C CA . LEU D 1 84 ? -34.263 8.719 -16.755 1.00 38.90 76 LEU D CA 1
ATOM 5937 C C . LEU D 1 84 ? -34.481 9.980 -17.580 1.00 45.99 76 LEU D C 1
ATOM 5938 O O . LEU D 1 84 ? -34.976 10.986 -17.057 1.00 37.55 76 LEU D O 1
ATOM 5943 N N . GLU D 1 85 ? -34.142 9.936 -18.871 1.00 46.93 77 GLU D N 1
ATOM 5944 C CA . GLU D 1 85 ? -34.407 11.080 -19.733 1.00 50.50 77 GLU D CA 1
ATOM 5945 C C . GLU D 1 85 ? -35.905 11.330 -19.866 1.00 48.01 77 GLU D C 1
ATOM 5946 O O . GLU D 1 85 ? -36.351 12.482 -19.818 1.00 49.23 77 GLU D O 1
ATOM 5952 N N . LYS D 1 86 ? -36.701 10.263 -19.983 1.00 40.64 78 LYS D N 1
ATOM 5953 C CA . LYS D 1 86 ? -38.149 10.436 -20.085 1.00 41.01 78 LYS D CA 1
ATOM 5954 C C . LYS D 1 86 ? -38.748 10.912 -18.764 1.00 40.78 78 LYS D C 1
ATOM 5955 O O . LYS D 1 86 ? -39.679 11.726 -18.758 1.00 44.49 78 LYS D O 1
ATOM 5957 N N . VAL D 1 87 ? -38.217 10.439 -17.636 1.00 32.74 79 VAL D N 1
ATOM 5958 C CA . VAL D 1 87 ? -38.658 10.952 -16.341 1.00 38.41 79 VAL D CA 1
ATOM 5959 C C . VAL D 1 87 ? -38.386 12.446 -16.255 1.00 39.14 79 VAL D C 1
ATOM 5960 O O . VAL D 1 87 ? -39.287 13.250 -15.983 1.00 48.80 79 VAL D O 1
ATOM 5964 N N . LYS D 1 88 ? -37.143 12.839 -16.529 1.00 32.69 80 LYS D N 1
ATOM 5965 C CA . LYS D 1 88 ? -36.781 14.247 -16.511 1.00 37.65 80 LYS D CA 1
ATOM 5966 C C . LYS D 1 88 ? -37.694 15.062 -17.407 1.00 46.29 80 LYS D C 1
ATOM 5967 O O . LYS D 1 88 ? -38.138 16.152 -17.031 1.00 51.70 80 LYS D O 1
ATOM 5973 N N . SER D 1 89 ? -38.012 14.530 -18.587 1.00 35.30 81 SER D N 1
ATOM 5974 C CA . SER D 1 89 ? -38.744 15.284 -19.593 1.00 38.93 81 SER D CA 1
ATOM 5975 C C . SER D 1 89 ? -40.257 15.206 -19.404 1.00 44.35 81 SER D C 1
ATOM 5976 O O . SER D 1 89 ? -40.938 16.235 -19.438 1.00 51.46 81 SER D O 1
ATOM 5979 N N . GLN D 1 90 ? -40.801 14.011 -19.177 1.00 47.74 82 GLN D N 1
ATOM 5980 C CA . GLN D 1 90 ? -42.249 13.876 -19.029 1.00 45.14 82 GLN D CA 1
ATOM 5981 C C . GLN D 1 90 ? -42.718 14.355 -17.660 1.00 44.01 82 GLN D C 1
ATOM 5982 O O . GLN D 1 90 ? -43.730 15.054 -17.554 1.00 46.54 82 GLN D O 1
ATOM 5988 N N . ILE D 1 91 ? -42.027 13.945 -16.594 1.00 43.03 83 ILE D N 1
ATOM 5989 C CA . ILE D 1 91 ? -42.451 14.349 -15.260 1.00 40.21 83 ILE D CA 1
ATOM 5990 C C . ILE D 1 91 ? -41.932 15.740 -14.918 1.00 43.04 83 ILE D C 1
ATOM 5991 O O . ILE D 1 91 ? -42.572 16.473 -14.157 1.00 47.98 83 ILE D O 1
ATOM 5996 N N . GLY D 1 92 ? -40.807 16.149 -15.499 1.00 36.53 84 GLY D N 1
ATOM 5997 C CA . GLY D 1 92 ? -40.260 17.463 -15.217 1.00 34.03 84 GLY D CA 1
ATOM 5998 C C . GLY D 1 92 ? -39.655 17.585 -13.833 1.00 37.44 84 GLY D C 1
ATOM 5999 O O . GLY D 1 92 ? -40.003 18.489 -13.066 1.00 33.17 84 GLY D O 1
ATOM 6000 N N . VAL D 1 93 ? -38.741 16.674 -13.508 1.00 37.99 85 VAL D N 1
ATOM 6001 C CA . VAL D 1 93 ? -38.048 16.671 -12.225 1.00 39.02 85 VAL D CA 1
ATOM 6002 C C . VAL D 1 93 ? -36.551 16.513 -12.452 1.00 38.27 85 VAL D C 1
ATOM 6003 O O . VAL D 1 93 ? -36.127 15.901 -13.446 1.00 39.10 85 VAL D O 1
ATOM 6007 N N . PRO D 1 94 ? -35.718 17.022 -11.551 1.00 33.83 86 PRO D N 1
ATOM 6008 C CA . PRO D 1 94 ? -34.291 16.707 -11.620 1.00 33.16 86 PRO D CA 1
ATOM 6009 C C . PRO D 1 94 ? -34.067 15.256 -11.233 1.00 31.02 86 PRO D C 1
ATOM 6010 O O . PRO D 1 94 ? -34.790 14.686 -10.409 1.00 26.06 86 PRO D O 1
ATOM 6014 N N . VAL D 1 95 ? -33.075 14.646 -11.876 1.00 28.22 87 VAL D N 1
ATOM 6015 C CA . VAL D 1 95 ? -32.773 13.234 -11.692 1.00 24.30 87 VAL D CA 1
ATOM 6016 C C . VAL D 1 95 ? -31.311 13.085 -11.293 1.00 26.51 87 VAL D C 1
ATOM 6017 O O . VAL D 1 95 ? -30.450 13.871 -11.707 1.00 26.18 87 VAL D O 1
ATOM 6021 N N . LEU D 1 96 ? -31.046 12.073 -10.459 1.00 28.25 88 LEU D N 1
ATOM 6022 C CA . LEU D 1 96 ? -29.722 11.737 -9.942 1.00 31.67 88 LEU D CA 1
ATOM 6023 C C . LEU D 1 96 ? -29.449 10.255 -10.188 1.00 31.14 88 LEU D C 1
ATOM 6024 O O . LEU D 1 96 ? -30.379 9.444 -10.184 1.00 25.35 88 LEU D O 1
ATOM 6029 N N . THR D 1 97 ? -28.175 9.900 -10.407 1.00 32.47 89 THR D N 1
ATOM 6030 C CA . THR D 1 97 ? -27.782 8.496 -10.557 1.00 38.23 89 THR D CA 1
ATOM 6031 C C . THR D 1 97 ? -26.316 8.308 -10.181 1.00 31.31 89 THR D C 1
ATOM 6032 O O . THR D 1 97 ? -25.534 9.261 -10.160 1.00 30.49 89 THR D O 1
ATOM 6036 N N . ASP D 1 98 ? -25.950 7.047 -9.930 1.00 44.04 90 ASP D N 1
ATOM 6037 C CA . ASP D 1 98 ? -24.580 6.720 -9.546 1.00 52.36 90 ASP D CA 1
ATOM 6038 C C . ASP D 1 98 ? -23.691 6.710 -10.778 1.00 38.90 90 ASP D C 1
ATOM 6039 O O . ASP D 1 98 ? -24.152 6.479 -11.894 1.00 38.53 90 ASP D O 1
ATOM 6044 N N . VAL D 1 99 ? -22.392 6.888 -10.542 1.00 35.61 91 VAL D N 1
ATOM 6045 C CA . VAL D 1 99 ? -21.383 6.658 -11.563 1.00 34.93 91 VAL D CA 1
ATOM 6046 C C . VAL D 1 99 ? -20.293 5.800 -10.935 1.00 33.77 91 VAL D C 1
ATOM 6047 O O . VAL D 1 99 ? -19.984 5.926 -9.747 1.00 31.62 91 VAL D O 1
ATOM 6051 N N . HIS D 1 100 ? -19.729 4.901 -11.730 1.00 34.38 92 HIS D N 1
ATOM 6052 C CA . HIS D 1 100 ? -18.647 4.040 -11.277 1.00 38.13 92 HIS D CA 1
ATOM 6053 C C . HIS D 1 100 ? -17.390 4.379 -12.066 1.00 40.27 92 HIS D C 1
ATOM 6054 O O . HIS D 1 100 ? -17.403 5.226 -12.963 1.00 43.94 92 HIS D O 1
ATOM 6061 N N . GLU D 1 101 ? -16.294 3.690 -11.744 1.00 38.47 93 GLU D N 1
ATOM 6062 C CA . GLU D 1 101 ? -15.031 3.979 -12.415 1.00 39.76 93 GLU D CA 1
ATOM 6063 C C . GLU D 1 101 ? -15.094 3.691 -13.911 1.00 39.81 93 GLU D C 1
ATOM 6064 O O . GLU D 1 101 ? -14.295 4.248 -14.669 1.00 38.19 93 GLU D O 1
ATOM 6070 N N . ASP D 1 102 ? -16.008 2.834 -14.361 1.00 45.08 94 ASP D N 1
ATOM 6071 C CA . ASP D 1 102 ? -16.107 2.507 -15.779 1.00 54.08 94 ASP D CA 1
ATOM 6072 C C . ASP D 1 102 ? -17.331 3.121 -16.456 1.00 47.49 94 ASP D C 1
ATOM 6073 O O . ASP D 1 102 ? -17.617 2.790 -17.607 1.00 56.27 94 ASP D O 1
ATOM 6078 N N . THR D 1 103 ? -18.044 4.001 -15.785 1.00 41.54 95 THR D N 1
ATOM 6079 C CA . THR D 1 103 ? -19.193 4.655 -16.398 1.00 49.18 95 THR D CA 1
ATOM 6080 C C . THR D 1 103 ? -18.737 5.737 -17.378 1.00 51.24 95 THR D C 1
ATOM 6081 O O . THR D 1 103 ? -17.808 6.493 -17.082 1.00 53.74 95 THR D O 1
ATOM 6085 N N . PRO D 1 104 ? -19.358 5.823 -18.559 1.00 43.38 96 PRO D N 1
ATOM 6086 C CA . PRO D 1 104 ? -19.102 6.980 -19.431 1.00 45.95 96 PRO D CA 1
ATOM 6087 C C . PRO D 1 104 ? -19.706 8.248 -18.848 1.00 37.05 96 PRO D C 1
ATOM 6088 O O . PRO D 1 104 ? -20.923 8.446 -18.911 1.00 34.33 96 PRO D O 1
ATOM 6092 N N . LEU D 1 105 ? -18.857 9.108 -18.273 1.00 40.51 97 LEU D N 1
ATOM 6093 C CA . LEU D 1 105 ? -19.346 10.261 -17.518 1.00 41.37 97 LEU D CA 1
ATOM 6094 C C . LEU D 1 105 ? -20.064 11.263 -18.417 1.00 34.20 97 LEU D C 1
ATOM 6095 O O . LEU D 1 105 ? -21.081 11.838 -18.018 1.00 30.70 97 LEU D O 1
ATOM 6100 N N . PHE D 1 106 ? -19.548 11.496 -19.624 1.00 33.33 98 PHE D N 1
ATOM 6101 C CA . PHE D 1 106 ? -20.176 12.477 -20.506 1.00 35.02 98 PHE D CA 1
ATOM 6102 C C . PHE D 1 106 ? -21.569 12.036 -20.931 1.00 37.77 98 PHE D C 1
ATOM 6103 O O . PHE D 1 106 ? -22.448 12.883 -21.123 1.00 45.66 98 PHE D O 1
ATOM 6111 N N . GLU D 1 107 ? -21.788 10.733 -21.111 1.00 38.02 99 GLU D N 1
ATOM 6112 C CA . GLU D 1 107 ? -23.118 10.271 -21.487 1.00 34.17 99 GLU D CA 1
ATOM 6113 C C . GLU D 1 107 ? -24.104 10.478 -20.348 1.00 41.55 99 GLU D C 1
ATOM 6114 O O . GLU D 1 107 ? -25.172 11.074 -20.538 1.00 49.31 99 GLU D O 1
ATOM 6120 N N . VAL D 1 108 ? -23.736 10.046 -19.140 1.00 37.20 100 VAL D N 1
ATOM 6121 C CA . VAL D 1 108 ? -24.617 10.221 -17.988 1.00 32.24 100 VAL D CA 1
ATOM 6122 C C . VAL D 1 108 ? -24.841 11.706 -17.708 1.00 31.56 100 VAL D C 1
ATOM 6123 O O . VAL D 1 108 ? -25.970 12.136 -17.435 1.00 33.84 100 VAL D O 1
ATOM 6127 N N . SER D 1 109 ? -23.776 12.515 -17.789 1.00 30.77 101 SER D N 1
ATOM 6128 C CA . SER D 1 109 ? -23.898 13.939 -17.485 1.00 37.39 101 SER D CA 1
ATOM 6129 C C . SER D 1 109 ? -24.805 14.661 -18.473 1.00 41.58 101 SER D C 1
ATOM 6130 O O . SER D 1 109 ? -25.414 15.680 -18.121 1.00 42.30 101 SER D O 1
ATOM 6133 N N . SER D 1 110 ? -24.918 14.159 -19.703 1.00 33.56 102 SER D N 1
ATOM 6134 C CA . SER D 1 110 ? -25.776 14.818 -20.678 1.00 32.84 102 SER D CA 1
ATOM 6135 C C . SER D 1 110 ? -27.248 14.498 -20.468 1.00 39.16 102 SER D C 1
ATOM 6136 O O . SER D 1 110 ? -28.098 15.057 -21.171 1.00 51.78 102 SER D O 1
ATOM 6139 N N . VAL D 1 111 ? -27.567 13.629 -19.511 1.00 35.27 103 VAL D N 1
ATOM 6140 C CA . VAL D 1 111 ? -28.935 13.220 -19.223 1.00 37.07 103 VAL D CA 1
ATOM 6141 C C . VAL D 1 111 ? -29.360 13.638 -17.816 1.00 36.10 103 VAL D C 1
ATOM 6142 O O . VAL D 1 111 ? -30.398 14.277 -17.633 1.00 34.74 103 VAL D O 1
ATOM 6146 N N . VAL D 1 112 ? -28.566 13.286 -16.808 1.00 30.61 104 VAL D N 1
ATOM 6147 C CA . VAL D 1 112 ? -28.978 13.496 -15.422 1.00 38.99 104 VAL D CA 1
ATOM 6148 C C . VAL D 1 112 ? -28.590 14.891 -14.957 1.00 33.93 104 VAL D C 1
ATOM 6149 O O . VAL D 1 112 ? -27.793 15.578 -15.600 1.00 27.22 104 VAL D O 1
ATOM 6153 N N . ASP D 1 113 ? -29.141 15.309 -13.824 1.00 36.59 105 ASP D N 1
ATOM 6154 C CA . ASP D 1 113 ? -28.853 16.618 -13.256 1.00 37.95 105 ASP D CA 1
ATOM 6155 C C . ASP D 1 113 ? -27.811 16.555 -12.158 1.00 38.45 105 ASP D C 1
ATOM 6156 O O . ASP D 1 113 ? -27.088 17.533 -11.941 1.00 37.71 105 ASP D O 1
ATOM 6161 N N . VAL D 1 114 ? -27.745 15.439 -11.443 1.00 39.32 106 VAL D N 1
ATOM 6162 C CA . VAL D 1 114 ? -26.861 15.280 -10.299 1.00 31.93 106 VAL D CA 1
ATOM 6163 C C . VAL D 1 114 ? -26.146 13.945 -10.427 1.00 32.24 106 VAL D C 1
ATOM 6164 O O . VAL D 1 114 ? -26.785 12.907 -10.633 1.00 34.70 106 VAL D O 1
ATOM 6168 N N . LEU D 1 115 ? -24.826 13.976 -10.327 1.00 28.34 107 LEU D N 1
ATOM 6169 C CA . LEU D 1 115 ? -24.040 12.760 -10.259 1.00 28.92 107 LEU D CA 1
ATOM 6170 C C . LEU D 1 115 ? -23.883 12.339 -8.800 1.00 31.53 107 LEU D C 1
ATOM 6171 O O . LEU D 1 115 ? -23.953 13.164 -7.883 1.00 29.08 107 LEU D O 1
ATOM 6176 N N . GLN D 1 116 ? -23.703 11.040 -8.587 1.00 24.00 108 GLN D N 1
ATOM 6177 C CA . GLN D 1 116 ? -23.494 10.521 -7.243 1.00 27.11 108 GLN D CA 1
ATOM 6178 C C . GLN D 1 116 ? -22.378 9.489 -7.259 1.00 29.10 108 GLN D C 1
ATOM 6179 O O . GLN D 1 116 ? -22.396 8.572 -8.081 1.00 31.96 108 GLN D O 1
ATOM 6185 N N . THR D 1 117 ? -21.433 9.618 -6.338 1.00 31.99 109 THR D N 1
ATOM 6186 C CA . THR D 1 117 ? -20.380 8.612 -6.216 1.00 28.96 109 THR D CA 1
ATOM 6187 C C . THR D 1 117 ? -20.709 7.664 -5.065 1.00 29.72 109 THR D C 1
ATOM 6188 O O . THR D 1 117 ? -21.046 8.127 -3.959 1.00 26.88 109 THR D O 1
ATOM 6192 N N . PRO D 1 118 ? -20.699 6.351 -5.304 1.00 29.23 110 PRO D N 1
ATOM 6193 C CA . PRO D 1 118 ? -21.045 5.397 -4.242 1.00 28.21 110 PRO D CA 1
ATOM 6194 C C . PRO D 1 118 ? -20.007 5.378 -3.128 1.00 29.65 110 PRO D C 1
ATOM 6195 O O . PRO D 1 118 ? -18.839 5.729 -3.311 1.00 21.32 110 PRO D O 1
ATOM 6199 N N . ALA D 1 119 ? -20.464 4.934 -1.953 1.00 30.33 111 ALA D N 1
ATOM 6200 C CA . ALA D 1 119 ? -19.642 4.996 -0.746 1.00 28.89 111 ALA D CA 1
ATOM 6201 C C . ALA D 1 119 ? -18.321 4.246 -0.910 1.00 31.97 111 ALA D C 1
ATOM 6202 O O . ALA D 1 119 ? -17.289 4.669 -0.374 1.00 28.43 111 ALA D O 1
ATOM 6204 N N . PHE D 1 120 ? -18.326 3.131 -1.646 1.00 26.10 112 PHE D N 1
ATOM 6205 C CA . PHE D 1 120 ? -17.112 2.331 -1.736 1.00 25.45 112 PHE D CA 1
ATOM 6206 C C . PHE D 1 120 ? -16.038 2.974 -2.611 1.00 32.56 112 PHE D C 1
ATOM 6207 O O . PHE D 1 120 ? -14.902 2.485 -2.626 1.00 38.14 112 PHE D O 1
ATOM 6215 N N . LEU D 1 121 ? -16.348 4.067 -3.305 1.00 27.26 113 LEU D N 1
ATOM 6216 C CA . LEU D 1 121 ? -15.381 4.750 -4.153 1.00 27.17 113 LEU D CA 1
ATOM 6217 C C . LEU D 1 121 ? -14.859 6.048 -3.546 1.00 34.99 113 LEU D C 1
ATOM 6218 O O . LEU D 1 121 ? -14.065 6.739 -4.197 1.00 32.72 113 LEU D O 1
ATOM 6223 N N . CYS D 1 122 ? -15.257 6.386 -2.308 1.00 23.12 114 CYS D N 1
ATOM 6224 C CA . CYS D 1 122 ? -14.950 7.707 -1.762 1.00 31.50 114 CYS D CA 1
ATOM 6225 C C . CYS D 1 122 ? -13.448 7.968 -1.654 1.00 29.89 114 CYS D C 1
ATOM 6226 O O . CYS D 1 122 ? -13.021 9.124 -1.713 1.00 39.23 114 CYS D O 1
ATOM 6229 N N . ARG D 1 123 ? -12.629 6.930 -1.501 1.00 25.54 115 ARG D N 1
ATOM 6230 C CA . ARG D 1 123 ? -11.183 7.123 -1.408 1.00 29.73 115 ARG D CA 1
ATOM 6231 C C . ARG D 1 123 ? -10.469 7.106 -2.760 1.00 38.87 115 ARG D C 1
ATOM 6232 O O . ARG D 1 123 ? -9.242 7.243 -2.792 1.00 38.41 115 ARG D O 1
ATOM 6240 N N . GLN D 1 124 ? -11.182 6.907 -3.870 1.00 27.37 116 GLN D N 1
ATOM 6241 C CA . GLN D 1 124 ? -10.559 6.941 -5.195 1.00 36.37 116 GLN D CA 1
ATOM 6242 C C . GLN D 1 124 ? -10.473 8.394 -5.672 1.00 39.83 116 GLN D C 1
ATOM 6243 O O . GLN D 1 124 ? -11.318 8.886 -6.423 1.00 35.97 116 GLN D O 1
ATOM 6249 N N . THR D 1 125 ? -9.417 9.089 -5.224 1.00 41.36 117 THR D N 1
ATOM 6250 C CA . THR D 1 125 ? -9.308 10.531 -5.461 1.00 39.95 117 THR D CA 1
ATOM 6251 C C . THR D 1 125 ? -9.290 10.844 -6.951 1.00 37.10 117 THR D C 1
ATOM 6252 O O . THR D 1 125 ? -9.950 11.783 -7.410 1.00 36.72 117 THR D O 1
ATOM 6256 N N . ASN D 1 126 ? -8.518 10.072 -7.710 1.00 38.40 118 ASN D N 1
ATOM 6257 C CA A ASN D 1 126 ? -8.447 10.325 -9.141 0.49 41.26 118 ASN D CA 1
ATOM 6258 C CA B ASN D 1 126 ? -8.433 10.186 -9.165 0.51 41.55 118 ASN D CA 1
ATOM 6259 C C . ASN D 1 126 ? -9.811 10.192 -9.808 1.00 40.94 118 ASN D C 1
ATOM 6260 O O . ASN D 1 126 ? -10.133 11.002 -10.683 1.00 35.89 118 ASN D O 1
ATOM 6269 N N . PHE D 1 127 ? -10.634 9.227 -9.397 1.00 43.83 119 PHE D N 1
ATOM 6270 C CA . PHE D 1 127 ? -11.968 9.082 -9.967 1.00 40.58 119 PHE D CA 1
ATOM 6271 C C . PHE D 1 127 ? -12.906 10.175 -9.461 1.00 37.05 119 PHE D C 1
ATOM 6272 O O . PHE D 1 127 ? -13.717 10.707 -10.228 1.00 37.18 119 PHE D O 1
ATOM 6280 N N . ILE D 1 128 ? -12.822 10.513 -8.170 1.00 36.85 120 ILE D N 1
ATOM 6281 C CA . ILE D 1 128 ? -13.621 11.616 -7.634 1.00 40.10 120 ILE D CA 1
ATOM 6282 C C . ILE D 1 128 ? -13.311 12.909 -8.383 1.00 41.61 120 ILE D C 1
ATOM 6283 O O . ILE D 1 128 ? -14.210 13.702 -8.683 1.00 27.12 120 ILE D O 1
ATOM 6288 N N . GLN D 1 129 ? -12.031 13.147 -8.686 1.00 39.97 121 GLN D N 1
ATOM 6289 C CA . GLN D 1 129 ? -11.662 14.372 -9.389 1.00 41.20 121 GLN D CA 1
ATOM 6290 C C . GLN D 1 129 ? -12.228 14.398 -10.803 1.00 44.26 121 GLN D C 1
ATOM 6291 O O . GLN D 1 129 ? -12.652 15.457 -11.283 1.00 42.60 121 GLN D O 1
ATOM 6297 N N . LYS D 1 130 ? -12.253 13.247 -11.485 1.00 45.22 122 LYS D N 1
ATOM 6298 C CA . LYS D 1 130 ? -12.862 13.192 -12.813 1.00 41.01 122 LYS D CA 1
ATOM 6299 C C . LYS D 1 130 ? -14.359 13.480 -12.746 1.00 34.66 122 LYS D C 1
ATOM 6300 O O . LYS D 1 130 ? -14.907 14.163 -13.621 1.00 31.59 122 LYS D O 1
ATOM 6302 N N . VAL D 1 131 ? -15.037 12.985 -11.706 1.00 28.53 123 VAL D N 1
ATOM 6303 C CA . VAL D 1 131 ? -16.467 13.253 -11.568 1.00 33.32 123 VAL D CA 1
ATOM 6304 C C . VAL D 1 131 ? -16.698 14.741 -11.352 1.00 38.34 123 VAL D C 1
ATOM 6305 O O . VAL D 1 131 ? -17.569 15.353 -11.982 1.00 42.49 123 VAL D O 1
ATOM 6309 N N . ALA D 1 132 ? -15.913 15.348 -10.459 1.00 40.89 124 ALA D N 1
ATOM 6310 C CA . ALA D 1 132 ? -16.068 16.770 -10.173 1.00 35.29 124 ALA D CA 1
ATOM 6311 C C . ALA D 1 132 ? -15.724 17.633 -11.379 1.00 40.24 124 ALA D C 1
ATOM 6312 O O . ALA D 1 132 ? -16.225 18.757 -11.496 1.00 36.89 124 ALA D O 1
ATOM 6314 N N . ALA D 1 133 ? -14.865 17.141 -12.273 1.00 45.71 125 ALA D N 1
ATOM 6315 C CA . ALA D 1 133 ? -14.487 17.917 -13.449 1.00 42.67 125 ALA D CA 1
ATOM 6316 C C . ALA D 1 133 ? -15.630 18.068 -14.446 1.00 38.76 125 ALA D C 1
ATOM 6317 O O . ALA D 1 133 ? -15.514 18.868 -15.376 1.00 39.45 125 ALA D O 1
ATOM 6319 N N . MET D 1 134 ? -16.733 17.339 -14.264 1.00 36.65 126 MET D N 1
ATOM 6320 C CA . MET D 1 134 ? -17.877 17.471 -15.153 1.00 30.69 126 MET D CA 1
ATOM 6321 C C . MET D 1 134 ? -18.658 18.751 -14.917 1.00 38.90 126 MET D C 1
ATOM 6322 O O . MET D 1 134 ? -19.571 19.042 -15.694 1.00 35.55 126 MET D O 1
ATOM 6327 N N . ASN D 1 135 ? -18.341 19.498 -13.857 1.00 41.20 127 ASN D N 1
ATOM 6328 C CA . ASN D 1 135 ? -18.997 20.769 -13.549 1.00 35.80 127 ASN D CA 1
ATOM 6329 C C . ASN D 1 135 ? -20.503 20.582 -13.388 1.00 37.22 127 ASN D C 1
ATOM 6330 O O . ASN D 1 135 ? -21.308 21.421 -13.804 1.00 35.01 127 ASN D O 1
ATOM 6335 N N . LYS D 1 136 ? -20.880 19.460 -12.789 1.00 29.75 128 LYS D N 1
ATOM 6336 C CA . LYS D 1 136 ? -22.243 19.151 -12.402 1.00 33.48 128 LYS D CA 1
ATOM 6337 C C . LYS D 1 136 ? -22.313 18.989 -10.891 1.00 33.79 128 LYS D C 1
ATOM 6338 O O . LYS D 1 136 ? -21.283 18.840 -10.224 1.00 32.38 128 LYS D O 1
ATOM 6344 N N . PRO D 1 137 ? -23.506 19.040 -10.312 1.00 35.14 129 PRO D N 1
ATOM 6345 C CA . PRO D 1 137 ? -23.639 18.707 -8.891 1.00 32.06 129 PRO D CA 1
ATOM 6346 C C . PRO D 1 137 ? -23.247 17.263 -8.629 1.00 40.11 129 PRO D C 1
ATOM 6347 O O . PRO D 1 137 ? -23.514 16.371 -9.438 1.00 44.43 129 PRO D O 1
ATOM 6351 N N . VAL D 1 138 ? -22.586 17.037 -7.493 1.00 32.91 130 VAL D N 1
ATOM 6352 C CA . VAL D 1 138 ? -22.140 15.701 -7.110 1.00 28.81 130 VAL D CA 1
ATOM 6353 C C . VAL D 1 138 ? -22.558 15.424 -5.668 1.00 28.77 130 VAL D C 1
ATOM 6354 O O . VAL D 1 138 ? -22.202 16.181 -4.755 1.00 32.39 130 VAL D O 1
ATOM 6358 N N . ASN D 1 139 ? -23.294 14.334 -5.464 1.00 24.84 131 ASN D N 1
ATOM 6359 C CA . ASN D 1 139 ? -23.550 13.799 -4.133 1.00 22.99 131 ASN D CA 1
ATOM 6360 C C . ASN D 1 139 ? -22.482 12.745 -3.851 1.00 29.17 131 ASN D C 1
ATOM 6361 O O . ASN D 1 139 ? -22.516 11.654 -4.424 1.00 37.33 131 ASN D O 1
ATOM 6366 N N . ILE D 1 140 ? -21.521 13.077 -2.992 1.00 26.19 132 ILE D N 1
ATOM 6367 C CA . ILE D 1 140 ? -20.413 12.188 -2.654 1.00 25.27 132 ILE D CA 1
ATOM 6368 C C . ILE D 1 140 ? -20.780 11.449 -1.372 1.00 30.94 132 ILE D C 1
ATOM 6369 O O . ILE D 1 140 ? -20.835 12.046 -0.291 1.00 36.57 132 ILE D O 1
ATOM 6374 N N . LYS D 1 141 ? -21.007 10.143 -1.472 1.00 33.56 133 LYS D N 1
ATOM 6375 C CA . LYS D 1 141 ? -21.386 9.361 -0.302 1.00 32.84 133 LYS D CA 1
ATOM 6376 C C . LYS D 1 141 ? -20.150 9.004 0.513 1.00 34.13 133 LYS D C 1
ATOM 6377 O O . LYS D 1 141 ? -19.105 8.641 -0.038 1.00 34.84 133 LYS D O 1
ATOM 6383 N N . LYS D 1 142 ? -20.275 9.119 1.835 1.00 31.27 134 LYS D N 1
ATOM 6384 C CA A LYS D 1 142 ? -19.177 8.811 2.742 0.45 26.69 134 LYS D CA 1
ATOM 6385 C CA B LYS D 1 142 ? -19.171 8.808 2.735 0.55 26.63 134 LYS D CA 1
ATOM 6386 C C . LYS D 1 142 ? -19.098 7.308 2.973 1.00 27.18 134 LYS D C 1
ATOM 6387 O O . LYS D 1 142 ? -20.090 6.684 3.364 1.00 26.16 134 LYS D O 1
ATOM 6398 N N . GLY D 1 143 ? -17.922 6.728 2.732 1.00 23.64 135 GLY D N 1
ATOM 6399 C CA . GLY D 1 143 ? -17.757 5.305 2.955 1.00 29.41 135 GLY D CA 1
ATOM 6400 C C . GLY D 1 143 ? -17.909 4.945 4.422 1.00 33.04 135 GLY D C 1
ATOM 6401 O O . GLY D 1 143 ? -17.497 5.687 5.317 1.00 34.30 135 GLY D O 1
ATOM 6402 N N . GLN D 1 144 ? -18.503 3.770 4.666 1.00 34.13 136 GLN D N 1
ATOM 6403 C CA . GLN D 1 144 ? -18.695 3.276 6.030 1.00 35.20 136 GLN D CA 1
ATOM 6404 C C . GLN D 1 144 ? -17.387 3.034 6.758 1.00 29.97 136 GLN D C 1
ATOM 6405 O O . GLN D 1 144 ? -17.422 2.735 7.953 1.00 36.54 136 GLN D O 1
ATOM 6411 N N . PHE D 1 145 ? -16.254 3.099 6.058 1.00 22.23 137 PHE D N 1
ATOM 6412 C CA . PHE D 1 145 ? -14.923 2.920 6.628 1.00 29.25 137 PHE D CA 1
ATOM 6413 C C . PHE D 1 145 ? -14.200 4.247 6.847 1.00 34.86 137 PHE D C 1
ATOM 6414 O O . PHE D 1 145 ? -13.005 4.251 7.155 1.00 41.76 137 PHE D O 1
ATOM 6422 N N . LEU D 1 146 ? -14.889 5.370 6.693 1.00 35.67 138 LEU D N 1
ATOM 6423 C CA . LEU D 1 146 ? -14.267 6.682 6.782 1.00 36.79 138 LEU D CA 1
ATOM 6424 C C . LEU D 1 146 ? -14.642 7.361 8.089 1.00 29.00 138 LEU D C 1
ATOM 6425 O O . LEU D 1 146 ? -15.788 7.283 8.540 1.00 29.73 138 LEU D O 1
ATOM 6430 N N . ALA D 1 147 ? -13.680 7.989 8.692 1.00 23.29 139 ALA D N 1
ATOM 6431 C CA . ALA D 1 147 ? -13.964 8.902 9.775 1.00 26.27 139 ALA D CA 1
ATOM 6432 C C . ALA D 1 147 ? -14.420 10.243 9.197 1.00 34.26 139 ALA D C 1
ATOM 6433 O O . ALA D 1 147 ? -14.052 10.593 8.073 1.00 29.65 139 ALA D O 1
ATOM 6435 N N . PRO D 1 148 ? -15.261 10.990 9.926 1.00 40.45 140 PRO D N 1
ATOM 6436 C CA . PRO D 1 148 ? -15.756 12.270 9.381 1.00 39.70 140 PRO D CA 1
ATOM 6437 C C . PRO D 1 148 ? -14.651 13.235 8.968 1.00 41.10 140 PRO D C 1
ATOM 6438 O O . PRO D 1 148 ? -14.774 13.903 7.933 1.00 37.19 140 PRO D O 1
ATOM 6442 N N . TRP D 1 149 ? -13.570 13.334 9.739 1.00 37.25 141 TRP D N 1
ATOM 6443 C CA . TRP D 1 149 ? -12.512 14.250 9.344 1.00 40.01 141 TRP D CA 1
ATOM 6444 C C . TRP D 1 149 ? -11.849 13.833 8.036 1.00 43.50 141 TRP D C 1
ATOM 6445 O O . TRP D 1 149 ? -11.288 14.691 7.344 1.00 53.20 141 TRP D O 1
ATOM 6456 N N . GLU D 1 150 ? -11.911 12.550 7.663 1.00 36.84 142 GLU D N 1
ATOM 6457 C CA . GLU D 1 150 ? -11.364 12.160 6.367 1.00 38.38 142 GLU D CA 1
ATOM 6458 C C . GLU D 1 150 ? -12.264 12.604 5.226 1.00 36.97 142 GLU D C 1
ATOM 6459 O O . GLU D 1 150 ? -11.786 12.762 4.098 1.00 37.42 142 GLU D O 1
ATOM 6465 N N . MET D 1 151 ? -13.551 12.829 5.503 1.00 39.54 143 MET D N 1
ATOM 6466 C CA . MET D 1 151 ? -14.466 13.266 4.460 1.00 41.74 143 MET D CA 1
ATOM 6467 C C . MET D 1 151 ? -14.156 14.685 4.013 1.00 35.38 143 MET D C 1
ATOM 6468 O O . MET D 1 151 ? -14.364 15.024 2.846 1.00 34.96 143 MET D O 1
ATOM 6473 N N . LYS D 1 152 ? -13.649 15.519 4.922 1.00 37.77 144 LYS D N 1
ATOM 6474 C CA . LYS D 1 152 ? -13.220 16.862 4.546 1.00 40.24 144 LYS D CA 1
ATOM 6475 C C . LYS D 1 152 ? -12.168 16.825 3.446 1.00 36.42 144 LYS D C 1
ATOM 6476 O O . LYS D 1 152 ? -12.225 17.617 2.502 1.00 30.73 144 LYS D O 1
ATOM 6482 N N . HIS D 1 153 ? -11.195 15.911 3.554 1.00 37.12 145 HIS D N 1
ATOM 6483 C CA . HIS D 1 153 ? -10.149 15.818 2.542 1.00 31.02 145 HIS D CA 1
ATOM 6484 C C . HIS D 1 153 ? -10.710 15.295 1.230 1.00 36.25 145 HIS D C 1
ATOM 6485 O O . HIS D 1 153 ? -10.320 15.759 0.153 1.00 37.76 145 HIS D O 1
ATOM 6492 N N . VAL D 1 154 ? -11.622 14.322 1.300 1.00 31.46 146 VAL D N 1
ATOM 6493 C CA . VAL D 1 154 ? -12.261 13.813 0.091 1.00 28.04 146 VAL D CA 1
ATOM 6494 C C . VAL D 1 154 ? -13.052 14.922 -0.589 1.00 30.47 146 VAL D C 1
ATOM 6495 O O . VAL D 1 154 ? -12.942 15.138 -1.804 1.00 27.40 146 VAL D O 1
ATOM 6499 N N . ILE D 1 155 ? -13.860 15.648 0.191 1.00 28.55 147 ILE D N 1
ATOM 6500 C CA . ILE D 1 155 ? -14.662 16.731 -0.366 1.00 26.04 147 ILE D CA 1
ATOM 6501 C C . ILE D 1 155 ? -13.762 17.866 -0.835 1.00 35.28 147 ILE D C 1
ATOM 6502 O O . ILE D 1 155 ? -13.989 18.458 -1.900 1.00 36.69 147 ILE D O 1
ATOM 6507 N N . ALA D 1 156 ? -12.717 18.175 -0.055 1.00 30.53 148 ALA D N 1
ATOM 6508 C CA . ALA D 1 156 ? -11.822 19.271 -0.409 1.00 29.92 148 ALA D CA 1
ATOM 6509 C C . ALA D 1 156 ? -11.130 19.014 -1.737 1.00 28.73 148 ALA D C 1
ATOM 6510 O O . ALA D 1 156 ? -11.003 19.923 -2.562 1.00 34.08 148 ALA D O 1
ATOM 6512 N N . LYS D 1 157 ? -10.678 17.782 -1.966 1.00 28.69 149 LYS D N 1
ATOM 6513 C CA . LYS D 1 157 ? -10.026 17.502 -3.236 1.00 41.22 149 LYS D CA 1
ATOM 6514 C C . LYS D 1 157 ? -11.001 17.622 -4.396 1.00 37.67 149 LYS D C 1
ATOM 6515 O O . LYS D 1 157 ? -10.627 18.120 -5.461 1.00 39.08 149 LYS D O 1
ATOM 6521 N N . ALA D 1 158 ? -12.268 17.261 -4.178 1.00 33.56 150 ALA D N 1
ATOM 6522 C CA . ALA D 1 158 ? -13.272 17.399 -5.226 1.00 30.38 150 ALA D CA 1
ATOM 6523 C C . ALA D 1 158 ? -13.569 18.863 -5.541 1.00 38.65 150 ALA D C 1
ATOM 6524 O O . ALA D 1 158 ? -13.835 19.205 -6.702 1.00 36.27 150 ALA D O 1
ATOM 6526 N N . LYS D 1 159 ? -13.526 19.737 -4.537 1.00 37.40 151 LYS D N 1
ATOM 6527 C CA . LYS D 1 159 ? -13.821 21.154 -4.720 1.00 36.42 151 LYS D CA 1
ATOM 6528 C C . LYS D 1 159 ? -12.601 21.993 -5.073 1.00 43.88 151 LYS D C 1
ATOM 6529 O O . LYS D 1 159 ? -12.750 23.201 -5.301 1.00 42.74 151 LYS D O 1
ATOM 6535 N N . ALA D 1 160 ? -11.410 21.393 -5.134 1.00 31.20 152 ALA D N 1
ATOM 6536 C CA . ALA D 1 160 ? -10.188 22.189 -5.208 1.00 33.18 152 ALA D CA 1
ATOM 6537 C C . ALA D 1 160 ? -10.087 23.014 -6.482 1.00 36.45 152 ALA D C 1
ATOM 6538 O O . ALA D 1 160 ? -9.359 24.016 -6.500 1.00 44.24 152 ALA D O 1
ATOM 6540 N N . GLN D 1 161 ? -10.835 22.658 -7.529 1.00 38.48 153 GLN D N 1
ATOM 6541 C CA . GLN D 1 161 ? -10.770 23.372 -8.797 1.00 42.91 153 GLN D CA 1
ATOM 6542 C C . GLN D 1 161 ? -12.061 24.115 -9.110 1.00 42.35 153 GLN D C 1
ATOM 6543 O O . GLN D 1 161 ? -12.335 24.411 -10.276 1.00 40.12 153 GLN D O 1
ATOM 6549 N N . GLY D 1 162 ? -12.863 24.423 -8.096 1.00 44.92 154 GLY D N 1
ATOM 6550 C CA . GLY D 1 162 ? -13.937 25.377 -8.268 1.00 42.40 154 GLY D CA 1
ATOM 6551 C C . GLY D 1 162 ? -15.345 24.833 -8.385 1.00 34.49 154 GLY D C 1
ATOM 6552 O O . GLY D 1 162 ? -16.277 25.639 -8.469 1.00 44.85 154 GLY D O 1
ATOM 6553 N N . ASN D 1 163 ? -15.544 23.510 -8.406 1.00 34.08 155 ASN D N 1
ATOM 6554 C CA . ASN D 1 163 ? -16.900 22.955 -8.466 1.00 29.09 155 ASN D CA 1
ATOM 6555 C C . ASN D 1 163 ? -17.638 23.311 -7.181 1.00 42.76 155 ASN D C 1
ATOM 6556 O O . ASN D 1 163 ? -17.367 22.740 -6.116 1.00 42.28 155 ASN D O 1
ATOM 6561 N N . GLU D 1 164 ? -18.572 24.260 -7.278 1.00 42.00 156 GLU D N 1
ATOM 6562 C CA . GLU D 1 164 ? -19.308 24.751 -6.122 1.00 39.03 156 GLU D CA 1
ATOM 6563 C C . GLU D 1 164 ? -20.625 24.021 -5.900 1.00 39.61 156 GLU D C 1
ATOM 6564 O O . GLU D 1 164 ? -21.511 24.562 -5.230 1.00 52.23 156 GLU D O 1
ATOM 6570 N N . GLN D 1 165 ? -20.791 22.828 -6.463 1.00 36.23 157 GLN D N 1
ATOM 6571 C CA . GLN D 1 165 ? -22.015 22.061 -6.280 1.00 38.50 157 GLN D CA 1
ATOM 6572 C C . GLN D 1 165 ? -21.724 20.674 -5.718 1.00 33.55 157 GLN D C 1
ATOM 6573 O O . GLN D 1 165 ? -22.379 19.693 -6.074 1.00 32.87 157 GLN D O 1
ATOM 6579 N N . ILE D 1 166 ? -20.776 20.581 -4.788 1.00 25.44 158 ILE D N 1
ATOM 6580 C CA . ILE D 1 166 ? -20.434 19.312 -4.151 1.00 22.41 158 ILE D CA 1
ATOM 6581 C C . ILE D 1 166 ? -21.217 19.211 -2.855 1.00 28.19 158 ILE D C 1
ATOM 6582 O O . ILE D 1 166 ? -21.346 20.193 -2.118 1.00 33.61 158 ILE D O 1
ATOM 6587 N N . MET D 1 167 ? -21.737 18.021 -2.574 1.00 29.37 159 MET D N 1
ATOM 6588 C CA . MET D 1 167 ? -22.436 17.734 -1.332 1.00 25.06 159 MET D CA 1
ATOM 6589 C C . MET D 1 167 ? -21.793 16.527 -0.668 1.00 25.93 159 MET D C 1
ATOM 6590 O O . MET D 1 167 ? -21.129 15.722 -1.323 1.00 22.17 159 MET D O 1
ATOM 6595 N N . ALA D 1 168 ? -21.957 16.435 0.653 1.00 26.27 160 ALA D N 1
ATOM 6596 C CA . ALA D 1 168 ? -21.445 15.324 1.447 1.00 20.80 160 ALA D CA 1
ATOM 6597 C C . ALA D 1 168 ? -22.623 14.524 1.995 1.00 22.50 160 ALA D C 1
ATOM 6598 O O . ALA D 1 168 ? -23.480 15.080 2.692 1.00 29.67 160 ALA D O 1
ATOM 6600 N N . CYS D 1 169 ? -22.666 13.226 1.691 1.00 20.61 161 CYS D N 1
ATOM 6601 C CA . CYS D 1 169 ? -23.797 12.375 2.053 1.00 35.37 161 CYS D CA 1
ATOM 6602 C C . CYS D 1 169 ? -23.355 11.332 3.077 1.00 33.41 161 CYS D C 1
ATOM 6603 O O . CYS D 1 169 ? -22.505 10.482 2.785 1.00 29.95 161 CYS D O 1
ATOM 6606 N N . GLU D 1 170 ? -23.984 11.370 4.250 1.00 27.05 162 GLU D N 1
ATOM 6607 C CA . GLU D 1 170 ? -23.689 10.461 5.353 1.00 32.79 162 GLU D CA 1
ATOM 6608 C C . GLU D 1 170 ? -24.554 9.212 5.239 1.00 23.98 162 GLU D C 1
ATOM 6609 O O . GLU D 1 170 ? -25.763 9.322 5.015 1.00 24.71 162 GLU D O 1
ATOM 6615 N N . ARG D 1 171 ? -23.937 8.021 5.360 1.00 24.89 163 ARG D N 1
ATOM 6616 C CA . ARG D 1 171 ? -24.692 6.771 5.231 1.00 29.59 163 ARG D CA 1
ATOM 6617 C C . ARG D 1 171 ? -24.415 5.773 6.359 1.00 30.39 163 ARG D C 1
ATOM 6618 O O . ARG D 1 171 ? -24.799 4.602 6.250 1.00 25.12 163 ARG D O 1
ATOM 6626 N N . GLY D 1 172 ? -23.772 6.198 7.441 1.00 27.76 164 GLY D N 1
ATOM 6627 C CA . GLY D 1 172 ? -23.459 5.279 8.512 1.00 25.00 164 GLY D CA 1
ATOM 6628 C C . GLY D 1 172 ? -22.016 4.806 8.451 1.00 31.25 164 GLY D C 1
ATOM 6629 O O . GLY D 1 172 ? -21.351 4.861 7.414 1.00 23.75 164 GLY D O 1
ATOM 6630 N N . VAL D 1 173 ? -21.521 4.341 9.598 1.00 25.05 165 VAL D N 1
ATOM 6631 C CA A VAL D 1 173 ? -20.174 3.806 9.688 0.61 29.98 165 VAL D CA 1
ATOM 6632 C CA B VAL D 1 173 ? -20.163 3.832 9.737 0.39 29.63 165 VAL D CA 1
ATOM 6633 C C . VAL D 1 173 ? -20.235 2.426 10.320 1.00 29.16 165 VAL D C 1
ATOM 6634 O O . VAL D 1 173 ? -21.118 2.119 11.130 1.00 29.20 165 VAL D O 1
ATOM 6641 N N . SER D 1 174 ? -19.300 1.576 9.898 1.00 21.82 166 SER D N 1
ATOM 6642 C CA . SER D 1 174 ? -19.242 0.202 10.366 1.00 27.87 166 SER D CA 1
ATOM 6643 C C . SER D 1 174 ? -19.119 0.154 11.880 1.00 27.06 166 SER D C 1
ATOM 6644 O O . SER D 1 174 ? -18.337 0.898 12.479 1.00 25.73 166 SER D O 1
ATOM 6647 N N . PHE D 1 175 ? -19.890 -0.746 12.492 1.00 26.89 167 PHE D N 1
ATOM 6648 C CA . PHE D 1 175 ? -19.929 -0.950 13.941 1.00 33.13 167 PHE D CA 1
ATOM 6649 C C . PHE D 1 175 ? -19.872 -2.460 14.179 1.00 39.22 167 PHE D C 1
ATOM 6650 O O . PHE D 1 175 ? -20.906 -3.133 14.211 1.00 40.40 167 PHE D O 1
ATOM 6658 N N . GLY D 1 176 ? -18.666 -2.996 14.362 1.00 39.14 168 GLY D N 1
ATOM 6659 C CA . GLY D 1 176 ? -18.537 -4.441 14.449 1.00 35.14 168 GLY D CA 1
ATOM 6660 C C . GLY D 1 176 ? -18.904 -5.113 13.132 1.00 33.51 168 GLY D C 1
ATOM 6661 O O . GLY D 1 176 ? -18.765 -4.542 12.049 1.00 34.24 168 GLY D O 1
ATOM 6662 N N . TYR D 1 177 ? -19.396 -6.342 13.224 1.00 28.74 169 TYR D N 1
ATOM 6663 C CA . TYR D 1 177 ? -19.813 -7.067 12.036 1.00 35.17 169 TYR D CA 1
ATOM 6664 C C . TYR D 1 177 ? -21.285 -6.833 11.724 1.00 41.28 169 TYR D C 1
ATOM 6665 O O . TYR D 1 177 ? -22.133 -6.837 12.623 1.00 42.35 169 TYR D O 1
ATOM 6674 N N . ASN D 1 178 ? -21.573 -6.617 10.434 1.00 39.68 170 ASN D N 1
ATOM 6675 C CA . ASN D 1 178 ? -22.938 -6.608 9.901 1.00 38.50 170 ASN D CA 1
ATOM 6676 C C . ASN D 1 178 ? -23.820 -5.604 10.640 1.00 40.20 170 ASN D C 1
ATOM 6677 O O . ASN D 1 178 ? -24.939 -5.908 11.057 1.00 41.72 170 ASN D O 1
ATOM 6682 N N . ASN D 1 179 ? -23.298 -4.397 10.814 1.00 34.34 171 ASN D N 1
ATOM 6683 C CA . ASN D 1 179 ? -24.011 -3.381 11.572 1.00 28.48 171 ASN D CA 1
ATOM 6684 C C . ASN D 1 179 ? -23.462 -2.019 11.189 1.00 31.23 171 ASN D C 1
ATOM 6685 O O . ASN D 1 179 ? -22.243 -1.834 11.114 1.00 35.34 171 ASN D O 1
ATOM 6690 N N . LEU D 1 180 ? -24.357 -1.083 10.923 1.00 30.04 172 LEU D N 1
ATOM 6691 C CA . LEU D 1 180 ? -23.988 0.298 10.677 1.00 31.83 172 LEU D CA 1
ATOM 6692 C C . LEU D 1 180 ? -24.582 1.156 11.781 1.00 37.57 172 LEU D C 1
ATOM 6693 O O . LEU D 1 180 ? -25.733 0.956 12.182 1.00 38.68 172 LEU D O 1
ATOM 6698 N N . VAL D 1 181 ? -23.797 2.098 12.289 1.00 37.41 173 VAL D N 1
ATOM 6699 C CA . VAL D 1 181 ? -24.287 3.022 13.301 1.00 33.08 173 VAL D CA 1
ATOM 6700 C C . VAL D 1 181 ? -24.276 4.422 12.706 1.00 25.36 173 VAL D C 1
ATOM 6701 O O . VAL D 1 181 ? -23.406 4.766 11.899 1.00 24.90 173 VAL D O 1
ATOM 6705 N N . SER D 1 182 ? -25.259 5.215 13.078 1.00 19.93 174 SER D N 1
ATOM 6706 C CA . SER D 1 182 ? -25.366 6.585 12.599 1.00 20.72 174 SER D CA 1
ATOM 6707 C C . SER D 1 182 ? -24.800 7.502 13.683 1.00 26.84 174 SER D C 1
ATOM 6708 O O . SER D 1 182 ? -25.497 7.858 14.633 1.00 33.08 174 SER D O 1
ATOM 6711 N N . ASP D 1 183 ? -23.531 7.882 13.541 1.00 28.19 175 ASP D N 1
ATOM 6712 C CA . ASP D 1 183 ? -22.884 8.802 14.477 1.00 22.29 175 ASP D CA 1
ATOM 6713 C C . ASP D 1 183 ? -23.290 10.220 14.113 1.00 26.38 175 ASP D C 1
ATOM 6714 O O . ASP D 1 183 ? -22.753 10.811 13.171 1.00 26.09 175 ASP D O 1
ATOM 6719 N N . MET D 1 184 ? -24.207 10.789 14.902 1.00 20.17 176 MET D N 1
ATOM 6720 C CA . MET D 1 184 ? -24.754 12.103 14.584 1.00 30.37 176 MET D CA 1
ATOM 6721 C C . MET D 1 184 ? -23.698 13.196 14.627 1.00 28.62 176 MET D C 1
ATOM 6722 O O . MET D 1 184 ? -23.908 14.268 14.044 1.00 30.35 176 MET D O 1
ATOM 6727 N N . ARG D 1 185 ? -22.564 12.948 15.289 1.00 29.37 177 ARG D N 1
ATOM 6728 C CA . ARG D 1 185 ? -21.491 13.937 15.296 1.00 28.89 177 ARG D CA 1
ATOM 6729 C C . ARG D 1 185 ? -20.992 14.240 13.889 1.00 29.49 177 ARG D C 1
ATOM 6730 O O . ARG D 1 185 ? -20.582 15.374 13.615 1.00 32.74 177 ARG D O 1
ATOM 6738 N N . SER D 1 186 ? -21.021 13.250 12.986 1.00 24.74 178 SER D N 1
ATOM 6739 C CA . SER D 1 186 ? -20.516 13.476 11.636 1.00 29.43 178 SER D CA 1
ATOM 6740 C C . SER D 1 186 ? -21.351 14.518 10.895 1.00 27.12 178 SER D C 1
ATOM 6741 O O . SER D 1 186 ? -20.816 15.270 10.068 1.00 23.38 178 SER D O 1
ATOM 6744 N N . LEU D 1 187 ? -22.654 14.596 11.183 1.00 21.62 179 LEU D N 1
ATOM 6745 C CA . LEU D 1 187 ? -23.466 15.623 10.542 1.00 26.85 179 LEU D CA 1
ATOM 6746 C C . LEU D 1 187 ? -22.960 17.008 10.901 1.00 35.41 179 LEU D C 1
ATOM 6747 O O . LEU D 1 187 ? -23.081 17.944 10.099 1.00 36.93 179 LEU D O 1
ATOM 6752 N N . VAL D 1 188 ? -22.385 17.149 12.097 1.00 28.44 180 VAL D N 1
ATOM 6753 C CA . VAL D 1 188 ? -21.848 18.426 12.548 1.00 29.19 180 VAL D CA 1
ATOM 6754 C C . VAL D 1 188 ? -20.452 18.656 11.987 1.00 29.81 180 VAL D C 1
ATOM 6755 O O . VAL D 1 188 ? -20.137 19.740 11.482 1.00 31.65 180 VAL D O 1
ATOM 6759 N N . ILE D 1 189 ? -19.595 17.642 12.086 1.00 36.45 181 ILE D N 1
ATOM 6760 C CA . ILE D 1 189 ? -18.215 17.778 11.634 1.00 37.84 181 ILE D CA 1
ATOM 6761 C C . ILE D 1 189 ? -18.164 18.118 10.154 1.00 30.80 181 ILE D C 1
ATOM 6762 O O . ILE D 1 189 ? -17.407 19.002 9.731 1.00 29.06 181 ILE D O 1
ATOM 6767 N N . MET D 1 190 ? -18.976 17.436 9.344 1.00 22.40 182 MET D N 1
ATOM 6768 C CA . MET D 1 190 ? -18.891 17.622 7.902 1.00 28.58 182 MET D CA 1
ATOM 6769 C C . MET D 1 190 ? -19.402 18.982 7.434 1.00 34.70 182 MET D C 1
ATOM 6770 O O . MET D 1 190 ? -19.157 19.344 6.277 1.00 30.41 182 MET D O 1
ATOM 6775 N N . ARG D 1 191 ? -20.061 19.764 8.301 1.00 25.24 183 ARG D N 1
ATOM 6776 C CA . ARG D 1 191 ? -20.356 21.145 7.932 1.00 27.05 183 ARG D CA 1
ATOM 6777 C C . ARG D 1 191 ? -19.085 21.912 7.619 1.00 29.49 183 ARG D C 1
ATOM 6778 O O . ARG D 1 191 ? -19.120 22.886 6.861 1.00 31.12 183 ARG D O 1
ATOM 6786 N N . GLU D 1 192 ? -17.956 21.473 8.175 1.00 35.94 184 GLU D N 1
ATOM 6787 C CA . GLU D 1 192 ? -16.674 22.132 7.974 1.00 34.90 184 GLU D CA 1
ATOM 6788 C C . GLU D 1 192 ? -16.130 21.976 6.561 1.00 36.28 184 GLU D C 1
ATOM 6789 O O . GLU D 1 192 ? -15.182 22.687 6.206 1.00 41.88 184 GLU D O 1
ATOM 6795 N N . THR D 1 193 ? -16.685 21.068 5.755 1.00 31.62 185 THR D N 1
ATOM 6796 C CA . THR D 1 193 ? -16.317 21.032 4.344 1.00 32.49 185 THR D CA 1
ATOM 6797 C C . THR D 1 193 ? -16.797 22.263 3.588 1.00 34.85 185 THR D C 1
ATOM 6798 O O . THR D 1 193 ? -16.313 22.516 2.481 1.00 46.48 185 THR D O 1
ATOM 6802 N N . GLY D 1 194 ? -17.708 23.044 4.163 1.00 48.37 186 GLY D N 1
ATOM 6803 C CA . GLY D 1 194 ? -18.328 24.122 3.424 1.00 45.99 186 GLY D CA 1
ATOM 6804 C C . GLY D 1 194 ? -19.350 23.672 2.404 1.00 45.11 186 GLY D C 1
ATOM 6805 O O . GLY D 1 194 ? -19.601 24.397 1.439 1.00 40.32 186 GLY D O 1
ATOM 6806 N N . CYS D 1 195 ? -19.937 22.493 2.585 1.00 35.75 187 CYS D N 1
ATOM 6807 C CA . CYS D 1 195 ? -20.881 21.895 1.655 1.00 34.17 187 CYS D CA 1
ATOM 6808 C C . CYS D 1 195 ? -22.148 21.515 2.392 1.00 31.20 187 CYS D C 1
ATOM 6809 O O . CYS D 1 195 ? -22.123 21.265 3.602 1.00 33.55 187 CYS D O 1
ATOM 6812 N N . PRO D 1 196 ? -23.269 21.423 1.683 1.00 36.51 188 PRO D N 1
ATOM 6813 C CA . PRO D 1 196 ? -24.472 20.850 2.295 1.00 32.40 188 PRO D CA 1
ATOM 6814 C C . PRO D 1 196 ? -24.221 19.407 2.704 1.00 26.18 188 PRO D C 1
ATOM 6815 O O . PRO D 1 196 ? -23.629 18.625 1.955 1.00 30.99 188 PRO D O 1
ATOM 6819 N N . VAL D 1 197 ? -24.698 19.055 3.893 1.00 24.61 189 VAL D N 1
ATOM 6820 C CA . VAL D 1 197 ? -24.635 17.692 4.404 1.00 32.20 189 VAL D CA 1
ATOM 6821 C C . VAL D 1 197 ? -25.981 17.029 4.133 1.00 28.26 189 VAL D C 1
ATOM 6822 O O . VAL D 1 197 ? -27.031 17.566 4.509 1.00 24.70 189 VAL D O 1
ATOM 6826 N N . VAL D 1 198 ? -25.953 15.880 3.453 1.00 29.90 190 VAL D N 1
ATOM 6827 C CA . VAL D 1 198 ? -27.144 15.099 3.119 1.00 23.45 190 VAL D CA 1
ATOM 6828 C C . VAL D 1 198 ? -27.131 13.819 3.942 1.00 28.48 190 VAL D C 1
ATOM 6829 O O . VAL D 1 198 ? -26.079 13.186 4.114 1.00 25.66 190 VAL D O 1
ATOM 6833 N N . TYR D 1 199 ? -28.301 13.436 4.447 1.00 29.81 191 TYR D N 1
ATOM 6834 C CA . TYR D 1 199 ? -28.444 12.276 5.316 1.00 25.23 191 TYR D CA 1
ATOM 6835 C C . TYR D 1 199 ? -29.191 11.166 4.592 1.00 24.95 191 TYR D C 1
ATOM 6836 O O . TYR D 1 199 ? -30.339 11.355 4.171 1.00 26.22 191 TYR D O 1
ATOM 6845 N N . ASP D 1 200 ? -28.535 10.015 4.458 1.00 26.11 192 ASP D N 1
ATOM 6846 C CA . ASP D 1 200 ? -29.129 8.800 3.900 1.00 30.28 192 ASP D CA 1
ATOM 6847 C C . ASP D 1 200 ? -29.858 8.056 5.020 1.00 35.71 192 ASP D C 1
ATOM 6848 O O . ASP D 1 200 ? -29.255 7.278 5.764 1.00 30.75 192 ASP D O 1
ATOM 6853 N N . ALA D 1 201 ? -31.179 8.239 5.091 1.00 36.80 193 ALA D N 1
ATOM 6854 C CA . ALA D 1 201 ? -31.981 7.684 6.174 1.00 42.97 193 ALA D CA 1
ATOM 6855 C C . ALA D 1 201 ? -32.329 6.214 5.980 1.00 46.83 193 ALA D C 1
ATOM 6856 O O . ALA D 1 201 ? -32.756 5.562 6.939 1.00 53.81 193 ALA D O 1
ATOM 6858 N N . THR D 1 202 ? -32.170 5.681 4.773 1.00 44.51 194 THR D N 1
ATOM 6859 C CA . THR D 1 202 ? -32.573 4.317 4.475 1.00 44.42 194 THR D CA 1
ATOM 6860 C C . THR D 1 202 ? -31.393 3.363 4.366 1.00 49.35 194 THR D C 1
ATOM 6861 O O . THR D 1 202 ? -31.604 2.158 4.203 1.00 62.57 194 THR D O 1
ATOM 6865 N N . HIS D 1 203 ? -30.163 3.864 4.473 1.00 48.67 195 HIS D N 1
ATOM 6866 C CA . HIS D 1 203 ? -28.966 3.046 4.408 1.00 57.28 195 HIS D CA 1
ATOM 6867 C C . HIS D 1 203 ? -28.150 3.115 5.692 1.00 69.88 195 HIS D C 1
ATOM 6868 O O . HIS D 1 203 ? -27.211 2.322 5.855 1.00 75.83 195 HIS D O 1
ATOM 6870 N N . SER D 1 204 ? -28.458 4.065 6.590 1.00 73.77 196 SER D N 1
ATOM 6871 C CA . SER D 1 204 ? -27.749 4.147 7.863 1.00 75.73 196 SER D CA 1
ATOM 6872 C C . SER D 1 204 ? -28.100 3.003 8.798 1.00 67.50 196 SER D C 1
ATOM 6873 O O . SER D 1 204 ? -27.452 2.848 9.842 1.00 72.92 196 SER D O 1
ATOM 6876 N N . VAL D 1 205 ? -29.101 2.192 8.463 1.00 70.81 197 VAL D N 1
ATOM 6877 C CA . VAL D 1 205 ? -29.427 1.003 9.238 1.00 83.95 197 VAL D CA 1
ATOM 6878 C C . VAL D 1 205 ? -28.855 -0.261 8.608 1.00 87.16 197 VAL D C 1
ATOM 6879 O O . VAL D 1 205 ? -28.358 -1.132 9.321 1.00 92.37 197 VAL D O 1
ATOM 6883 N N . GLN D 1 206 ? -28.920 -0.362 7.278 1.00 85.59 198 GLN D N 1
ATOM 6884 C CA . GLN D 1 206 ? -28.565 -1.560 6.483 1.00 91.75 198 GLN D CA 1
ATOM 6885 C C . GLN D 1 206 ? -27.762 -2.674 7.178 1.00 93.80 198 GLN D C 1
ATOM 6886 O O . GLN D 1 206 ? -26.678 -2.435 7.715 1.00 96.25 198 GLN D O 1
ATOM 6888 N N . GLN D 1 218 ? -35.579 -3.700 11.060 1.00 72.94 210 GLN D N 1
ATOM 6889 C CA . GLN D 1 218 ? -34.643 -2.587 10.926 1.00 71.58 210 GLN D CA 1
ATOM 6890 C C . GLN D 1 218 ? -35.251 -1.381 10.203 1.00 63.68 210 GLN D C 1
ATOM 6891 O O . GLN D 1 218 ? -34.627 -0.326 10.126 1.00 54.81 210 GLN D O 1
ATOM 6893 N N . ARG D 1 219 ? -36.468 -1.526 9.674 1.00 63.31 211 ARG D N 1
ATOM 6894 C CA . ARG D 1 219 ? -37.107 -0.388 9.019 1.00 59.14 211 ARG D CA 1
ATOM 6895 C C . ARG D 1 219 ? -37.730 0.568 10.027 1.00 58.22 211 ARG D C 1
ATOM 6896 O O . ARG D 1 219 ? -37.779 1.779 9.779 1.00 58.14 211 ARG D O 1
ATOM 6898 N N . GLU D 1 220 ? -38.195 0.038 11.162 1.00 53.75 212 GLU D N 1
ATOM 6899 C CA . GLU D 1 220 ? -38.750 0.852 12.241 1.00 42.64 212 GLU D CA 1
ATOM 6900 C C . GLU D 1 220 ? -37.862 2.038 12.600 1.00 40.70 212 GLU D C 1
ATOM 6901 O O . GLU D 1 220 ? -38.358 3.067 13.080 1.00 38.27 212 GLU D O 1
ATOM 6907 N N . PHE D 1 221 ? -36.553 1.919 12.378 1.00 38.81 213 PHE D N 1
ATOM 6908 C CA . PHE D 1 221 ? -35.630 2.969 12.777 1.00 33.71 213 PHE D CA 1
ATOM 6909 C C . PHE D 1 221 ? -35.496 4.074 11.737 1.00 43.78 213 PHE D C 1
ATOM 6910 O O . PHE D 1 221 ? -34.992 5.151 12.073 1.00 38.90 213 PHE D O 1
ATOM 6918 N N . ILE D 1 222 ? -35.951 3.855 10.498 1.00 35.12 214 ILE D N 1
ATOM 6919 C CA . ILE D 1 222 ? -35.790 4.888 9.472 1.00 32.28 214 ILE D CA 1
ATOM 6920 C C . ILE D 1 222 ? -36.416 6.211 9.894 1.00 26.25 214 ILE D C 1
ATOM 6921 O O . ILE D 1 222 ? -35.711 7.233 9.871 1.00 37.70 214 ILE D O 1
ATOM 6926 N N . PRO D 1 223 ? -37.688 6.277 10.313 1.00 32.12 215 PRO D N 1
ATOM 6927 C CA . PRO D 1 223 ? -38.228 7.585 10.730 1.00 28.84 215 PRO D CA 1
ATOM 6928 C C . PRO D 1 223 ? -37.533 8.165 11.954 1.00 31.46 215 PRO D C 1
ATOM 6929 O O . PRO D 1 223 ? -37.324 9.383 12.022 1.00 27.51 215 PRO D O 1
ATOM 6933 N N . ALA D 1 224 ? -37.194 7.321 12.933 1.00 27.40 216 ALA D N 1
ATOM 6934 C CA . ALA D 1 224 ? -36.503 7.784 14.131 1.00 28.99 216 ALA D CA 1
ATOM 6935 C C . ALA D 1 224 ? -35.156 8.415 13.787 1.00 32.80 216 ALA D C 1
ATOM 6936 O O . ALA D 1 224 ? -34.816 9.496 14.284 1.00 32.81 216 ALA D O 1
ATOM 6938 N N . LEU D 1 225 ? -34.364 7.738 12.951 1.00 28.27 217 LEU D N 1
ATOM 6939 C CA . LEU D 1 225 ? -33.047 8.255 12.607 1.00 28.77 217 LEU D CA 1
ATOM 6940 C C . LEU D 1 225 ? -33.158 9.509 11.755 1.00 32.96 217 LEU D C 1
ATOM 6941 O O . LEU D 1 225 ? -32.317 10.413 11.868 1.00 23.86 217 LEU D O 1
ATOM 6946 N N . ALA D 1 226 ? -34.192 9.588 10.910 1.00 22.39 218 ALA D N 1
ATOM 6947 C CA . ALA D 1 226 ? -34.391 10.800 10.125 1.00 23.44 218 ALA D CA 1
ATOM 6948 C C . ALA D 1 226 ? -34.750 11.974 11.021 1.00 25.89 218 ALA D C 1
ATOM 6949 O O . ALA D 1 226 ? -34.238 13.084 10.827 1.00 21.40 218 ALA D O 1
ATOM 6951 N N . ARG D 1 227 ? -35.612 11.748 12.021 1.00 31.72 219 ARG D N 1
ATOM 6952 C CA . ARG D 1 227 ? -35.942 12.822 12.955 1.00 36.31 219 ARG D CA 1
ATOM 6953 C C . ARG D 1 227 ? -34.687 13.312 13.655 1.00 35.87 219 ARG D C 1
ATOM 6954 O O . ARG D 1 227 ? -34.445 14.523 13.746 1.00 24.85 219 ARG D O 1
ATOM 6962 N N . ALA D 1 228 ? -33.853 12.371 14.116 1.00 35.87 220 ALA D N 1
ATOM 6963 C CA . ALA D 1 228 ? -32.612 12.730 14.796 1.00 36.30 220 ALA D CA 1
ATOM 6964 C C . ALA D 1 228 ? -31.741 13.609 13.913 1.00 35.90 220 ALA D C 1
ATOM 6965 O O . ALA D 1 228 ? -31.299 14.684 14.334 1.00 31.30 220 ALA D O 1
ATOM 6967 N N . ALA D 1 229 ? -31.494 13.165 12.676 1.00 29.48 221 ALA D N 1
ATOM 6968 C CA . ALA D 1 229 ? -30.618 13.907 11.779 1.00 28.76 221 ALA D CA 1
ATOM 6969 C C . ALA D 1 229 ? -31.164 15.304 11.510 1.00 31.30 221 ALA D C 1
ATOM 6970 O O . ALA D 1 229 ? -30.415 16.290 11.540 1.00 34.00 221 ALA D O 1
ATOM 6972 N N . VAL D 1 230 ? -32.472 15.411 11.275 1.00 20.06 222 VAL D N 1
ATOM 6973 C CA . VAL D 1 230 ? -33.072 16.711 10.999 1.00 24.35 222 VAL D CA 1
ATOM 6974 C C . VAL D 1 230 ? -32.988 17.615 12.227 1.00 31.28 222 VAL D C 1
ATOM 6975 O O . VAL D 1 230 ? -32.771 18.828 12.109 1.00 29.39 222 VAL D O 1
ATOM 6979 N N . ALA D 1 231 ? -33.155 17.045 13.425 1.00 30.38 223 ALA D N 1
ATOM 6980 C CA . ALA D 1 231 ? -33.035 17.844 14.642 1.00 32.41 223 ALA D CA 1
ATOM 6981 C C . ALA D 1 231 ? -31.597 18.285 14.892 1.00 32.94 223 ALA D C 1
ATOM 6982 O O . ALA D 1 231 ? -31.372 19.353 15.470 1.00 38.36 223 ALA D O 1
ATOM 6984 N N . VAL D 1 232 ? -30.619 17.459 14.516 1.00 31.93 224 VAL D N 1
ATOM 6985 C CA . VAL D 1 232 ? -29.223 17.876 14.601 1.00 29.28 224 VAL D CA 1
ATOM 6986 C C . VAL D 1 232 ? -28.968 19.047 13.659 1.00 34.54 224 VAL D C 1
ATOM 6987 O O . VAL D 1 232 ? -28.244 19.995 13.996 1.00 28.81 224 VAL D O 1
ATOM 6991 N N . GLY D 1 233 ? -29.589 19.018 12.480 1.00 27.02 225 GLY D N 1
ATOM 6992 C CA . GLY D 1 233 ? -29.387 20.047 11.486 1.00 23.90 225 GLY D CA 1
ATOM 6993 C C . GLY D 1 233 ? -28.678 19.513 10.257 1.00 32.98 225 GLY D C 1
ATOM 6994 O O . GLY D 1 233 ? -27.481 19.213 10.303 1.00 28.15 225 GLY D O 1
ATOM 6995 N N . ILE D 1 234 ? -29.412 19.393 9.147 1.00 32.41 226 ILE D N 1
ATOM 6996 C CA . ILE D 1 234 ? -28.872 18.931 7.874 1.00 30.48 226 ILE D CA 1
ATOM 6997 C C . ILE D 1 234 ? -29.418 19.815 6.755 1.00 32.11 226 ILE D C 1
ATOM 6998 O O . ILE D 1 234 ? -30.270 20.678 6.971 1.00 26.61 226 ILE D O 1
ATOM 7003 N N . SER D 1 235 ? -28.900 19.598 5.545 1.00 36.57 227 SER D N 1
ATOM 7004 C CA . SER D 1 235 ? -29.350 20.325 4.360 1.00 31.69 227 SER D CA 1
ATOM 7005 C C . SER D 1 235 ? -30.389 19.570 3.549 1.00 33.02 227 SER D C 1
ATOM 7006 O O . SER D 1 235 ? -31.258 20.201 2.933 1.00 30.93 227 SER D O 1
ATOM 7009 N N . GLY D 1 236 ? -30.287 18.243 3.494 1.00 35.20 228 GLY D N 1
ATOM 7010 C CA . GLY D 1 236 ? -31.161 17.451 2.649 1.00 34.04 228 GLY D CA 1
ATOM 7011 C C . GLY D 1 236 ? -31.283 16.032 3.150 1.00 30.03 228 GLY D C 1
ATOM 7012 O O . GLY D 1 236 ? -30.465 15.558 3.943 1.00 24.46 228 GLY D O 1
ATOM 7013 N N . LEU D 1 237 ? -32.317 15.351 2.667 1.00 34.55 229 LEU D N 1
ATOM 7014 C CA . LEU D 1 237 ? -32.560 13.952 2.975 1.00 32.87 229 LEU D CA 1
ATOM 7015 C C . LEU D 1 237 ? -32.416 13.105 1.722 1.00 36.49 229 LEU D C 1
ATOM 7016 O O . LEU D 1 237 ? -32.765 13.541 0.620 1.00 39.04 229 LEU D O 1
ATOM 7021 N N . PHE D 1 238 ? -31.883 11.901 1.905 1.00 29.01 230 PHE D N 1
ATOM 7022 C CA . PHE D 1 238 ? -31.734 10.902 0.858 1.00 28.45 230 PHE D CA 1
ATOM 7023 C C . PHE D 1 238 ? -32.502 9.660 1.287 1.00 30.06 230 PHE D C 1
ATOM 7024 O O . PHE D 1 238 ? -32.243 9.111 2.363 1.00 29.49 230 PHE D O 1
ATOM 7032 N N . MET D 1 239 ? -33.421 9.191 0.446 1.00 28.67 231 MET D N 1
ATOM 7033 C CA . MET D 1 239 ? -34.278 8.092 0.866 1.00 29.81 231 MET D CA 1
ATOM 7034 C C . MET D 1 239 ? -34.591 7.168 -0.290 1.00 30.73 231 MET D C 1
ATOM 7035 O O . MET D 1 239 ? -34.921 7.619 -1.391 1.00 31.01 231 MET D O 1
ATOM 7040 N N . GLU D 1 240 ? -34.498 5.874 -0.020 1.00 40.22 232 GLU D N 1
ATOM 7041 C CA . GLU D 1 240 ? -34.940 4.860 -0.956 1.00 40.38 232 GLU D CA 1
ATOM 7042 C C . GLU D 1 240 ? -36.407 4.573 -0.666 1.00 41.55 232 GLU D C 1
ATOM 7043 O O . GLU D 1 240 ? -36.766 4.238 0.472 1.00 41.87 232 GLU D O 1
ATOM 7049 N N . THR D 1 241 ? -37.262 4.728 -1.670 1.00 48.85 233 THR D N 1
ATOM 7050 C CA . THR D 1 241 ? -38.672 4.456 -1.446 1.00 50.95 233 THR D CA 1
ATOM 7051 C C . THR D 1 241 ? -39.212 3.663 -2.624 1.00 56.04 233 THR D C 1
ATOM 7052 O O . THR D 1 241 ? -38.914 3.975 -3.780 1.00 54.81 233 THR D O 1
ATOM 7056 N N . HIS D 1 242 ? -39.990 2.627 -2.318 1.00 72.55 234 HIS D N 1
ATOM 7057 C CA . HIS D 1 242 ? -40.650 1.787 -3.313 1.00 85.91 234 HIS D CA 1
ATOM 7058 C C . HIS D 1 242 ? -42.051 1.417 -2.841 1.00 82.30 234 HIS D C 1
ATOM 7059 O O . HIS D 1 242 ? -42.266 1.223 -1.633 1.00 81.39 234 HIS D O 1
ATOM 7061 N N . PRO D 1 243 ? -43.033 1.355 -3.751 1.00 72.97 235 PRO D N 1
ATOM 7062 C CA . PRO D 1 243 ? -44.349 0.821 -3.368 1.00 69.91 235 PRO D CA 1
ATOM 7063 C C . PRO D 1 243 ? -44.344 -0.708 -3.249 1.00 69.01 235 PRO D C 1
ATOM 7064 O O . PRO D 1 243 ? -44.403 -1.275 -2.155 1.00 66.74 235 PRO D O 1
ATOM 7068 N N . ASN D 1 254 ? -33.815 -1.865 2.634 1.00 71.91 246 ASN D N 1
ATOM 7069 C CA . ASN D 1 254 ? -34.337 -0.984 3.677 1.00 71.70 246 ASN D CA 1
ATOM 7070 C C . ASN D 1 254 ? -35.005 0.257 3.085 1.00 65.98 246 ASN D C 1
ATOM 7071 O O . ASN D 1 254 ? -34.702 1.380 3.471 1.00 73.17 246 ASN D O 1
ATOM 7073 N N . SER D 1 255 ? -35.928 0.044 2.155 1.00 63.44 247 SER D N 1
ATOM 7074 C CA . SER D 1 255 ? -36.655 1.143 1.540 1.00 55.85 247 SER D CA 1
ATOM 7075 C C . SER D 1 255 ? -37.863 1.547 2.381 1.00 51.43 247 SER D C 1
ATOM 7076 O O . SER D 1 255 ? -38.425 0.744 3.132 1.00 51.71 247 SER D O 1
ATOM 7079 N N . TRP D 1 256 ? -38.266 2.810 2.243 1.00 42.19 248 TRP D N 1
ATOM 7080 C CA . TRP D 1 256 ? -39.449 3.300 2.944 1.00 41.18 248 TRP D CA 1
ATOM 7081 C C . TRP D 1 256 ? -40.648 3.235 2.013 1.00 39.23 248 TRP D C 1
ATOM 7082 O O . TRP D 1 256 ? -40.524 3.620 0.846 1.00 48.92 248 TRP D O 1
ATOM 7093 N N . PRO D 1 257 ? -41.797 2.717 2.447 1.00 40.03 249 PRO D N 1
ATOM 7094 C CA . PRO D 1 257 ? -42.945 2.612 1.532 1.00 48.12 249 PRO D CA 1
ATOM 7095 C C . PRO D 1 257 ? -43.439 3.977 1.063 1.00 45.13 249 PRO D C 1
ATOM 7096 O O . PRO D 1 257 ? -43.453 4.956 1.814 1.00 42.64 249 PRO D O 1
ATOM 7100 N N . LEU D 1 258 ? -43.833 4.024 -0.212 1.00 44.86 250 LEU D N 1
ATOM 7101 C CA . LEU D 1 258 ? -44.252 5.270 -0.845 1.00 49.46 250 LEU D CA 1
ATOM 7102 C C . LEU D 1 258 ? -45.466 5.891 -0.155 1.00 55.42 250 LEU D C 1
ATOM 7103 O O . LEU D 1 258 ? -45.553 7.120 -0.029 1.00 52.60 250 LEU D O 1
ATOM 7108 N N . ASP D 1 259 ? -46.416 5.068 0.293 1.00 54.81 251 ASP D N 1
ATOM 7109 C CA . ASP D 1 259 ? -47.625 5.607 0.906 1.00 61.71 251 ASP D CA 1
ATOM 7110 C C . ASP D 1 259 ? -47.419 6.048 2.355 1.00 56.20 251 ASP D C 1
ATOM 7111 O O . ASP D 1 259 ? -48.372 6.524 2.982 1.00 58.63 251 ASP D O 1
ATOM 7116 N N . LYS D 1 260 ? -46.214 5.908 2.902 1.00 43.05 252 LYS D N 1
ATOM 7117 C CA . LYS D 1 260 ? -45.901 6.460 4.212 1.00 44.07 252 LYS D CA 1
ATOM 7118 C C . LYS D 1 260 ? -44.922 7.626 4.151 1.00 45.37 252 LYS D C 1
ATOM 7119 O O . LYS D 1 260 ? -44.567 8.166 5.204 1.00 46.60 252 LYS D O 1
ATOM 7125 N N . MET D 1 261 ? -44.504 8.057 2.953 1.00 42.58 253 MET D N 1
ATOM 7126 C CA . MET D 1 261 ? -43.505 9.122 2.858 1.00 38.10 253 MET D CA 1
ATOM 7127 C C . MET D 1 261 ? -44.054 10.445 3.378 1.00 40.10 253 MET D C 1
ATOM 7128 O O . MET D 1 261 ? -43.349 11.183 4.074 1.00 42.04 253 MET D O 1
ATOM 7133 N N . LYS D 1 262 ? -45.322 10.744 3.075 1.00 40.29 254 LYS D N 1
ATOM 7134 C CA . LYS D 1 262 ? -45.878 12.060 3.377 1.00 38.06 254 LYS D CA 1
ATOM 7135 C C . LYS D 1 262 ? -46.009 12.294 4.878 1.00 41.70 254 LYS D C 1
ATOM 7136 O O . LYS D 1 262 ? -45.644 13.370 5.370 1.00 37.22 254 LYS D O 1
ATOM 7142 N N . GLN D 1 263 ? -46.507 11.302 5.628 1.00 34.17 255 GLN D N 1
ATOM 7143 C CA . GLN D 1 263 ? -46.597 11.464 7.079 1.00 41.01 255 GLN D CA 1
ATOM 7144 C C . GLN D 1 263 ? -45.219 11.676 7.681 1.00 34.77 255 GLN D C 1
ATOM 7145 O O . GLN D 1 263 ? -45.046 12.493 8.594 1.00 35.79 255 GLN D O 1
ATOM 7147 N N . LEU D 1 264 ? -44.227 10.938 7.188 1.00 29.68 256 LEU D N 1
ATOM 7148 C CA . LEU D 1 264 ? -42.874 11.087 7.695 1.00 27.34 256 LEU D CA 1
ATOM 7149 C C . LEU D 1 264 ? -42.327 12.472 7.377 1.00 34.28 256 LEU D C 1
ATOM 7150 O O . LEU D 1 264 ? -41.808 13.165 8.260 1.00 29.49 256 LEU D O 1
ATOM 7155 N N . LEU D 1 265 ? -42.460 12.904 6.120 1.00 36.73 257 LEU D N 1
ATOM 7156 C CA . LEU D 1 265 ? -41.919 14.202 5.732 1.00 33.67 257 LEU D CA 1
ATOM 7157 C C . LEU D 1 265 ? -42.581 15.330 6.504 1.00 32.36 257 LEU D C 1
ATOM 7158 O O . LEU D 1 265 ? -41.925 16.316 6.851 1.00 30.78 257 LEU D O 1
ATOM 7163 N N . GLU D 1 266 ? -43.874 15.196 6.797 1.00 34.30 258 GLU D N 1
ATOM 7164 C CA . GLU D 1 266 ? -44.557 16.213 7.589 1.00 34.57 258 GLU D CA 1
ATOM 7165 C C . GLU D 1 266 ? -43.932 16.350 8.974 1.00 40.14 258 GLU D C 1
ATOM 7166 O O . GLU D 1 266 ? -43.706 17.466 9.455 1.00 40.42 258 GLU D O 1
ATOM 7172 N N . SER D 1 267 ? -43.620 15.226 9.621 1.00 40.81 259 SER D N 1
ATOM 7173 C CA . SER D 1 267 ? -43.004 15.304 10.939 1.00 35.15 259 SER D CA 1
ATOM 7174 C C . SER D 1 267 ? -41.578 15.829 10.842 1.00 35.30 259 SER D C 1
ATOM 7175 O O . SER D 1 267 ? -41.093 16.477 11.779 1.00 33.29 259 SER D O 1
ATOM 7178 N N . LEU D 1 268 ? -40.890 15.564 9.727 1.00 31.10 260 LEU D N 1
ATOM 7179 C CA . LEU D 1 268 ? -39.532 16.081 9.576 1.00 29.43 260 LEU D CA 1
ATOM 7180 C C . LEU D 1 268 ? -39.527 17.592 9.393 1.00 35.33 260 LEU D C 1
ATOM 7181 O O . LEU D 1 268 ? -38.639 18.279 9.912 1.00 38.18 260 LEU D O 1
ATOM 7186 N N . LYS D 1 269 ? -40.533 18.136 8.701 1.00 26.12 261 LYS D N 1
ATOM 7187 C CA . LYS D 1 269 ? -40.583 19.580 8.506 1.00 26.01 261 LYS D CA 1
ATOM 7188 C C . LYS D 1 269 ? -40.807 20.296 9.829 1.00 37.20 261 LYS D C 1
ATOM 7189 O O . LYS D 1 269 ? -40.240 21.368 10.070 1.00 37.97 261 LYS D O 1
ATOM 7195 N N . ALA D 1 270 ? -41.621 19.710 10.702 1.00 41.50 262 ALA D N 1
ATOM 7196 C CA . ALA D 1 270 ? -41.838 20.301 12.015 1.00 44.00 262 ALA D CA 1
ATOM 7197 C C . ALA D 1 270 ? -40.565 20.261 12.851 1.00 48.28 262 ALA D C 1
ATOM 7198 O O . ALA D 1 270 ? -40.217 21.252 13.506 1.00 56.86 262 ALA D O 1
ATOM 7200 N N . ALA D 1 271 ? -39.853 19.128 12.836 1.00 35.01 263 ALA D N 1
ATOM 7201 C CA . ALA D 1 271 ? -38.568 19.068 13.526 1.00 38.17 263 ALA D CA 1
ATOM 7202 C C . ALA D 1 271 ? -37.542 20.006 12.888 1.00 40.11 263 ALA D C 1
ATOM 7203 O O . ALA D 1 271 ? -36.724 20.601 13.602 1.00 37.07 263 ALA D O 1
ATOM 7205 N N . ASP D 1 272 ? -37.583 20.174 11.558 1.00 32.34 264 ASP D N 1
ATOM 7206 C CA . ASP D 1 272 ? -36.631 21.073 10.903 1.00 31.72 264 ASP D CA 1
ATOM 7207 C C . ASP D 1 272 ? -36.893 22.526 11.274 1.00 39.39 264 ASP D C 1
ATOM 7208 O O . ASP D 1 272 ? -35.949 23.296 11.497 1.00 41.41 264 ASP D O 1
ATOM 7213 N N . GLU D 1 273 ? -38.166 22.918 11.368 1.00 39.99 265 GLU D N 1
ATOM 7214 C CA . GLU D 1 273 ? -38.464 24.290 11.758 1.00 35.32 265 GLU D CA 1
ATOM 7215 C C . GLU D 1 273 ? -37.959 24.567 13.164 1.00 36.20 265 GLU D C 1
ATOM 7216 O O . GLU D 1 273 ? -37.401 25.637 13.433 1.00 34.44 265 GLU D O 1
ATOM 7222 N N . VAL D 1 274 ? -38.120 23.595 14.064 1.00 39.00 266 VAL D N 1
ATOM 7223 C CA . VAL D 1 274 ? -37.647 23.765 15.433 1.00 42.48 266 VAL D CA 1
ATOM 7224 C C . VAL D 1 274 ? -36.131 23.884 15.458 1.00 45.03 266 VAL D C 1
ATOM 7225 O O . VAL D 1 274 ? -35.574 24.721 16.182 1.00 51.96 266 VAL D O 1
ATOM 7229 N N . TYR D 1 275 ? -35.437 23.070 14.652 1.00 39.54 267 TYR D N 1
ATOM 7230 C CA . TYR D 1 275 ? -33.982 23.173 14.603 1.00 33.20 267 TYR D CA 1
ATOM 7231 C C . TYR D 1 275 ? -33.548 24.550 14.111 1.00 34.47 267 TYR D C 1
ATOM 7232 O O . TYR D 1 275 ? -32.617 25.151 14.661 1.00 35.19 267 TYR D O 1
ATOM 7241 N N . LYS D 1 276 ? -34.193 25.053 13.057 1.00 35.95 268 LYS D N 1
ATOM 7242 C CA . LYS D 1 276 ? -33.794 26.340 12.504 1.00 34.38 268 LYS D CA 1
ATOM 7243 C C . LYS D 1 276 ? -34.131 27.494 13.439 1.00 36.67 268 LYS D C 1
ATOM 7244 O O . LYS D 1 276 ? -33.401 28.488 13.464 1.00 40.31 268 LYS D O 1
ATOM 7250 N N . LYS D 1 277 ? -35.201 27.375 14.235 1.00 37.59 269 LYS D N 1
ATOM 7251 C CA . LYS D 1 277 ? -35.595 28.484 15.106 1.00 43.74 269 LYS D CA 1
ATOM 7252 C C . LYS D 1 277 ? -34.563 28.736 16.200 1.00 45.32 269 LYS D C 1
ATOM 7253 O O . LYS D 1 277 ? -34.297 29.888 16.551 1.00 58.46 269 LYS D O 1
ATOM 7255 N N . TYR D 1 278 ? -33.996 27.678 16.772 1.00 43.06 270 TYR D N 1
ATOM 7256 C CA . TYR D 1 278 ? -33.060 27.803 17.882 1.00 49.40 270 TYR D CA 1
ATOM 7257 C C . TYR D 1 278 ? -31.610 27.614 17.469 1.00 47.26 270 TYR D C 1
ATOM 7258 O O . TYR D 1 278 ? -30.727 27.665 18.331 1.00 42.75 270 TYR D O 1
ATOM 7267 N N . SER D 1 279 ? -31.346 27.407 16.181 1.00 43.75 271 SER D N 1
ATOM 7268 C CA . SER D 1 279 ? -30.004 27.065 15.729 1.00 47.59 271 SER D CA 1
ATOM 7269 C C . SER D 1 279 ? -29.004 28.159 16.077 1.00 51.57 271 SER D C 1
ATOM 7270 O O . SER D 1 279 ? -29.295 29.352 15.956 1.00 43.85 271 SER D O 1
ATOM 7273 N N . THR D 1 280 ? -27.851 27.738 16.592 1.00 52.37 272 THR D N 1
ATOM 7274 C CA . THR D 1 280 ? -26.685 28.594 16.737 1.00 56.49 272 THR D CA 1
ATOM 7275 C C . THR D 1 280 ? -25.604 28.242 15.724 1.00 57.99 272 THR D C 1
ATOM 7276 O O . THR D 1 280 ? -24.495 28.782 15.797 1.00 62.74 272 THR D O 1
ATOM 7280 N N . ASP D 1 281 ? -25.906 27.360 14.771 1.00 62.02 273 ASP D N 1
ATOM 7281 C CA . ASP D 1 281 ? -24.919 26.875 13.814 1.00 67.40 273 ASP D CA 1
ATOM 7282 C C . ASP D 1 281 ? -24.794 27.751 12.574 1.00 71.67 273 ASP D C 1
ATOM 7283 O O . ASP D 1 281 ? -23.837 27.586 11.809 1.00 68.71 273 ASP D O 1
ATOM 7288 N N . PHE D 1 282 ? -25.731 28.660 12.347 1.00 75.81 274 PHE D N 1
ATOM 7289 C CA . PHE D 1 282 ? -25.552 29.686 11.336 1.00 79.79 274 PHE D CA 1
ATOM 7290 C C . PHE D 1 282 ? -25.936 31.026 11.951 1.00 92.93 274 PHE D C 1
ATOM 7291 O O . PHE D 1 282 ? -26.755 31.069 12.872 1.00 96.85 274 PHE D O 1
#

B-factor: mean 48.36, std 18.26, range [17.47, 131.31]

CATH classification: 3.20.20.70

Secondary structure (DSSP, 8-state):
-EEETTEEESTTSPPEEEEE-SB---HHHHHHHHHHHHHHHHHTT--EEEE-B---HHHHHHHHHHIIIII---EEEE--TTS-HHHHHTT-SEEEE-GGGTT-HHHHHHHHTT-S-EEEEPPTT--TTHHHHHHHHHHTTS---EEEEE--EE-SSS-EE--THHHHHGGGGTS-EEEETTTS----THHHHHHHHHHHH--SEEEEEEE----EEGGGHHHHHHHHHHHHHHHHHH----/-EEETTEEESTTSPPEEEEE-SB---HHHHHHHHHHHHHHHHHHT--EEEE-B----HHHHHHHHHHIIIII---EEEE--TTS-HHHHHTT-SEEEE-GGGTT-HHHHHHHHTT-S-EEEEPPTT--GGGHHHHHHHHHTTS---EEEEE--EE-SSS-EE--THHHHHGGGGTS-EEEETTTS---GGGHHHHHHHHHHH--SEEEEEEE---EEGGGHHHHHHHHHHHHHHHHHH----/-EEETTEEESTTSPPEEEEE-SB---HHHHHHHHHHHHHHHHHHT--EEEE-B--HHHHHHHHHHHHHT---EEEE--TTS-HHHHHTT-SEEEE-GGGTT-HHHHHHHHTT-S-EEEEPPTT--GGGHHHHHHHHHTTS---EEEEE--EE-SSS-EE--THHHHHGGGGTS-EEEETTTS----THHHHHHHHHHHH--SEEEEEEE---EEGGGHHHHHHHHHHHHHHHHHH----/--EEETTEEESTTSPPEEEEE-SB---HHHHHHHHHHHHHHHHHTT--EEEE-BSS-SSPPPGGG--S--HHHHHHHHHHIIIII---EEEE--TTS-HHHHHTT-SEEEE-GGGTT-HHHHHHHHTT-S-EEEEPPTT--HHHHHHHHHHHHTT----EEEEE--EE-SSS-EE--THHHHHGGGGTS-EEEETTTS----THHHHHHHHHHHH--SEEEEEEE--PEEGGGHHHHHHHHHHHHHHHHHH----